Protein 1RZ1 (pdb70)

Solvent-accessible surface area: 53650 Å² total

Radius of gyration: 36.78 Å; Cα contacts (8 Å, |Δi|>4): 2986; chains: 8; bounding box: 74×84×84 Å

Secondary structure (DSSP, 8-state):
-HHHHHH---S-B--EEEEEEETTEEE--B-----BTTTTEEEEEEETT---HHHHHH-EEEEEEPBGGGTTT--TTS--SS-----EEEETTEEEETT-SEEEEEEEEEEEEETTEEEEEEEEEEEEE--PPBPEEETTEEE-B--/-HHHHHH---S-EE-EEEEEEETTEEE--B-----BTTTTEEEEEEETT---HHHHHH-EEEEEEPBTT-TTT--TTS--SS-----EEEETTEEEETT-SEEEEEEEEEEEEETTEEEEEEEEEEEEE--PPBPEEETTEEE-B--/-HHHHHH---S-EE-EEEEEEETTEEE--B-----BTTTTEEEEEEETT---HHHHHH-EEEEEEPBTT-TTT--TTS--SS-----EEEETTEEEETT-SEEEEEEEEEEEEETTEEEEEEEEEEEEE--PPBPEEETTEEE-B--/-HHHHHH---S-EE-EEEEEEETTEEE--B-----BTTTTEEEEEEETT---HHHHHH-EEEEEEPBTT-TTT--TTS--SS-----EEEETTEEEETT-SEEEEEEEEEEEEETTEEEEEEEEEEEEE--PPBPEEETTEEE-B--/-HHHHHH---S-EE-EEEEEEETTEEE--B-----BTTTTEEEEEEETT---HHHHHH-EEEEEEPBTT-TTT--TTS-BSS-----EEEETTEEEETT-SEEEEEEEEEEEEETTEEEEEEEEEEEEE--PPBPEEETTEEE-B--/-HHHHHH---S-B--EEEEEEETTEEE--B-----BTTTTEEEEEEETT---HHHHHH-EEEEEEPBTT-TTT--TTS--SS-----EEEETTEEEETT-SEEEEEEEEEEEEETTEEEEEEEEEEEEE--PPBPEEETTEEE-B--/-HHHHHH---S-EE-EEEEEEETTEEE--B-----BTTTTEEEEEEETT---HHHHHH-EEEEEEPBTT-TTT--TTS-BSS-----EEEETTEEEETT-SEEEEEEEEEEEEETTEEEEEEEEEEEEE--PPBPEEETTEEE-B--/-HHHHHH---S-EE-EEEEEEETTEEE--B-----BTTTTEEEEEEETT---HHHHHH-EEEEEEPBTT-TTT--TTS--SS-----EEEETTEEEETT-SEEEEEEEEEEEEETTEEEEEEEEEEEEE--PPBPEEETTEEE-B--

Nearest PDB structures (foldseek):
  1rz0-assembly1_B  TM=1.005E+00  e=6.543E-25  Parageobacillus thermoglucosidasius
  4f07-assembly1_A  TM=9.348E-01  e=8.925E-15  Pseudomonas sp. Y2
  4f07-assembly1_D  TM=9.271E-01  e=1.619E-14  Pseudomonas sp. Y2
  4f07-assembly4_G  TM=9.339E-01  e=5.329E-14  Pseudomonas sp. Y2
  4f07-assembly3_E  TM=9.146E-01  e=5.329E-14  Pseudomonas sp. Y2

Structure (mmCIF, N/CA/C/O backbone):
data_1RZ1
#
_entry.id   1RZ1
#
_cell.length_a   53.693
_cell.length_b   156.457
_cell.length_c   83.925
_cell.angle_alpha   90.00
_cell.angle_beta   91.11
_cell.angle_gamma   90.00
#
_symmetry.space_group_name_H-M   'P 1 21 1'
#
loop_
_entity.id
_entity.type
_entity.pdbx_description
1 polymer 'phenol 2-hydroxylase component B'
2 non-polymer 'FLAVIN-ADENINE DINUCLEOTIDE'
3 non-polymer NICOTINAMIDE-ADENINE-DINUCLEOTIDE
4 water water
#
loop_
_atom_site.group_PDB
_atom_site.id
_atom_site.type_symbol
_atom_site.label_atom_id
_atom_site.label_alt_id
_atom_site.label_comp_id
_atom_site.label_asym_id
_atom_site.label_entity_id
_atom_site.label_seq_id
_atom_site.pdbx_PDB_ins_code
_atom_site.Cartn_x
_atom_site.Cartn_y
_atom_site.Cartn_z
_atom_site.occupancy
_atom_site.B_iso_or_equiv
_atom_site.auth_seq_id
_atom_site.auth_comp_id
_atom_site.auth_asym_id
_atom_site.auth_atom_id
_atom_site.pdbx_PDB_model_num
ATOM 9 N N . ASP A 1 2 ? -14.570 21.690 82.150 1.00 71.20 2 ASP A N 1
ATOM 10 C CA . ASP A 1 2 ? -13.504 22.515 82.707 1.00 69.39 2 ASP A CA 1
ATOM 11 C C . ASP A 1 2 ? -12.148 22.118 82.105 1.00 67.88 2 ASP A C 1
ATOM 12 O O . ASP A 1 2 ? -12.041 21.149 81.343 1.00 67.69 2 ASP A O 1
ATOM 17 N N . ASP A 1 3 ? -11.123 22.888 82.452 1.00 65.89 3 ASP A N 1
ATOM 18 C CA . ASP A 1 3 ? -9.738 22.531 82.188 1.00 63.66 3 ASP A CA 1
ATOM 19 C C . ASP A 1 3 ? -9.320 21.319 83.020 1.00 61.78 3 ASP A C 1
ATOM 20 O O . ASP A 1 3 ? -8.505 20.508 82.579 1.00 61.30 3 ASP A O 1
ATOM 25 N N . ARG A 1 4 ? -9.874 21.217 84.227 1.00 59.35 4 ARG A N 1
ATOM 26 C CA . ARG A 1 4 ? -9.603 20.095 85.113 1.00 57.00 4 ARG A CA 1
ATOM 27 C C . ARG A 1 4 ? -10.213 18.806 84.567 1.00 54.37 4 ARG A C 1
ATOM 28 O O . ARG A 1 4 ? -9.576 17.768 84.639 1.00 54.22 4 ARG A O 1
ATOM 36 N N . LEU A 1 5 ? -11.431 18.881 84.025 1.00 51.18 5 LEU A N 1
ATOM 37 C CA . LEU A 1 5 ? -12.081 17.716 83.416 1.00 48.35 5 LEU A CA 1
ATOM 38 C C . LEU A 1 5 ? -11.275 17.180 82.236 1.00 45.86 5 LEU A C 1
ATOM 39 O O . LEU A 1 5 ? -11.089 15.971 82.105 1.00 45.24 5 LEU A O 1
ATOM 44 N N . PHE A 1 6 ? -10.797 18.090 81.393 1.00 42.99 6 PHE A N 1
ATOM 45 C CA . PHE A 1 6 ? -9.960 17.733 80.251 1.00 40.31 6 PHE A CA 1
ATOM 46 C C . PHE A 1 6 ? -8.632 17.107 80.701 1.00 39.28 6 PHE A C 1
ATOM 47 O O . PHE A 1 6 ? -8.250 16.038 80.201 1.00 38.50 6 PHE A O 1
ATOM 55 N N . ARG A 1 7 ? -7.951 17.739 81.658 1.00 37.75 7 ARG A N 1
ATOM 56 C CA . ARG A 1 7 ? -6.700 17.196 82.198 1.00 37.32 7 ARG A CA 1
ATOM 57 C C . ARG A 1 7 ? -6.898 15.816 82.858 1.00 35.68 7 ARG A C 1
ATOM 58 O O . ARG A 1 7 ? -6.085 14.901 82.677 1.00 34.72 7 ARG A O 1
ATOM 66 N N . ASN A 1 8 ? -7.999 15.666 83.592 1.00 34.16 8 ASN A N 1
ATOM 67 C CA . ASN A 1 8 ? -8.346 14.371 84.179 1.00 33.30 8 ASN A CA 1
ATOM 68 C C . ASN A 1 8 ? -8.525 13.303 83.120 1.00 31.62 8 ASN A C 1
ATOM 69 O O . ASN A 1 8 ? -8.053 12.189 83.270 1.00 31.53 8 ASN A O 1
ATOM 74 N N . ALA A 1 9 ? -9.218 13.652 82.048 1.00 30.22 9 ALA A N 1
ATOM 75 C CA . ALA A 1 9 ? -9.466 12.737 80.936 1.00 29.64 9 ALA A CA 1
ATOM 76 C C . ALA A 1 9 ? -8.174 12.318 80.262 1.00 28.34 9 ALA A C 1
ATOM 77 O O . ALA A 1 9 ? -7.933 11.125 80.067 1.00 27.94 9 ALA A O 1
ATOM 87 N N . GLY A 1 11 ? -5.247 12.448 81.464 1.00 25.27 11 GLY A N 1
ATOM 88 C CA . GLY A 1 11 ? -4.519 11.632 82.432 1.00 23.77 11 GLY A CA 1
ATOM 89 C C . GLY A 1 11 ? -4.956 10.173 82.481 1.00 22.86 11 GLY A C 1
ATOM 90 O O . GLY A 1 11 ? -4.236 9.326 83.044 1.00 21.93 11 GLY A O 1
ATOM 91 N N . LYS A 1 12 ? -6.107 9.871 81.863 1.00 21.47 12 LYS A N 1
ATOM 92 C CA . LYS A 1 12 ? -6.549 8.486 81.756 1.00 21.33 12 LYS A CA 1
ATOM 93 C C . LYS A 1 12 ? -5.798 7.704 80.681 1.00 20.32 12 LYS A C 1
ATOM 94 O O . LYS A 1 12 ? -5.887 6.476 80.608 1.00 20.19 12 LYS A O 1
ATOM 100 N N . PHE A 1 13 ? -5.071 8.408 79.827 1.00 19.04 13 PHE A N 1
ATOM 101 C CA . PHE A 1 13 ? -4.189 7.720 78.883 1.00 18.94 13 PHE A CA 1
ATOM 102 C C . PHE A 1 13 ? -2.795 7.548 79.496 1.00 18.32 13 PHE A C 1
ATOM 103 O O . PHE A 1 13 ? -2.027 8.495 79.572 1.00 18.08 13 PHE A O 1
ATOM 111 N N . ALA A 1 14 ? -2.484 6.326 79.907 1.00 17.90 14 ALA A N 1
ATOM 112 C CA . ALA A 1 14 ? -1.214 6.004 80.556 1.00 18.27 14 ALA A CA 1
ATOM 113 C C . ALA A 1 14 ? -0.094 6.146 79.563 1.00 18.41 14 ALA A C 1
ATOM 114 O O . ALA A 1 14 ? -0.300 5.878 78.360 1.00 18.16 14 ALA A O 1
ATOM 116 N N . THR A 1 15 ? 1.077 6.585 80.037 1.00 18.07 15 THR A N 1
ATOM 117 C CA . THR A 1 15 ? 2.253 6.689 79.185 1.00 18.26 15 THR A CA 1
ATOM 118 C C . THR A 1 15 ? 3.498 6.330 79.982 1.00 18.09 15 THR A C 1
ATOM 119 O O . THR A 1 15 ? 3.491 6.333 81.231 1.00 17.26 15 THR A O 1
ATOM 123 N N . GLY A 1 16 ? 4.587 6.075 79.253 1.00 17.96 16 GLY A N 1
ATOM 124 C CA . GLY A 1 16 ? 5.913 6.104 79.836 1.00 17.90 16 GLY A CA 1
ATOM 125 C C . GLY A 1 16 ? 6.228 7.587 80.131 1.00 18.77 16 GLY A C 1
ATOM 126 O O . GLY A 1 16 ? 5.348 8.471 80.008 1.00 18.79 16 GLY A O 1
ATOM 127 N N . VAL A 1 17 ? 7.460 7.843 80.544 1.00 18.67 17 VAL A N 1
ATOM 128 C CA . VAL A 1 17 ? 7.933 9.170 80.893 1.00 19.60 17 VAL A CA 1
ATOM 129 C C . VAL A 1 17 ? 9.300 9.289 80.237 1.00 20.44 17 VAL A C 1
ATOM 130 O O . VAL A 1 17 ? 10.135 8.369 80.333 1.00 20.29 17 VAL A O 1
ATOM 134 N N . THR A 1 18 ? 9.513 10.408 79.552 1.00 20.93 18 THR A N 1
ATOM 135 C CA . THR A 1 18 ? 10.790 10.691 78.920 1.00 21.51 18 THR A CA 1
ATOM 136 C C . THR A 1 18 ? 11.374 11.982 79.462 1.00 22.06 18 THR A C 1
ATOM 137 O O . THR A 1 18 ? 10.662 12.803 80.058 1.00 21.87 18 THR A O 1
ATOM 141 N N . VAL A 1 19 ? 12.673 12.158 79.229 1.00 21.70 19 VAL A N 1
ATOM 142 C CA . VAL A 1 19 ? 13.263 13.466 79.319 1.00 21.86 19 VAL A CA 1
ATOM 143 C C . VAL A 1 19 ? 13.741 13.831 77.898 1.00 22.46 19 VAL A C 1
ATOM 144 O O . VAL A 1 19 ? 14.380 13.017 77.226 1.00 21.99 19 VAL A O 1
ATOM 148 N N . ILE A 1 20 ? 13.364 15.012 77.429 1.00 23.27 20 ILE A N 1
ATOM 149 C CA . ILE A 1 20 ? 13.849 15.483 76.125 1.00 24.83 20 ILE A CA 1
ATOM 150 C C . ILE A 1 20 ? 15.142 16.244 76.392 1.00 25.13 20 ILE A C 1
ATOM 151 O O . ILE A 1 20 ? 15.171 17.139 77.231 1.00 25.48 20 ILE A O 1
ATOM 156 N N . THR A 1 21 ? 16.217 15.884 75.725 1.00 25.98 21 THR A N 1
ATOM 157 C CA . THR A 1 21 ? 17.442 16.656 75.884 1.00 27.67 21 THR A CA 1
ATOM 158 C C . THR A 1 21 ? 17.925 17.298 74.573 1.00 29.59 21 THR A C 1
ATOM 159 O O . THR A 1 21 ? 17.662 16.812 73.468 1.00 29.22 21 THR A O 1
ATOM 163 N N . THR A 1 22 ? 18.624 18.416 74.721 1.00 31.60 22 THR A N 1
ATOM 164 C CA . THR A 1 22 ? 19.350 18.993 73.617 1.00 33.56 22 THR A CA 1
ATOM 165 C C . THR A 1 22 ? 20.589 19.745 74.124 1.00 35.53 22 THR A C 1
ATOM 166 O O . THR A 1 22 ? 20.791 19.919 75.337 1.00 35.00 22 THR A O 1
ATOM 170 N N . GLU A 1 23 ? 21.427 20.149 73.179 1.00 37.98 23 GLU A N 1
ATOM 171 C CA . GLU A 1 23 ? 22.615 20.921 73.486 1.00 40.99 23 GLU A CA 1
ATO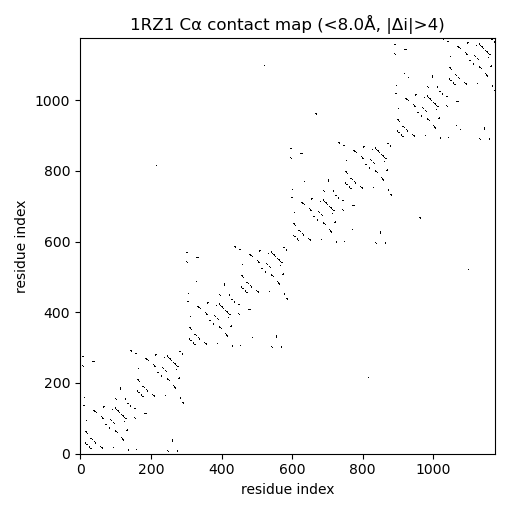M 172 C C . GLU A 1 23 ? 22.640 22.221 72.677 1.00 41.81 23 GLU A C 1
ATOM 173 O O . GLU A 1 23 ? 22.562 22.200 71.446 1.00 41.97 23 GLU A O 1
ATOM 179 N N . LEU A 1 24 ? 22.736 23.340 73.383 1.00 43.19 24 LEU A N 1
ATOM 180 C CA . LEU A 1 24 ? 22.914 24.634 72.741 1.00 44.62 24 LEU A CA 1
ATOM 181 C C . LEU A 1 24 ? 24.157 25.305 73.296 1.00 45.32 24 LEU A C 1
ATOM 182 O O . LEU A 1 24 ? 24.267 25.520 74.522 1.00 45.17 24 LEU A O 1
ATOM 187 N N . ASN A 1 25 ? 25.084 25.584 72.371 1.00 45.79 25 ASN A N 1
ATOM 188 C CA . ASN A 1 25 ? 26.382 26.221 72.656 1.00 46.94 25 ASN A CA 1
ATOM 189 C C . ASN A 1 25 ? 27.041 25.785 73.976 1.00 46.50 25 ASN A C 1
ATOM 190 O O . ASN A 1 25 ? 27.104 26.549 74.943 1.00 46.38 25 ASN A O 1
ATOM 195 N N . GLY A 1 26 ? 27.506 24.537 73.997 1.00 46.33 26 GLY A N 1
ATOM 196 C CA . GLY A 1 26 ? 28.067 23.940 75.196 1.00 45.95 26 GLY A CA 1
ATOM 197 C C . GLY A 1 26 ? 27.021 23.297 76.097 1.00 45.20 26 GLY A C 1
ATOM 198 O O . GLY A 1 26 ? 27.115 22.089 76.385 1.00 45.75 26 GLY A O 1
ATOM 199 N N . ALA A 1 27 ? 26.023 24.086 76.504 1.00 43.67 27 ALA A N 1
ATOM 200 C CA . ALA A 1 27 ? 25.096 23.727 77.599 1.00 42.45 27 ALA A CA 1
ATOM 201 C C . ALA A 1 27 ? 24.032 22.658 77.272 1.00 40.99 27 ALA A C 1
ATOM 202 O O . ALA A 1 27 ? 23.427 22.671 76.203 1.00 40.81 27 ALA A O 1
ATOM 204 N N . VAL A 1 28 ? 23.823 21.734 78.210 1.00 39.45 28 VAL A N 1
ATOM 205 C CA . VAL A 1 28 ? 22.819 20.675 78.076 1.00 37.35 28 VAL A CA 1
ATOM 206 C C . VAL A 1 28 ? 21.524 21.142 78.695 1.00 36.26 28 VAL A C 1
ATOM 207 O O . VAL A 1 28 ? 21.509 21.584 79.839 1.00 35.54 28 VAL A O 1
ATOM 211 N N . HIS A 1 29 ? 20.438 21.060 77.931 1.00 35.18 29 HIS A N 1
ATOM 212 C CA . HIS A 1 29 ? 19.105 21.339 78.481 1.00 34.50 29 HIS A CA 1
ATOM 213 C C . HIS A 1 29 ? 18.193 20.114 78.407 1.00 32.70 29 HIS A C 1
ATOM 214 O O . HIS A 1 29 ? 18.289 19.324 77.469 1.00 31.95 29 HIS A O 1
ATOM 221 N N . GLY A 1 30 ? 17.332 19.973 79.419 1.00 31.26 30 GLY A N 1
ATOM 222 C CA . GLY A 1 30 ? 16.442 18.838 79.537 1.00 29.36 30 GLY A CA 1
ATOM 223 C C . GLY A 1 30 ? 15.051 19.251 79.981 1.00 28.38 30 GLY A C 1
ATOM 224 O O . GLY A 1 30 ? 14.900 20.235 80.701 1.00 27.87 30 GLY A O 1
ATOM 233 N N . THR A 1 32 ? 11.174 17.165 81.155 1.00 22.41 32 THR A N 1
ATOM 234 C CA . THR A 1 32 ? 10.292 16.030 81.313 1.00 21.89 32 THR A CA 1
ATOM 235 C C . THR A 1 32 ? 9.095 16.158 80.343 1.00 21.94 32 THR A C 1
ATOM 236 O O . THR A 1 32 ? 8.388 17.171 80.333 1.00 21.68 32 THR A O 1
ATOM 240 N N . ALA A 1 33 ? 8.904 15.129 79.535 1.00 21.65 33 ALA A N 1
ATOM 241 C CA . ALA A 1 33 ? 7.803 15.082 78.593 1.00 22.34 33 ALA A CA 1
ATOM 242 C C . ALA A 1 33 ? 7.151 13.701 78.551 1.00 22.41 33 ALA A C 1
ATOM 243 O O . ALA A 1 33 ? 7.846 12.682 78.571 1.00 22.39 33 ALA A O 1
ATOM 245 N N . ASN A 1 34 ? 5.823 13.646 78.478 1.00 22.74 34 ASN A N 1
ATOM 246 C CA . ASN A 1 34 ? 5.174 12.378 78.140 1.00 23.53 34 ASN A CA 1
ATOM 247 C C . ASN A 1 34 ? 4.374 12.483 76.860 1.00 23.88 34 ASN A C 1
ATOM 248 O O . ASN A 1 34 ? 3.853 11.498 76.380 1.00 23.69 34 ASN A O 1
ATOM 253 N N . ALA A 1 35 ? 4.297 13.687 76.301 1.00 24.80 35 ALA A N 1
ATOM 254 C CA . ALA A 1 35 ? 3.662 13.880 75.001 1.00 25.47 35 ALA A CA 1
ATOM 255 C C . ALA A 1 35 ? 4.704 13.558 73.942 1.00 26.04 35 ALA A C 1
ATOM 256 O O . ALA A 1 35 ? 5.318 14.449 73.328 1.00 26.02 35 ALA A O 1
ATOM 258 N N . PHE A 1 36 ? 4.912 12.258 73.759 1.00 26.02 36 PHE A N 1
ATOM 259 C CA . PHE A 1 36 ? 5.870 11.738 72.792 1.00 25.80 36 PHE A CA 1
ATOM 260 C C . PHE A 1 36 ? 5.194 10.580 72.090 1.00 26.36 36 PHE A C 1
ATOM 261 O O . PHE A 1 36 ? 4.322 9.941 72.654 1.00 26.09 36 PHE A O 1
ATOM 277 N N . SER A 1 38 ? 5.830 7.512 68.585 1.00 29.08 38 SER A N 1
ATOM 278 C CA . SER A 1 38 ? 6.320 7.027 67.318 1.00 30.96 38 SER A CA 1
ATOM 279 C C . SER A 1 38 ? 5.365 7.456 66.203 1.00 31.44 38 SER A C 1
ATOM 280 O O . SER A 1 38 ? 4.129 7.290 66.313 1.00 31.50 38 SER A O 1
ATOM 283 N N . VAL A 1 39 ? 5.934 8.007 65.135 1.00 32.09 39 VAL A N 1
ATOM 284 C CA . VAL A 1 39 ? 5.140 8.569 64.059 1.00 32.27 39 VAL A CA 1
ATOM 285 C C . VAL A 1 39 ? 5.229 7.722 62.818 1.00 33.07 39 VAL A C 1
ATOM 286 O O . VAL A 1 39 ? 4.224 7.233 62.350 1.00 33.55 39 VAL A O 1
ATOM 290 N N . SER A 1 40 ? 6.437 7.557 62.290 1.00 33.84 40 SER A N 1
ATOM 291 C CA . SER A 1 40 ? 6.630 6.963 60.975 1.00 34.63 40 SER A CA 1
ATOM 292 C C . SER A 1 40 ? 7.730 5.909 60.946 1.00 35.36 40 SER A C 1
ATOM 293 O O . SER A 1 40 ? 8.743 6.026 61.645 1.00 34.91 40 SER A O 1
ATOM 296 N N . LEU A 1 41 ? 7.525 4.877 60.131 1.00 36.40 41 LEU A N 1
ATOM 297 C CA . LEU A 1 41 ? 8.508 3.800 60.002 1.00 38.11 41 LEU A CA 1
ATOM 298 C C . LEU A 1 41 ? 9.520 4.081 58.859 1.00 38.64 41 LEU A C 1
ATOM 299 O O . LEU A 1 41 ? 10.733 3.926 59.031 1.00 38.84 41 LEU A O 1
ATOM 304 N N . ASN A 1 42 ? 9.003 4.491 57.701 1.00 39.27 42 ASN A N 1
ATOM 305 C CA . ASN A 1 42 ? 9.820 4.927 56.548 1.00 39.43 42 ASN A CA 1
ATOM 306 C C . ASN A 1 42 ? 9.368 6.320 56.075 1.00 38.31 42 ASN A C 1
ATOM 307 O O . ASN A 1 42 ? 8.338 6.429 55.423 1.00 38.46 42 ASN A O 1
ATOM 312 N N . PRO A 1 43 ? 10.105 7.384 56.391 1.00 37.62 43 PRO A N 1
ATOM 313 C CA . PRO A 1 43 ? 11.365 7.332 57.160 1.00 37.05 43 PRO A CA 1
ATOM 314 C C . PRO A 1 43 ? 11.133 7.196 58.678 1.00 36.41 43 PRO A C 1
ATOM 315 O O . PRO A 1 43 ? 9.986 7.297 59.120 1.00 36.57 43 PRO A O 1
ATOM 319 N N . LYS A 1 44 ? 12.191 6.956 59.449 1.00 35.30 44 LYS A N 1
ATOM 320 C CA . LYS A 1 44 ? 12.054 6.752 60.893 1.00 34.15 44 LYS A CA 1
ATOM 321 C C . LYS A 1 44 ? 11.796 8.066 61.605 1.00 33.17 44 LYS A C 1
ATOM 322 O O . LYS A 1 44 ? 12.738 8.836 61.873 1.00 33.14 44 LYS A O 1
ATOM 328 N N . LEU A 1 45 ? 10.525 8.317 61.928 1.00 31.51 45 LEU A N 1
ATOM 329 C CA . LEU A 1 45 ? 10.144 9.581 62.556 1.00 30.15 45 LEU A CA 1
ATOM 330 C C . LEU A 1 45 ? 9.469 9.416 63.908 1.00 29.49 45 LEU A C 1
ATOM 331 O O . LEU A 1 45 ? 8.788 8.428 64.194 1.00 28.84 45 LEU A O 1
ATOM 336 N N . VAL A 1 46 ? 9.604 10.459 64.699 1.00 28.05 46 VAL A N 1
ATOM 337 C CA . VAL A 1 46 ? 9.183 10.451 66.056 1.00 27.31 46 VAL A CA 1
ATOM 338 C C . VAL A 1 46 ? 8.660 11.878 66.262 1.00 27.14 46 VAL A C 1
ATOM 339 O O . VAL A 1 46 ? 8.953 12.762 65.460 1.00 26.48 46 VAL A O 1
ATOM 343 N N . LEU A 1 47 ? 7.874 12.108 67.311 1.00 26.75 47 LEU A N 1
ATOM 344 C CA . LEU A 1 47 ? 7.306 13.433 67.515 1.00 27.10 47 LEU A CA 1
ATOM 345 C C . LEU A 1 47 ? 7.283 13.749 68.985 1.00 26.81 47 LEU A C 1
ATOM 346 O O . LEU A 1 47 ? 6.995 12.876 69.799 1.00 27.06 47 LEU A O 1
ATOM 351 N N . VAL A 1 48 ? 7.547 15.001 69.325 1.00 26.27 48 VAL A N 1
ATOM 352 C CA . VAL A 1 48 ? 7.402 15.450 70.710 1.00 27.24 48 VAL A CA 1
ATOM 353 C C . VAL A 1 48 ? 6.638 16.769 70.746 1.00 27.16 48 VAL A C 1
ATOM 354 O O . VAL A 1 48 ? 6.683 17.509 69.796 1.00 27.40 48 VAL A O 1
ATOM 358 N N . SER A 1 49 ? 5.928 17.046 71.827 1.00 27.48 49 SER A N 1
ATOM 359 C CA . SER A 1 49 ? 5.038 18.196 71.882 1.00 28.34 49 SER A CA 1
ATOM 360 C C . SER A 1 49 ? 5.435 19.086 73.018 1.00 28.92 49 SER A C 1
ATOM 361 O O . SER A 1 49 ? 5.459 18.651 74.157 1.00 29.04 49 SER A O 1
ATOM 364 N N . ILE A 1 50 ? 5.760 20.341 72.703 1.00 29.58 50 ILE A N 1
ATOM 365 C CA . ILE A 1 50 ? 6.339 21.257 73.683 1.00 30.01 50 ILE A CA 1
ATOM 366 C C . ILE A 1 50 ? 5.471 22.487 73.852 1.00 29.97 50 ILE A C 1
ATOM 367 O O . ILE A 1 50 ? 5.052 23.054 72.890 1.00 29.67 50 ILE A O 1
ATOM 372 N N . GLY A 1 51 ? 5.189 22.869 75.086 1.00 30.72 51 GLY A N 1
ATOM 373 C CA . GLY A 1 51 ? 4.380 24.034 75.380 1.00 32.90 51 GLY A CA 1
ATOM 374 C C . GLY A 1 51 ? 5.047 25.344 74.959 1.00 34.40 51 GLY A C 1
ATOM 375 O O . GLY A 1 51 ? 6.280 25.468 74.991 1.00 34.14 51 GLY A O 1
ATOM 376 N N . GLU A 1 52 ? 4.215 26.308 74.565 1.00 35.45 52 GLU A N 1
ATOM 377 C CA . GLU A 1 52 ? 4.681 27.557 73.974 1.00 36.63 52 GLU A CA 1
ATOM 378 C C . GLU A 1 52 ? 5.553 28.337 74.943 1.00 37.18 52 GLU A C 1
ATOM 379 O O . GLU A 1 52 ? 6.458 29.022 74.511 1.00 37.55 52 GLU A O 1
ATOM 385 N N . LYS A 1 53 ? 5.267 28.225 76.242 1.00 38.03 53 LYS A N 1
ATOM 386 C CA . LYS A 1 53 ? 6.000 28.953 77.268 1.00 39.30 53 LYS A CA 1
ATOM 387 C C . LYS A 1 53 ? 7.266 28.226 77.770 1.00 39.31 53 LYS A C 1
ATOM 388 O O . LYS A 1 53 ? 7.966 28.743 78.666 1.00 39.57 53 LYS A O 1
ATOM 394 N N . ALA A 1 54 ? 7.552 27.046 77.221 1.00 38.66 54 ALA A N 1
ATOM 395 C CA . ALA A 1 54 ? 8.646 26.233 77.739 1.00 38.66 54 ALA A CA 1
ATOM 396 C C . ALA A 1 54 ? 9.988 26.677 77.166 1.00 38.45 54 ALA A C 1
ATOM 397 O O . ALA A 1 54 ? 10.153 26.775 75.952 1.00 37.88 54 ALA A O 1
ATOM 399 N N . LYS A 1 55 ? 10.953 26.899 78.057 1.00 38.56 55 LYS A N 1
ATOM 400 C CA . LYS A 1 55 ? 12.322 27.242 77.669 1.00 38.82 55 LYS A CA 1
ATOM 401 C C . LYS A 1 55 ? 12.887 26.308 76.611 1.00 38.43 55 LYS A C 1
ATOM 402 O O . LYS A 1 55 ? 13.637 26.743 75.750 1.00 38.23 55 LYS A O 1
ATOM 416 N N . LEU A 1 57 ? 11.427 25.067 74.117 1.00 36.74 57 LEU A N 1
ATOM 417 C CA . LEU A 1 57 ? 10.928 25.356 72.776 1.00 37.29 57 LEU A CA 1
ATOM 418 C C . LEU A 1 57 ? 11.974 26.086 71.933 1.00 37.74 57 LEU A C 1
ATOM 419 O O . LEU A 1 57 ? 12.365 25.598 70.875 1.00 37.71 57 LEU A O 1
ATOM 424 N N . GLU A 1 58 ? 12.434 27.249 72.407 1.00 38.66 58 GLU A N 1
ATOM 425 C CA . GLU A 1 58 ? 13.437 28.021 71.670 1.00 39.90 58 GLU A CA 1
ATOM 426 C C . GLU A 1 58 ? 14.762 27.254 71.516 1.00 39.55 58 GLU A C 1
ATOM 427 O O . GLU A 1 58 ? 15.390 27.290 70.448 1.00 39.77 58 GLU A O 1
ATOM 433 N N . LYS A 1 59 ? 15.148 26.512 72.552 1.00 39.31 59 LYS A N 1
ATOM 434 C CA . LYS A 1 59 ? 16.357 25.690 72.489 1.00 39.04 59 LYS A CA 1
ATOM 435 C C . LYS A 1 59 ? 16.341 24.688 71.352 1.00 38.55 59 LYS A C 1
ATOM 436 O O . LYS A 1 59 ? 17.356 24.505 70.676 1.00 38.85 59 LYS A O 1
ATOM 442 N N . ILE A 1 60 ? 15.205 24.026 71.138 1.00 37.84 60 ILE A N 1
ATOM 443 C CA . ILE A 1 60 ? 15.109 23.061 70.041 1.00 37.20 60 ILE A CA 1
ATOM 444 C C . ILE A 1 60 ? 15.026 23.774 68.696 1.00 37.33 60 ILE A C 1
ATOM 445 O O . ILE A 1 60 ? 15.618 23.309 67.711 1.00 36.81 60 ILE A O 1
ATOM 450 N N . GLN A 1 61 ? 14.290 24.886 68.663 1.00 37.71 61 GLN A N 1
ATOM 451 C CA . GLN A 1 61 ? 14.194 25.716 67.451 1.00 39.10 61 GLN A CA 1
ATOM 452 C C . GLN A 1 61 ? 15.566 26.121 66.920 1.00 39.06 61 GLN A C 1
ATOM 453 O O . GLN A 1 61 ? 15.774 26.115 65.730 1.00 39.39 61 GLN A O 1
ATOM 459 N N . GLN A 1 62 ? 16.508 26.418 67.821 1.00 39.51 62 GLN A N 1
ATOM 460 C CA . GLN A 1 62 ? 17.894 26.774 67.436 1.00 39.67 62 GLN A CA 1
ATOM 461 C C . GLN A 1 62 ? 18.793 25.589 67.138 1.00 39.13 62 GLN A C 1
ATOM 462 O O . GLN A 1 62 ? 19.452 25.554 66.097 1.00 39.20 62 GLN A O 1
ATOM 468 N N . SER A 1 63 ? 18.824 24.606 68.044 1.00 38.15 63 SER A N 1
ATOM 469 C CA . SER A 1 63 ? 19.720 23.460 67.875 1.00 36.76 63 SER A CA 1
ATOM 470 C C . SER A 1 63 ? 19.275 22.578 66.729 1.00 36.10 63 SER A C 1
ATOM 471 O O . SER A 1 63 ? 20.093 21.872 66.135 1.00 35.71 63 SER A O 1
ATOM 474 N N . LYS A 1 64 ? 17.964 22.611 66.446 1.00 35.80 64 LYS A N 1
ATOM 475 C CA . LYS A 1 64 ? 17.336 21.760 65.421 1.00 35.58 64 LYS A CA 1
ATOM 476 C C . LYS A 1 64 ? 17.523 20.258 65.672 1.00 34.17 64 LYS A C 1
ATOM 477 O O . LYS A 1 64 ? 17.468 19.463 64.748 1.00 34.15 64 LYS A O 1
ATOM 483 N N . LYS A 1 65 ? 17.756 19.883 66.924 1.00 32.63 65 LYS A N 1
ATOM 484 C CA . LYS A 1 65 ? 17.897 18.475 67.300 1.00 31.26 65 LYS A CA 1
ATOM 485 C C . LYS A 1 65 ? 17.403 18.254 68.715 1.00 29.36 65 LYS A C 1
ATOM 486 O O . LYS A 1 65 ? 17.201 19.211 69.467 1.00 28.20 65 LYS A O 1
ATOM 492 N N . TYR A 1 66 ? 17.158 16.991 69.044 1.00 27.35 66 TYR A N 1
ATOM 493 C CA . TYR A 1 66 ? 16.783 16.607 70.405 1.00 25.87 66 TYR A CA 1
ATOM 494 C C . TYR A 1 66 ? 16.931 15.104 70.574 1.00 25.16 66 TYR A C 1
ATOM 495 O O . TYR A 1 66 ? 16.950 14.354 69.609 1.00 24.83 66 TYR A O 1
ATOM 504 N N . ALA A 1 67 ? 17.075 14.670 71.816 1.00 24.10 67 ALA A N 1
ATOM 505 C CA . ALA A 1 67 ? 17.113 13.261 72.087 1.00 23.22 67 ALA A CA 1
ATOM 506 C C . ALA A 1 67 ? 15.951 13.021 73.018 1.00 22.54 67 ALA A C 1
ATOM 507 O O . ALA A 1 67 ? 15.545 13.918 73.755 1.00 22.15 67 ALA A O 1
ATOM 509 N N . VAL A 1 68 ? 15.462 11.794 73.005 1.00 21.59 68 VAL A N 1
ATOM 510 C CA . VAL A 1 68 ? 14.377 11.400 73.856 1.00 21.96 68 VAL A CA 1
ATOM 511 C C . VAL A 1 68 ? 14.920 10.322 74.753 1.00 21.10 68 VAL A C 1
ATOM 512 O O . VAL A 1 68 ? 15.383 9.316 74.263 1.00 21.26 68 VAL A O 1
ATOM 516 N N . ASN A 1 69 ? 14.841 10.535 76.058 1.00 20.48 69 ASN A N 1
ATOM 517 C CA . ASN A 1 69 ? 15.345 9.576 77.032 1.00 20.74 69 ASN A CA 1
ATOM 518 C C . ASN A 1 69 ? 14.163 8.953 77.764 1.00 20.26 69 ASN A C 1
ATOM 519 O O . ASN A 1 69 ? 13.495 9.617 78.573 1.00 19.26 69 ASN A O 1
ATOM 524 N N . ILE A 1 70 ? 13.904 7.686 77.472 1.00 20.03 70 ILE A N 1
ATOM 525 C CA . ILE A 1 70 ? 12.810 7.002 78.158 1.00 19.75 70 ILE A CA 1
ATOM 526 C C . ILE A 1 70 ? 13.300 6.548 79.497 1.00 19.85 70 ILE A C 1
ATOM 527 O O . ILE A 1 70 ? 14.312 5.836 79.597 1.00 19.82 70 ILE A O 1
ATOM 532 N N . LEU A 1 71 ? 12.584 6.969 80.525 1.00 19.44 71 LEU A N 1
ATOM 533 C CA . LEU A 1 71 ? 12.976 6.695 81.894 1.00 19.88 71 LEU A CA 1
ATOM 534 C C . LEU A 1 71 ? 12.533 5.329 82.448 1.00 20.78 71 LEU A C 1
ATOM 535 O O . LEU A 1 71 ? 11.416 4.838 82.219 1.00 19.80 71 LEU A O 1
ATOM 540 N N . SER A 1 72 ? 13.427 4.746 83.236 1.00 21.06 72 SER A N 1
ATOM 541 C CA . SER A 1 72 ? 13.172 3.497 83.897 1.00 21.44 72 SER A CA 1
ATOM 542 C C . SER A 1 72 ? 12.414 3.801 85.180 1.00 22.06 72 SER A C 1
ATOM 543 O O . SER A 1 72 ? 12.316 4.953 85.636 1.00 20.53 72 SER A O 1
ATOM 546 N N . GLN A 1 73 ? 11.845 2.740 85.725 1.00 22.23 73 GLN A N 1
ATOM 547 C CA . GLN A 1 73 ? 11.231 2.699 87.038 1.00 24.26 73 GLN A CA 1
ATOM 548 C C . GLN A 1 73 ? 12.100 3.320 88.144 1.00 24.03 73 GLN A C 1
ATOM 549 O O . GLN A 1 73 ? 11.566 3.820 89.133 1.00 24.10 73 GLN A O 1
ATOM 555 N N . ASP A 1 74 ? 13.416 3.184 88.017 1.00 24.05 74 ASP A N 1
ATOM 556 C CA . ASP A 1 74 ? 14.348 3.713 89.020 1.00 25.53 74 ASP A CA 1
ATOM 557 C C . ASP A 1 74 ? 14.643 5.222 88.871 1.00 25.24 74 ASP A C 1
ATOM 558 O O . ASP A 1 74 ? 15.454 5.755 89.634 1.00 25.09 74 ASP A O 1
ATOM 563 N N . GLN A 1 75 ? 13.972 5.901 87.931 1.00 24.22 75 GLN A N 1
ATOM 564 C CA . GLN A 1 75 ? 14.363 7.275 87.567 1.00 23.64 75 GLN A CA 1
ATOM 565 C C . GLN A 1 75 ? 13.296 8.331 87.839 1.00 23.78 75 GLN A C 1
ATOM 566 O O . GLN A 1 75 ? 13.256 9.387 87.218 1.00 23.34 75 GLN A O 1
ATOM 572 N N . LYS A 1 76 ? 12.421 8.028 88.788 1.00 23.98 76 LYS A N 1
ATOM 573 C CA . LYS A 1 76 ? 11.417 8.969 89.228 1.00 24.94 76 LYS A CA 1
ATOM 574 C C . LYS A 1 76 ? 11.983 10.354 89.617 1.00 24.64 76 LYS A C 1
ATOM 575 O O . LYS A 1 76 ? 11.383 11.374 89.274 1.00 23.84 76 LYS A O 1
ATOM 581 N N . VAL A 1 77 ? 13.127 10.376 90.310 1.00 24.34 77 VAL A N 1
ATOM 582 C CA . VAL A 1 77 ? 13.725 11.642 90.742 1.00 24.74 77 VAL A CA 1
ATOM 583 C C . VAL A 1 77 ? 14.157 12.511 89.530 1.00 24.03 77 VAL A C 1
ATOM 584 O O . VAL A 1 77 ? 14.011 13.729 89.572 1.00 23.53 77 VAL A O 1
ATOM 588 N N . LEU A 1 78 ? 14.641 11.875 88.468 1.00 23.72 78 LEU A N 1
ATOM 589 C CA . LEU A 1 78 ? 14.967 12.558 87.224 1.00 24.34 78 LEU A CA 1
ATOM 590 C C . LEU A 1 78 ? 13.735 13.157 86.533 1.00 24.78 78 LEU A C 1
ATOM 591 O O . LEU A 1 78 ? 13.775 14.295 86.053 1.00 24.50 78 LEU A O 1
ATOM 596 N N . SER A 1 79 ? 12.655 12.385 86.462 1.00 24.24 79 SER A N 1
ATOM 597 C CA . SER A 1 79 ? 11.391 12.935 86.002 1.00 24.84 79 SER A CA 1
ATOM 598 C C . SER A 1 79 ? 10.996 14.240 86.747 1.00 24.93 79 SER A C 1
ATOM 599 O O . SER A 1 79 ? 10.654 15.241 86.115 1.00 24.43 79 SER A O 1
ATOM 610 N N . ASN A 1 81 ? 12.961 16.239 88.646 1.00 25.83 81 ASN A N 1
ATOM 611 C CA . ASN A 1 81 ? 14.015 17.201 88.322 1.00 26.17 81 ASN A CA 1
ATOM 612 C C . ASN A 1 81 ? 13.759 17.935 87.017 1.00 25.98 81 ASN A C 1
ATOM 613 O O . ASN A 1 81 ? 13.697 19.165 86.985 1.00 25.55 81 ASN A O 1
ATOM 618 N N . PHE A 1 82 ? 13.594 17.183 85.939 1.00 25.31 82 PHE A N 1
ATOM 619 C CA . PHE A 1 82 ? 13.423 17.832 84.648 1.00 25.79 82 PHE A CA 1
ATOM 620 C C . PHE A 1 82 ? 12.017 18.413 84.411 1.00 26.23 82 PHE A C 1
ATOM 621 O O . PHE A 1 82 ? 11.751 18.951 83.341 1.00 26.21 82 PHE A O 1
ATOM 629 N N . ALA A 1 83 ? 11.130 18.266 85.398 1.00 27.22 83 ALA A N 1
ATOM 630 C CA . ALA A 1 83 ? 9.800 18.860 85.366 1.00 28.62 83 ALA A CA 1
ATOM 631 C C . ALA A 1 83 ? 9.751 20.134 86.213 1.00 29.88 83 ALA A C 1
ATOM 632 O O . ALA A 1 83 ? 8.684 20.730 86.361 1.00 30.19 83 ALA A O 1
ATOM 634 N N . GLY A 1 84 ? 10.893 20.527 86.793 1.00 30.90 84 GLY A N 1
ATOM 635 C CA . GLY A 1 84 ? 10.989 21.728 87.612 1.00 32.53 84 GLY A CA 1
ATOM 636 C C . GLY A 1 84 ? 10.313 21.600 88.962 1.00 33.91 84 GLY A C 1
ATOM 637 O O . GLY A 1 84 ? 9.813 22.581 89.516 1.00 34.43 84 GLY A O 1
ATOM 638 N N . GLN A 1 85 ? 10.294 20.388 89.505 1.00 34.52 85 GLN A N 1
ATOM 639 C CA . GLN A 1 85 ? 9.555 20.121 90.733 1.00 35.32 85 GLN A CA 1
ATOM 640 C C . GLN A 1 85 ? 10.458 19.988 91.963 1.00 35.77 85 GLN A C 1
ATOM 641 O O . GLN A 1 85 ? 9.974 19.799 93.081 1.00 35.31 85 GLN A O 1
ATOM 647 N N . LEU A 1 86 ? 11.766 20.074 91.757 1.00 36.63 86 LEU A N 1
ATOM 648 C CA . LEU A 1 86 ? 12.696 20.040 92.872 1.00 38.39 86 LEU A CA 1
ATOM 649 C C . LEU A 1 86 ? 13.239 21.459 93.115 1.00 40.36 86 LEU A C 1
ATOM 650 O O . LEU A 1 86 ? 13.503 22.206 92.163 1.00 40.37 86 LEU A O 1
ATOM 655 N N . GLU A 1 87 ? 13.406 21.815 94.383 1.00 42.47 87 GLU A N 1
ATOM 656 C CA . GLU A 1 87 ? 14.002 23.106 94.749 1.00 45.03 87 GLU A CA 1
ATOM 657 C C . GLU A 1 87 ? 15.440 23.221 94.284 1.00 45.61 87 GLU A C 1
ATOM 658 O O . GLU A 1 87 ? 15.837 24.248 93.769 1.00 46.16 87 GLU A O 1
ATOM 664 N N . LYS A 1 88 ? 16.206 22.157 94.454 1.00 46.89 88 LYS A N 1
ATOM 665 C CA . LYS A 1 88 ? 17.591 22.110 94.012 1.00 48.13 88 LYS A CA 1
ATOM 666 C C . LYS A 1 88 ? 17.753 21.068 92.885 1.00 48.04 88 LYS A C 1
ATOM 667 O O . LYS A 1 88 ? 17.357 19.914 93.042 1.00 47.86 88 LYS A O 1
ATOM 673 N N . PRO A 1 89 ? 18.337 21.471 91.758 1.00 48.16 89 PRO A N 1
ATOM 674 C CA . PRO A 1 89 ? 18.582 20.540 90.651 1.00 48.10 89 PRO A CA 1
ATOM 675 C C . PRO A 1 89 ? 19.543 19.435 91.038 1.00 47.64 89 PRO A C 1
ATOM 676 O O . PRO A 1 89 ? 20.461 19.671 91.808 1.00 47.73 89 PRO A O 1
ATOM 680 N N . VAL A 1 90 ? 19.331 18.238 90.508 1.00 47.21 90 VAL A N 1
ATOM 681 C CA . VAL A 1 90 ? 20.255 17.150 90.779 1.00 46.86 90 VAL A CA 1
ATOM 682 C C . VAL A 1 90 ? 21.376 17.168 89.753 1.00 46.37 90 VAL A C 1
ATOM 683 O O . VAL A 1 90 ? 21.242 17.749 88.685 1.00 45.87 90 VAL A O 1
ATOM 687 N N . ASP A 1 91 ? 22.494 16.564 90.118 1.00 46.30 91 ASP A N 1
ATOM 688 C CA . ASP A 1 91 ? 23.653 16.475 89.250 1.00 46.13 91 ASP A CA 1
ATOM 689 C C . ASP A 1 91 ? 23.457 15.251 88.361 1.00 45.11 91 ASP A C 1
ATOM 690 O O . ASP A 1 91 ? 23.608 14.110 88.794 1.00 44.89 91 ASP A O 1
ATOM 695 N N . VAL A 1 92 ? 23.077 15.502 87.111 1.00 43.90 92 VAL A N 1
ATOM 696 C CA . VAL A 1 92 ? 22.661 14.431 86.221 1.00 42.32 92 VAL A CA 1
ATOM 697 C C . VAL A 1 92 ? 23.859 13.959 85.435 1.00 42.11 92 VAL A C 1
ATOM 698 O O . VAL A 1 92 ? 24.654 14.763 84.951 1.00 41.82 92 VAL A O 1
ATOM 702 N N . GLN A 1 93 ? 23.978 12.645 85.329 1.00 41.65 93 GLN A N 1
ATOM 703 C CA . GLN A 1 93 ? 25.025 11.991 84.553 1.00 41.85 93 GLN A CA 1
ATOM 704 C C . GLN A 1 93 ? 24.628 11.835 83.084 1.00 40.70 93 G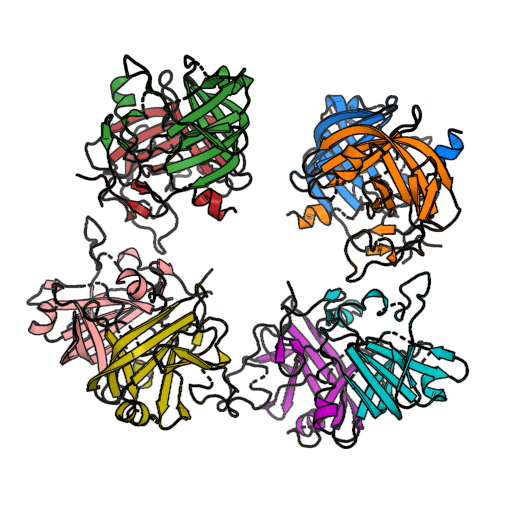LN A C 1
ATOM 705 O O . GLN A 1 93 ? 23.738 11.032 82.741 1.00 40.70 93 GLN A O 1
ATOM 711 N N . PHE A 1 94 ? 25.270 12.626 82.230 1.00 39.60 94 PHE A N 1
ATOM 712 C CA . PHE A 1 94 ? 25.033 12.592 80.786 1.00 38.87 94 PHE A CA 1
ATOM 713 C C . PHE A 1 94 ? 26.088 11.765 80.058 1.00 38.63 94 PHE A C 1
ATOM 714 O O . PHE A 1 94 ? 27.205 11.604 80.545 1.00 38.65 94 PHE A O 1
ATOM 722 N N . GLU A 1 95 ? 25.691 11.197 78.924 1.00 37.79 95 GLU A N 1
ATOM 723 C CA . GLU A 1 95 ? 26.606 10.576 77.971 1.00 37.11 95 GLU A CA 1
ATOM 724 C C . GLU A 1 95 ? 26.183 11.093 76.592 1.00 36.02 95 GLU A C 1
ATOM 725 O O . GLU A 1 95 ? 25.453 12.065 76.502 1.00 35.76 95 GLU A O 1
ATOM 731 N N . GLU A 1 96 ? 26.628 10.453 75.529 1.00 35.49 96 GLU A N 1
ATOM 732 C CA . GLU A 1 96 ? 26.447 11.002 74.197 1.00 35.72 96 GLU A CA 1
ATOM 733 C C . GLU A 1 96 ? 25.903 9.984 73.231 1.00 35.01 96 GLU A C 1
ATOM 734 O O . GLU A 1 96 ? 26.307 8.825 73.276 1.00 34.83 96 GLU A O 1
ATOM 740 N N . LEU A 1 97 ? 24.999 10.419 72.345 1.00 34.52 97 LEU A N 1
ATOM 741 C CA . LEU A 1 97 ? 24.484 9.541 71.297 1.00 34.43 97 LEU A CA 1
ATOM 742 C C . LEU A 1 97 ? 24.047 10.367 70.090 1.00 34.55 97 LEU A C 1
ATOM 743 O O . LEU A 1 97 ? 23.253 11.319 70.220 1.00 34.73 97 LEU A O 1
ATOM 748 N N . GLY A 1 98 ? 24.592 10.023 68.923 1.00 34.46 98 GLY A N 1
ATOM 749 C CA . GLY A 1 98 ? 24.377 10.792 67.705 1.00 34.52 98 GLY A CA 1
ATOM 750 C C . GLY A 1 98 ? 24.606 12.291 67.862 1.00 35.02 98 GLY A C 1
ATOM 751 O O . GLY A 1 98 ? 23.877 13.117 67.275 1.00 35.04 98 GLY A O 1
ATOM 752 N N . GLY A 1 99 ? 25.595 12.649 68.674 1.00 34.59 99 GLY A N 1
ATOM 753 C CA . GLY A 1 99 ? 25.905 14.049 68.902 1.00 34.86 99 GLY A CA 1
ATOM 754 C C . GLY A 1 99 ? 25.012 14.760 69.897 1.00 35.14 99 GLY A C 1
ATOM 755 O O . GLY A 1 99 ? 25.113 15.982 70.054 1.00 35.75 99 GLY A O 1
ATOM 756 N N . LEU A 1 100 ? 24.137 14.005 70.579 1.00 34.63 100 LEU A N 1
ATOM 757 C CA . LEU A 1 100 ? 23.250 14.586 71.596 1.00 33.20 100 LEU A CA 1
ATOM 758 C C . LEU A 1 100 ? 23.605 14.133 73.009 1.00 32.09 100 LEU A C 1
ATOM 759 O O . LEU A 1 100 ? 24.052 13.014 73.222 1.00 31.90 100 LEU A O 1
ATOM 764 N N . PRO A 1 101 ? 23.394 14.997 73.988 1.00 31.48 101 PRO A N 1
ATOM 765 C CA . PRO A 1 101 ? 23.499 14.562 75.384 1.00 31.33 101 PRO A CA 1
ATOM 766 C C . PRO A 1 101 ? 22.341 13.627 75.742 1.00 30.93 101 PRO A C 1
ATOM 767 O O . PRO A 1 101 ? 21.174 13.962 75.489 1.00 31.62 101 PRO A O 1
ATOM 771 N N . VAL A 1 102 ? 22.659 12.445 76.258 1.00 30.29 102 VAL A N 1
ATOM 772 C CA . VAL A 1 102 ? 21.619 11.504 76.667 1.00 29.66 102 VAL A CA 1
ATOM 773 C C . VAL A 1 102 ? 21.810 11.117 78.127 1.00 29.57 102 VAL A C 1
ATOM 774 O O . VAL A 1 102 ? 22.899 11.270 78.657 1.00 29.45 102 VAL A O 1
ATOM 778 N N . ILE A 1 103 ? 20.749 10.642 78.775 1.00 28.83 103 ILE A N 1
ATOM 779 C CA . ILE A 1 103 ? 20.813 10.311 80.197 1.00 28.24 103 ILE A CA 1
ATOM 780 C C . ILE A 1 103 ? 21.245 8.874 80.402 1.00 28.63 103 ILE A C 1
ATOM 781 O O . ILE A 1 103 ? 20.659 7.949 79.840 1.00 28.09 103 ILE A O 1
ATOM 786 N N . LYS A 1 104 ? 22.298 8.717 81.198 1.00 29.12 104 LYS A N 1
ATOM 787 C CA . LYS A 1 104 ? 22.903 7.436 81.527 1.00 29.91 104 LYS A CA 1
ATOM 788 C C . LYS A 1 104 ? 21.917 6.538 82.265 1.00 29.22 104 LYS A C 1
ATOM 789 O O . LYS A 1 104 ? 21.204 6.995 83.166 1.00 29.00 104 LYS A O 1
ATOM 795 N N . ASP A 1 105 ? 21.888 5.264 81.885 1.00 28.78 105 ASP A N 1
ATOM 796 C CA . ASP A 1 105 ? 20.985 4.286 82.495 1.00 28.93 105 ASP A CA 1
ATOM 797 C C . ASP A 1 105 ? 19.472 4.485 82.177 1.00 27.92 105 ASP A C 1
ATOM 798 O O . ASP A 1 105 ? 18.622 3.832 82.797 1.00 27.63 105 ASP A O 1
ATOM 803 N N . ALA A 1 106 ? 19.142 5.369 81.232 1.00 26.78 106 ALA A N 1
ATOM 804 C CA . ALA A 1 106 ? 17.748 5.480 80.730 1.00 26.05 106 ALA A CA 1
ATOM 805 C C . ALA A 1 106 ? 17.331 4.128 80.201 1.00 25.14 106 ALA A C 1
ATOM 806 O O . ALA A 1 106 ? 18.151 3.372 79.705 1.00 25.08 106 ALA A O 1
ATOM 808 N N . LEU A 1 107 ? 16.045 3.826 80.288 1.00 24.86 107 LEU A N 1
ATOM 809 C CA . LEU A 1 107 ? 15.492 2.647 79.633 1.00 24.27 107 LEU A CA 1
ATOM 810 C C . LEU A 1 107 ? 15.881 2.592 78.154 1.00 23.70 107 LEU A C 1
ATOM 811 O O . LEU A 1 107 ? 16.292 1.535 77.653 1.00 24.15 107 LEU A O 1
ATOM 816 N N . ALA A 1 108 ? 15.786 3.724 77.475 1.00 22.43 108 ALA A N 1
ATOM 817 C CA . ALA A 1 108 ? 16.089 3.798 76.044 1.00 22.68 108 ALA A CA 1
ATOM 818 C C . ALA A 1 108 ? 16.512 5.209 75.691 1.00 22.64 108 ALA A C 1
ATOM 819 O O . ALA A 1 108 ? 16.144 6.160 76.371 1.00 22.65 108 ALA A O 1
ATOM 821 N N . GLN A 1 109 ? 17.306 5.325 74.635 1.00 23.37 109 GLN A N 1
ATOM 822 C CA . GLN A 1 109 ? 17.821 6.614 74.187 1.00 24.43 109 GLN A CA 1
ATOM 823 C C . GLN A 1 109 ? 17.628 6.694 72.680 1.00 24.91 109 GLN A C 1
ATOM 824 O O . GLN A 1 109 ? 17.961 5.766 71.972 1.00 24.76 109 GLN A O 1
ATOM 830 N N . ILE A 1 110 ? 17.087 7.819 72.209 1.00 25.86 110 ILE A N 1
ATOM 831 C CA . ILE A 1 110 ? 16.739 7.983 70.815 1.00 26.95 110 ILE A CA 1
ATOM 832 C C . ILE A 1 110 ? 17.153 9.403 70.425 1.00 27.46 110 ILE A C 1
ATOM 833 O O . ILE A 1 110 ? 16.628 10.366 70.977 1.00 27.74 110 ILE A O 1
ATOM 838 N N . SER A 1 111 ? 18.081 9.525 69.486 1.00 28.18 111 SER A N 1
ATOM 839 C CA . SER A 1 111 ? 18.567 10.833 69.032 1.00 29.56 111 SER A CA 1
ATOM 840 C C . SER A 1 111 ? 17.928 11.221 67.727 1.00 29.90 111 SER A C 1
ATOM 841 O O . SER A 1 111 ? 17.793 10.385 66.837 1.00 30.09 111 SER A O 1
ATOM 844 N N . CYS A 1 112 ? 17.540 12.488 67.610 1.00 30.52 112 CYS A N 1
ATOM 845 C CA . CYS A 1 112 ? 16.785 12.947 66.441 1.00 32.12 112 CYS A CA 1
ATOM 846 C C . CYS A 1 112 ? 17.285 14.273 65.865 1.00 32.66 112 CYS A C 1
ATOM 847 O O . CYS A 1 112 ? 17.834 15.104 66.587 1.00 32.48 112 CYS A O 1
ATOM 850 N N . GLN A 1 113 ? 17.083 14.448 64.557 1.00 33.63 113 GLN A N 1
ATOM 851 C CA . GLN A 1 113 ? 17.233 15.752 63.885 1.00 34.25 113 GLN A CA 1
ATOM 852 C C . GLN A 1 113 ? 15.844 16.240 63.501 1.00 34.44 113 GLN A C 1
ATOM 853 O O . GLN A 1 113 ? 15.071 15.489 62.894 1.00 34.16 113 GLN A O 1
ATOM 859 N N . VAL A 1 114 ? 15.526 17.482 63.864 1.00 34.77 114 VAL A N 1
ATOM 860 C CA . VAL A 1 114 ? 14.207 18.050 63.603 1.00 35.50 114 VAL A CA 1
ATOM 861 C C . VAL A 1 114 ? 14.005 18.198 62.107 1.00 36.51 114 VAL A C 1
ATOM 862 O O . VAL A 1 114 ? 14.841 18.818 61.434 1.00 37.15 114 VAL A O 1
ATOM 866 N N . VAL A 1 115 ? 12.923 17.618 61.575 1.00 37.13 115 VAL A N 1
ATOM 867 C CA . VAL A 1 115 ? 12.613 17.759 60.133 1.00 37.74 115 VAL A CA 1
ATOM 868 C C . VAL A 1 115 ? 11.365 18.598 59.819 1.00 38.17 115 VAL A C 1
ATOM 869 O O . VAL A 1 115 ? 11.165 18.984 58.664 1.00 38.66 115 VAL A O 1
ATOM 873 N N . ASN A 1 116 ? 10.528 18.850 60.833 1.00 38.45 116 ASN A N 1
ATOM 874 C CA . ASN A 1 116 ? 9.306 19.650 60.693 1.00 38.47 116 ASN A CA 1
ATOM 875 C C . ASN A 1 116 ? 8.929 20.217 62.031 1.00 38.83 116 ASN A C 1
ATOM 876 O O . ASN A 1 116 ? 9.246 19.631 63.052 1.00 39.09 116 ASN A O 1
ATOM 881 N N . GLU A 1 117 ? 8.241 21.348 62.024 1.00 38.84 117 GLU A N 1
ATOM 882 C CA . GLU A 1 117 ? 7.798 21.992 63.238 1.00 39.47 117 GLU A CA 1
ATOM 883 C C . GLU A 1 117 ? 6.382 22.541 62.972 1.00 39.45 117 GLU A C 1
ATOM 884 O O . GLU A 1 117 ? 6.191 23.375 62.072 1.00 39.60 117 GLU A O 1
ATOM 890 N N . VAL A 1 118 ? 5.394 22.048 63.725 1.00 38.83 118 VAL A N 1
ATOM 891 C CA . VAL A 1 118 ? 3.992 22.380 63.479 1.00 38.35 118 VAL A CA 1
ATOM 892 C C . VAL A 1 118 ? 3.358 22.945 64.731 1.00 38.16 118 VAL A C 1
ATOM 893 O O . VAL A 1 118 ? 3.322 22.272 65.760 1.00 38.36 118 VAL A O 1
ATOM 897 N N . GLN A 1 119 ? 2.851 24.171 64.670 1.00 37.75 119 GLN A N 1
ATOM 898 C CA . GLN A 1 119 ? 2.157 24.740 65.822 1.00 37.66 119 GLN A CA 1
ATOM 899 C C . GLN A 1 119 ? 0.754 24.131 65.927 1.00 37.13 119 GLN A C 1
ATOM 900 O O . GLN A 1 119 ? 0.074 23.931 64.916 1.00 36.85 119 GLN A O 1
ATOM 906 N N . ALA A 1 120 ? 0.340 23.823 67.153 1.00 36.39 120 ALA A N 1
ATOM 907 C CA . ALA A 1 120 ? -0.942 23.202 67.417 1.00 35.78 120 ALA A CA 1
ATOM 908 C C . ALA A 1 120 ? -1.419 23.737 68.742 1.00 35.80 120 ALA A C 1
ATOM 909 O O . ALA A 1 120 ? -0.987 23.260 69.800 1.00 36.07 120 ALA A O 1
ATOM 911 N N . GLY A 1 121 ? -2.285 24.744 68.677 1.00 35.19 121 GLY A N 1
ATOM 912 C CA . GLY A 1 121 ? -2.786 25.437 69.841 1.00 34.74 121 GLY A CA 1
ATOM 913 C C . GLY A 1 121 ? -1.674 25.935 70.731 1.00 34.94 121 GLY A C 1
ATOM 914 O O . GLY A 1 121 ? -0.764 26.638 70.275 1.00 35.11 121 GLY A O 1
ATOM 915 N N . ASP A 1 122 ? -1.781 25.554 72.006 1.00 34.88 122 ASP A N 1
ATOM 916 C CA . ASP A 1 122 ? -0.857 25.837 73.106 1.00 34.53 122 ASP A CA 1
ATOM 917 C C . ASP A 1 122 ? 0.587 25.373 72.926 1.00 33.49 122 ASP A C 1
ATOM 918 O O . ASP A 1 122 ? 1.450 25.687 73.770 1.00 32.90 122 ASP A O 1
ATOM 923 N N . HIS A 1 123 ? 0.834 24.551 71.909 1.00 31.64 123 HIS A N 1
ATOM 924 C CA . HIS A 1 123 ? 2.052 23.735 71.865 1.00 30.67 123 HIS A CA 1
ATOM 925 C C . HIS A 1 123 ? 2.627 23.748 70.479 1.00 30.26 123 HIS A C 1
ATOM 926 O O . HIS A 1 123 ? 1.937 24.140 69.543 1.00 30.16 123 HIS A O 1
ATOM 933 N N . THR A 1 124 ? 3.864 23.269 70.361 1.00 30.06 124 THR A N 1
ATOM 934 C CA . THR A 1 124 ? 4.519 23.014 69.087 1.00 30.23 124 THR A CA 1
ATOM 935 C C . THR A 1 124 ? 4.974 21.552 69.019 1.00 30.24 124 THR A C 1
ATOM 936 O O . THR A 1 124 ? 5.594 21.025 69.958 1.00 30.02 124 THR A O 1
ATOM 940 N N . LEU A 1 125 ? 4.691 20.925 67.886 1.00 29.96 125 LEU A N 1
ATOM 941 C CA . LEU A 1 125 ? 5.109 19.587 67.601 1.00 30.19 125 LEU A CA 1
ATOM 942 C C . LEU A 1 125 ? 6.405 19.606 66.846 1.00 30.66 125 LEU A C 1
ATOM 943 O O . LEU A 1 125 ? 6.468 20.165 65.759 1.00 31.12 125 LEU A O 1
ATOM 948 N N . PHE A 1 126 ? 7.442 19.001 67.415 1.00 30.49 126 PHE A N 1
ATOM 949 C CA . PHE A 1 126 ? 8.694 18.826 66.706 1.00 30.73 126 PHE A CA 1
ATOM 950 C C . PHE A 1 126 ? 8.793 17.405 66.189 1.00 31.27 126 PHE A C 1
ATOM 951 O O . PHE A 1 126 ? 8.932 16.457 66.933 1.00 31.13 126 PHE A O 1
ATOM 959 N N . ILE A 1 127 ? 8.714 17.268 64.885 1.00 31.83 127 ILE A N 1
ATOM 960 C CA . ILE A 1 127 ? 8.869 15.989 64.252 1.00 32.35 127 ILE A CA 1
ATOM 961 C C . ILE A 1 127 ? 10.341 15.784 63.991 1.00 32.79 127 ILE A C 1
ATOM 962 O O . ILE A 1 127 ? 11.008 16.642 63.391 1.00 32.57 127 ILE A O 1
ATOM 967 N N . GLY A 1 128 ? 10.853 14.648 64.458 1.00 33.07 128 GLY A N 1
ATOM 968 C CA . GLY A 1 128 ? 12.269 14.353 64.369 1.00 33.22 128 GLY A CA 1
ATOM 969 C C . GLY A 1 128 ? 12.547 13.054 63.655 1.00 33.35 128 GLY A C 1
ATOM 970 O O . GLY A 1 128 ? 11.826 12.077 63.855 1.00 33.27 128 GLY A O 1
ATOM 971 N N . GLU A 1 129 ? 13.586 13.053 62.833 1.00 33.70 129 GLU A N 1
ATOM 972 C CA . GLU A 1 129 ? 14.104 11.838 62.218 1.00 34.72 129 GLU A CA 1
ATOM 973 C C . GLU A 1 129 ? 15.168 11.220 63.108 1.00 34.79 129 GLU A C 1
ATOM 974 O O . GLU A 1 129 ? 16.141 11.887 63.495 1.00 35.12 129 GLU A O 1
ATOM 980 N N . VAL A 1 130 ? 14.976 9.940 63.420 1.00 34.99 130 VAL A N 1
ATOM 981 C CA . VAL A 1 130 ? 15.846 9.202 64.313 1.00 35.27 130 VAL A CA 1
ATOM 982 C C . VAL A 1 130 ? 17.166 8.851 63.633 1.00 35.94 130 VAL A C 1
ATOM 983 O O . VAL A 1 130 ? 17.161 8.241 62.572 1.00 36.06 130 VAL A O 1
ATOM 987 N N . THR A 1 131 ? 18.290 9.233 64.255 1.00 36.34 131 THR A N 1
ATOM 988 C CA . THR A 1 131 ? 19.644 8.880 63.752 1.00 36.47 131 THR A CA 1
ATOM 989 C C . THR A 1 131 ? 20.302 7.738 64.529 1.00 36.79 131 THR A C 1
ATOM 990 O O . THR A 1 131 ? 21.032 6.935 63.957 1.00 37.27 131 THR A O 1
ATOM 994 N N . ASP A 1 132 ? 20.039 7.669 65.836 1.00 36.57 132 ASP A N 1
ATOM 995 C CA . ASP A 1 132 ? 20.656 6.661 66.706 1.00 36.34 132 ASP A CA 1
ATOM 996 C C . ASP A 1 132 ? 19.735 6.181 67.816 1.00 35.43 132 ASP A C 1
ATOM 997 O O . ASP A 1 132 ? 18.930 6.940 68.339 1.00 34.83 132 ASP A O 1
ATOM 1002 N N . ILE A 1 133 ? 19.897 4.916 68.182 1.00 34.92 133 ILE A N 1
ATOM 1003 C CA . ILE A 1 133 ? 19.060 4.269 69.172 1.00 35.07 133 ILE A CA 1
ATOM 1004 C C . ILE A 1 133 ? 19.904 3.446 70.125 1.00 34.93 133 ILE A C 1
ATOM 1005 O O . ILE A 1 133 ? 20.828 2.776 69.691 1.00 34.58 133 ILE A O 1
ATOM 1010 N N . LYS A 1 134 ? 19.584 3.505 71.417 1.00 34.54 134 LYS A N 1
ATOM 1011 C CA . LYS A 1 134 ? 20.127 2.564 72.400 1.00 35.25 134 LYS A CA 1
ATOM 1012 C C . LYS A 1 134 ? 19.014 2.092 73.336 1.00 34.48 134 LYS A C 1
ATOM 1013 O O . LYS A 1 134 ? 18.264 2.908 73.881 1.00 34.14 134 LYS A O 1
ATOM 1019 N N . ILE A 1 135 ? 18.918 0.782 73.515 1.00 34.08 135 ILE A N 1
ATOM 1020 C CA . ILE A 1 135 ? 17.864 0.154 74.306 1.00 34.83 135 ILE A CA 1
ATOM 1021 C C . ILE A 1 135 ? 18.449 -0.686 75.451 1.00 34.49 135 ILE A C 1
ATOM 1022 O O . ILE A 1 135 ? 19.553 -1.195 75.331 1.00 34.46 135 ILE A O 1
ATOM 1027 N N . THR A 1 136 ? 17.707 -0.795 76.561 1.00 33.97 136 THR A N 1
ATOM 1028 C CA . THR A 1 136 ? 17.971 -1.755 77.637 1.00 33.03 136 THR A CA 1
ATOM 1029 C C . THR A 1 136 ? 16.689 -2.505 77.928 1.00 33.21 136 THR A C 1
ATOM 1030 O O . THR A 1 136 ? 15.631 -2.168 77.395 1.00 33.42 136 THR A O 1
ATOM 1034 N N . GLU A 1 137 ? 16.777 -3.506 78.785 1.00 32.56 137 GLU A N 1
ATOM 1035 C CA . GLU A 1 137 ? 15.619 -4.298 79.169 1.00 32.64 137 GLU A CA 1
ATOM 1036 C C . GLU A 1 137 ? 15.060 -3.932 80.564 1.00 31.39 137 GLU A C 1
ATOM 1037 O O . GLU A 1 137 ? 14.401 -4.741 81.223 1.00 31.89 137 GLU A O 1
ATOM 1043 N N . GLN A 1 138 ? 15.257 -2.694 80.980 1.00 29.45 138 GLN A N 1
ATOM 1044 C CA . GLN A 1 138 ? 14.669 -2.227 82.226 1.00 28.09 138 GLN A CA 1
ATOM 1045 C C . GLN A 1 138 ? 13.134 -2.084 82.199 1.00 27.43 138 GLN A C 1
ATOM 1046 O O . GLN A 1 138 ? 12.517 -2.040 81.146 1.00 26.44 138 GLN A O 1
ATOM 1052 N N . ASP A 1 139 ? 12.535 -2.041 83.382 1.00 26.62 139 ASP A N 1
ATOM 1053 C CA . ASP A 1 139 ? 11.129 -1.775 83.517 1.00 26.69 139 ASP A CA 1
ATOM 1054 C C . ASP A 1 139 ? 10.891 -0.243 83.477 1.00 25.12 139 ASP A C 1
ATOM 1055 O O . ASP A 1 139 ? 11.728 0.528 83.972 1.00 25.07 139 ASP A O 1
ATOM 1060 N N . PRO A 1 140 ? 9.766 0.178 82.902 1.00 23.33 140 PRO A N 1
ATOM 1061 C CA . PRO A 1 140 ? 9.472 1.605 82.700 1.00 22.22 140 PRO A CA 1
ATOM 1062 C C . PRO A 1 140 ? 8.888 2.357 83.876 1.00 21.30 140 PRO A C 1
ATOM 1063 O O . PRO A 1 140 ? 8.069 1.824 84.623 1.00 21.48 140 PRO A O 1
ATOM 1067 N N . LEU A 1 141 ? 9.250 3.626 83.986 1.00 20.95 141 LEU A N 1
ATOM 1068 C CA . LEU A 1 141 ? 8.459 4.559 84.776 1.00 20.54 141 LEU A CA 1
ATOM 1069 C C . LEU A 1 141 ? 7.139 4.818 84.036 1.00 20.09 141 LEU A C 1
ATOM 1070 O O . LEU A 1 141 ? 7.158 5.058 82.829 1.00 19.82 141 LEU A O 1
ATOM 1075 N N . LEU A 1 142 ? 6.003 4.763 84.750 1.00 19.80 142 LEU A N 1
ATOM 1076 C CA . LEU A 1 142 ? 4.705 5.042 84.142 1.00 19.86 142 LEU A CA 1
ATOM 1077 C C . LEU A 1 142 ? 4.055 6.239 84.791 1.00 20.26 142 LEU A C 1
ATOM 1078 O O . LEU A 1 142 ? 4.341 6.582 85.964 1.00 19.73 142 LEU A O 1
ATOM 1083 N N . PHE A 1 143 ? 3.189 6.890 84.023 1.00 19.82 143 PHE A N 1
ATOM 1084 C CA . PHE A 1 143 ? 2.424 8.034 84.504 1.00 20.02 143 PHE A CA 1
ATOM 1085 C C . PHE A 1 143 ? 0.989 7.821 84.094 1.00 20.05 143 PHE A C 1
ATOM 1086 O O . PHE A 1 143 ? 0.717 7.588 82.920 1.00 18.76 143 PHE A O 1
ATOM 1094 N N . PHE A 1 144 ? 0.080 7.882 85.079 1.00 19.93 144 PHE A N 1
ATOM 1095 C CA . PHE A 1 144 ? -1.322 7.593 84.862 1.00 20.93 144 PHE A CA 1
ATOM 1096 C C . PHE A 1 144 ? -2.128 8.282 85.937 1.00 21.97 144 PHE A C 1
ATOM 1097 O O . PHE A 1 144 ? -1.761 8.240 87.114 1.00 22.06 144 PHE A O 1
ATOM 1105 N N . SER A 1 145 ? -3.221 8.910 85.542 1.00 23.69 145 SER A N 1
ATOM 1106 C CA . SER A 1 145 ? -4.100 9.639 86.490 1.00 26.40 145 SER A CA 1
ATOM 1107 C C . SER A 1 145 ? -3.340 10.562 87.441 1.00 26.47 145 SER A C 1
ATOM 1108 O O . SER A 1 145 ? -3.677 10.636 88.640 1.00 26.37 145 SER A O 1
ATOM 1111 N N . GLY A 1 146 ? -2.329 11.252 86.918 1.00 26.93 146 GLY A N 1
ATOM 1112 C CA . GLY A 1 146 ? -1.575 12.219 87.703 1.00 27.19 146 GLY A CA 1
ATOM 1113 C C . GLY A 1 146 ? -0.553 11.635 88.683 1.00 27.84 146 GLY A C 1
ATOM 1114 O O . GLY A 1 146 ? 0.021 12.376 89.483 1.00 27.74 146 GLY A O 1
ATOM 1115 N N . LYS A 1 147 ? -0.328 10.323 88.621 1.00 27.52 147 LYS A N 1
ATOM 1116 C CA . LYS A 1 147 ? 0.576 9.656 89.538 1.00 27.76 147 LYS A CA 1
ATOM 1117 C C . LYS A 1 147 ? 1.593 8.789 88.814 1.00 26.29 147 LYS A C 1
ATOM 1118 O O . LYS A 1 147 ? 1.330 8.356 87.702 1.00 25.24 147 LYS A O 1
ATOM 1124 N N . TYR A 1 148 ? 2.731 8.544 89.475 1.00 24.84 148 TYR A N 1
ATOM 1125 C CA . TYR A 1 148 ? 3.743 7.591 88.996 1.00 25.33 148 TYR A CA 1
ATOM 1126 C C . TYR A 1 148 ? 3.324 6.169 89.341 1.00 24.77 148 TYR A C 1
ATOM 1127 O O . TYR A 1 148 ? 2.763 5.939 90.410 1.00 23.50 148 TYR A O 1
ATOM 1136 N N . HIS A 1 149 ? 3.555 5.251 88.406 1.00 24.93 149 HIS A N 1
ATOM 1137 C CA . HIS A 1 149 ? 3.137 3.851 88.527 1.00 25.29 149 HIS A CA 1
ATOM 1138 C C . HIS A 1 149 ? 4.182 2.935 87.937 1.00 25.50 149 HIS A C 1
ATOM 1139 O O . HIS A 1 149 ? 5.123 3.403 87.318 1.00 25.77 149 HIS A O 1
ATOM 1146 N N . GLN A 1 150 ? 3.987 1.638 88.122 1.00 26.94 150 GLN A N 1
ATOM 1147 C CA . GLN A 1 150 ? 4.880 0.585 87.638 1.00 28.61 150 GLN A CA 1
ATOM 1148 C C . GLN A 1 150 ? 4.036 -0.462 86.960 1.00 28.69 150 GLN A C 1
ATOM 1149 O O . GLN A 1 150 ? 2.844 -0.539 87.236 1.00 28.53 150 GLN A O 1
ATOM 1155 N N . LEU A 1 151 ? 4.645 -1.237 86.056 1.00 29.40 151 LEU A N 1
ATOM 1156 C CA . LEU A 1 151 ? 4.004 -2.411 85.456 1.00 30.65 151 LEU A CA 1
ATOM 1157 C C . LEU A 1 151 ? 3.789 -3.520 86.490 1.00 31.26 151 LEU A C 1
ATOM 1158 O O . LEU A 1 151 ? 4.674 -3.800 87.284 1.00 30.90 151 LEU A O 1
ATOM 1163 N N . ALA A 1 152 ? 2.634 -4.168 86.459 1.00 33.14 152 ALA A N 1
ATOM 1164 C CA . ALA A 1 152 ? 2.419 -5.395 87.250 1.00 35.02 152 ALA A CA 1
ATOM 1165 C C . ALA A 1 152 ? 3.417 -6.461 86.801 1.00 36.58 152 ALA A C 1
ATOM 1166 O O . ALA A 1 152 ? 3.605 -6.681 85.601 1.00 36.81 152 ALA A O 1
ATOM 1168 N N . GLN A 1 153 ? 4.100 -7.082 87.756 1.00 38.87 153 GLN A N 1
ATOM 1169 C CA . GLN A 1 153 ? 5.160 -8.047 87.427 1.00 41.20 153 GLN A CA 1
ATOM 1170 C C . GLN A 1 153 ? 4.701 -9.500 87.571 1.00 41.56 153 GLN A C 1
ATOM 1171 O O . GLN A 1 153 ? 3.630 -9.770 88.130 1.00 42.66 153 GLN A O 1
ATOM 1185 N N . ASP B 1 2 ? 18.192 -1.564 61.681 1.00 72.28 2 ASP B N 1
ATOM 1186 C CA . ASP B 1 2 ? 16.994 -2.221 61.153 1.00 70.27 2 ASP B CA 1
ATOM 1187 C C . ASP B 1 2 ? 15.667 -1.623 61.659 1.00 68.56 2 ASP B C 1
ATOM 1188 O O . ASP B 1 2 ? 15.608 -0.919 62.680 1.00 67.94 2 ASP B O 1
ATOM 1193 N N . ASP B 1 3 ? 14.613 -1.933 60.910 1.00 66.09 3 ASP B N 1
ATOM 1194 C CA . ASP B 1 3 ? 13.234 -1.611 61.244 1.00 63.75 3 ASP B CA 1
ATOM 1195 C C . ASP B 1 3 ? 12.786 -2.275 62.545 1.00 61.81 3 ASP B C 1
ATOM 1196 O O . ASP B 1 3 ? 11.931 -1.737 63.259 1.00 61.32 3 ASP B O 1
ATOM 1201 N N . ARG B 1 4 ? 13.344 -3.455 62.824 1.00 59.36 4 ARG B N 1
ATOM 1202 C CA . ARG B 1 4 ? 13.080 -4.174 64.062 1.00 57.02 4 ARG B CA 1
ATOM 1203 C C . ARG B 1 4 ? 13.700 -3.455 65.259 1.00 54.44 4 ARG B C 1
ATOM 1204 O O . ARG B 1 4 ? 13.055 -3.347 66.292 1.00 54.37 4 ARG B O 1
ATOM 1212 N N . LEU B 1 5 ? 14.932 -2.960 65.117 1.00 51.28 5 LEU B N 1
ATOM 1213 C CA . LEU B 1 5 ? 15.569 -2.194 66.190 1.00 48.43 5 LEU B CA 1
ATOM 1214 C C . LEU B 1 5 ? 14.735 -0.962 66.535 1.00 46.01 5 LEU B C 1
ATOM 1215 O O . LEU B 1 5 ? 14.517 -0.672 67.716 1.00 45.23 5 LEU B O 1
ATOM 1220 N N . PHE B 1 6 ? 14.254 -0.267 65.502 1.00 42.97 6 PHE B N 1
ATOM 1221 C CA . PHE B 1 6 ? 13.453 0.945 65.684 1.00 40.47 6 PHE B CA 1
ATOM 1222 C C . PHE B 1 6 ? 12.124 0.633 66.378 1.00 39.31 6 PHE B C 1
ATOM 1223 O O . PHE B 1 6 ? 11.744 1.327 67.303 1.00 38.74 6 PHE B O 1
ATOM 1231 N N . ARG B 1 7 ? 11.457 -0.439 65.947 1.00 38.05 7 ARG B N 1
ATOM 1232 C CA . ARG B 1 7 ? 10.195 -0.893 66.529 1.00 37.32 7 ARG B CA 1
ATOM 1233 C C . ARG B 1 7 ? 10.362 -1.372 67.958 1.00 35.77 7 ARG B C 1
ATOM 1234 O O . ARG B 1 7 ? 9.508 -1.098 68.800 1.00 35.20 7 ARG B O 1
ATOM 1242 N N . ASN B 1 8 ? 11.436 -2.117 68.219 1.00 34.31 8 ASN B N 1
ATOM 1243 C CA . ASN B 1 8 ? 11.807 -2.484 69.586 1.00 33.40 8 ASN B CA 1
ATOM 1244 C C . ASN B 1 8 ? 12.003 -1.283 70.488 1.00 31.93 8 ASN B C 1
ATOM 1245 O O . ASN B 1 8 ? 11.493 -1.276 71.606 1.00 31.86 8 ASN B O 1
ATOM 1250 N N . ALA B 1 9 ? 12.740 -0.284 69.997 1.00 30.10 9 ALA B N 1
ATOM 1251 C CA . ALA B 1 9 ? 12.966 0.956 70.724 1.00 29.54 9 ALA B CA 1
ATOM 1252 C C . ALA B 1 9 ? 11.654 1.645 71.048 1.00 28.46 9 ALA B C 1
ATOM 1253 O O . ALA B 1 9 ? 11.390 1.964 72.188 1.00 28.33 9 ALA B O 1
ATOM 1263 N N . GLY B 1 11 ? 8.708 0.492 71.113 1.00 25.13 11 GLY B N 1
ATOM 1264 C CA . GLY B 1 11 ? 7.980 -0.292 72.091 1.00 23.65 11 GLY B CA 1
ATOM 1265 C C . GLY B 1 11 ? 8.428 -0.073 73.538 1.00 22.82 11 GLY B C 1
ATOM 1266 O O . GLY B 1 11 ? 7.738 -0.498 74.488 1.00 22.31 11 GLY B O 1
ATOM 1267 N N . LYS B 1 12 ? 9.591 0.563 73.729 1.00 21.59 12 LYS B N 1
ATOM 1268 C CA . LYS B 1 12 ? 10.037 0.815 75.086 1.00 21.54 12 LYS B CA 1
ATOM 1269 C C . LYS B 1 12 ? 9.299 1.988 75.711 1.00 20.53 12 LYS B C 1
ATOM 1270 O O . LYS B 1 12 ? 9.473 2.291 76.883 1.00 20.65 12 LYS B O 1
ATOM 1276 N N . PHE B 1 13 ? 8.477 2.658 74.920 1.00 19.43 13 PHE B N 1
ATOM 1277 C CA . PHE B 1 13 ? 7.640 3.719 75.470 1.00 19.33 13 PHE B CA 1
ATOM 1278 C C . PHE B 1 13 ? 6.258 3.136 75.697 1.00 18.57 13 PHE B C 1
ATOM 1279 O O . PHE B 1 13 ? 5.504 2.852 74.753 1.00 18.22 13 PHE B O 1
ATOM 1287 N N . ALA B 1 14 ? 5.944 2.954 76.971 1.00 18.29 14 ALA B N 1
ATOM 1288 C CA . ALA B 1 14 ? 4.695 2.333 77.375 1.00 18.32 14 ALA B CA 1
ATOM 1289 C C . ALA B 1 14 ? 3.545 3.257 77.050 1.00 18.40 14 ALA B C 1
ATOM 1290 O O . ALA B 1 14 ? 3.717 4.472 77.061 1.00 18.13 14 ALA B O 1
ATOM 1292 N N . THR B 1 15 ? 2.379 2.696 76.720 1.00 17.98 15 THR B N 1
ATOM 1293 C CA . THR B 1 15 ? 1.188 3.520 76.478 1.00 18.49 15 THR B CA 1
ATOM 1294 C C . THR B 1 15 ? -0.063 2.795 76.967 1.00 18.08 15 THR B C 1
ATOM 1295 O O . THR B 1 15 ? -0.062 1.583 77.175 1.00 16.97 15 THR B O 1
ATOM 1299 N N . GLY B 1 16 ? -1.139 3.548 77.100 1.00 17.61 16 GLY B N 1
ATOM 1300 C CA . GLY B 1 16 ? -2.446 2.955 77.132 1.00 17.68 16 GLY B CA 1
ATOM 1301 C C . GLY B 1 16 ? -2.795 2.521 75.712 1.00 19.10 16 GLY B C 1
ATOM 1302 O O . GLY B 1 16 ? -1.982 2.609 74.755 1.00 18.63 16 GLY B O 1
ATOM 1303 N N . VAL B 1 17 ? -4.036 2.074 75.549 1.00 18.97 17 VAL B N 1
ATOM 1304 C CA . VAL B 1 17 ? -4.483 1.546 74.262 1.00 19.63 17 VAL B CA 1
ATOM 1305 C C . VAL B 1 17 ? -5.830 2.194 74.013 1.00 20.42 17 VAL B C 1
ATOM 1306 O O . VAL B 1 17 ? -6.682 2.258 74.920 1.00 20.05 17 VAL B O 1
ATOM 1310 N N . THR B 1 18 ? -5.997 2.749 72.817 1.00 20.75 18 THR B N 1
ATOM 1311 C CA . THR B 1 18 ? -7.289 3.326 72.441 1.00 21.57 18 THR B CA 1
ATOM 1312 C C . THR B 1 18 ? -7.868 2.631 71.225 1.00 21.85 18 THR B C 1
ATOM 1313 O O . THR B 1 18 ? -7.150 1.922 70.504 1.00 21.69 18 THR B O 1
ATOM 1317 N N . VAL B 1 19 ? -9.166 2.830 71.018 1.00 21.78 19 VAL B N 1
ATOM 1318 C CA . VAL B 1 19 ? -9.793 2.562 69.728 1.00 21.65 19 VAL B CA 1
ATOM 1319 C C . VAL B 1 19 ? -10.291 3.898 69.210 1.00 22.41 19 VAL B C 1
ATOM 1320 O O . VAL B 1 19 ? -10.996 4.629 69.918 1.00 22.37 19 VAL B O 1
ATOM 1324 N N . ILE B 1 20 ? -9.841 4.268 68.016 1.00 23.26 20 ILE B N 1
ATOM 1325 C CA . ILE B 1 20 ? -10.331 5.457 67.333 1.00 24.70 20 ILE B CA 1
ATOM 1326 C C . ILE B 1 20 ? -11.605 5.026 66.604 1.00 24.98 20 ILE B C 1
ATOM 1327 O O . ILE B 1 20 ? -11.602 4.016 65.903 1.00 24.42 20 ILE B O 1
ATOM 1332 N N . THR B 1 21 ? -12.688 5.762 66.797 1.00 26.06 21 THR B N 1
ATOM 1333 C CA . THR B 1 21 ? -13.929 5.478 66.081 1.00 27.66 21 THR B CA 1
ATOM 1334 C C . THR B 1 21 ? -14.419 6.681 65.311 1.00 29.27 21 THR B C 1
ATOM 1335 O O . THR B 1 21 ? -14.087 7.820 65.618 1.00 28.95 21 THR B O 1
ATOM 1339 N N . THR B 1 22 ? -15.213 6.402 64.289 1.00 31.29 22 THR B N 1
ATOM 1340 C CA . THR B 1 22 ? -15.880 7.441 63.539 1.00 33.36 22 THR B CA 1
ATOM 1341 C C . THR B 1 22 ? -17.084 6.840 62.825 1.00 35.37 22 THR B C 1
ATOM 1342 O O . THR B 1 22 ? -17.280 5.613 62.821 1.00 35.00 22 THR B O 1
ATOM 1346 N N . GLU B 1 23 ? -17.881 7.718 62.227 1.00 37.89 23 GLU B N 1
ATOM 1347 C CA . GLU B 1 23 ? -19.080 7.310 61.522 1.00 40.82 23 GLU B CA 1
ATOM 1348 C C . GLU B 1 23 ? -19.099 7.896 60.120 1.00 41.54 23 GLU B C 1
ATOM 1349 O O . GLU B 1 23 ? -18.933 9.099 59.932 1.00 41.89 23 GLU B O 1
ATOM 1355 N N . LEU B 1 24 ? -19.306 7.028 59.141 1.00 42.89 24 LEU B N 1
ATOM 1356 C CA . LEU B 1 24 ? -19.528 7.446 57.756 1.00 44.52 24 LEU B CA 1
ATOM 1357 C C . LEU B 1 24 ? -20.833 6.757 57.243 1.00 44.91 24 LEU B C 1
ATOM 1358 O O . LEU B 1 24 ? -20.937 5.539 57.287 1.00 44.81 24 LEU B O 1
ATOM 1363 N N . ASN B 1 25 ? -21.835 7.539 56.803 1.00 43.77 25 ASN B N 1
ATOM 1364 C CA . ASN B 1 25 ? -23.222 7.068 56.521 1.00 43.36 25 ASN B CA 1
ATOM 1365 C C . ASN B 1 25 ? -23.894 6.175 57.576 1.00 43.73 25 ASN B C 1
ATOM 1366 O O . ASN B 1 25 ? -24.594 5.213 57.225 1.00 43.20 25 ASN B O 1
ATOM 1371 N N . GLY B 1 26 ? -23.693 6.454 58.859 1.00 43.52 26 GLY B N 1
ATOM 1372 C CA . GLY B 1 26 ? -24.257 5.564 59.851 1.00 43.48 26 GLY B CA 1
ATOM 1373 C C . GLY B 1 26 ? -23.438 4.303 60.068 1.00 43.18 26 GLY B C 1
ATOM 1374 O O . GLY B 1 26 ? -23.640 3.659 61.091 1.00 43.18 26 GLY B O 1
ATOM 1375 N N . ALA B 1 27 ? -22.549 3.930 59.134 1.00 43.23 27 ALA B N 1
ATOM 1376 C CA . ALA B 1 27 ? -21.616 2.853 59.449 1.00 42.28 27 ALA B CA 1
ATOM 1377 C C . ALA B 1 27 ? -20.535 3.341 60.448 1.00 41.04 27 ALA B C 1
ATOM 1378 O O . ALA B 1 27 ? -19.943 4.422 60.316 1.00 40.83 27 ALA B O 1
ATOM 1380 N N . VAL B 1 28 ? -20.299 2.516 61.448 1.00 39.36 28 VAL B N 1
ATOM 1381 C CA . VAL B 1 28 ? -19.307 2.781 62.477 1.00 37.51 28 VAL B CA 1
ATOM 1382 C C . VAL B 1 28 ? -17.998 2.085 62.124 1.00 36.35 28 VAL B C 1
ATOM 1383 O O . VAL B 1 28 ? -17.956 0.874 61.906 1.00 35.46 28 VAL B O 1
ATOM 1387 N N . HIS B 1 29 ? -16.919 2.852 62.085 1.00 35.06 29 HIS B N 1
ATOM 1388 C CA . HIS B 1 29 ? -15.611 2.242 61.876 1.00 34.21 29 HIS B CA 1
ATOM 1389 C C . HIS B 1 29 ? -14.693 2.496 63.058 1.00 32.46 29 HIS B C 1
ATOM 1390 O O . HIS B 1 29 ? -14.707 3.591 63.651 1.00 32.24 29 HIS B O 1
ATOM 1397 N N . GLY B 1 30 ? -13.885 1.495 63.369 1.00 30.91 30 GLY B N 1
ATOM 1398 C CA . GLY B 1 30 ? -12.965 1.571 64.486 1.00 29.27 30 GLY B CA 1
ATOM 1399 C C . GLY B 1 30 ? -11.585 1.069 64.145 1.00 28.07 30 GLY B C 1
ATOM 1400 O O . GLY B 1 30 ? -11.424 0.215 63.278 1.00 27.69 30 GLY B O 1
ATOM 1409 N N . THR B 1 32 ? -7.716 0.255 66.355 1.00 22.44 32 THR B N 1
ATOM 1410 C CA . THR B 1 32 ? -6.806 0.257 67.500 1.00 21.62 32 THR B CA 1
ATOM 1411 C C . THR B 1 32 ? -5.622 1.173 67.249 1.00 21.91 32 THR B C 1
ATOM 1412 O O . THR B 1 32 ? -4.932 1.101 66.204 1.00 21.66 32 THR B O 1
ATOM 1416 N N . ALA B 1 33 ? -5.384 2.053 68.209 1.00 22.00 33 ALA B N 1
ATOM 1417 C CA . ALA B 1 33 ? -4.270 2.993 68.097 1.00 22.30 33 ALA B CA 1
ATOM 1418 C C . ALA B 1 33 ? -3.638 3.214 69.461 1.00 22.36 33 ALA B C 1
ATOM 1419 O O . ALA B 1 33 ? -4.322 3.326 70.471 1.00 22.69 33 ALA B O 1
ATOM 1421 N N . ASN B 1 34 ? -2.328 3.259 69.510 1.00 22.90 34 ASN B N 1
ATOM 1422 C CA . ASN B 1 34 ? -1.684 3.814 70.720 1.00 23.58 34 ASN B CA 1
ATOM 1423 C C . ASN B 1 34 ? -0.894 5.084 70.451 1.00 23.65 34 ASN B C 1
ATOM 1424 O O . ASN B 1 34 ? -0.425 5.697 71.379 1.00 23.72 34 ASN B O 1
ATOM 1429 N N . ALA B 1 35 ? -0.763 5.476 69.176 1.00 24.79 35 ALA B N 1
ATOM 1430 C CA . ALA B 1 35 ? -0.135 6.747 68.797 1.00 25.40 35 ALA B CA 1
ATOM 1431 C C . ALA B 1 35 ? -1.164 7.861 68.973 1.00 25.91 35 ALA B C 1
ATOM 1432 O O . ALA B 1 35 ? -1.738 8.378 68.001 1.00 25.80 35 ALA B O 1
ATOM 1434 N N . PHE B 1 36 ? -1.371 8.220 70.236 1.00 25.74 36 PHE B N 1
ATOM 1435 C CA . PHE B 1 36 ? -2.346 9.216 70.623 1.00 25.81 36 PHE B CA 1
ATOM 1436 C C . PHE B 1 36 ? -1.648 10.089 71.674 1.00 26.36 36 PHE B C 1
ATOM 1437 O O . PHE B 1 36 ? -0.761 9.612 72.387 1.00 26.07 36 PHE B O 1
ATOM 1453 N N . SER B 1 38 ? -2.333 13.984 74.218 1.00 29.05 38 SER B N 1
ATOM 1454 C CA . SER B 1 38 ? -2.846 15.321 74.495 1.00 30.92 38 SER B CA 1
ATOM 1455 C C . SER B 1 38 ? -1.863 16.334 73.888 1.00 31.34 38 SER B C 1
ATOM 1456 O O . SER B 1 38 ? -0.618 16.157 73.985 1.00 31.29 38 SER B O 1
ATOM 1459 N N . VAL B 1 39 ? -2.414 17.373 73.259 1.00 32.06 39 VAL B N 1
ATOM 1460 C CA . VAL B 1 39 ? -1.612 18.347 72.537 1.00 32.13 39 VAL B CA 1
ATOM 1461 C C . VAL B 1 39 ? -1.679 19.707 73.194 1.00 33.26 39 VAL B C 1
ATOM 1462 O O . VAL B 1 39 ? -0.650 20.247 73.639 1.00 33.68 39 VAL B O 1
ATOM 1466 N N . SER B 1 40 ? -2.884 20.259 73.269 1.00 33.81 40 SER B N 1
ATOM 1467 C CA . SER B 1 40 ? -3.066 21.627 73.704 1.00 34.64 40 SER B CA 1
ATOM 1468 C C . SER B 1 40 ? -4.189 21.768 74.747 1.00 35.51 40 SER B C 1
ATOM 1469 O O . SER B 1 40 ? -5.204 21.038 74.723 1.00 34.69 40 SER B O 1
ATOM 1472 N N . LEU B 1 41 ? -3.991 22.711 75.662 1.00 36.34 41 LEU B N 1
ATOM 1473 C CA . LEU B 1 41 ? -4.974 23.022 76.682 1.00 37.93 41 LEU B CA 1
ATOM 1474 C C . LEU B 1 41 ? -5.974 24.094 76.233 1.00 38.56 41 LEU B C 1
ATOM 1475 O O . LEU B 1 41 ? -7.182 23.903 76.362 1.00 38.79 41 LEU B O 1
ATOM 1480 N N . ASN B 1 42 ? -5.465 25.215 75.716 1.00 39.21 42 ASN B N 1
ATOM 1481 C CA . ASN B 1 42 ? -6.284 26.267 75.106 1.00 39.34 42 ASN B CA 1
ATOM 1482 C C . ASN B 1 42 ? -5.808 26.512 73.678 1.00 38.34 42 ASN B C 1
ATOM 1483 O O . ASN B 1 42 ? -4.721 27.067 73.498 1.00 38.66 42 ASN B O 1
ATOM 1488 N N . PRO B 1 43 ? -6.569 26.092 72.663 1.00 37.46 43 PRO B N 1
ATOM 1489 C CA . PRO B 1 43 ? -7.840 25.377 72.819 1.00 36.83 43 PRO B CA 1
ATOM 1490 C C . PRO B 1 43 ? -7.612 23.896 73.171 1.00 36.21 43 PRO B C 1
ATOM 1491 O O . PRO B 1 43 ? -6.454 23.447 73.185 1.00 36.39 43 PRO B O 1
ATOM 1495 N N . LYS B 1 44 ? -8.680 23.159 73.456 1.00 35.06 44 LYS B N 1
ATOM 1496 C CA . LYS B 1 44 ? -8.548 21.752 73.862 1.00 34.20 44 LYS B CA 1
ATOM 1497 C C . LYS B 1 44 ? -8.281 20.846 72.658 1.00 33.14 44 LYS B C 1
ATOM 1498 O O . LYS B 1 44 ? -9.197 20.508 71.901 1.00 33.15 44 LYS B O 1
ATOM 1504 N N . LEU B 1 45 ? -7.015 20.473 72.476 1.00 31.59 45 LEU B N 1
ATOM 1505 C CA . LEU B 1 45 ? -6.598 19.710 71.307 1.00 30.04 45 LEU B CA 1
ATOM 1506 C C . LEU B 1 45 ? -5.949 18.401 71.654 1.00 29.21 45 LEU B C 1
ATOM 1507 O O . LEU B 1 45 ? -5.231 18.263 72.653 1.00 28.75 45 LEU B O 1
ATOM 1512 N N . VAL B 1 46 ? -6.185 17.455 70.774 1.00 27.68 46 VAL B N 1
ATOM 1513 C CA . VAL B 1 46 ? -5.717 16.110 70.910 1.00 27.29 46 VAL B CA 1
ATOM 1514 C C . VAL B 1 46 ? -5.184 15.713 69.533 1.00 26.83 46 VAL B C 1
ATOM 1515 O O . VAL B 1 46 ? -5.497 16.363 68.558 1.00 26.66 46 VAL B O 1
ATOM 1519 N N . LEU B 1 47 ? -4.367 14.674 69.454 1.00 26.77 47 LEU B N 1
ATOM 1520 C CA . LEU B 1 47 ? -3.792 14.248 68.188 1.00 26.92 47 LEU B CA 1
ATOM 1521 C C . LEU B 1 47 ? -3.789 12.726 68.107 1.00 26.74 47 LEU B C 1
ATOM 1522 O O . LEU B 1 47 ? -3.491 12.045 69.082 1.00 26.77 47 LEU B O 1
ATOM 1527 N N . VAL B 1 48 ? -4.099 12.199 66.934 1.00 26.36 48 VAL B N 1
ATOM 1528 C CA . VAL B 1 48 ? -3.914 10.795 66.649 1.00 26.93 48 VAL B CA 1
ATOM 1529 C C . VAL B 1 48 ? -3.130 10.603 65.343 1.00 27.22 48 VAL B C 1
ATOM 1530 O O . VAL B 1 48 ? -3.173 11.448 64.457 1.00 27.17 48 VAL B O 1
ATOM 1534 N N . SER B 1 49 ? -2.424 9.491 65.220 1.00 27.57 49 SER B N 1
ATOM 1535 C CA . SER B 1 49 ? -1.532 9.275 64.080 1.00 28.35 49 SER B CA 1
ATOM 1536 C C . SER B 1 49 ? -1.912 8.000 63.372 1.00 28.75 49 SER B C 1
ATOM 1537 O O . SER B 1 49 ? -1.930 6.946 63.988 1.00 28.76 49 SER B O 1
ATOM 1540 N N . ILE B 1 50 ? -2.228 8.116 62.081 1.00 29.32 50 ILE B N 1
ATOM 1541 C CA . ILE B 1 50 ? -2.817 7.017 61.306 1.00 29.88 50 ILE B CA 1
ATOM 1542 C C . ILE B 1 50 ? -1.952 6.669 60.084 1.00 29.91 50 ILE B C 1
ATOM 1543 O O . ILE B 1 50 ? -1.502 7.538 59.377 1.00 29.10 50 ILE B O 1
ATOM 1548 N N . GLY B 1 51 ? -1.724 5.383 59.871 1.00 30.62 51 GLY B N 1
ATOM 1549 C CA . GLY B 1 51 ? -0.889 4.907 58.786 1.00 32.69 51 GLY B CA 1
ATOM 1550 C C . GLY B 1 51 ? -1.517 5.230 57.442 1.00 34.25 51 GLY B C 1
ATOM 1551 O O . GLY B 1 51 ? -2.749 5.222 57.318 1.00 33.91 51 GLY B O 1
ATOM 1552 N N . GLU B 1 52 ? -0.671 5.531 56.454 1.00 35.20 52 GLU B N 1
ATOM 1553 C CA . GLU B 1 52 ? -1.122 5.890 55.099 1.00 36.62 52 GLU B CA 1
ATOM 1554 C C . GLU B 1 52 ? -1.981 4.815 54.410 1.00 37.17 52 GLU B C 1
ATOM 1555 O O . GLU B 1 52 ? -2.818 5.162 53.570 1.00 37.37 52 GLU B O 1
ATOM 1561 N N . LYS B 1 53 ? -1.766 3.536 54.764 1.00 37.86 53 LYS B N 1
ATOM 1562 C CA . LYS B 1 53 ? -2.498 2.404 54.175 1.00 39.07 53 LYS B CA 1
ATOM 1563 C C . LYS B 1 53 ? -3.732 1.993 54.992 1.00 39.10 53 LYS B C 1
ATOM 1564 O O . LYS B 1 53 ? -4.424 1.021 54.651 1.00 39.29 53 LYS B O 1
ATOM 1570 N N . ALA B 1 54 ? -3.994 2.701 56.091 1.00 38.67 54 ALA B N 1
ATOM 1571 C CA . ALA B 1 54 ? -5.121 2.330 56.953 1.00 38.71 54 ALA B CA 1
ATOM 1572 C C . ALA B 1 54 ? -6.434 2.854 56.378 1.00 38.15 54 ALA B C 1
ATOM 1573 O O . ALA B 1 54 ? -6.525 4.017 56.008 1.00 37.49 54 ALA B O 1
ATOM 1575 N N . LYS B 1 55 ? -7.419 1.970 56.311 1.00 38.32 55 LYS B N 1
ATOM 1576 C CA . LYS B 1 55 ? -8.768 2.299 55.857 1.00 38.69 55 LYS B CA 1
ATOM 1577 C C . LYS B 1 55 ? -9.326 3.478 56.643 1.00 38.26 55 LYS B C 1
ATOM 1578 O O . LYS B 1 55 ? -10.054 4.267 56.081 1.00 38.35 55 LYS B O 1
ATOM 1592 N N . LEU B 1 57 ? -7.911 6.153 57.594 1.00 36.52 57 LEU B N 1
ATOM 1593 C CA . LEU B 1 57 ? -7.410 7.423 57.107 1.00 37.13 57 LEU B CA 1
ATOM 1594 C C . LEU B 1 57 ? -8.430 8.158 56.238 1.00 37.51 57 LEU B C 1
ATOM 1595 O O . LEU B 1 57 ? -8.798 9.301 56.535 1.00 37.01 57 LEU B O 1
ATOM 1600 N N . GLU B 1 58 ? -8.882 7.500 55.176 1.00 38.22 58 GLU B N 1
ATOM 1601 C CA . GLU B 1 58 ? -9.880 8.094 54.290 1.00 39.73 58 GLU B CA 1
ATOM 1602 C C . GLU B 1 58 ? -11.213 8.368 55.011 1.00 39.45 58 GLU B C 1
ATOM 1603 O O . GLU B 1 58 ? -11.823 9.420 54.779 1.00 39.33 58 GLU B O 1
ATOM 1609 N N . LYS B 1 59 ? -11.622 7.449 55.899 1.00 39.09 59 LYS B N 1
ATOM 1610 C CA . LYS B 1 59 ? -12.841 7.620 56.692 1.00 38.94 59 LYS B CA 1
ATOM 1611 C C . LYS B 1 59 ? -12.822 8.917 57.495 1.00 38.51 59 LYS B C 1
ATOM 1612 O O . LYS B 1 59 ? -13.821 9.643 57.501 1.00 38.46 59 LYS B O 1
ATOM 1618 N N . ILE B 1 60 ? -11.690 9.218 58.146 1.00 37.62 60 ILE B N 1
ATOM 1619 C CA . ILE B 1 60 ? -11.583 10.426 58.964 1.00 37.06 60 ILE B CA 1
ATOM 1620 C C . ILE B 1 60 ? -11.512 11.659 58.074 1.00 37.26 60 ILE B C 1
ATOM 1621 O O . ILE B 1 60 ? -12.133 12.677 58.381 1.00 36.40 60 ILE B O 1
ATOM 1626 N N . GLN B 1 61 ? -10.788 11.542 56.954 1.00 37.72 61 GLN B N 1
ATOM 1627 C CA . GLN B 1 61 ? -10.680 12.630 55.990 1.00 38.92 61 GLN B CA 1
ATOM 1628 C C . GLN B 1 61 ? -12.045 13.081 55.472 1.00 39.10 61 GLN B C 1
ATOM 1629 O O . GLN B 1 61 ? -12.254 14.267 55.226 1.00 39.36 61 GLN B O 1
ATOM 1635 N N . GLN B 1 62 ? -12.960 12.139 55.309 1.00 39.05 62 GLN B N 1
ATOM 1636 C CA . GLN B 1 62 ? -14.332 12.469 54.925 1.00 39.69 62 GLN B CA 1
ATOM 1637 C C . GLN B 1 62 ? -15.219 12.954 56.050 1.00 38.91 62 GLN B C 1
ATOM 1638 O O . GLN B 1 62 ? -15.875 13.977 55.890 1.00 38.90 62 GLN B O 1
ATOM 1644 N N . SER B 1 63 ? -15.268 12.198 57.157 1.00 37.82 63 SER B N 1
ATOM 1645 C CA . SER B 1 63 ? -16.158 12.533 58.263 1.00 36.57 63 SER B CA 1
ATOM 1646 C C . SER B 1 63 ? -15.722 13.808 58.957 1.00 36.00 63 SER B C 1
ATOM 1647 O O . SER B 1 63 ? -16.543 14.522 59.513 1.00 35.71 63 SER B O 1
ATOM 1650 N N . LYS B 1 64 ? -14.414 14.072 58.932 1.00 35.53 64 LYS B N 1
ATOM 1651 C CA . LYS B 1 64 ? -13.789 15.194 59.645 1.00 35.50 64 LYS B CA 1
ATOM 1652 C C . LYS B 1 64 ? -13.988 15.150 61.170 1.00 34.02 64 LYS B C 1
ATOM 1653 O O . LYS B 1 64 ? -13.899 16.172 61.838 1.00 33.65 64 LYS B O 1
ATOM 1659 N N . LYS B 1 65 ? -14.272 13.967 61.689 1.00 32.17 65 LYS B N 1
ATOM 1660 C CA . LYS B 1 65 ? -14.407 13.750 63.117 1.00 31.43 65 LYS B CA 1
ATOM 1661 C C . LYS B 1 65 ? -13.930 12.350 63.561 1.00 29.38 65 LYS B C 1
ATOM 1662 O O . LYS B 1 65 ? -13.770 11.447 62.755 1.00 28.38 65 LYS B O 1
ATOM 1668 N N . TYR B 1 66 ? -13.685 12.210 64.854 1.00 27.31 66 TYR B N 1
ATOM 1669 C CA . TYR B 1 66 ? -13.276 10.949 65.446 1.00 25.88 66 TYR B CA 1
ATOM 1670 C C . TYR B 1 66 ? -13.446 11.017 66.969 1.00 25.21 66 TYR B C 1
ATOM 1671 O O . TYR B 1 66 ? -13.450 12.108 67.577 1.00 24.29 66 TYR B O 1
ATOM 1680 N N . ALA B 1 67 ? -13.675 9.855 67.553 1.00 23.75 67 ALA B N 1
ATOM 1681 C CA . ALA B 1 67 ? -13.653 9.715 68.997 1.00 22.92 67 ALA B CA 1
ATOM 1682 C C . ALA B 1 67 ? -12.493 8.792 69.372 1.00 22.39 67 ALA B C 1
ATOM 1683 O O . ALA B 1 67 ? -12.133 7.861 68.620 1.00 21.64 67 ALA B O 1
ATOM 1685 N N . VAL B 1 68 ? -11.914 9.065 70.526 1.00 21.52 68 VAL B N 1
ATOM 1686 C CA . VAL B 1 68 ? -10.833 8.264 71.070 1.00 21.56 68 VAL B CA 1
ATOM 1687 C C . VAL B 1 68 ? -11.453 7.499 72.259 1.00 20.90 68 VAL B C 1
ATOM 1688 O O . VAL B 1 68 ? -11.995 8.101 73.164 1.00 20.94 68 VAL B O 1
ATOM 1692 N N . ASN B 1 69 ? -11.398 6.183 72.229 1.00 20.36 69 ASN B N 1
ATOM 1693 C CA . ASN B 1 69 ? -11.906 5.376 73.324 1.00 20.47 69 ASN B CA 1
ATOM 1694 C C . ASN B 1 69 ? -10.742 4.711 74.050 1.00 20.23 69 ASN B C 1
ATOM 1695 O O . ASN B 1 69 ? -10.145 3.780 73.535 1.00 19.63 69 ASN B O 1
ATOM 1700 N N . ILE B 1 70 ? -10.418 5.195 75.245 1.00 20.25 70 ILE B N 1
ATOM 1701 C CA . ILE B 1 70 ? -9.303 4.623 75.994 1.00 19.61 70 ILE B CA 1
ATOM 1702 C C . ILE B 1 70 ? -9.802 3.366 76.648 1.00 19.90 70 ILE B C 1
ATOM 1703 O O . ILE B 1 70 ? -10.820 3.390 77.323 1.00 19.80 70 ILE B O 1
ATOM 1708 N N . LEU B 1 71 ? -9.077 2.275 76.434 1.00 19.74 71 LEU B N 1
ATOM 1709 C CA . LEU B 1 71 ? -9.511 0.965 76.839 1.00 19.76 71 LEU B CA 1
ATOM 1710 C C . LEU B 1 71 ? -9.100 0.643 78.266 1.00 20.79 71 LEU B C 1
ATOM 1711 O O . LEU B 1 71 ? -7.994 0.983 78.712 1.00 19.49 71 LEU B O 1
ATOM 1716 N N . SER B 1 72 ? -10.019 -0.017 78.965 1.00 20.79 72 SER B N 1
ATOM 1717 C CA . SER B 1 72 ? -9.755 -0.561 80.264 1.00 21.30 72 SER B CA 1
ATOM 1718 C C . SER B 1 72 ? -9.030 -1.905 80.167 1.00 22.02 72 SER B C 1
ATOM 1719 O O . SER B 1 72 ? -8.927 -2.507 79.087 1.00 21.01 72 SER B O 1
ATOM 1722 N N . GLN B 1 73 ? -8.488 -2.331 81.307 1.00 22.32 73 GLN B N 1
ATOM 1723 C CA . GLN B 1 73 ? -7.863 -3.609 81.528 1.00 24.00 73 GLN B CA 1
ATOM 1724 C C . GLN B 1 73 ? -8.732 -4.763 81.037 1.00 23.98 73 GLN B C 1
ATOM 1725 O O . GLN B 1 73 ? -8.228 -5.846 80.697 1.00 24.03 73 GLN B O 1
ATOM 1731 N N . ASP B 1 74 ? -10.040 -4.561 81.081 1.00 24.06 74 ASP B N 1
ATOM 1732 C CA . ASP B 1 74 ? -10.985 -5.619 80.717 1.00 25.62 74 ASP B CA 1
ATOM 1733 C C . ASP B 1 74 ? -11.306 -5.685 79.230 1.00 25.12 74 ASP B C 1
ATOM 1734 O O . ASP B 1 74 ? -12.204 -6.416 78.836 1.00 24.90 74 ASP B O 1
ATOM 1739 N N . GLN B 1 75 ? -10.558 -4.938 78.414 1.00 24.44 75 GLN B N 1
ATOM 1740 C CA . GLN B 1 75 ? -10.927 -4.719 77.014 1.00 23.66 75 GLN B CA 1
ATOM 1741 C C . GLN B 1 75 ? -9.861 -5.132 76.025 1.00 23.83 75 GLN B C 1
ATOM 1742 O O . GLN B 1 75 ? -9.778 -4.602 74.920 1.00 23.76 75 GLN B O 1
ATOM 1748 N N . LYS B 1 76 ? -9.036 -6.083 76.431 1.00 24.27 76 LYS B N 1
ATOM 1749 C CA . LYS B 1 76 ? -7.984 -6.618 75.612 1.00 24.71 76 LYS B CA 1
ATOM 1750 C C . LYS B 1 76 ? -8.540 -7.193 74.318 1.00 24.84 76 LYS B C 1
ATOM 1751 O O . LYS B 1 76 ? -7.905 -7.068 73.257 1.00 24.38 76 LYS B O 1
ATOM 1757 N N . VAL B 1 77 ? -9.706 -7.845 74.401 1.00 24.97 77 VAL B N 1
ATOM 1758 C CA . VAL B 1 77 ? -10.314 -8.460 73.216 1.00 24.96 77 VAL B CA 1
ATOM 1759 C C . VAL B 1 77 ? -10.694 -7.400 72.202 1.00 24.48 77 VAL B C 1
ATOM 1760 O O . VAL B 1 77 ? -10.499 -7.595 70.995 1.00 23.98 77 VAL B O 1
ATOM 1764 N N . LEU B 1 78 ? -11.188 -6.254 72.697 1.00 24.40 78 LEU B N 1
ATOM 1765 C CA . LEU B 1 78 ? -11.531 -5.155 71.811 1.00 24.50 78 LEU B CA 1
ATOM 1766 C C . LEU B 1 78 ? -10.310 -4.602 71.079 1.00 24.68 78 LEU B C 1
ATOM 1767 O O . LEU B 1 78 ? -10.395 -4.314 69.888 1.00 24.61 78 LEU B O 1
ATOM 1772 N N . SER B 1 79 ? -9.182 -4.486 71.787 1.00 24.18 79 SER B N 1
ATOM 1773 C CA . SER B 1 79 ? -7.947 -4.015 71.197 1.00 24.82 79 SER B CA 1
ATOM 1774 C C . SER B 1 79 ? -7.502 -4.937 70.032 1.00 25.30 79 SER B C 1
ATOM 1775 O O . SER B 1 79 ? -7.176 -4.486 68.926 1.00 24.83 79 SER B O 1
ATOM 1786 N N . ASN B 1 81 ? -9.477 -7.058 68.372 1.00 25.84 81 ASN B N 1
ATOM 1787 C CA . ASN B 1 81 ? -10.503 -6.862 67.337 1.00 26.23 81 ASN B CA 1
ATOM 1788 C C . ASN B 1 81 ? -10.200 -5.691 66.396 1.00 26.11 81 ASN B C 1
ATOM 1789 O O . ASN B 1 81 ? -10.101 -5.865 65.161 1.00 25.93 81 ASN B O 1
ATOM 1794 N N . PHE B 1 82 ? -10.062 -4.504 66.971 1.00 25.34 82 PHE B N 1
ATOM 1795 C CA . PHE B 1 82 ? -9.932 -3.316 66.147 1.00 25.72 82 PHE B CA 1
ATOM 1796 C C . PHE B 1 82 ? -8.531 -3.197 65.586 1.00 26.22 82 PHE B C 1
ATOM 1797 O O . PHE B 1 82 ? -8.220 -2.235 64.914 1.00 26.33 82 PHE B O 1
ATOM 1805 N N . ALA B 1 83 ? -7.691 -4.189 65.868 1.00 27.45 83 ALA B N 1
ATOM 1806 C CA . ALA B 1 83 ? -6.346 -4.239 65.296 1.00 28.98 83 ALA B CA 1
ATOM 1807 C C . ALA B 1 83 ? -6.249 -5.231 64.148 1.00 30.11 83 ALA B C 1
ATOM 1808 O O . ALA B 1 83 ? -5.152 -5.461 63.604 1.00 30.62 83 ALA B O 1
ATOM 1810 N N . GLY B 1 84 ? -7.387 -5.828 63.786 1.00 31.15 84 GLY B N 1
ATOM 1811 C CA . GLY B 1 84 ? -7.441 -6.801 62.711 1.00 32.76 84 GLY B CA 1
ATOM 1812 C C . GLY B 1 84 ? -6.775 -8.112 63.068 1.00 34.11 84 GLY B C 1
ATOM 1813 O O . GLY B 1 84 ? -6.280 -8.810 62.183 1.00 34.82 84 GLY B O 1
ATOM 1814 N N . GLN B 1 85 ? -6.758 -8.459 64.352 1.00 34.73 85 GLN B N 1
ATOM 1815 C CA . GLN B 1 85 ? -6.059 -9.669 64.797 1.00 35.65 85 GLN B CA 1
ATOM 1816 C C . GLN B 1 85 ? -6.972 -10.879 65.104 1.00 36.06 85 GLN B C 1
ATOM 1817 O O . GLN B 1 85 ? -6.476 -11.953 65.428 1.00 35.86 85 GLN B O 1
ATOM 1823 N N . LEU B 1 86 ? -8.285 -10.698 65.015 1.00 36.92 86 LEU B N 1
ATOM 1824 C CA . LEU B 1 86 ? -9.219 -11.811 65.181 1.00 38.58 86 LEU B CA 1
ATOM 1825 C C . LEU B 1 86 ? -9.808 -12.223 63.832 1.00 40.43 86 LEU B C 1
ATOM 1826 O O . LEU B 1 86 ? -10.150 -11.368 63.000 1.00 40.64 86 LEU B O 1
ATOM 1831 N N . GLU B 1 87 ? -9.926 -13.537 63.627 1.00 42.66 87 GLU B N 1
ATOM 1832 C CA . GLU B 1 87 ? -10.518 -14.094 62.418 1.00 44.97 87 GLU B CA 1
ATOM 1833 C C . GLU B 1 87 ? -11.970 -13.682 62.248 1.00 45.73 87 GLU B C 1
ATOM 1834 O O . GLU B 1 87 ? -12.398 -13.370 61.140 1.00 46.47 87 GLU B O 1
ATOM 1840 N N . LYS B 1 88 ? -12.723 -13.668 63.344 1.00 47.07 88 LYS B N 1
ATOM 1841 C CA . LYS B 1 88 ? -14.121 -13.231 63.305 1.00 48.27 88 LYS B CA 1
ATOM 1842 C C . LYS B 1 88 ? -14.296 -11.991 64.161 1.00 48.15 88 LYS B C 1
ATOM 1843 O O . LYS B 1 88 ? -13.892 -12.008 65.318 1.00 48.17 88 LYS B O 1
ATOM 1849 N N . PRO B 1 89 ? -14.883 -10.925 63.609 1.00 48.32 89 PRO B N 1
ATOM 1850 C CA . PRO B 1 89 ? -15.088 -9.690 64.377 1.00 48.21 89 PRO B CA 1
ATOM 1851 C C . PRO B 1 89 ? -16.023 -9.957 65.534 1.00 47.82 89 PRO B C 1
ATOM 1852 O O . PRO B 1 89 ? -16.890 -10.821 65.415 1.00 48.20 89 PRO B O 1
ATOM 1856 N N . VAL B 1 90 ? -15.846 -9.241 66.635 1.00 47.35 90 VAL B N 1
ATOM 1857 C CA . VAL B 1 90 ? -16.778 -9.343 67.745 1.00 46.78 90 VAL B CA 1
ATOM 1858 C C . VAL B 1 90 ? -17.893 -8.315 67.581 1.00 46.51 90 VAL B C 1
ATOM 1859 O O . VAL B 1 90 ? -17.735 -7.318 66.869 1.00 46.10 90 VAL B O 1
ATOM 1863 N N . ASP B 1 91 ? -19.026 -8.587 68.227 1.00 46.37 91 ASP B N 1
ATOM 1864 C CA . ASP B 1 91 ? -20.177 -7.691 68.205 1.00 46.28 91 ASP B CA 1
ATOM 1865 C C . ASP B 1 91 ? -19.951 -6.643 69.296 1.00 45.24 91 ASP B C 1
ATOM 1866 O O . ASP B 1 91 ? -20.134 -6.903 70.491 1.00 45.25 91 ASP B O 1
ATOM 1871 N N . VAL B 1 92 ? -19.529 -5.460 68.874 1.00 43.95 92 VAL B N 1
ATOM 1872 C CA . VAL B 1 92 ? -19.137 -4.413 69.807 1.00 42.41 92 VAL B CA 1
ATOM 1873 C C . VAL B 1 92 ? -20.336 -3.544 70.163 1.00 42.20 92 VAL B C 1
ATOM 1874 O O . VAL B 1 92 ? -21.127 -3.153 69.292 1.00 41.84 92 VAL B O 1
ATOM 1878 N N . GLN B 1 93 ? -20.460 -3.254 71.459 1.00 41.72 93 GLN B N 1
ATOM 1879 C CA . GLN B 1 93 ? -21.524 -2.399 71.967 1.00 41.76 93 GLN B CA 1
ATOM 1880 C C . GLN B 1 93 ? -21.129 -0.924 71.910 1.00 40.66 93 GLN B C 1
ATOM 1881 O O . GLN B 1 93 ? -20.229 -0.478 72.639 1.00 40.56 93 GLN B O 1
ATOM 1887 N N . PHE B 1 94 ? -21.799 -0.183 71.037 1.00 39.43 94 PHE B N 1
ATOM 1888 C CA . PHE B 1 94 ? -21.552 1.243 70.868 1.00 38.85 94 PHE B CA 1
ATOM 1889 C C . PHE B 1 94 ? -22.593 2.106 71.581 1.00 38.61 94 PHE B C 1
ATOM 1890 O O . PHE B 1 94 ? -23.735 1.692 71.781 1.00 38.97 94 PHE B O 1
ATOM 1898 N N . GLU B 1 95 ? -22.185 3.303 71.979 1.00 37.73 95 GLU B N 1
ATOM 1899 C CA . GLU B 1 95 ? -23.105 4.323 72.436 1.00 36.83 95 GLU B CA 1
ATOM 1900 C C . GLU B 1 95 ? -22.639 5.604 71.755 1.00 35.82 95 GLU B C 1
ATOM 1901 O O . GLU B 1 95 ? -21.859 5.549 70.817 1.00 35.56 95 GLU B O 1
ATOM 1907 N N . GLU B 1 96 ? -23.111 6.748 72.214 1.00 35.30 96 GLU B N 1
ATOM 1908 C CA . GLU B 1 96 ? -22.942 7.987 71.483 1.00 35.69 96 GLU B CA 1
ATOM 1909 C C . GLU B 1 96 ? -22.389 9.057 72.376 1.00 34.93 96 GLU B C 1
ATOM 1910 O O . GLU B 1 96 ? -22.799 9.147 73.516 1.00 34.87 96 GLU B O 1
ATOM 1916 N N . LEU B 1 97 ? -21.479 9.876 71.855 1.00 34.60 97 LEU B N 1
ATOM 1917 C CA . LEU B 1 97 ? -21.006 11.056 72.574 1.00 34.36 97 LEU B CA 1
ATOM 1918 C C . LEU B 1 97 ? -20.557 12.129 71.595 1.00 34.39 97 LEU B C 1
ATOM 1919 O O . LEU B 1 97 ? -19.736 11.859 70.720 1.00 34.67 97 LEU B O 1
ATOM 1924 N N . GLY B 1 98 ? -21.111 13.337 71.732 1.00 34.36 98 GLY B N 1
ATOM 1925 C CA . GLY B 1 98 ? -20.863 14.425 70.795 1.00 34.66 98 GLY B CA 1
ATOM 1926 C C . GLY B 1 98 ? -21.137 14.102 69.314 1.00 35.00 98 GLY B C 1
ATOM 1927 O O . GLY B 1 98 ? -20.456 14.612 68.412 1.00 35.01 98 GLY B O 1
ATOM 1928 N N . GLY B 1 99 ? -22.127 13.238 69.076 1.00 34.82 99 GLY B N 1
ATOM 1929 C CA . GLY B 1 99 ? -22.475 12.770 67.743 1.00 34.82 99 GLY B CA 1
ATOM 1930 C C . GLY B 1 99 ? -21.544 11.711 67.167 1.00 35.08 99 GLY B C 1
ATOM 1931 O O . GLY B 1 99 ? -21.639 11.440 65.971 1.00 35.96 99 GLY B O 1
ATOM 1932 N N . LEU B 1 100 ? -20.644 11.140 67.984 1.00 34.20 100 LEU B N 1
ATOM 1933 C CA . LEU B 1 100 ? -19.736 10.086 67.538 1.00 33.06 100 LEU B CA 1
ATOM 1934 C C . LEU B 1 100 ? -20.110 8.770 68.194 1.00 32.08 100 LEU B C 1
ATOM 1935 O O . LEU B 1 100 ? -20.584 8.762 69.328 1.00 32.26 100 LEU B O 1
ATOM 1940 N N . PRO B 1 101 ? -19.892 7.662 67.508 1.00 31.21 101 PRO B N 1
ATOM 1941 C CA . PRO B 1 101 ? -20.022 6.342 68.140 1.00 31.21 101 PRO B CA 1
ATOM 1942 C C . PRO B 1 101 ? -18.837 6.108 69.112 1.00 30.76 101 PRO B C 1
ATOM 1943 O O . PRO B 1 101 ? -17.693 6.364 68.774 1.00 31.17 101 PRO B O 1
ATOM 1947 N N . VAL B 1 102 ? -19.129 5.697 70.334 1.00 30.19 102 VAL B N 1
ATOM 1948 C CA . VAL B 1 102 ? -18.080 5.456 71.320 1.00 29.60 102 VAL B CA 1
ATOM 1949 C C . VAL B 1 102 ? -18.305 4.076 71.878 1.00 29.47 102 VAL B C 1
ATOM 1950 O O . VAL B 1 102 ? -19.398 3.532 71.715 1.00 29.56 102 VAL B O 1
ATOM 1954 N N . ILE B 1 103 ? -17.281 3.507 72.499 1.00 28.73 103 ILE B N 1
ATOM 1955 C CA . ILE B 1 103 ? -17.364 2.163 73.034 1.00 28.39 103 ILE B CA 1
ATOM 1956 C C . ILE B 1 103 ? -17.829 2.160 74.500 1.00 28.81 103 ILE B C 1
ATOM 1957 O O . ILE B 1 103 ? -17.230 2.794 75.375 1.00 28.16 103 ILE B O 1
ATOM 1962 N N . LYS B 1 104 ? -18.904 1.425 74.737 1.00 29.25 104 LYS B N 1
ATOM 1963 C CA . LYS B 1 104 ? -19.471 1.226 76.057 1.00 29.93 104 LYS B CA 1
ATOM 1964 C C . LYS B 1 104 ? -18.470 0.630 77.024 1.00 29.17 104 LYS B C 1
ATOM 1965 O O . LYS B 1 104 ? -17.776 -0.342 76.694 1.00 29.34 104 LYS B O 1
ATOM 1971 N N . ASP B 1 105 ? -18.403 1.210 78.224 1.00 28.91 105 ASP B N 1
ATOM 1972 C CA . ASP B 1 105 ? -17.505 0.712 79.297 1.00 28.81 105 ASP B CA 1
ATOM 1973 C C . ASP B 1 105 ? -16.006 0.966 79.071 1.00 27.92 105 ASP B C 1
ATOM 1974 O O . ASP B 1 105 ? -15.157 0.403 79.790 1.00 27.46 105 ASP B O 1
ATOM 1979 N N . ALA B 1 106 ? -15.680 1.819 78.090 1.00 26.93 106 ALA B N 1
ATOM 1980 C CA . ALA B 1 106 ? -14.312 2.293 77.890 1.00 26.31 106 ALA B CA 1
ATOM 1981 C C . ALA B 1 106 ? -13.889 2.966 79.157 1.00 25.35 106 ALA B C 1
ATOM 1982 O O . ALA B 1 106 ? -14.747 3.444 79.910 1.00 25.83 106 ALA B O 1
ATOM 1984 N N . LEU B 1 107 ? -12.592 3.009 79.412 1.00 24.57 107 LEU B N 1
ATOM 1985 C CA . LEU B 1 107 ? -12.058 3.783 80.530 1.00 24.14 107 LEU B CA 1
ATOM 1986 C C . LEU B 1 107 ? -12.410 5.270 80.387 1.00 23.71 107 LEU B C 1
ATOM 1987 O O . LEU B 1 107 ? -12.823 5.937 81.347 1.00 24.04 107 LEU B O 1
ATOM 1992 N N . ALA B 1 108 ? -12.247 5.791 79.177 1.00 22.48 108 ALA B N 1
ATOM 1993 C CA . ALA B 1 108 ? -12.586 7.169 78.875 1.00 22.63 108 ALA B CA 1
ATOM 1994 C C . ALA B 1 108 ? -13.013 7.321 77.413 1.00 22.58 108 ALA B C 1
ATOM 1995 O O . ALA B 1 108 ? -12.579 6.572 76.541 1.00 22.50 108 ALA B O 1
ATOM 1997 N N . GLN B 1 109 ? -13.871 8.293 77.158 1.00 23.17 109 GLN B N 1
ATOM 1998 C CA . GLN B 1 109 ? -14.356 8.566 75.813 1.00 24.21 109 GLN B CA 1
ATOM 1999 C C . GLN B 1 109 ? -14.157 10.060 75.502 1.00 24.60 109 GLN B C 1
ATOM 2000 O O . GLN B 1 109 ? -14.547 10.916 76.280 1.00 24.52 109 GLN B O 1
ATOM 2006 N N . ILE B 1 110 ? -13.535 10.364 74.376 1.00 25.47 110 ILE B N 1
ATOM 2007 C CA . ILE B 1 110 ? -13.229 11.743 74.011 1.00 26.67 110 ILE B CA 1
ATOM 2008 C C . ILE B 1 110 ? -13.642 11.950 72.554 1.00 27.39 110 ILE B C 1
ATOM 2009 O O . ILE B 1 110 ? -13.060 11.345 71.646 1.00 27.48 110 ILE B O 1
ATOM 2014 N N . SER B 1 111 ? -14.616 12.816 72.324 1.00 28.20 111 SER B N 1
ATOM 2015 C CA . SER B 1 111 ? -15.089 13.105 70.976 1.00 29.70 111 SER B CA 1
ATOM 2016 C C . SER B 1 111 ? -14.449 14.372 70.417 1.00 29.93 111 SER B C 1
ATOM 2017 O O . SER B 1 111 ? -14.401 15.387 71.102 1.00 29.48 111 SER B O 1
ATOM 2020 N N . CYS B 1 112 ? -14.037 14.304 69.155 1.00 30.48 112 CYS B N 1
ATOM 2021 C CA . CYS B 1 112 ? -13.275 15.369 68.511 1.00 32.12 112 CYS B CA 1
ATOM 2022 C C . CYS B 1 112 ? -13.754 15.764 67.117 1.00 32.66 112 CYS B C 1
ATOM 2023 O O . CYS B 1 112 ? -14.252 14.935 66.380 1.00 32.72 112 CYS B O 1
ATOM 2026 N N . GLN B 1 113 ? -13.576 17.041 66.770 1.00 33.47 113 GLN B N 1
ATOM 2027 C CA . GLN B 1 113 ? -13.682 17.519 65.386 1.00 34.26 113 GLN B CA 1
ATOM 2028 C C . GLN B 1 113 ? -12.273 17.790 64.852 1.00 34.11 113 GLN B C 1
ATOM 2029 O O . GLN B 1 113 ? -11.472 18.436 65.512 1.00 33.84 113 GLN B O 1
ATOM 2035 N N . VAL B 1 114 ? -11.972 17.272 63.670 1.00 34.52 114 VAL B N 1
ATOM 2036 C CA . VAL B 1 114 ? -10.657 17.467 63.057 1.00 35.55 114 VAL B CA 1
ATOM 2037 C C . VAL B 1 114 ? -10.469 18.935 62.709 1.00 36.56 114 VAL B C 1
ATOM 2038 O O . VAL B 1 114 ? -11.327 19.502 62.027 1.00 37.22 114 VAL B O 1
ATOM 2042 N N . VAL B 1 115 ? -9.382 19.541 63.198 1.00 36.94 115 VAL B N 1
ATOM 2043 C CA . VAL B 1 115 ? -9.053 20.948 62.877 1.00 37.68 115 VAL B CA 1
ATOM 2044 C C . VAL B 1 115 ? -7.778 21.133 62.039 1.00 38.08 115 VAL B C 1
ATOM 2045 O O . VAL B 1 115 ? -7.516 22.230 61.553 1.00 38.82 115 VAL B O 1
ATOM 2049 N N . ASN B 1 116 ? -7.001 20.069 61.867 1.00 38.28 116 ASN B N 1
ATOM 2050 C CA . ASN B 1 116 ? -5.760 20.102 61.090 1.00 38.55 116 ASN B CA 1
ATOM 2051 C C . ASN B 1 116 ? -5.344 18.687 60.703 1.00 38.84 116 ASN B C 1
ATOM 2052 O O . ASN B 1 116 ? -5.668 17.719 61.395 1.00 38.91 116 ASN B O 1
ATOM 2057 N N . GLU B 1 117 ? -4.635 18.576 59.588 1.00 38.87 117 GLU B N 1
ATOM 2058 C CA . GLU B 1 117 ? -4.212 17.289 59.074 1.00 39.48 117 GLU B CA 1
ATOM 2059 C C . GLU B 1 117 ? -2.802 17.428 58.503 1.00 39.39 117 GLU B C 1
ATOM 2060 O O . GLU B 1 117 ? -2.599 18.092 57.494 1.00 39.67 117 GLU B O 1
ATOM 2066 N N . VAL B 1 118 ? -1.825 16.814 59.160 1.00 38.87 118 VAL B N 1
ATOM 2067 C CA . VAL B 1 118 ? -0.420 16.977 58.796 1.00 38.32 118 VAL B CA 1
ATOM 2068 C C . VAL B 1 118 ? 0.214 15.645 58.445 1.00 38.12 118 VAL B C 1
ATOM 2069 O O . VAL B 1 118 ? 0.219 14.739 59.268 1.00 37.87 118 VAL B O 1
ATOM 2073 N N . GLN B 1 119 ? 0.741 15.525 57.226 1.00 37.69 119 GLN B N 1
ATOM 2074 C CA . GLN B 1 119 ? 1.403 14.292 56.784 1.00 37.77 119 GLN B CA 1
ATOM 2075 C C . GLN B 1 119 ? 2.789 14.274 57.435 1.00 37.10 119 GLN B C 1
ATOM 2076 O O . GLN B 1 119 ? 3.439 15.307 57.573 1.00 36.84 119 GLN B O 1
ATOM 2082 N N . ALA B 1 120 ? 3.214 13.102 57.867 1.00 36.39 120 ALA B N 1
ATOM 2083 C CA . ALA B 1 120 ? 4.505 12.940 58.536 1.00 35.85 120 ALA B CA 1
ATOM 2084 C C . ALA B 1 120 ? 5.031 11.558 58.198 1.00 35.89 120 ALA B C 1
ATOM 2085 O O . ALA B 1 120 ? 4.638 10.544 58.833 1.00 35.70 120 ALA B O 1
ATOM 2087 N N . GLY B 1 121 ? 5.892 11.512 57.176 1.00 35.30 121 GLY B N 1
ATOM 2088 C CA . GLY B 1 121 ? 6.357 10.248 56.625 1.00 34.87 121 GLY B CA 1
ATOM 2089 C C . GLY B 1 121 ? 5.238 9.283 56.267 1.00 34.65 121 GLY B C 1
ATOM 2090 O O . GLY B 1 121 ? 4.342 9.613 55.513 1.00 35.04 121 GLY B O 1
ATOM 2091 N N . ASP B 1 122 ? 5.337 8.078 56.803 1.00 34.71 122 ASP B N 1
ATOM 2092 C CA . ASP B 1 122 ? 4.377 6.957 56.677 1.00 34.60 122 ASP B CA 1
ATOM 2093 C C . ASP B 1 122 ? 2.918 7.197 57.103 1.00 33.22 122 ASP B C 1
ATOM 2094 O O . ASP B 1 122 ? 2.081 6.297 56.939 1.00 32.59 122 ASP B O 1
ATOM 2099 N N . HIS B 1 123 ? 2.644 8.341 57.722 1.00 31.23 123 HIS B N 1
ATOM 2100 C CA . HIS B 1 123 ? 1.473 8.497 58.580 1.00 30.64 123 HIS B CA 1
ATOM 2101 C C . HIS B 1 123 ? 0.928 9.876 58.401 1.00 30.38 123 HIS B C 1
ATOM 2102 O O . HIS B 1 123 ? 1.655 10.773 57.959 1.00 30.22 123 HIS B O 1
ATOM 2109 N N . THR B 1 124 ? -0.339 10.043 58.775 1.00 30.18 124 THR B N 1
ATOM 2110 C CA . THR B 1 124 ? -0.981 11.354 58.884 1.00 30.37 124 THR B CA 1
ATOM 2111 C C . THR B 1 124 ? -1.439 11.635 60.327 1.00 30.15 124 THR B C 1
ATOM 2112 O O . THR B 1 124 ? -2.046 10.792 60.988 1.00 29.76 124 THR B O 1
ATOM 2116 N N . LEU B 1 125 ? -1.141 12.842 60.792 1.00 30.32 125 LEU B N 1
ATOM 2117 C CA . LEU B 1 125 ? -1.560 13.318 62.104 1.00 30.36 125 LEU B CA 1
ATOM 2118 C C . LEU B 1 125 ? -2.856 14.078 61.980 1.00 30.58 125 LEU B C 1
ATOM 2119 O O . LEU B 1 125 ? -2.921 15.057 61.253 1.00 30.74 125 LEU B O 1
ATOM 2124 N N . PHE B 1 126 ? -3.883 13.624 62.691 1.00 30.48 126 PHE B N 1
ATOM 2125 C CA . PHE B 1 126 ? -5.150 14.308 62.710 1.00 30.72 126 PHE B CA 1
ATOM 2126 C C . PHE B 1 126 ? -5.267 14.975 64.053 1.00 31.15 126 PHE B C 1
ATOM 2127 O O . PHE B 1 126 ? -5.421 14.320 65.073 1.00 30.80 126 PHE B O 1
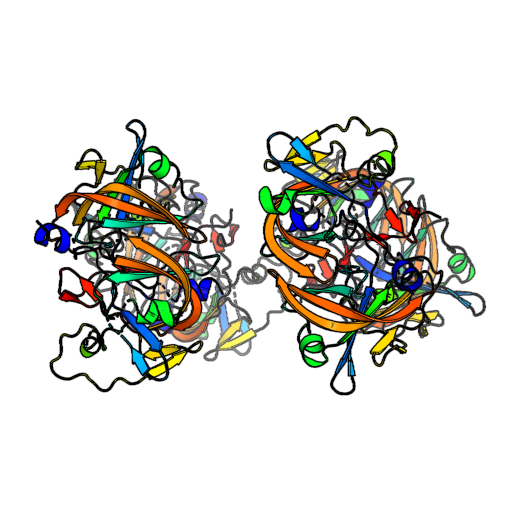ATOM 2135 N N . ILE B 1 127 ? -5.205 16.290 64.028 1.00 31.69 127 ILE B N 1
ATOM 2136 C CA . ILE B 1 127 ? -5.324 17.107 65.222 1.00 32.37 127 ILE B CA 1
ATOM 2137 C C . ILE B 1 127 ? -6.804 17.422 65.426 1.00 32.65 127 ILE B C 1
ATOM 2138 O O . ILE B 1 127 ? -7.482 17.878 64.508 1.00 32.53 127 ILE B O 1
ATOM 2143 N N . GLY B 1 128 ? -7.295 17.155 66.632 1.00 32.75 128 GLY B N 1
ATOM 2144 C CA . GLY B 1 128 ? -8.711 17.195 66.903 1.00 32.90 128 GLY B CA 1
ATOM 2145 C C . GLY B 1 128 ? -9.052 18.093 68.073 1.00 33.33 128 GLY B C 1
ATOM 2146 O O . GLY B 1 128 ? -8.349 18.072 69.085 1.00 32.87 128 GLY B O 1
ATOM 2147 N N . GLU B 1 129 ? -10.122 18.873 67.921 1.00 33.39 129 GLU B N 1
ATOM 2148 C CA . GLU B 1 129 ? -10.629 19.688 68.999 1.00 34.62 129 GLU B CA 1
ATOM 2149 C C . GLU B 1 129 ? -11.688 18.903 69.757 1.00 34.70 129 GLU B C 1
ATOM 2150 O O . GLU B 1 129 ? -12.651 18.415 69.175 1.00 34.74 129 GLU B O 1
ATOM 2156 N N . VAL B 1 130 ? -11.493 18.799 71.064 1.00 34.75 130 VAL B N 1
ATOM 2157 C CA . VAL B 1 130 ? -12.358 18.016 71.928 1.00 35.33 130 VAL B CA 1
ATOM 2158 C C . VAL B 1 130 ? -13.677 18.736 72.200 1.00 35.75 130 VAL B C 1
ATOM 2159 O O . VAL B 1 130 ? -13.687 19.887 72.631 1.00 35.93 130 VAL B O 1
ATOM 2163 N N . THR B 1 131 ? -14.787 18.056 71.933 1.00 35.93 131 THR B N 1
ATOM 2164 C CA . THR B 1 131 ? -16.107 18.630 72.181 1.00 36.31 131 THR B CA 1
ATOM 2165 C C . THR B 1 131 ? -16.790 18.017 73.393 1.00 36.64 131 THR B C 1
ATOM 2166 O O . THR B 1 131 ? -17.569 18.690 74.064 1.00 37.21 131 THR B O 1
ATOM 2170 N N . ASP B 1 132 ? -16.527 16.739 73.652 1.00 36.41 132 ASP B N 1
ATOM 2171 C CA . ASP B 1 132 ? -17.177 16.011 74.749 1.00 36.39 132 ASP B CA 1
ATOM 2172 C C . ASP B 1 132 ? -16.262 14.962 75.381 1.00 35.61 132 ASP B C 1
ATOM 2173 O O . ASP B 1 132 ? -15.464 14.315 74.678 1.00 34.88 132 ASP B O 1
ATOM 2178 N N . ILE B 1 133 ? -16.432 14.770 76.690 1.00 34.80 133 ILE B N 1
ATOM 2179 C CA . ILE B 1 133 ? -15.593 13.878 77.483 1.00 34.91 133 ILE B CA 1
ATOM 2180 C C . ILE B 1 133 ? -16.427 13.030 78.456 1.00 34.85 133 ILE B C 1
ATOM 2181 O O . ILE B 1 133 ? -17.346 13.521 79.099 1.00 34.55 133 ILE B O 1
ATOM 2186 N N . LYS B 1 134 ? -16.106 11.755 78.561 1.00 34.67 134 LYS B N 1
ATOM 2187 C CA . LYS B 1 134 ? -16.651 10.912 79.617 1.00 35.25 134 LYS B CA 1
ATOM 2188 C C . LYS B 1 134 ? -15.530 10.094 80.201 1.00 34.40 134 LYS B C 1
ATOM 2189 O O . LYS B 1 134 ? -14.735 9.538 79.457 1.00 33.98 134 LYS B O 1
ATOM 2195 N N . ILE B 1 135 ? -15.469 10.038 81.530 1.00 33.99 135 ILE B N 1
ATOM 2196 C CA . ILE B 1 135 ? -14.397 9.371 82.261 1.00 34.71 135 ILE B CA 1
ATOM 2197 C C . ILE B 1 135 ? -14.948 8.389 83.294 1.00 34.39 135 ILE B C 1
ATOM 2198 O O . ILE B 1 135 ? -16.027 8.602 83.846 1.00 34.54 135 ILE B O 1
ATOM 2203 N N . THR B 1 136 ? -14.203 7.313 83.544 1.00 33.97 136 THR B N 1
ATOM 2204 C CA . THR B 1 136 ? -14.484 6.378 84.621 1.00 32.97 136 THR B CA 1
ATOM 2205 C C . THR B 1 136 ? -13.203 6.191 85.415 1.00 33.25 136 THR B C 1
ATOM 2206 O O . THR B 1 136 ? -12.142 6.736 85.043 1.00 33.08 136 THR B O 1
ATOM 2210 N N . GLU B 1 137 ? -13.292 5.440 86.510 1.00 32.34 137 GLU B N 1
ATOM 2211 C CA . GLU B 1 137 ? -12.127 5.186 87.340 1.00 32.44 137 GLU B CA 1
ATOM 2212 C C . GLU B 1 137 ? -11.569 3.771 87.173 1.00 31.32 137 GLU B C 1
ATOM 2213 O O . GLU B 1 137 ? -10.916 3.245 88.071 1.00 31.85 137 GLU B O 1
ATOM 2219 N N . GLN B 1 138 ? -11.775 3.166 86.006 1.00 29.75 138 GLN B N 1
ATOM 2220 C CA . GLN B 1 138 ? -11.231 1.833 85.741 1.00 27.93 138 GLN B CA 1
ATOM 2221 C C . GLN B 1 138 ? -9.700 1.834 85.605 1.00 27.25 138 GLN B C 1
ATOM 2222 O O . GLN B 1 138 ? -9.066 2.877 85.412 1.00 26.39 138 GLN B O 1
ATOM 2228 N N . ASP B 1 139 ? -9.113 0.660 85.718 1.00 26.54 139 ASP B N 1
ATOM 2229 C CA . ASP B 1 139 ? -7.691 0.484 85.459 1.00 26.76 139 ASP B CA 1
ATOM 2230 C C . ASP B 1 139 ? -7.429 0.287 83.963 1.00 24.96 139 ASP B C 1
ATOM 2231 O O . ASP B 1 139 ? -8.270 -0.254 83.263 1.00 25.21 139 ASP B O 1
ATOM 2236 N N . PRO B 1 140 ? -6.307 0.798 83.462 1.00 23.74 140 PRO B N 1
ATOM 2237 C CA . PRO B 1 140 ? -6.050 0.839 82.005 1.00 22.10 140 PRO B CA 1
ATOM 2238 C C . PRO B 1 140 ? -5.417 -0.417 81.431 1.00 21.36 140 PRO B C 1
ATOM 2239 O O . PRO B 1 140 ? -4.580 -1.022 82.077 1.00 21.42 140 PRO B O 1
ATOM 2243 N N . LEU B 1 141 ? -5.805 -0.784 80.212 1.00 20.92 141 LEU B N 1
ATOM 2244 C CA . LEU B 1 141 ? -4.995 -1.672 79.382 1.00 20.58 141 LEU B CA 1
ATOM 2245 C C . LEU B 1 141 ? -3.684 -0.957 79.001 1.00 20.14 141 LEU B C 1
ATOM 2246 O O . LEU B 1 141 ? -3.700 0.195 78.618 1.00 20.34 141 LEU B O 1
ATOM 2251 N N . LEU B 1 142 ? -2.562 -1.650 79.108 1.00 20.07 142 LEU B N 1
ATOM 2252 C CA . LEU B 1 142 ? -1.283 -1.062 78.813 1.00 19.95 142 LEU B CA 1
ATOM 2253 C C . LEU B 1 142 ? -0.629 -1.851 77.719 1.00 20.01 142 LEU B C 1
ATOM 2254 O O . LEU B 1 142 ? -0.872 -3.052 77.591 1.00 19.57 142 LEU B O 1
ATOM 2259 N N . PHE B 1 143 ? 0.224 -1.186 76.952 1.00 19.48 143 PHE B N 1
ATOM 2260 C CA . PHE B 1 143 ? 0.994 -1.830 75.916 1.00 20.05 143 PHE B CA 1
ATOM 2261 C C . PHE B 1 143 ? 2.459 -1.432 76.050 1.00 20.22 143 PHE B C 1
ATOM 2262 O O . PHE B 1 143 ? 2.775 -0.236 76.110 1.00 19.44 143 PHE B O 1
ATOM 2270 N N . PHE B 1 144 ? 3.354 -2.420 76.108 1.00 19.97 144 PHE B N 1
ATOM 2271 C CA . PHE B 1 144 ? 4.777 -2.135 76.385 1.00 20.79 144 PHE B CA 1
ATOM 2272 C C . PHE B 1 144 ? 5.565 -3.310 75.919 1.00 21.67 144 PHE B C 1
ATOM 2273 O O . PHE B 1 144 ? 5.176 -4.426 76.194 1.00 22.04 144 PHE B O 1
ATOM 2281 N N . SER B 1 145 ? 6.661 -3.057 75.211 1.00 23.91 145 SER B N 1
ATOM 2282 C CA . SER B 1 145 ? 7.529 -4.087 74.608 1.00 26.18 145 SER B CA 1
ATOM 2283 C C . SER B 1 145 ? 6.760 -5.123 73.833 1.00 26.36 145 SER B C 1
ATOM 2284 O O . SER B 1 145 ? 7.052 -6.314 73.930 1.00 26.78 145 SER B O 1
ATOM 2287 N N . GLY B 1 146 ? 5.760 -4.679 73.073 1.00 27.04 146 GLY B N 1
ATOM 2288 C CA . GLY B 1 146 ? 5.022 -5.574 72.224 1.00 27.16 146 GLY B CA 1
ATOM 2289 C C . GLY B 1 146 ? 4.014 -6.458 72.931 1.00 28.10 146 GLY B C 1
ATOM 2290 O O . GLY B 1 146 ? 3.449 -7.337 72.264 1.00 28.14 146 GLY B O 1
ATOM 2291 N N . LYS B 1 147 ? 3.764 -6.224 74.234 1.00 27.70 147 LYS B N 1
ATOM 2292 C CA . LYS B 1 147 ? 2.844 -7.051 75.022 1.00 27.67 147 LYS B CA 1
ATOM 2293 C C . LYS B 1 147 ? 1.829 -6.199 75.777 1.00 26.64 147 LYS B C 1
ATOM 2294 O O . LYS B 1 147 ? 2.091 -5.033 76.059 1.00 26.15 147 LYS B O 1
ATOM 2300 N N . TYR B 1 148 ? 0.683 -6.795 76.101 1.00 25.30 148 TYR B N 1
ATOM 2301 C CA . TYR B 1 148 ? -0.310 -6.201 76.990 1.00 25.55 148 TYR B CA 1
ATOM 2302 C C . TYR B 1 148 ? 0.112 -6.320 78.461 1.00 24.91 148 TYR B C 1
ATOM 2303 O O . TYR B 1 148 ? 0.688 -7.296 78.862 1.00 23.85 148 TYR B O 1
ATOM 2312 N N . HIS B 1 149 ? -0.158 -5.280 79.240 1.00 24.99 149 HIS B N 1
ATOM 2313 C CA . HIS B 1 149 ? 0.276 -5.223 80.618 1.00 25.20 149 HIS B CA 1
ATOM 2314 C C . HIS B 1 149 ? -0.796 -4.557 81.449 1.00 25.43 149 HIS B C 1
ATOM 2315 O O . HIS B 1 149 ? -1.750 -4.017 80.916 1.00 25.33 149 HIS B O 1
ATOM 2322 N N . GLN B 1 150 ? -0.613 -4.607 82.758 1.00 26.91 150 GLN B N 1
ATOM 2323 C CA . GLN B 1 150 ? -1.465 -3.919 83.735 1.00 28.72 150 GLN B CA 1
ATOM 2324 C C . GLN B 1 150 ? -0.621 -3.056 84.677 1.00 28.63 150 GLN B C 1
ATOM 2325 O O . GLN B 1 150 ? 0.555 -3.305 84.837 1.00 28.46 150 GLN B O 1
ATOM 2331 N N . LEU B 1 151 ? -1.237 -2.061 85.312 1.00 29.44 151 LEU B N 1
ATOM 2332 C CA . LEU B 1 151 ? -0.567 -1.324 86.402 1.00 30.67 151 LEU B CA 1
ATOM 2333 C C . LEU B 1 151 ? -0.389 -2.214 87.618 1.00 31.26 151 LEU B C 1
ATOM 2334 O O . LEU B 1 151 ? -1.327 -2.924 87.992 1.00 30.38 151 LEU B O 1
ATOM 2339 N N . ALA B 1 152 ? 0.789 -2.129 88.251 1.00 32.95 152 ALA B N 1
ATOM 2340 C CA . ALA B 1 152 ? 1.001 -2.686 89.604 1.00 34.85 152 ALA B CA 1
ATOM 2341 C C . ALA B 1 152 ? -0.031 -2.103 90.566 1.00 36.57 152 ALA B C 1
ATOM 2342 O O . ALA B 1 152 ? -0.255 -0.891 90.588 1.00 36.65 152 ALA B O 1
ATOM 2344 N N . GLN B 1 153 ? -0.681 -2.967 91.339 1.00 38.87 153 GLN B N 1
ATOM 2345 C CA . GLN B 1 153 ? -1.737 -2.522 92.257 1.00 41.26 153 GLN B CA 1
ATOM 2346 C C . GLN B 1 153 ? -1.268 -2.443 93.715 1.00 41.48 153 GLN B C 1
ATOM 2347 O O . GLN B 1 153 ? -0.225 -2.992 94.075 1.00 42.36 153 GLN B O 1
ATOM 2361 N N . ASP C 1 2 ? 39.361 21.128 23.846 1.00 71.53 2 ASP C N 1
ATOM 2362 C CA . ASP C 1 2 ? 38.296 21.489 22.913 1.00 69.76 2 ASP C CA 1
ATOM 2363 C C . ASP C 1 2 ? 36.909 21.001 23.357 1.00 68.10 2 ASP C C 1
ATOM 2364 O O . ASP C 1 2 ? 36.772 19.883 23.859 1.00 68.01 2 ASP C O 1
ATOM 2369 N N . ASP C 1 3 ? 35.895 21.848 23.169 1.00 65.94 3 ASP C N 1
ATOM 2370 C CA . ASP C 1 3 ? 34.491 21.489 23.401 1.00 63.67 3 ASP C CA 1
ATOM 2371 C C . ASP C 1 3 ? 34.032 20.355 22.478 1.00 61.75 3 ASP C C 1
ATOM 2372 O O . ASP C 1 3 ? 33.166 19.551 22.834 1.00 61.27 3 ASP C O 1
ATOM 2377 N N . ARG C 1 4 ? 34.603 20.321 21.280 1.00 59.27 4 ARG C N 1
ATOM 2378 C CA . ARG C 1 4 ? 34.343 19.259 20.321 1.00 56.96 4 ARG C CA 1
ATOM 2379 C C . ARG C 1 4 ? 34.962 17.931 20.758 1.00 54.42 4 ARG C C 1
ATOM 2380 O O . ARG C 1 4 ? 34.308 16.909 20.638 1.00 54.24 4 ARG C O 1
ATOM 2388 N N . LEU C 1 5 ? 36.203 17.954 21.256 1.00 51.17 5 LEU C N 1
ATOM 2389 C CA . LEU C 1 5 ? 36.842 16.755 21.810 1.00 48.38 5 LEU C CA 1
ATOM 2390 C C . LEU C 1 5 ? 36.031 16.152 22.962 1.00 45.92 5 LEU C C 1
ATOM 2391 O O . LEU C 1 5 ? 35.881 14.941 23.021 1.00 45.19 5 LEU C O 1
ATOM 2396 N N . PHE C 1 6 ? 35.531 17.005 23.860 1.00 42.97 6 PHE C N 1
ATOM 2397 C CA . PHE C 1 6 ? 34.719 16.567 24.988 1.00 40.43 6 PHE C CA 1
ATOM 2398 C C . PHE C 1 6 ? 33.388 15.969 24.488 1.00 39.31 6 PHE C C 1
ATOM 2399 O O . PHE C 1 6 ? 32.977 14.896 24.935 1.00 38.60 6 PHE C O 1
ATOM 2407 N N . ARG C 1 7 ? 32.734 16.649 23.551 1.00 37.75 7 ARG C N 1
ATOM 2408 C CA . ARG C 1 7 ? 31.463 16.165 23.009 1.00 37.28 7 ARG C CA 1
ATOM 2409 C C . ARG C 1 7 ? 31.638 14.842 22.251 1.00 35.66 7 ARG C C 1
ATOM 2410 O O . ARG C 1 7 ? 30.813 13.945 22.346 1.00 34.95 7 ARG C O 1
ATOM 2418 N N . ASN C 1 8 ? 32.735 14.732 21.514 1.00 34.14 8 ASN C N 1
ATOM 2419 C CA . ASN C 1 8 ? 33.089 13.500 20.844 1.00 33.30 8 ASN C CA 1
ATOM 2420 C C . ASN C 1 8 ? 33.286 12.361 21.828 1.00 31.70 8 ASN C C 1
ATOM 2421 O O . ASN C 1 8 ? 32.785 11.280 21.616 1.00 31.21 8 ASN C O 1
ATOM 2426 N N . ALA C 1 9 ? 34.008 12.634 22.909 1.00 30.04 9 ALA C N 1
ATOM 2427 C CA . ALA C 1 9 ? 34.248 11.656 23.947 1.00 29.33 9 ALA C CA 1
ATOM 2428 C C . ALA C 1 9 ? 32.939 11.212 24.600 1.00 28.37 9 ALA C C 1
ATOM 2429 O O . ALA C 1 9 ? 32.694 10.011 24.750 1.00 27.98 9 ALA C O 1
ATOM 2439 N N . GLY C 1 11 ? 30.004 11.360 23.429 1.00 24.88 11 GLY C N 1
ATOM 2440 C CA . GLY C 1 11 ? 29.250 10.600 22.445 1.00 23.74 11 GLY C CA 1
ATOM 2441 C C . GLY C 1 11 ? 29.686 9.135 22.314 1.00 22.57 11 GLY C C 1
ATOM 2442 O O . GLY C 1 11 ? 28.976 8.332 21.722 1.00 21.60 11 GLY C O 1
ATOM 2443 N N . LYS C 1 12 ? 30.846 8.794 22.882 1.00 21.57 12 LYS C N 1
ATOM 2444 C CA . LYS C 1 12 ? 31.301 7.403 22.892 1.00 21.31 12 LYS C CA 1
ATOM 2445 C C . LYS C 1 12 ? 30.569 6.558 23.923 1.00 20.64 12 LYS C C 1
ATOM 2446 O O . LYS C 1 12 ? 30.671 5.310 23.918 1.00 20.06 12 LYS C O 1
ATOM 2452 N N . PHE C 1 13 ? 29.860 7.218 24.829 1.00 18.80 13 PHE C N 1
ATOM 2453 C CA . PHE C 1 13 ? 28.989 6.476 25.722 1.00 19.03 13 PHE C CA 1
ATOM 2454 C C . PHE C 1 13 ? 27.601 6.333 25.052 1.00 18.25 13 PHE C C 1
ATOM 2455 O O . PHE C 1 13 ? 26.861 7.309 24.960 1.00 18.04 13 PHE C O 1
ATOM 2463 N N . ALA C 1 14 ? 27.272 5.121 24.580 1.00 17.88 14 ALA C N 1
ATOM 2464 C CA . ALA C 1 14 ? 25.977 4.861 23.936 1.00 17.87 14 ALA C CA 1
ATOM 2465 C C . ALA C 1 14 ? 24.853 4.946 24.956 1.00 18.05 14 ALA C C 1
ATOM 2466 O O . ALA C 1 14 ? 25.058 4.574 26.108 1.00 17.44 14 ALA C O 1
ATOM 2468 N N . THR C 1 15 ? 23.683 5.445 24.518 1.00 18.13 15 THR C N 1
ATOM 2469 C CA . THR C 1 15 ? 22.490 5.507 25.340 1.00 18.37 15 THR C CA 1
ATOM 2470 C C . THR C 1 15 ? 21.233 5.200 24.512 1.00 18.17 15 THR C C 1
ATOM 2471 O O . THR C 1 15 ? 21.211 5.354 23.287 1.00 17.62 15 THR C O 1
ATOM 2475 N N . GLY C 1 16 ? 20.152 4.879 25.205 1.00 17.76 16 GLY C N 1
ATOM 2476 C CA . GLY C 1 16 ? 18.854 5.000 24.616 1.00 17.92 16 GLY C CA 1
ATOM 2477 C C . GLY C 1 16 ? 18.513 6.495 24.470 1.00 19.03 16 GLY C C 1
ATOM 2478 O O . GLY C 1 16 ? 19.338 7.383 24.742 1.00 18.97 16 GLY C O 1
ATOM 2479 N N . VAL C 1 17 ? 17.283 6.770 24.043 1.00 19.10 17 VAL C N 1
ATOM 2480 C CA . VAL C 1 17 ? 16.809 8.129 23.806 1.00 19.64 17 VAL C CA 1
ATOM 2481 C C . VAL C 1 17 ? 15.445 8.158 24.485 1.00 20.72 17 VAL C C 1
ATOM 2482 O O . VAL C 1 17 ? 14.638 7.197 24.364 1.00 20.38 17 VAL C O 1
ATOM 2486 N N . THR C 1 18 ? 15.222 9.209 25.266 1.00 20.98 18 THR C N 1
ATOM 2487 C CA . THR C 1 18 ? 13.944 9.425 25.912 1.00 21.44 18 THR C CA 1
ATOM 2488 C C . THR C 1 18 ? 13.397 10.762 25.504 1.00 21.85 18 THR C C 1
ATOM 2489 O O . THR C 1 18 ? 14.129 11.648 25.021 1.00 22.02 18 THR C O 1
ATOM 2493 N N . VAL C 1 19 ? 12.098 10.923 25.726 1.00 22.15 19 VAL C N 1
ATOM 2494 C CA . VAL C 1 19 ? 11.501 12.245 25.736 1.00 21.74 19 VAL C CA 1
ATOM 2495 C C . VAL C 1 19 ? 11.016 12.461 27.163 1.00 22.53 19 VAL C C 1
ATOM 2496 O O . VAL C 1 19 ? 10.380 11.582 27.760 1.00 21.94 19 VAL C O 1
ATOM 2500 N N . ILE C 1 20 ? 11.395 13.598 27.734 1.00 23.70 20 ILE C N 1
ATOM 2501 C CA . ILE C 1 20 ? 10.909 13.996 29.054 1.00 24.76 20 ILE C CA 1
ATOM 2502 C C . ILE C 1 20 ? 9.631 14.787 28.827 1.00 24.95 20 ILE C C 1
ATOM 2503 O O . ILE C 1 20 ? 9.616 15.731 28.053 1.00 24.71 20 ILE C O 1
ATOM 2508 N N . THR C 1 21 ? 8.566 14.416 29.509 1.00 26.31 21 THR C N 1
ATOM 2509 C CA . THR C 1 21 ? 7.317 15.187 29.391 1.00 27.95 21 THR C CA 1
ATOM 2510 C C . THR C 1 21 ? 6.825 15.714 30.728 1.00 29.35 21 THR C C 1
ATOM 2511 O O . THR C 1 21 ? 7.118 15.171 31.790 1.00 29.48 21 THR C O 1
ATOM 2515 N N . THR C 1 22 ? 6.083 16.798 30.662 1.00 31.62 22 THR C N 1
ATOM 2516 C CA . THR C 1 22 ? 5.386 17.316 31.832 1.00 33.59 22 THR C CA 1
ATOM 2517 C C . THR C 1 22 ? 4.145 18.078 31.386 1.00 35.49 22 THR C C 1
ATOM 2518 O O . THR C 1 22 ? 3.913 18.285 30.189 1.00 35.12 22 THR C O 1
ATOM 2522 N N . GLU C 1 23 ? 3.343 18.472 32.362 1.00 38.05 23 GLU C N 1
ATOM 2523 C CA . GLU C 1 23 ? 2.153 19.262 32.103 1.00 40.95 23 GLU C CA 1
ATOM 2524 C C . GLU C 1 23 ? 2.133 20.517 32.980 1.00 41.69 23 GLU C C 1
ATOM 2525 O O . GLU C 1 23 ? 2.258 20.433 34.191 1.00 41.83 23 GLU C O 1
ATOM 2531 N N . LEU C 1 24 ? 1.994 21.672 32.341 1.00 43.16 24 LEU C N 1
ATOM 2532 C CA . LEU C 1 24 ? 1.842 22.945 33.046 1.00 44.64 24 LEU C CA 1
ATOM 2533 C C . LEU C 1 24 ? 0.681 23.731 32.484 1.00 45.24 24 LEU C C 1
ATOM 2534 O O . LEU C 1 24 ? 0.546 23.858 31.269 1.00 45.16 24 LEU C O 1
ATOM 2539 N N . ASN C 1 25 ? -0.140 24.296 33.363 1.00 46.00 25 ASN C N 1
ATOM 2540 C CA . ASN C 1 25 ? -1.145 25.270 32.932 1.00 46.30 25 ASN C CA 1
ATOM 2541 C C . ASN C 1 25 ? -1.971 24.816 31.721 1.00 45.79 25 ASN C C 1
ATOM 2542 O O . ASN C 1 25 ? -2.122 25.575 30.752 1.00 45.66 25 ASN C O 1
ATOM 2547 N N . GLY C 1 26 ? -2.491 23.582 31.778 1.00 45.46 26 GLY C N 1
ATOM 2548 C CA . GLY C 1 26 ? -3.203 22.963 30.651 1.00 44.96 26 GLY C CA 1
ATOM 2549 C C . GLY C 1 26 ? -2.373 22.232 29.568 1.00 44.29 26 GLY C C 1
ATOM 2550 O O . GLY C 1 26 ? -2.815 21.239 28.973 1.00 43.96 26 GLY C O 1
ATOM 2551 N N . ALA C 1 27 ? -1.151 22.703 29.352 1.00 43.54 27 ALA C N 1
ATOM 2552 C CA . ALA C 1 27 ? -0.325 22.352 28.195 1.00 42.41 27 ALA C CA 1
ATOM 2553 C C . ALA C 1 27 ? 0.730 21.244 28.457 1.00 41.05 27 ALA C C 1
ATOM 2554 O O . ALA C 1 27 ? 1.274 21.117 29.564 1.00 40.88 27 ALA C O 1
ATOM 2556 N N . VAL C 1 28 ? 0.998 20.452 27.424 1.00 39.41 28 VAL C N 1
ATOM 2557 C CA . VAL C 1 28 ? 1.964 19.360 27.473 1.00 37.38 28 VAL C CA 1
ATOM 2558 C C . VAL C 1 28 ? 3.263 19.846 26.862 1.00 36.39 28 VAL C C 1
ATOM 2559 O O . VAL C 1 28 ? 3.286 20.366 25.735 1.00 35.41 28 VAL C O 1
ATOM 2563 N N . HIS C 1 29 ? 4.350 19.677 27.612 1.00 35.12 29 HIS C N 1
ATOM 2564 C CA . HIS C 1 29 ? 5.668 20.031 27.105 1.00 34.35 29 HIS C CA 1
ATOM 2565 C C . HIS C 1 29 ? 6.580 18.811 27.088 1.00 32.65 29 HIS C C 1
ATOM 2566 O O . HIS C 1 29 ? 6.520 17.970 27.982 1.00 32.07 29 HIS C O 1
ATOM 2573 N N . GLY C 1 30 ? 7.392 18.718 26.038 1.00 31.19 30 GLY C N 1
ATOM 2574 C CA . GLY C 1 30 ? 8.299 17.603 25.860 1.00 29.36 30 GLY C CA 1
ATOM 2575 C C . GLY C 1 30 ? 9.699 18.034 25.446 1.00 28.23 30 GLY C C 1
ATOM 2576 O O . GLY C 1 30 ? 9.865 19.057 24.807 1.00 27.86 30 GLY C O 1
ATOM 2585 N N . THR C 1 32 ? 13.600 16.053 24.168 1.00 22.68 32 THR C N 1
ATOM 2586 C CA . THR C 1 32 ? 14.483 14.924 23.921 1.00 21.83 32 THR C CA 1
ATOM 2587 C C . THR C 1 32 ? 15.678 14.976 24.872 1.00 21.68 32 THR C C 1
ATOM 2588 O O . THR C 1 32 ? 16.399 15.955 24.917 1.00 21.60 32 THR C O 1
ATOM 2592 N N . ALA C 1 33 ? 15.860 13.908 25.635 1.00 21.78 33 ALA C N 1
ATOM 2593 C CA . ALA C 1 33 ? 16.988 13.792 26.564 1.00 22.36 33 ALA C CA 1
ATOM 2594 C C . ALA C 1 33 ? 17.618 12.417 26.496 1.00 22.38 33 ALA C C 1
ATOM 2595 O O . ALA C 1 33 ? 16.914 11.418 26.357 1.00 22.47 33 ALA C O 1
ATOM 2597 N N . ASN C 1 34 ? 18.945 12.357 26.599 1.00 22.65 34 ASN C N 1
ATOM 2598 C CA . ASN C 1 34 ? 19.597 11.066 26.814 1.00 23.64 34 ASN C CA 1
ATOM 2599 C C . ASN C 1 34 ? 20.396 11.065 28.094 1.00 24.12 34 ASN C C 1
ATOM 2600 O O . ASN C 1 34 ? 20.930 10.019 28.496 1.00 23.97 34 ASN C O 1
ATOM 2605 N N . ALA C 1 35 ? 20.476 12.237 28.734 1.00 24.88 35 ALA C N 1
ATOM 2606 C CA . ALA C 1 35 ? 21.138 12.359 30.024 1.00 25.51 35 ALA C CA 1
ATOM 2607 C C . ALA C 1 35 ? 20.088 11.991 31.077 1.00 26.19 35 ALA C C 1
ATOM 2608 O O . ALA C 1 35 ? 19.460 12.868 31.711 1.00 26.00 35 ALA C O 1
ATOM 2610 N N . PHE C 1 36 ? 19.851 10.681 31.184 1.00 26.25 36 PHE C N 1
ATOM 2611 C CA . PHE C 1 36 ? 18.893 10.111 32.122 1.00 25.92 36 PHE C CA 1
ATOM 2612 C C . PHE C 1 36 ? 19.634 8.946 32.732 1.00 26.34 36 PHE C C 1
ATOM 2613 O O . PHE C 1 36 ? 20.551 8.446 32.124 1.00 26.26 36 PHE C O 1
ATOM 2629 N N . SER C 1 38 ? 18.988 5.559 36.005 1.00 29.23 38 SER C N 1
ATOM 2630 C CA . SER C 1 38 ? 18.464 5.002 37.239 1.00 30.87 38 SER C CA 1
ATOM 2631 C C . SER C 1 38 ? 19.414 5.376 38.372 1.00 31.60 38 SER C C 1
ATOM 2632 O O . SER C 1 38 ? 20.652 5.301 38.223 1.00 31.78 38 SER C O 1
ATOM 2635 N N . VAL C 1 39 ? 18.853 5.771 39.512 1.00 32.23 39 VAL C N 1
ATOM 2636 C CA . VAL C 1 39 ? 19.657 6.292 40.603 1.00 32.32 39 VAL C CA 1
ATOM 2637 C C . VAL C 1 39 ? 19.600 5.354 41.777 1.00 33.47 39 VAL C C 1
ATOM 2638 O O . VAL C 1 39 ? 20.633 4.788 42.191 1.00 33.76 39 VAL C O 1
ATOM 2642 N N . SER C 1 40 ? 18.392 5.187 42.316 1.00 34.00 40 SER C N 1
ATOM 2643 C CA . SER C 1 40 ? 18.213 4.491 43.575 1.00 34.75 40 SER C CA 1
ATOM 2644 C C . SER C 1 40 ? 17.108 3.440 43.517 1.00 35.52 40 SER C C 1
ATOM 2645 O O . SER C 1 40 ? 16.100 3.599 42.810 1.00 35.21 40 SER C O 1
ATOM 2648 N N . LEU C 1 41 ? 17.300 2.370 44.274 1.00 36.49 41 LEU C N 1
ATOM 2649 C CA . LEU C 1 41 ? 16.336 1.280 44.320 1.00 38.25 41 LEU C CA 1
ATOM 2650 C C . LEU C 1 41 ? 15.323 1.458 45.461 1.00 38.57 41 LEU C C 1
ATOM 2651 O O . LEU C 1 41 ? 14.118 1.289 45.248 1.00 39.11 41 LEU C O 1
ATOM 2656 N N . ASN C 1 42 ? 15.821 1.810 46.651 1.00 39.41 42 ASN C N 1
ATOM 2657 C CA . ASN C 1 42 ? 14.997 2.135 47.841 1.00 39.38 42 ASN C CA 1
ATOM 2658 C C . ASN C 1 42 ? 15.439 3.491 48.429 1.00 38.52 42 ASN C C 1
ATOM 2659 O O . ASN C 1 42 ? 16.468 3.559 49.099 1.00 38.82 42 ASN C O 1
ATOM 2664 N N . PRO C 1 43 ? 14.706 4.571 48.177 1.00 37.61 43 PRO C N 1
ATOM 2665 C CA . PRO C 1 43 ? 13.451 4.559 47.411 1.00 37.06 43 PRO C CA 1
ATOM 2666 C C . PRO C 1 43 ? 13.700 4.471 45.895 1.00 36.59 43 PRO C C 1
ATOM 2667 O O . PRO C 1 43 ? 14.886 4.460 45.472 1.00 36.62 43 PRO C O 1
ATOM 2671 N N . LYS C 1 44 ? 12.624 4.389 45.103 1.00 35.47 44 LYS C N 1
ATOM 2672 C CA . LYS C 1 44 ? 12.755 4.268 43.650 1.00 34.15 44 LYS C CA 1
ATOM 2673 C C . LYS C 1 44 ? 13.021 5.639 43.055 1.00 33.39 44 LYS C C 1
ATOM 2674 O O . LYS C 1 44 ? 12.091 6.456 42.917 1.00 33.31 44 LYS C O 1
ATOM 2680 N N . LEU C 1 45 ? 14.295 5.903 42.715 1.00 31.85 45 LEU C N 1
ATOM 2681 C CA . LEU C 1 45 ? 14.676 7.205 42.180 1.00 30.04 45 LEU C CA 1
ATOM 2682 C C . LEU C 1 45 ? 15.359 7.142 40.845 1.00 29.49 45 LEU C C 1
ATOM 2683 O O . LEU C 1 45 ? 16.107 6.208 40.520 1.00 28.87 45 LEU C O 1
ATOM 2688 N N . VAL C 1 46 ? 15.140 8.213 40.108 1.00 28.09 46 VAL C N 1
ATOM 2689 C CA . VAL C 1 46 ? 15.570 8.329 38.749 1.00 27.64 46 VAL C CA 1
ATOM 2690 C C . VAL C 1 46 ? 16.062 9.762 38.650 1.00 27.13 46 VAL C C 1
ATOM 2691 O O . VAL C 1 46 ? 15.747 10.569 39.503 1.00 26.80 46 VAL C O 1
ATOM 2695 N N . LEU C 1 47 ? 16.859 10.078 37.640 1.00 27.02 47 LEU C N 1
ATOM 2696 C CA . LEU C 1 47 ? 17.430 11.401 37.539 1.00 27.10 47 LEU C CA 1
ATOM 2697 C C . LEU C 1 47 ? 17.456 11.784 36.082 1.00 26.84 47 LEU C C 1
ATOM 2698 O O . LEU C 1 47 ? 17.701 10.930 35.225 1.00 26.96 47 LEU C O 1
ATOM 2703 N N . VAL C 1 48 ? 17.239 13.064 35.804 1.00 26.37 48 VAL C N 1
ATOM 2704 C CA . VAL C 1 48 ? 17.398 13.598 34.460 1.00 27.14 48 VAL C CA 1
ATOM 2705 C C . VAL C 1 48 ? 18.148 14.925 34.509 1.00 27.08 48 VAL C C 1
ATOM 2706 O O . VAL C 1 48 ? 18.072 15.606 35.479 1.00 27.46 48 VAL C O 1
ATOM 2710 N N . SER C 1 49 ? 18.852 15.288 33.454 1.00 27.48 49 SER C N 1
ATOM 2711 C CA . SER C 1 49 ? 19.727 16.448 33.465 1.00 28.39 49 SER C CA 1
ATOM 2712 C C . SER C 1 49 ? 19.328 17.388 32.360 1.00 29.01 49 SER C C 1
ATOM 2713 O O . SER C 1 49 ? 19.311 16.999 31.192 1.00 29.18 49 SER C O 1
ATOM 2716 N N . ILE C 1 50 ? 19.010 18.622 32.738 1.00 29.55 50 ILE C N 1
ATOM 2717 C CA . ILE C 1 50 ? 18.423 19.612 31.833 1.00 30.04 50 ILE C CA 1
ATOM 2718 C C . ILE C 1 50 ? 19.295 20.863 31.775 1.00 30.21 50 ILE C C 1
ATOM 2719 O O . ILE C 1 50 ? 19.715 21.370 32.815 1.00 29.72 50 ILE C O 1
ATOM 2724 N N . GLY C 1 51 ? 19.596 21.312 30.558 1.00 30.69 51 GLY C N 1
ATOM 2725 C CA . GLY C 1 51 ? 20.400 22.499 30.340 1.00 32.95 51 GLY C CA 1
ATOM 2726 C C . GLY C 1 51 ? 19.742 23.770 30.882 1.00 34.48 51 GLY C C 1
ATOM 2727 O O . GLY C 1 51 ? 18.499 23.920 30.833 1.00 34.29 51 GLY C O 1
ATOM 2728 N N . GLU C 1 52 ? 20.575 24.679 31.391 1.00 35.44 52 GLU C N 1
ATOM 2729 C CA . GLU C 1 52 ? 20.105 25.921 32.023 1.00 36.72 52 GLU C CA 1
ATOM 2730 C C . GLU C 1 52 ? 19.217 26.775 31.111 1.00 37.13 52 GLU C C 1
ATOM 2731 O O . GLU C 1 52 ? 18.315 27.433 31.599 1.00 37.47 52 GLU C O 1
ATOM 2737 N N . LYS C 1 53 ? 19.475 26.732 29.799 1.00 38.10 53 LYS C N 1
ATOM 2738 C CA . LYS C 1 53 ? 18.759 27.533 28.806 1.00 39.12 53 LYS C CA 1
ATOM 2739 C C . LYS C 1 53 ? 17.522 26.829 28.239 1.00 39.19 53 LYS C C 1
ATOM 2740 O O . LYS C 1 53 ? 16.843 27.360 27.355 1.00 39.52 53 LYS C O 1
ATOM 2746 N N . ALA C 1 54 ? 17.210 25.645 28.751 1.00 38.73 54 ALA C N 1
ATOM 2747 C CA . ALA C 1 54 ? 16.108 24.873 28.189 1.00 38.78 54 ALA C CA 1
ATOM 2748 C C . ALA C 1 54 ? 14.775 25.287 28.800 1.00 38.43 54 ALA C C 1
ATOM 2749 O O . ALA C 1 54 ? 14.646 25.337 30.026 1.00 37.72 54 ALA C O 1
ATOM 2751 N N . LYS C 1 55 ? 13.789 25.525 27.929 1.00 38.38 55 LYS C N 1
ATOM 2752 C CA . LYS C 1 55 ? 12.418 25.846 28.329 1.00 38.72 55 LYS C CA 1
ATOM 2753 C C . LYS C 1 55 ? 11.868 24.846 29.331 1.00 38.30 55 LYS C C 1
ATOM 2754 O O . LYS C 1 55 ? 11.154 25.222 30.262 1.00 38.45 55 LYS C O 1
ATOM 2768 N N . LEU C 1 57 ? 13.338 23.386 31.723 1.00 36.55 57 LEU C N 1
ATOM 2769 C CA . LEU C 1 57 ? 13.832 23.620 33.086 1.00 37.34 57 LEU C CA 1
ATOM 2770 C C . LEU C 1 57 ? 12.792 24.297 33.983 1.00 37.49 57 LEU C C 1
ATOM 2771 O O . LEU C 1 57 ? 12.343 23.710 34.954 1.00 37.57 57 LEU C O 1
ATOM 2776 N N . GLU C 1 58 ? 12.380 25.507 33.624 1.00 38.54 58 GLU C N 1
ATOM 2777 C CA . GLU C 1 58 ? 11.340 26.216 34.378 1.00 39.90 58 GLU C CA 1
ATOM 2778 C C . GLU C 1 58 ? 10.023 25.416 34.470 1.00 39.60 58 GLU C C 1
ATOM 2779 O O . GLU C 1 58 ? 9.433 25.323 35.549 1.00 39.90 58 GLU C O 1
ATOM 2785 N N . LYS C 1 59 ? 9.618 24.767 33.378 1.00 39.24 59 LYS C N 1
ATOM 2786 C CA . LYS C 1 59 ? 8.407 23.953 33.376 1.00 39.02 59 LYS C CA 1
ATOM 2787 C C . LYS C 1 59 ? 8.406 22.865 34.445 1.00 38.67 59 LYS C C 1
ATOM 2788 O O . LYS C 1 59 ? 7.375 22.631 35.096 1.00 38.92 59 LYS C O 1
ATOM 2794 N N . ILE C 1 60 ? 9.541 22.198 34.633 1.00 37.75 60 ILE C N 1
ATOM 2795 C CA . ILE C 1 60 ? 9.626 21.158 35.666 1.00 37.11 60 ILE C CA 1
ATOM 2796 C C . ILE C 1 60 ? 9.724 21.788 37.062 1.00 37.36 60 ILE C C 1
ATOM 2797 O O . ILE C 1 60 ? 9.129 21.274 38.017 1.00 36.68 60 ILE C O 1
ATOM 2802 N N . GLN C 1 61 ? 10.471 22.895 37.176 1.00 37.89 61 GLN C N 1
ATOM 2803 C CA . GLN C 1 61 ? 10.569 23.627 38.451 1.00 39.03 61 GLN C CA 1
ATOM 2804 C C . GLN C 1 61 ? 9.189 23.999 38.997 1.00 39.13 61 GLN C C 1
ATOM 2805 O O . GLN C 1 61 ? 8.967 23.928 40.202 1.00 39.52 61 GLN C O 1
ATOM 2811 N N . GLN C 1 62 ? 8.259 24.338 38.105 1.00 39.39 62 GLN C N 1
ATOM 2812 C CA . GLN C 1 62 ? 6.887 24.695 38.493 1.00 39.67 62 GLN C CA 1
ATOM 2813 C C . GLN C 1 62 ? 5.979 23.503 38.730 1.00 39.20 62 GLN C C 1
ATOM 2814 O O . GLN C 1 62 ? 5.317 23.429 39.769 1.00 39.37 62 GLN C O 1
ATOM 2820 N N . SER C 1 63 ? 5.935 22.576 37.772 1.00 38.05 63 SER C N 1
ATOM 2821 C CA . SER C 1 63 ? 5.065 21.410 37.876 1.00 36.66 63 SER C CA 1
ATOM 2822 C C . SER C 1 63 ? 5.514 20.438 38.942 1.00 36.19 63 SER C C 1
ATOM 2823 O O . SER C 1 63 ? 4.692 19.666 39.450 1.00 36.02 63 SER C O 1
ATOM 2826 N N . LYS C 1 64 ? 6.820 20.451 39.250 1.00 35.86 64 LYS C N 1
ATOM 2827 C CA . LYS C 1 64 ? 7.457 19.515 40.201 1.00 35.50 64 LYS C CA 1
ATOM 2828 C C . LYS C 1 64 ? 7.282 18.045 39.825 1.00 34.33 64 LYS C C 1
ATOM 2829 O O . LYS C 1 64 ? 7.404 17.150 40.673 1.00 34.01 64 LYS C O 1
ATOM 2835 N N . LYS C 1 65 ? 6.989 17.796 38.547 1.00 32.81 65 LYS C N 1
ATOM 2836 C CA . LYS C 1 65 ? 6.868 16.446 38.051 1.00 31.36 65 LYS C CA 1
ATOM 2837 C C . LYS C 1 65 ? 7.380 16.301 36.626 1.00 29.56 65 LYS C C 1
ATOM 2838 O O . LYS C 1 65 ? 7.595 17.306 35.905 1.00 28.52 65 LYS C O 1
ATOM 2844 N N . TYR C 1 66 ? 7.589 15.043 36.237 1.00 27.48 66 TYR C N 1
ATOM 2845 C CA . TYR C 1 66 ? 7.957 14.703 34.864 1.00 25.86 66 TYR C CA 1
ATOM 2846 C C . TYR C 1 66 ? 7.772 13.207 34.599 1.00 25.31 66 TYR C C 1
ATOM 2847 O O . TYR C 1 66 ? 7.775 12.385 35.518 1.00 24.73 66 TYR C O 1
ATOM 2856 N N . ALA C 1 67 ? 7.588 12.869 33.328 1.00 23.88 67 ALA C N 1
ATOM 2857 C CA . ALA C 1 67 ? 7.626 11.491 32.918 1.00 23.08 67 ALA C CA 1
ATOM 2858 C C . ALA C 1 67 ? 8.806 11.340 31.962 1.00 22.54 67 ALA C C 1
ATOM 2859 O O . ALA C 1 67 ? 9.191 12.290 31.268 1.00 21.86 67 ALA C O 1
ATOM 2861 N N . VAL C 1 68 ? 9.363 10.138 31.953 1.00 21.94 68 VAL C N 1
ATOM 2862 C CA . VAL C 1 68 ? 10.442 9.789 31.053 1.00 21.84 68 VAL C CA 1
ATOM 2863 C C . VAL C 1 68 ? 9.835 8.786 30.066 1.00 21.23 68 VAL C C 1
ATOM 2864 O O . VAL C 1 68 ? 9.280 7.777 30.480 1.00 21.45 68 VAL C O 1
ATOM 2868 N N . ASN C 1 69 ? 9.936 9.079 28.777 1.00 20.61 69 ASN C N 1
ATOM 2869 C CA . ASN C 1 69 ? 9.419 8.192 27.740 1.00 20.74 69 ASN C CA 1
ATOM 2870 C C . ASN C 1 69 ? 10.588 7.622 26.955 1.00 20.24 69 ASN C C 1
ATOM 2871 O O . ASN C 1 69 ? 11.214 8.328 26.179 1.00 19.41 69 ASN C O 1
ATOM 2876 N N . ILE C 1 70 ? 10.885 6.344 27.183 1.00 19.92 70 ILE C N 1
ATOM 2877 C CA . ILE C 1 70 ? 11.952 5.707 26.443 1.00 19.54 70 ILE C CA 1
ATOM 2878 C C . ILE C 1 70 ? 11.444 5.376 25.058 1.00 19.86 70 ILE C C 1
ATOM 2879 O O . ILE C 1 70 ? 10.401 4.742 24.921 1.00 19.74 70 ILE C O 1
ATOM 2884 N N . LEU C 1 71 ? 12.164 5.860 24.045 1.00 19.47 71 LEU C N 1
ATOM 2885 C CA . LEU C 1 71 ? 11.781 5.694 22.663 1.00 19.83 71 LEU C CA 1
ATOM 2886 C C . LEU C 1 71 ? 12.232 4.378 22.015 1.00 20.98 71 LEU C C 1
ATOM 2887 O O . LEU C 1 71 ? 13.343 3.881 22.238 1.00 19.83 71 LEU C O 1
ATOM 2892 N N . SER C 1 72 ? 11.338 3.847 21.175 1.00 21.16 72 SER C N 1
ATOM 2893 C CA . SER C 1 72 ? 11.570 2.639 20.459 1.00 21.18 72 SER C CA 1
ATOM 2894 C C . SER C 1 72 ? 12.317 3.014 19.199 1.00 22.00 72 SER C C 1
ATOM 2895 O O . SER C 1 72 ? 12.436 4.199 18.826 1.00 20.56 72 SER C O 1
ATOM 2898 N N . GLN C 1 73 ? 12.853 1.981 18.567 1.00 22.16 73 GLN C N 1
ATOM 2899 C CA . GLN C 1 73 ? 13.480 2.050 17.266 1.00 23.98 73 GLN C CA 1
ATOM 2900 C C . GLN C 1 73 ? 12.648 2.736 16.202 1.00 24.07 73 GLN C C 1
ATOM 2901 O O . GLN C 1 73 ? 13.209 3.260 15.231 1.00 23.67 73 GLN C O 1
ATOM 2907 N N . ASP C 1 74 ? 11.320 2.662 16.343 1.00 24.07 74 ASP C N 1
ATOM 2908 C CA . ASP C 1 74 ? 10.391 3.204 15.347 1.00 25.33 74 ASP C CA 1
ATOM 2909 C C . ASP C 1 74 ? 10.097 4.702 15.574 1.00 25.10 74 ASP C C 1
ATOM 2910 O O . ASP C 1 74 ? 9.300 5.274 14.852 1.00 24.56 74 ASP C O 1
ATOM 2915 N N . GLN C 1 75 ? 10.744 5.306 16.584 1.00 24.26 75 GLN C N 1
ATOM 2916 C CA . GLN C 1 75 ? 10.391 6.635 17.060 1.00 23.54 75 GLN C CA 1
ATOM 2917 C C . GLN C 1 75 ? 11.482 7.713 16.877 1.00 23.75 75 GLN C C 1
ATOM 2918 O O . GLN C 1 75 ? 11.565 8.712 17.609 1.00 23.48 75 GLN C O 1
ATOM 2924 N N . LYS C 1 76 ? 12.302 7.514 15.870 1.00 23.77 76 LYS C N 1
ATOM 2925 C CA . LYS C 1 76 ? 13.317 8.461 15.499 1.00 24.89 76 LYS C CA 1
ATOM 2926 C C . LYS C 1 76 ? 12.780 9.874 15.185 1.00 24.77 76 LYS C C 1
ATOM 2927 O O . LYS C 1 76 ? 13.389 10.859 15.564 1.00 24.21 76 LYS C O 1
ATOM 2933 N N . VAL C 1 77 ? 11.644 9.955 14.498 1.00 24.59 77 VAL C N 1
ATOM 2934 C CA . VAL C 1 77 ? 11.020 11.224 14.205 1.00 24.81 77 VAL C CA 1
ATOM 2935 C C . VAL C 1 77 ? 10.558 11.974 15.467 1.00 24.03 77 VAL C C 1
ATOM 2936 O O . VAL C 1 77 ? 10.665 13.183 15.516 1.00 24.05 77 VAL C O 1
ATOM 2940 N N . LEU C 1 78 ? 10.075 11.269 16.474 1.00 23.84 78 LEU C N 1
ATOM 2941 C CA . LEU C 1 78 ? 9.764 11.899 17.760 1.00 24.30 78 LEU C CA 1
ATOM 2942 C C . LEU C 1 78 ? 10.994 12.461 18.472 1.00 24.66 78 LEU C C 1
ATOM 2943 O O . LEU C 1 78 ? 10.942 13.561 19.065 1.00 24.62 78 LEU C O 1
ATOM 2948 N N . SER C 1 79 ? 12.097 11.726 18.406 1.00 24.15 79 SER C N 1
ATOM 2949 C CA . SER C 1 79 ? 13.333 12.186 19.001 1.00 24.86 79 SER C CA 1
ATOM 2950 C C . SER C 1 79 ? 13.740 13.538 18.402 1.00 24.99 79 SER C C 1
ATOM 2951 O O . SER C 1 79 ? 14.066 14.462 19.148 1.00 24.44 79 SER C O 1
ATOM 2962 N N . ASN C 1 81 ? 11.769 15.641 16.642 1.00 25.98 81 ASN C N 1
ATOM 2963 C CA . ASN C 1 81 ? 10.715 16.590 17.023 1.00 26.04 81 ASN C CA 1
ATOM 2964 C C . ASN C 1 81 ? 10.965 17.245 18.358 1.00 26.04 81 ASN C C 1
ATOM 2965 O O . ASN C 1 81 ? 11.006 18.484 18.451 1.00 25.82 81 ASN C O 1
ATOM 2970 N N . PHE C 1 82 ? 11.140 16.425 19.393 1.00 25.23 82 PHE C N 1
ATOM 2971 C CA . PHE C 1 82 ? 11.308 16.989 20.722 1.00 25.68 82 PHE C CA 1
ATOM 2972 C C . PHE C 1 82 ? 12.722 17.536 20.993 1.00 26.03 82 PHE C C 1
ATOM 2973 O O . PHE C 1 82 ? 13.008 17.983 22.093 1.00 25.84 82 PHE C O 1
ATOM 2981 N N . ALA C 1 83 ? 13.600 17.464 19.995 1.00 27.12 83 ALA C N 1
ATOM 2982 C CA . ALA C 1 83 ? 14.931 18.056 20.091 1.00 28.73 83 ALA C CA 1
ATOM 2983 C C . ALA C 1 83 ? 14.989 19.368 19.299 1.00 29.75 83 ALA C C 1
ATOM 2984 O O . ALA C 1 83 ? 16.056 19.939 19.145 1.00 30.01 83 ALA C O 1
ATOM 2986 N N . GLY C 1 84 ? 13.843 19.824 18.781 1.00 30.75 84 GLY C N 1
ATOM 2987 C CA . GLY C 1 84 ? 13.758 21.063 18.027 1.00 32.45 84 GLY C CA 1
ATOM 2988 C C . GLY C 1 84 ? 14.403 21.012 16.657 1.00 33.82 84 GLY C C 1
ATOM 2989 O O . GLY C 1 84 ? 14.871 22.030 16.136 1.00 34.47 84 GLY C O 1
ATOM 2990 N N . GLN C 1 85 ? 14.445 19.829 16.058 1.00 34.46 85 GLN C N 1
ATOM 2991 C CA . GLN C 1 85 ? 15.160 19.666 14.799 1.00 35.43 85 GLN C CA 1
ATOM 2992 C C . GLN C 1 85 ? 14.254 19.682 13.565 1.00 35.64 85 GLN C C 1
ATOM 2993 O O . GLN C 1 85 ? 14.728 19.649 12.445 1.00 35.42 85 GLN C O 1
ATOM 2999 N N . LEU C 1 86 ? 12.953 19.767 13.779 1.00 36.66 86 LEU C N 1
ATOM 3000 C CA . LEU C 1 86 ? 12.012 19.788 12.667 1.00 38.49 86 LEU C CA 1
ATOM 3001 C C . LEU C 1 86 ? 11.426 21.181 12.507 1.00 40.30 86 LEU C C 1
ATOM 3002 O O . LEU C 1 86 ? 11.046 21.816 13.494 1.00 40.43 86 LEU C O 1
ATOM 3007 N N . GLU C 1 87 ? 11.357 21.654 11.269 1.00 42.36 87 GLU C N 1
ATOM 3008 C CA . GLU C 1 87 ? 10.715 22.932 10.975 1.00 44.97 87 GLU C CA 1
ATOM 3009 C C . GLU C 1 87 ? 9.260 22.988 11.457 1.00 45.73 87 GLU C C 1
ATOM 3010 O O . GLU C 1 87 ? 8.830 23.975 12.048 1.00 46.15 87 GLU C O 1
ATOM 3016 N N . LYS C 1 88 ? 8.512 21.917 11.228 1.00 46.98 88 LYS C N 1
ATOM 3017 C CA . LYS C 1 88 ? 7.122 21.857 11.663 1.00 48.19 88 LYS C CA 1
ATOM 3018 C C . LYS C 1 88 ? 6.941 20.751 12.705 1.00 48.05 88 LYS C C 1
ATOM 3019 O O . LYS C 1 88 ? 7.304 19.612 12.456 1.00 48.01 88 LYS C O 1
ATOM 3025 N N . PRO C 1 89 ? 6.369 21.077 13.862 1.00 48.26 89 PRO C N 1
ATOM 3026 C CA . PRO C 1 89 ? 6.150 20.075 14.913 1.00 48.08 89 PRO C CA 1
ATOM 3027 C C . PRO C 1 89 ? 5.182 19.001 14.451 1.00 47.68 89 PRO C C 1
ATOM 3028 O O . PRO C 1 89 ? 4.272 19.285 13.675 1.00 47.84 89 PRO C O 1
ATOM 3032 N N . VAL C 1 90 ? 5.387 17.777 14.911 1.00 47.17 90 VAL C N 1
ATOM 3033 C CA . VAL C 1 90 ? 4.478 16.707 14.560 1.00 46.80 90 VAL C CA 1
ATOM 3034 C C . VAL C 1 90 ? 3.352 16.640 15.594 1.00 46.48 90 VAL C C 1
ATOM 3035 O O . VAL C 1 90 ? 3.486 17.115 16.734 1.00 45.89 90 VAL C O 1
ATOM 3039 N N . ASP C 1 91 ? 2.231 16.076 15.171 1.00 46.33 91 ASP C N 1
ATOM 3040 C CA . ASP C 1 91 ? 1.077 15.902 16.036 1.00 46.15 91 ASP C CA 1
ATOM 3041 C C . ASP C 1 91 ? 1.294 14.630 16.867 1.00 45.17 91 ASP C C 1
ATOM 3042 O O . ASP C 1 91 ? 1.113 13.497 16.384 1.00 45.11 91 ASP C O 1
ATOM 3047 N N . VAL C 1 92 ? 1.711 14.820 18.112 1.00 43.55 92 VAL C N 1
ATOM 3048 C CA . VAL C 1 92 ? 2.117 13.697 18.927 1.00 42.36 92 VAL C CA 1
ATOM 3049 C C . VAL C 1 92 ? 0.916 13.134 19.684 1.00 42.09 92 VAL C C 1
ATOM 3050 O O . VAL C 1 92 ? 0.092 13.893 20.222 1.00 41.88 92 VAL C O 1
ATOM 3054 N N . GLN C 1 93 ? 0.820 11.811 19.700 1.00 41.44 93 GLN C N 1
ATOM 3055 C CA . GLN C 1 93 ? -0.245 11.115 20.411 1.00 41.83 93 GLN C CA 1
ATOM 3056 C C . GLN C 1 93 ? 0.140 10.858 21.873 1.00 40.65 93 GLN C C 1
ATOM 3057 O O . GLN C 1 93 ? 1.009 10.021 22.149 1.00 40.34 93 GLN C O 1
ATOM 3063 N N . PHE C 1 94 ? -0.506 11.590 22.785 1.00 39.38 94 PHE C N 1
ATOM 3064 C CA . PHE C 1 94 ? -0.277 11.452 24.220 1.00 38.74 94 PHE C CA 1
ATOM 3065 C C . PHE C 1 94 ? -1.328 10.572 24.900 1.00 38.54 94 PHE C C 1
ATOM 3066 O O . PHE C 1 94 ? -2.463 10.459 24.430 1.00 38.63 94 PHE C O 1
ATOM 3074 N N . GLU C 1 95 ? -0.919 9.922 25.981 1.00 37.63 95 GLU C N 1
ATOM 3075 C CA . GLU C 1 95 ? -1.824 9.253 26.898 1.00 36.91 95 GLU C CA 1
ATOM 3076 C C . GLU C 1 95 ? -1.382 9.667 28.289 1.00 35.85 95 GLU C C 1
ATOM 3077 O O . GLU C 1 95 ? -0.646 10.631 28.422 1.00 35.59 95 GLU C O 1
ATOM 3083 N N . GLU C 1 96 ? -1.833 8.964 29.318 1.00 35.37 96 GLU C N 1
ATOM 3084 C CA . GLU C 1 96 ? -1.656 9.413 30.694 1.00 35.71 96 GLU C CA 1
ATOM 3085 C C . GLU C 1 96 ? -1.110 8.326 31.567 1.00 34.96 96 GLU C C 1
ATOM 3086 O O . GLU C 1 96 ? -1.467 7.162 31.409 1.00 34.68 96 GLU C O 1
ATOM 3092 N N . LEU C 1 97 ? -0.249 8.716 32.501 1.00 34.63 97 LEU C N 1
ATOM 3093 C CA . LEU C 1 97 ? 0.281 7.779 33.477 1.00 34.53 97 LEU C CA 1
ATOM 3094 C C . LEU C 1 97 ? 0.740 8.522 34.722 1.00 34.46 97 LEU C C 1
ATOM 3095 O O . LEU C 1 97 ? 1.561 9.443 34.654 1.00 34.45 97 LEU C O 1
ATOM 3100 N N . GLY C 1 98 ? 0.192 8.114 35.865 1.00 34.66 98 GLY C N 1
ATOM 3101 C CA . GLY C 1 98 ? 0.453 8.772 37.136 1.00 34.51 98 GLY C CA 1
ATOM 3102 C C . GLY C 1 98 ? 0.221 10.269 37.096 1.00 34.99 98 GLY C C 1
ATOM 3103 O O . GLY C 1 98 ? 0.960 11.034 37.739 1.00 35.19 98 GLY C O 1
ATOM 3104 N N . GLY C 1 99 ? -0.781 10.696 36.329 1.00 34.55 99 GLY C N 1
ATOM 3105 C CA . GLY C 1 99 ? -1.089 12.108 36.210 1.00 34.94 99 GLY C CA 1
ATOM 3106 C C . GLY C 1 99 ? -0.211 12.888 35.247 1.00 35.16 99 GLY C C 1
ATOM 3107 O O . GLY C 1 99 ? -0.335 14.114 35.146 1.00 35.85 99 GLY C O 1
ATOM 3108 N N . LEU C 1 100 ? 0.657 12.186 34.521 1.00 34.38 100 LEU C N 1
ATOM 3109 C CA . LEU C 1 100 ? 1.529 12.824 33.538 1.00 33.17 100 LEU C CA 1
ATOM 3110 C C . LEU C 1 100 ? 1.150 12.452 32.100 1.00 32.17 100 LEU C C 1
ATOM 3111 O O . LEU C 1 100 ? 0.661 11.346 31.838 1.00 32.02 100 LEU C O 1
ATOM 3116 N N . PRO C 1 101 ? 1.351 13.366 31.162 1.00 31.44 101 PRO C N 1
ATOM 3117 C CA . PRO C 1 101 ? 1.248 13.015 29.744 1.00 31.15 101 PRO C CA 1
ATOM 3118 C C . PRO C 1 101 ? 2.424 12.115 29.344 1.00 30.88 101 PRO C C 1
ATOM 3119 O O . PRO C 1 101 ? 3.583 12.401 29.684 1.00 31.70 101 PRO C O 1
ATOM 3123 N N . VAL C 1 102 ? 2.127 11.007 28.686 1.00 30.21 102 VAL C N 1
ATOM 3124 C CA . VAL C 1 102 ? 3.170 10.096 28.244 1.00 29.57 102 VAL C CA 1
ATOM 3125 C C . VAL C 1 102 ? 2.979 9.797 26.764 1.00 29.51 102 VAL C C 1
ATOM 3126 O O . VAL C 1 102 ? 1.888 10.010 26.225 1.00 29.21 102 VAL C O 1
ATOM 3130 N N . ILE C 1 103 ? 4.040 9.328 26.108 1.00 28.73 103 ILE C N 1
ATOM 3131 C CA . ILE C 1 103 ? 3.980 9.117 24.659 1.00 28.39 103 ILE C CA 1
ATOM 3132 C C . ILE C 1 103 ? 3.529 7.708 24.330 1.00 28.92 103 ILE C C 1
ATOM 3133 O O . ILE C 1 103 ? 4.123 6.724 24.804 1.00 28.46 103 ILE C O 1
ATOM 3138 N N . LYS C 1 104 ? 2.442 7.631 23.570 1.00 29.14 104 LYS C N 1
ATOM 3139 C CA . LYS C 1 104 ? 1.846 6.385 23.126 1.00 29.98 104 LYS C CA 1
ATOM 3140 C C . LYS C 1 104 ? 2.837 5.577 22.315 1.00 29.21 104 LYS C C 1
ATOM 3141 O O . LYS C 1 104 ? 3.513 6.127 21.435 1.00 29.23 104 LYS C O 1
ATOM 3147 N N . ASP C 1 105 ? 2.903 4.287 22.613 1.00 28.88 105 ASP C N 1
ATOM 3148 C CA . ASP C 1 105 ? 3.775 3.332 21.917 1.00 29.08 105 ASP C CA 1
ATOM 3149 C C . ASP C 1 105 ? 5.281 3.494 22.245 1.00 28.16 105 ASP C C 1
ATOM 3150 O O . ASP C 1 105 ? 6.134 2.878 21.579 1.00 27.84 105 ASP C O 1
ATOM 3155 N N . ALA C 1 106 ? 5.604 4.308 23.251 1.00 26.86 106 ALA C N 1
ATOM 3156 C CA . ALA C 1 106 ? 6.994 4.376 23.763 1.00 26.34 106 ALA C CA 1
ATOM 3157 C C . ALA C 1 106 ? 7.428 2.995 24.196 1.00 25.36 106 ALA C C 1
ATOM 3158 O O . ALA C 1 106 ? 6.619 2.161 24.555 1.00 25.53 106 ALA C O 1
ATOM 3160 N N . LEU C 1 107 ? 8.718 2.736 24.145 1.00 25.07 107 LEU C N 1
ATOM 3161 C CA . LEU C 1 107 ? 9.256 1.484 24.685 1.00 24.40 107 LEU C CA 1
ATOM 3162 C C . LEU C 1 107 ? 8.896 1.304 26.176 1.00 23.76 107 LEU C C 1
ATOM 3163 O O . LEU C 1 107 ? 8.547 0.191 26.630 1.00 23.82 107 LEU C O 1
ATOM 3168 N N . ALA C 1 108 ? 8.971 2.396 26.921 1.00 22.32 108 ALA C N 1
ATOM 3169 C CA . ALA C 1 108 ? 8.671 2.392 28.344 1.00 22.53 108 ALA C CA 1
ATOM 3170 C C . ALA C 1 108 ? 8.260 3.795 28.783 1.00 22.51 108 ALA C C 1
ATOM 3171 O O . ALA C 1 108 ? 8.649 4.797 28.189 1.00 22.19 108 ALA C O 1
ATOM 3173 N N . GLN C 1 109 ? 7.453 3.841 29.831 1.00 23.35 109 GLN C N 1
ATOM 3174 C CA . GLN C 1 109 ? 6.927 5.085 30.382 1.00 24.44 109 GLN C CA 1
ATOM 3175 C C . GLN C 1 109 ? 7.101 5.076 31.899 1.00 24.91 109 GLN C C 1
ATOM 3176 O O . GLN C 1 109 ? 6.710 4.131 32.575 1.00 24.69 109 GLN C O 1
ATOM 3182 N N . ILE C 1 110 ? 7.685 6.142 32.426 1.00 25.67 110 ILE C N 1
ATOM 3183 C CA . ILE C 1 110 ? 8.021 6.183 33.841 1.00 26.93 110 ILE C CA 1
ATOM 3184 C C . ILE C 1 110 ? 7.576 7.565 34.333 1.00 27.54 110 ILE C C 1
ATOM 3185 O O . ILE C 1 110 ? 8.099 8.583 33.881 1.00 27.95 110 ILE C O 1
ATOM 3190 N N . SER C 1 111 ? 6.614 7.605 35.248 1.00 28.27 111 SER C N 1
ATOM 3191 C CA . SER C 1 111 ? 6.163 8.872 35.808 1.00 29.59 111 SER C CA 1
ATOM 3192 C C . SER C 1 111 ? 6.809 9.176 37.156 1.00 29.97 111 SER C C 1
ATOM 3193 O O . SER C 1 111 ? 6.880 8.301 38.006 1.00 30.10 111 SER C O 1
ATOM 3196 N N . CYS C 1 112 ? 7.237 10.422 37.347 1.00 30.58 112 CYS C N 1
ATOM 3197 C CA . CYS C 1 112 ? 7.999 10.798 38.533 1.00 32.21 112 CYS C CA 1
ATOM 3198 C C . CYS C 1 112 ? 7.502 12.086 39.182 1.00 32.76 112 CYS C C 1
ATOM 3199 O O . CYS C 1 112 ? 6.990 12.964 38.490 1.00 32.89 112 CYS C O 1
ATOM 3202 N N . GLN C 1 113 ? 7.682 12.189 40.508 1.00 33.69 113 GLN C N 1
ATOM 3203 C CA . GLN C 1 113 ? 7.544 13.445 41.263 1.00 34.35 113 GLN C CA 1
ATOM 3204 C C . GLN C 1 113 ? 8.948 13.885 41.673 1.00 34.39 113 GLN C C 1
ATOM 3205 O O . GLN C 1 113 ? 9.705 13.080 42.201 1.00 34.33 113 GLN C O 1
ATOM 3211 N N . VAL C 1 114 ? 9.296 15.137 41.400 1.00 34.91 114 VAL C N 1
ATOM 3212 C CA . VAL C 1 114 ? 10.607 15.701 41.733 1.00 35.60 114 VAL C CA 1
ATOM 3213 C C . VAL C 1 114 ? 10.782 15.762 43.244 1.00 36.69 114 VAL C C 1
ATOM 3214 O O . VAL C 1 114 ? 9.904 16.300 43.938 1.00 37.44 114 VAL C O 1
ATOM 3218 N N . VAL C 1 115 ? 11.888 15.201 43.752 1.00 37.29 115 VAL C N 1
ATOM 3219 C CA . VAL C 1 115 ? 12.193 15.218 45.191 1.00 37.68 115 VAL C CA 1
ATOM 3220 C C . VAL C 1 115 ? 13.458 15.990 45.535 1.00 38.12 115 VAL C C 1
ATOM 3221 O O . VAL C 1 115 ? 13.701 16.307 46.704 1.00 38.57 115 VAL C O 1
ATOM 3225 N N . ASN C 1 116 ? 14.260 16.314 44.520 1.00 38.63 116 ASN C N 1
ATOM 3226 C CA . ASN C 1 116 ? 15.494 17.090 44.715 1.00 38.60 116 ASN C CA 1
ATOM 3227 C C . ASN C 1 116 ? 15.875 17.756 43.414 1.00 38.87 116 ASN C C 1
ATOM 3228 O O . ASN C 1 116 ? 15.541 17.253 42.342 1.00 39.24 116 ASN C O 1
ATOM 3233 N N . GLU C 1 117 ? 16.575 18.878 43.512 1.00 38.90 117 GLU C N 1
ATOM 3234 C CA . GLU C 1 117 ? 17.006 19.635 42.361 1.00 39.51 117 GLU C CA 1
ATOM 3235 C C . GLU C 1 117 ? 18.420 20.171 42.646 1.00 39.48 117 GLU C C 1
ATOM 3236 O O . GLU C 1 117 ? 18.605 20.983 43.555 1.00 39.84 117 GLU C O 1
ATOM 3242 N N . VAL C 1 118 ? 19.408 19.704 41.878 1.00 39.05 118 VAL C N 1
ATOM 3243 C CA . VAL C 1 118 ? 20.815 20.011 42.139 1.00 38.45 118 VAL C CA 1
ATOM 3244 C C . VAL C 1 118 ? 21.450 20.644 40.922 1.00 38.21 118 VAL C C 1
ATOM 3245 O O . VAL C 1 118 ? 21.522 20.006 39.879 1.00 38.17 118 VAL C O 1
ATOM 3249 N N . GLN C 1 119 ? 21.909 21.889 41.045 1.00 37.72 119 GLN C N 1
ATOM 3250 C CA . GLN C 1 119 ? 22.620 22.533 39.942 1.00 37.66 119 GLN C CA 1
ATOM 3251 C C . GLN C 1 119 ? 24.013 21.908 39.794 1.00 37.12 119 GLN C C 1
ATOM 3252 O O . GLN C 1 119 ? 24.694 21.622 40.783 1.00 36.69 119 GLN C O 1
ATOM 3258 N N . ALA C 1 120 ? 24.420 21.694 38.545 1.00 36.45 120 ALA C N 1
ATOM 3259 C CA . ALA C 1 120 ? 25.720 21.122 38.239 1.00 35.82 120 ALA C CA 1
ATOM 3260 C C . ALA C 1 120 ? 26.229 21.760 36.946 1.00 35.87 120 ALA C C 1
ATOM 3261 O O . ALA C 1 120 ? 25.804 21.396 35.847 1.00 35.98 120 ALA C O 1
ATOM 3263 N N . GLY C 1 121 ? 27.131 22.730 37.091 1.00 35.44 121 GLY C N 1
ATOM 3264 C CA . GLY C 1 121 ? 27.584 23.547 35.983 1.00 34.86 121 GLY C CA 1
ATOM 3265 C C . GLY C 1 121 ? 26.430 24.054 35.121 1.00 35.00 121 GLY C C 1
ATOM 3266 O O . GLY C 1 121 ? 25.486 24.681 35.605 1.00 34.90 121 GLY C O 1
ATOM 3267 N N . ASP C 1 122 ? 26.545 23.758 33.830 1.00 34.79 122 ASP C N 1
ATOM 3268 C CA . ASP C 1 122 ? 25.614 24.107 32.755 1.00 34.66 122 ASP C CA 1
ATOM 3269 C C . ASP C 1 122 ? 24.169 23.635 32.915 1.00 33.28 122 ASP C C 1
ATOM 3270 O O . ASP C 1 122 ? 23.306 24.015 32.113 1.00 32.61 122 ASP C O 1
ATOM 3275 N N . HIS C 1 123 ? 23.925 22.766 33.898 1.00 31.44 123 HIS C N 1
ATOM 3276 C CA . HIS C 1 123 ? 22.744 21.927 33.889 1.00 30.59 123 HIS C CA 1
ATOM 3277 C C . HIS C 1 123 ? 22.141 21.803 35.263 1.00 30.50 123 HIS C C 1
ATOM 3278 O O . HIS C 1 123 ? 22.808 22.083 36.267 1.00 30.61 123 HIS C O 1
ATOM 3285 N N . THR C 1 124 ? 20.879 21.373 35.312 1.00 29.90 124 THR C N 1
ATOM 3286 C CA . THR C 1 124 ? 20.230 21.063 36.575 1.00 30.38 124 THR C CA 1
ATOM 3287 C C . THR C 1 124 ? 19.769 19.606 36.596 1.00 30.11 124 THR C C 1
ATOM 3288 O O . THR C 1 124 ? 19.125 19.132 35.669 1.00 30.02 124 THR C O 1
ATOM 3292 N N . LEU C 1 125 ? 20.067 18.918 37.685 1.00 30.13 125 LEU C N 1
ATOM 3293 C CA . LEU C 1 125 ? 19.684 17.530 37.850 1.00 30.13 125 LEU C CA 1
ATOM 3294 C C . LEU C 1 125 ? 18.377 17.475 38.597 1.00 30.78 125 LEU C C 1
ATOM 3295 O O . LEU C 1 125 ? 18.306 17.932 39.727 1.00 31.47 125 LEU C O 1
ATOM 3300 N N . PHE C 1 126 ? 17.331 16.949 37.972 1.00 30.58 126 PHE C N 1
ATOM 3301 C CA . PHE C 1 126 ? 16.088 16.753 38.675 1.00 30.79 126 PHE C CA 1
ATOM 3302 C C . PHE C 1 126 ? 15.969 15.293 39.070 1.00 31.46 126 PHE C C 1
ATOM 3303 O O . PHE C 1 126 ? 15.803 14.424 38.221 1.00 31.30 126 PHE C O 1
ATOM 3311 N N . ILE C 1 127 ? 16.061 15.039 40.369 1.00 31.93 127 ILE C N 1
ATOM 3312 C CA . ILE C 1 127 ? 15.948 13.702 40.910 1.00 32.48 127 ILE C CA 1
ATOM 3313 C C . ILE C 1 127 ? 14.475 13.455 41.173 1.00 32.89 127 ILE C C 1
ATOM 3314 O O . ILE C 1 127 ? 13.807 14.292 41.798 1.00 32.92 127 ILE C O 1
ATOM 3319 N N . GLY C 1 128 ? 13.971 12.321 40.674 1.00 32.99 128 GLY C N 1
ATOM 3320 C CA . GLY C 1 128 ? 12.554 12.029 40.709 1.00 33.04 128 GLY C CA 1
ATOM 3321 C C . GLY C 1 128 ? 12.224 10.693 41.338 1.00 33.54 128 GLY C C 1
ATOM 3322 O O . GLY C 1 128 ? 12.910 9.684 41.128 1.00 33.29 128 GLY C O 1
ATOM 3323 N N . GLU C 1 129 ? 11.174 10.686 42.143 1.00 33.87 129 GLU C N 1
ATOM 3324 C CA . GLU C 1 129 ? 10.671 9.443 42.689 1.00 34.88 129 GLU C CA 1
ATOM 3325 C C . GLU C 1 129 ? 9.611 8.876 41.754 1.00 34.84 129 GLU C C 1
ATOM 3326 O O . GLU C 1 129 ? 8.655 9.564 41.397 1.00 35.25 129 GLU C O 1
ATOM 3332 N N . VAL C 1 130 ? 9.782 7.614 41.385 1.00 35.01 130 VAL C N 1
ATOM 3333 C CA . VAL C 1 130 ? 8.934 6.961 40.399 1.00 35.46 130 VAL C CA 1
ATOM 3334 C C . VAL C 1 130 ? 7.607 6.538 41.038 1.00 36.06 130 VAL C C 1
ATOM 3335 O O . VAL C 1 130 ? 7.608 5.845 42.073 1.00 36.16 130 VAL C O 1
ATOM 3339 N N . THR C 1 131 ? 6.485 6.951 40.430 1.00 36.22 131 THR C N 1
ATOM 3340 C CA . THR C 1 131 ? 5.156 6.566 40.943 1.00 36.33 131 THR C CA 1
ATOM 3341 C C . THR C 1 131 ? 4.479 5.489 40.108 1.00 36.78 131 THR C C 1
ATOM 3342 O O . THR C 1 131 ? 3.727 4.665 40.640 1.00 37.28 131 THR C O 1
ATOM 3346 N N . ASP C 1 132 ? 4.750 5.485 38.802 1.00 36.59 132 ASP C N 1
ATOM 3347 C CA . ASP C 1 132 ? 4.102 4.562 37.878 1.00 36.42 132 ASP C CA 1
ATOM 3348 C C . ASP C 1 132 ? 5.016 4.183 36.714 1.00 35.65 132 ASP C C 1
ATOM 3349 O O . ASP C 1 132 ? 5.826 5.005 36.239 1.00 34.88 132 ASP C O 1
ATOM 3354 N N . ILE C 1 133 ? 4.842 2.951 36.245 1.00 35.09 133 ILE C N 1
ATOM 3355 C CA . ILE C 1 133 ? 5.693 2.388 35.208 1.00 35.25 133 ILE C CA 1
ATOM 3356 C C . ILE C 1 133 ? 4.858 1.617 34.202 1.00 35.04 133 ILE C C 1
ATOM 3357 O O . ILE C 1 133 ? 3.892 0.957 34.571 1.00 34.97 133 ILE C O 1
ATOM 3362 N N . LYS C 1 134 ? 5.239 1.695 32.935 1.00 34.75 134 LYS C N 1
ATOM 3363 C CA . LYS C 1 134 ? 4.643 0.876 31.890 1.00 35.36 134 LYS C CA 1
ATOM 3364 C C . LYS C 1 134 ? 5.746 0.482 30.915 1.00 34.54 134 LYS C C 1
ATOM 3365 O O . LYS C 1 134 ? 6.508 1.332 30.467 1.00 34.05 134 LYS C O 1
ATOM 3371 N N . ILE C 1 135 ? 5.832 -0.807 30.621 1.00 34.00 135 ILE C N 1
ATOM 3372 C CA . ILE C 1 135 ? 6.899 -1.357 29.800 1.00 34.90 135 ILE C CA 1
ATOM 3373 C C . ILE C 1 135 ? 6.329 -2.134 28.611 1.00 34.43 135 ILE C C 1
ATOM 3374 O O . ILE C 1 135 ? 5.260 -2.728 28.726 1.00 34.52 135 ILE C O 1
ATOM 3379 N N . THR C 1 136 ? 7.056 -2.133 27.491 1.00 33.72 136 THR C N 1
ATOM 3380 C CA . THR C 1 136 ? 6.804 -3.037 26.363 1.00 33.02 136 THR C CA 1
ATOM 3381 C C . THR C 1 136 ? 8.095 -3.763 26.005 1.00 33.07 136 THR C C 1
ATOM 3382 O O . THR C 1 136 ? 9.143 -3.488 26.586 1.00 33.09 136 THR C O 1
ATOM 3386 N N . GLU C 1 137 ? 8.014 -4.675 25.040 1.00 32.47 137 GLU C N 1
ATOM 3387 C CA . GLU C 1 137 ? 9.159 -5.472 24.641 1.00 32.53 137 GLU C CA 1
ATOM 3388 C C . GLU C 1 137 ? 9.724 -5.027 23.287 1.00 31.28 137 GLU C C 1
ATOM 3389 O O . GLU C 1 137 ? 10.365 -5.802 22.583 1.00 31.63 137 GLU C O 1
ATOM 3395 N N . GLN C 1 138 ? 9.514 -3.768 22.940 1.00 29.47 138 GLN C N 1
ATOM 3396 C CA . GLN C 1 138 ? 10.062 -3.221 21.691 1.00 28.02 138 GLN C CA 1
ATOM 3397 C C . GLN C 1 138 ? 11.583 -3.080 21.731 1.00 27.31 138 GLN C C 1
ATOM 3398 O O . GLN C 1 138 ? 12.195 -3.125 22.795 1.00 26.38 138 GLN C O 1
ATOM 3404 N N . ASP C 1 139 ? 12.185 -2.926 20.559 1.00 26.59 139 ASP C N 1
ATOM 3405 C CA . ASP C 1 139 ? 13.608 -2.660 20.467 1.00 26.70 139 ASP C CA 1
ATOM 3406 C C . ASP C 1 139 ? 13.869 -1.159 20.597 1.00 25.06 139 ASP C C 1
ATOM 3407 O O . ASP C 1 139 ? 13.039 -0.337 20.191 1.00 25.27 139 ASP C O 1
ATOM 3412 N N . PRO C 1 140 ? 15.006 -0.788 21.181 1.00 23.72 140 PRO C N 1
ATOM 3413 C CA . PRO C 1 140 ? 15.270 0.621 21.498 1.00 22.08 140 PRO C CA 1
ATOM 3414 C C . PRO C 1 140 ? 15.894 1.457 20.387 1.00 21.47 140 PRO C C 1
ATOM 3415 O O . PRO C 1 140 ? 16.724 0.970 19.630 1.00 21.33 140 PRO C O 1
ATOM 3419 N N . LEU C 1 141 ? 15.530 2.736 20.339 1.00 20.69 141 LEU C N 1
ATOM 3420 C CA . LEU C 1 141 ? 16.328 3.733 19.635 1.00 20.53 141 LEU C CA 1
ATOM 3421 C C . LEU C 1 141 ? 17.627 3.972 20.412 1.00 20.19 141 LEU C C 1
ATOM 3422 O O . LEU C 1 141 ? 17.605 4.168 21.650 1.00 19.76 141 LEU C O 1
ATOM 3427 N N . LEU C 1 142 ? 18.760 3.918 19.701 1.00 19.94 142 LEU C N 1
ATOM 3428 C CA . LEU C 1 142 ? 20.048 4.136 20.335 1.00 20.03 142 LEU C CA 1
ATOM 3429 C C . LEU C 1 142 ? 20.698 5.382 19.766 1.00 19.99 142 LEU C C 1
ATOM 3430 O O . LEU C 1 142 ? 20.423 5.765 18.659 1.00 19.11 142 LEU C O 1
ATOM 3435 N N . PHE C 1 143 ? 21.572 5.991 20.546 1.00 19.81 143 PHE C N 1
ATOM 3436 C CA . PHE C 1 143 ? 22.331 7.151 20.110 1.00 19.68 143 PHE C CA 1
ATOM 3437 C C . PHE C 1 143 ? 23.776 6.947 20.497 1.00 19.86 143 PHE C C 1
ATOM 3438 O O . PHE C 1 143 ? 24.078 6.739 21.663 1.00 19.06 143 PHE C O 1
ATOM 3446 N N . PHE C 1 144 ? 24.667 7.022 19.506 1.00 19.74 144 PHE C N 1
ATOM 3447 C CA . PHE C 1 144 ? 26.078 6.724 19.714 1.00 20.82 144 PHE C CA 1
ATOM 3448 C C . PHE C 1 144 ? 26.906 7.459 18.683 1.00 21.62 144 PHE C C 1
ATOM 3449 O O . PHE C 1 144 ? 26.571 7.452 17.513 1.00 21.66 144 PHE C O 1
ATOM 3457 N N . SER C 1 145 ? 27.973 8.109 19.124 1.00 23.47 145 SER C N 1
ATOM 3458 C CA . SER C 1 145 ? 28.830 8.895 18.216 1.00 26.42 145 SER C CA 1
ATOM 3459 C C . SER C 1 145 ? 28.043 9.886 17.350 1.00 26.60 145 SER C C 1
ATOM 3460 O O . SER C 1 145 ? 28.342 10.061 16.151 1.00 26.37 145 SER C O 1
ATOM 3463 N N . GLY C 1 146 ? 27.021 10.500 17.934 1.00 26.73 146 GLY C N 1
ATOM 3464 C CA . GLY C 1 146 ? 26.288 11.522 17.214 1.00 27.20 146 GLY C CA 1
ATOM 3465 C C . GLY C 1 146 ? 25.288 11.014 16.195 1.00 27.73 146 GLY C C 1
ATOM 3466 O O . GLY C 1 146 ? 24.743 11.797 15.425 1.00 27.79 146 GLY C O 1
ATOM 3467 N N . LYS C 1 147 ? 25.040 9.707 16.184 1.00 27.66 147 LYS C N 1
ATOM 3468 C CA . LYS C 1 147 ? 24.127 9.103 15.219 1.00 27.66 147 LYS C CA 1
ATOM 3469 C C . LYS C 1 147 ? 23.113 8.204 15.892 1.00 26.48 147 LYS C C 1
ATOM 3470 O O . LYS C 1 147 ? 23.363 7.694 16.995 1.00 25.66 147 LYS C O 1
ATOM 3476 N N . TYR C 1 148 ? 21.979 8.011 15.217 1.00 24.86 148 TYR C N 1
ATOM 3477 C CA . TYR C 1 148 ? 20.992 7.035 15.639 1.00 25.26 148 TYR C CA 1
ATOM 3478 C C . TYR C 1 148 ? 21.434 5.611 15.203 1.00 24.95 148 TYR C C 1
ATOM 3479 O O . TYR C 1 148 ? 22.018 5.431 14.125 1.00 23.57 148 TYR C O 1
ATOM 3488 N N . HIS C 1 149 ? 21.186 4.638 16.077 1.00 24.74 149 HIS C N 1
ATOM 3489 C CA . HIS C 1 149 ? 21.601 3.253 15.871 1.00 25.25 149 HIS C CA 1
ATOM 3490 C C . HIS C 1 149 ? 20.573 2.291 16.394 1.00 25.55 149 HIS C C 1
ATOM 3491 O O . HIS C 1 149 ? 19.611 2.680 17.041 1.00 25.29 149 HIS C O 1
ATOM 3498 N N . GLN C 1 150 ? 20.806 1.017 16.104 1.00 26.97 150 GLN C N 1
ATOM 3499 C CA . GLN C 1 150 ? 19.910 -0.053 16.514 1.00 28.61 150 GLN C CA 1
ATOM 3500 C C . GLN C 1 150 ? 20.734 -1.151 17.156 1.00 28.55 150 GLN C C 1
ATOM 3501 O O . GLN C 1 150 ? 21.923 -1.271 16.879 1.00 28.67 150 GLN C O 1
ATOM 3507 N N . LEU C 1 151 ? 20.115 -1.961 18.010 1.00 29.41 151 LEU C N 1
ATOM 3508 C CA . LEU C 1 151 ? 20.770 -3.193 18.495 1.00 30.54 151 LEU C CA 1
ATOM 3509 C C . LEU C 1 151 ? 20.967 -4.222 17.378 1.00 31.14 151 LEU C C 1
ATOM 3510 O O . LEU C 1 151 ? 20.071 -4.435 16.565 1.00 30.70 151 LEU C O 1
ATOM 3515 N N . ALA C 1 152 ? 22.130 -4.868 17.350 1.00 32.82 152 ALA C N 1
ATOM 3516 C CA . ALA C 1 152 ? 22.341 -6.035 16.485 1.00 34.97 152 ALA C CA 1
ATOM 3517 C C . ALA C 1 152 ? 21.330 -7.127 16.878 1.00 36.60 152 ALA C C 1
ATOM 3518 O O . ALA C 1 152 ? 21.157 -7.425 18.072 1.00 36.57 152 ALA C O 1
ATOM 3520 N N . GLN C 1 153 ? 20.629 -7.667 15.882 1.00 38.86 153 GLN C N 1
ATOM 3521 C CA . GLN C 1 153 ? 19.579 -8.665 16.122 1.00 41.21 153 GLN C CA 1
ATOM 3522 C C . GLN C 1 153 ? 20.059 -10.086 15.860 1.00 41.58 153 GLN C C 1
ATOM 3523 O O . GLN C 1 153 ? 21.107 -10.289 15.242 1.00 42.59 153 GLN C O 1
ATOM 3537 N N . ASP D 1 2 ? 6.509 -3.505 41.917 1.00 73.01 2 ASP D N 1
ATOM 3538 C CA . ASP D 1 2 ? 7.654 -4.260 42.459 1.00 70.97 2 ASP D CA 1
ATOM 3539 C C . ASP D 1 2 ? 9.045 -3.634 42.218 1.00 69.03 2 ASP D C 1
ATOM 3540 O O . ASP D 1 2 ? 9.218 -2.781 41.340 1.00 68.72 2 ASP D O 1
ATOM 3545 N N . ASP D 1 3 ? 10.023 -4.060 43.023 1.00 66.25 3 ASP D N 1
ATOM 3546 C CA . ASP D 1 3 ? 11.431 -3.754 42.776 1.00 63.75 3 ASP D CA 1
ATOM 3547 C C . ASP D 1 3 ? 11.867 -4.343 41.441 1.00 61.78 3 ASP D C 1
ATOM 3548 O O . ASP D 1 3 ? 12.718 -3.770 40.762 1.00 61.33 3 ASP D O 1
ATOM 3553 N N . ARG D 1 4 ? 11.281 -5.491 41.085 1.00 59.37 4 ARG D N 1
ATOM 3554 C CA . ARG D 1 4 ? 11.537 -6.149 39.803 1.00 56.99 4 ARG D CA 1
ATOM 3555 C C . ARG D 1 4 ? 10.927 -5.363 38.647 1.00 54.48 4 ARG D C 1
ATOM 3556 O O . ARG D 1 4 ? 11.580 -5.186 37.630 1.00 54.35 4 ARG D O 1
ATOM 3564 N N . LEU D 1 5 ? 9.684 -4.898 38.803 1.00 51.40 5 LEU D N 1
ATOM 3565 C CA . LEU D 1 5 ? 9.064 -4.027 37.796 1.00 48.46 5 LEU D CA 1
ATOM 3566 C C . LEU D 1 5 ? 9.919 -2.780 37.528 1.00 46.01 5 LEU D C 1
ATOM 3567 O O . LEU D 1 5 ? 10.163 -2.432 36.364 1.00 45.36 5 LEU D O 1
ATOM 3572 N N . PHE D 1 6 ? 10.383 -2.139 38.601 1.00 42.95 6 PHE D N 1
ATOM 3573 C CA . PHE D 1 6 ? 11.234 -0.959 38.487 1.00 40.52 6 PHE D CA 1
ATOM 3574 C C . PHE D 1 6 ? 12.555 -1.279 37.775 1.00 39.42 6 PHE D C 1
ATOM 3575 O O . PHE D 1 6 ? 12.959 -0.552 36.882 1.00 38.85 6 PHE D O 1
ATOM 3583 N N . ARG D 1 7 ? 13.195 -2.386 38.147 1.00 37.95 7 ARG D N 1
ATOM 3584 C CA . ARG D 1 7 ? 14.471 -2.763 37.544 1.00 37.42 7 ARG D CA 1
ATOM 3585 C C . ARG D 1 7 ? 14.294 -3.139 36.081 1.00 35.80 7 ARG D C 1
ATOM 3586 O O . ARG D 1 7 ? 15.110 -2.775 35.250 1.00 35.07 7 ARG D O 1
ATOM 3594 N N . ASN D 1 8 ? 13.220 -3.866 35.780 1.00 34.30 8 ASN D N 1
ATOM 3595 C CA . ASN D 1 8 ? 12.849 -4.160 34.401 1.00 33.45 8 ASN D CA 1
ATOM 3596 C C . ASN D 1 8 ? 12.655 -2.898 33.575 1.00 31.81 8 ASN D C 1
ATOM 3597 O O . ASN D 1 8 ? 13.170 -2.804 32.478 1.00 31.70 8 ASN D O 1
ATOM 3602 N N . ALA D 1 9 ? 11.902 -1.950 34.118 1.00 30.25 9 ALA D N 1
ATOM 3603 C CA . ALA D 1 9 ? 11.701 -0.643 33.495 1.00 29.48 9 ALA D CA 1
ATOM 3604 C C . ALA D 1 9 ? 13.028 0.051 33.222 1.00 28.35 9 ALA D C 1
ATOM 3605 O O . ALA D 1 9 ? 13.303 0.418 32.100 1.00 28.48 9 ALA D O 1
ATOM 3615 N N . GLY D 1 11 ? 16.000 -1.143 33.061 1.00 25.24 11 GLY D N 1
ATOM 3616 C CA . GLY D 1 11 ? 16.699 -1.893 32.045 1.00 23.66 11 GLY D CA 1
ATOM 3617 C C . GLY D 1 11 ? 16.255 -1.627 30.624 1.00 22.77 11 GLY D C 1
ATOM 3618 O O . GLY D 1 11 ? 16.955 -2.021 29.680 1.00 22.63 11 GLY D O 1
ATOM 3619 N N . LYS D 1 12 ? 15.095 -0.991 30.450 1.00 21.94 12 LYS D N 1
ATOM 3620 C CA . LYS D 1 12 ? 14.664 -0.595 29.113 1.00 21.48 12 LYS D CA 1
ATOM 3621 C C . LYS D 1 12 ? 15.400 0.630 28.574 1.00 20.63 12 LYS D C 1
ATOM 3622 O O . LYS D 1 12 ? 15.237 0.990 27.415 1.00 20.71 12 LYS D O 1
ATOM 3628 N N . PHE D 1 13 ? 16.240 1.243 29.396 1.00 19.59 13 PHE D N 1
ATOM 3629 C CA . PHE D 1 13 ? 17.085 2.347 28.913 1.00 19.23 13 PHE D CA 1
ATOM 3630 C C . PHE D 1 13 ? 18.451 1.785 28.620 1.00 18.64 13 PHE D C 1
ATOM 3631 O O . PHE D 1 13 ? 19.219 1.451 29.535 1.00 18.59 13 PHE D O 1
ATOM 3639 N N . ALA D 1 14 ? 18.753 1.660 27.335 1.00 18.17 14 ALA D N 1
ATOM 3640 C CA . ALA D 1 14 ? 20.001 1.035 26.918 1.00 18.45 14 ALA D CA 1
ATOM 3641 C C . ALA D 1 14 ? 21.147 1.963 27.260 1.00 18.63 14 ALA D C 1
ATOM 3642 O O . ALA D 1 14 ? 20.950 3.193 27.275 1.00 18.21 14 ALA D O 1
ATOM 3644 N N . THR D 1 15 ? 22.333 1.398 27.539 1.00 18.36 15 THR D N 1
ATOM 3645 C CA . THR D 1 15 ? 23.525 2.201 27.843 1.00 18.49 15 THR D CA 1
ATOM 3646 C C . THR D 1 15 ? 24.765 1.493 27.321 1.00 18.30 15 THR D C 1
ATOM 3647 O O . THR D 1 15 ? 24.748 0.263 27.112 1.00 17.72 15 THR D O 1
ATOM 3651 N N . GLY D 1 16 ? 25.852 2.241 27.167 1.00 17.77 16 GLY D N 1
ATOM 3652 C CA . GLY D 1 16 ? 27.173 1.639 27.136 1.00 17.86 16 GLY D CA 1
ATOM 3653 C C . GLY D 1 16 ? 27.506 1.074 28.531 1.00 18.67 16 GLY D C 1
ATOM 3654 O O . GLY D 1 16 ? 26.689 1.062 29.436 1.00 18.60 16 GLY D O 1
ATOM 3655 N N . VAL D 1 17 ? 28.720 0.610 28.696 1.00 18.63 17 VAL D N 1
ATOM 3656 C CA . VAL D 1 17 ? 29.138 0.040 29.961 1.00 19.79 17 VAL D CA 1
ATOM 3657 C C . VAL D 1 17 ? 30.469 0.674 30.238 1.00 20.38 17 VAL D C 1
ATOM 3658 O O . VAL D 1 17 ? 31.282 0.790 29.333 1.00 20.45 17 VAL D O 1
ATOM 3662 N N . THR D 1 18 ? 30.673 1.115 31.467 1.00 20.61 18 THR D N 1
ATOM 3663 C CA . THR D 1 18 ? 31.978 1.607 31.856 1.00 21.74 18 THR D CA 1
ATOM 3664 C C . THR D 1 18 ? 32.555 0.816 33.006 1.00 22.05 18 THR D C 1
ATOM 3665 O O . THR D 1 18 ? 31.848 0.050 33.671 1.00 21.97 18 THR D O 1
ATOM 3669 N N . VAL D 1 19 ? 33.843 1.036 33.262 1.00 22.43 19 VAL D N 1
ATOM 3670 C CA . VAL D 1 19 ? 34.460 0.657 34.550 1.00 21.84 19 VAL D CA 1
ATOM 3671 C C . VAL D 1 19 ? 34.945 1.975 35.137 1.00 22.41 19 VAL D C 1
ATOM 3672 O O . VAL D 1 19 ? 35.589 2.775 34.438 1.00 21.97 19 VAL D O 1
ATOM 3676 N N . ILE D 1 20 ? 34.549 2.246 36.382 1.00 23.33 20 ILE D N 1
ATOM 3677 C CA . ILE D 1 20 ? 35.050 3.404 37.091 1.00 24.72 20 ILE D CA 1
ATOM 3678 C C . ILE D 1 20 ? 36.325 2.947 37.792 1.00 25.10 20 ILE D C 1
ATOM 3679 O O . ILE D 1 20 ? 36.311 1.930 38.488 1.00 24.99 20 ILE D O 1
ATOM 3684 N N . THR D 1 21 ? 37.424 3.656 37.590 1.00 25.94 21 THR D N 1
ATOM 3685 C CA . THR D 1 21 ? 38.644 3.310 38.327 1.00 27.57 21 THR D CA 1
ATOM 3686 C C . THR D 1 21 ? 39.139 4.451 39.179 1.00 29.26 21 THR D C 1
ATOM 3687 O O . THR D 1 21 ? 38.821 5.618 38.921 1.00 29.14 21 THR D O 1
ATOM 3691 N N . THR D 1 22 ? 39.932 4.108 40.194 1.00 31.37 22 THR D N 1
ATOM 3692 C CA . THR D 1 22 ? 40.639 5.099 40.988 1.00 33.29 22 THR D CA 1
ATOM 3693 C C . THR D 1 22 ? 41.844 4.438 41.644 1.00 35.43 22 THR D C 1
ATOM 3694 O O . THR D 1 22 ? 42.037 3.209 41.540 1.00 34.97 22 THR D O 1
ATOM 3698 N N . GLU D 1 23 ? 42.655 5.258 42.302 1.00 38.01 23 GLU D N 1
ATOM 3699 C CA . GLU D 1 23 ? 43.838 4.780 43.003 1.00 40.88 23 GLU D CA 1
ATOM 3700 C C . GLU D 1 23 ? 43.874 5.306 44.446 1.00 41.59 23 GLU D C 1
ATOM 3701 O O . GLU D 1 23 ? 43.789 6.524 44.686 1.00 41.80 23 GLU D O 1
ATOM 3707 N N . LEU D 1 24 ? 44.001 4.383 45.392 1.00 42.82 24 LEU D N 1
ATOM 3708 C CA . LEU D 1 24 ? 44.224 4.714 46.804 1.00 44.64 24 LEU D CA 1
ATOM 3709 C C . LEU D 1 24 ? 45.309 3.789 47.412 1.00 45.19 24 LEU D C 1
ATOM 3710 O O . LEU D 1 24 ? 45.427 2.661 46.976 1.00 45.08 24 LEU D O 1
ATOM 3715 N N . ASN D 1 25 ? 46.031 4.156 48.474 1.00 45.39 25 ASN D N 1
ATOM 3716 C CA . ASN D 1 25 ? 46.818 3.113 49.198 1.00 45.98 25 ASN D CA 1
ATOM 3717 C C . ASN D 1 25 ? 47.851 2.317 48.358 1.00 45.50 25 ASN D C 1
ATOM 3718 O O . ASN D 1 25 ? 48.092 1.150 48.661 1.00 45.70 25 ASN D O 1
ATOM 3723 N N . GLY D 1 26 ? 48.403 2.880 47.284 1.00 45.27 26 GLY D N 1
ATOM 3724 C CA . GLY D 1 26 ? 49.224 2.087 46.367 1.00 44.78 26 GLY D CA 1
ATOM 3725 C C . GLY D 1 26 ? 48.459 0.990 45.619 1.00 44.57 26 GLY D C 1
ATOM 3726 O O . GLY D 1 26 ? 49.045 -0.010 45.163 1.00 44.77 26 GLY D O 1
ATOM 3727 N N . ALA D 1 27 ? 47.147 1.183 45.469 1.00 43.53 27 ALA D N 1
ATOM 3728 C CA . ALA D 1 27 ? 46.291 0.163 44.880 1.00 42.31 27 ALA D CA 1
ATOM 3729 C C . ALA D 1 27 ? 45.252 0.715 43.889 1.00 40.85 27 ALA D C 1
ATOM 3730 O O . ALA D 1 27 ? 44.691 1.783 44.084 1.00 40.75 27 ALA D O 1
ATOM 3732 N N . VAL D 1 28 ? 45.009 -0.042 42.825 1.00 39.30 28 VAL D N 1
ATOM 3733 C CA . VAL D 1 28 ? 44.025 0.320 41.799 1.00 37.40 28 VAL D CA 1
ATOM 3734 C C . VAL D 1 28 ? 42.713 -0.384 42.099 1.00 36.31 28 VAL D C 1
ATOM 3735 O O . VAL D 1 28 ? 42.682 -1.595 42.268 1.00 35.45 28 VAL D O 1
ATOM 3739 N N . HIS D 1 29 ? 41.633 0.379 42.163 1.00 35.08 29 HIS D N 1
ATOM 3740 C CA . HIS D 1 29 ? 40.302 -0.207 42.367 1.00 34.33 29 HIS D CA 1
ATOM 3741 C C . HIS D 1 29 ? 39.379 0.113 41.208 1.00 32.48 29 HIS D C 1
ATOM 3742 O O . HIS D 1 29 ? 39.409 1.209 40.674 1.00 31.94 29 HIS D O 1
ATOM 3749 N N . GLY D 1 30 ? 38.553 -0.857 40.843 1.00 31.11 30 GLY D N 1
ATOM 3750 C CA . GLY D 1 30 ? 37.633 -0.716 39.725 1.00 29.22 30 GLY D CA 1
ATOM 3751 C C . GLY D 1 30 ? 36.241 -1.213 40.033 1.00 28.18 30 GLY D C 1
ATOM 3752 O O . GLY D 1 30 ? 36.059 -2.040 40.910 1.00 27.54 30 GLY D O 1
ATOM 3761 N N . THR D 1 32 ? 32.322 -1.847 37.785 1.00 22.97 32 THR D N 1
ATOM 3762 C CA . THR D 1 32 ? 31.446 -1.760 36.634 1.00 21.88 32 THR D CA 1
ATOM 3763 C C . THR D 1 32 ? 30.276 -0.830 36.957 1.00 22.09 32 THR D C 1
ATOM 3764 O O . THR D 1 32 ? 29.546 -1.006 37.955 1.00 21.93 32 THR D O 1
ATOM 3768 N N . ALA D 1 33 ? 30.096 0.156 36.095 1.00 21.91 33 ALA D N 1
ATOM 3769 C CA . ALA D 1 33 ? 28.982 1.070 36.214 1.00 22.55 33 ALA D CA 1
ATOM 3770 C C . ALA D 1 33 ? 28.332 1.374 34.860 1.00 22.52 33 ALA D C 1
ATOM 3771 O O . ALA D 1 33 ? 29.013 1.573 33.848 1.00 22.87 33 ALA D O 1
ATOM 3773 N N . ASN D 1 34 ? 27.022 1.471 34.828 1.00 22.90 34 ASN D N 1
ATOM 3774 C CA . ASN D 1 34 ? 26.402 2.086 33.643 1.00 23.58 34 ASN D CA 1
ATOM 3775 C C . ASN D 1 34 ? 25.637 3.334 33.981 1.00 23.63 34 ASN D C 1
ATOM 3776 O O . ASN D 1 34 ? 25.123 3.984 33.113 1.00 23.27 34 ASN D O 1
ATOM 3781 N N . ALA D 1 35 ? 25.567 3.661 35.277 1.00 25.01 35 ALA D N 1
ATOM 3782 C CA . ALA D 1 35 ? 24.906 4.880 35.743 1.00 25.53 35 ALA D CA 1
ATOM 3783 C C . ALA D 1 35 ? 25.949 5.988 35.673 1.00 26.24 35 ALA D C 1
ATOM 3784 O O . ALA D 1 35 ? 26.533 6.402 36.711 1.00 26.38 35 ALA D O 1
ATOM 3786 N N . PHE D 1 36 ? 26.188 6.428 34.435 1.00 26.06 36 PHE D N 1
ATOM 3787 C CA . PHE D 1 36 ? 27.147 7.457 34.110 1.00 25.99 36 PHE D CA 1
ATOM 3788 C C . PHE D 1 36 ? 26.471 8.364 33.111 1.00 26.40 36 PHE D C 1
ATOM 3789 O O . PHE D 1 36 ? 25.603 7.903 32.351 1.00 26.30 36 PHE D O 1
ATOM 3805 N N . SER D 1 38 ? 27.133 12.425 30.777 1.00 28.90 38 SER D N 1
ATOM 3806 C CA . SER D 1 38 ? 27.701 13.753 30.620 1.00 30.90 38 SER D CA 1
ATOM 3807 C C . SER D 1 38 ? 26.742 14.758 31.239 1.00 31.44 38 SER D C 1
ATOM 3808 O O . SER D 1 38 ? 25.522 14.651 31.061 1.00 31.63 38 SER D O 1
ATOM 3811 N N . VAL D 1 39 ? 27.292 15.746 31.943 1.00 32.27 39 VAL D N 1
ATOM 3812 C CA . VAL D 1 39 ? 26.485 16.682 32.714 1.00 32.18 39 VAL D CA 1
ATOM 3813 C C . VAL D 1 39 ? 26.552 18.063 32.128 1.00 33.11 39 VAL D C 1
ATOM 3814 O O . VAL D 1 39 ? 25.538 18.612 31.735 1.00 33.56 39 VAL D O 1
ATOM 3818 N N . SER D 1 40 ? 27.755 18.615 32.055 1.00 33.94 40 SER D N 1
ATOM 3819 C CA . SER D 1 40 ? 27.947 20.017 31.746 1.00 34.56 40 SER D CA 1
ATOM 3820 C C . SER D 1 40 ? 29.087 20.224 30.763 1.00 35.27 40 SER D C 1
ATOM 3821 O O . SER D 1 40 ? 30.067 19.479 30.769 1.00 34.87 40 SER D O 1
ATOM 3824 N N . LEU D 1 41 ? 28.935 21.237 29.913 1.00 36.41 41 LEU D N 1
ATOM 3825 C CA . LEU D 1 41 ? 29.912 21.579 28.892 1.00 38.00 41 LEU D CA 1
ATOM 3826 C C . LEU D 1 41 ? 30.922 22.607 29.395 1.00 38.62 41 LEU D C 1
ATOM 3827 O O . LEU D 1 41 ? 32.135 22.441 29.213 1.00 39.11 41 LEU D O 1
ATOM 3832 N N . ASN D 1 42 ? 30.424 23.676 30.019 1.00 39.50 42 ASN D N 1
ATOM 3833 C CA . ASN D 1 42 ? 31.275 24.710 30.652 1.00 39.54 42 ASN D CA 1
ATOM 3834 C C . ASN D 1 42 ? 30.800 24.879 32.096 1.00 38.42 42 ASN D C 1
ATOM 3835 O O . ASN D 1 42 ? 29.734 25.433 32.312 1.00 38.84 42 ASN D O 1
ATOM 3840 N N . PRO D 1 43 ? 31.541 24.376 33.081 1.00 37.68 43 PRO D N 1
ATOM 3841 C CA . PRO D 1 43 ? 32.801 23.641 32.874 1.00 37.04 43 PRO D CA 1
ATOM 3842 C C . PRO D 1 43 ? 32.543 22.181 32.421 1.00 36.22 43 PRO D C 1
ATOM 3843 O O . PRO D 1 43 ? 31.400 21.748 32.414 1.00 36.43 43 PRO D O 1
ATOM 3847 N N . LYS D 1 44 ? 33.585 21.452 32.048 1.00 35.36 44 LYS D N 1
ATOM 3848 C CA . LYS D 1 44 ? 33.444 20.074 31.571 1.00 34.13 44 LYS D CA 1
ATOM 3849 C C . LYS D 1 44 ? 33.177 19.115 32.732 1.00 33.12 44 LYS D C 1
ATOM 3850 O O . LYS D 1 44 ? 34.098 18.739 33.453 1.00 32.93 44 LYS D O 1
ATOM 3856 N N . LEU D 1 45 ? 31.909 18.722 32.900 1.00 31.59 45 LEU D N 1
ATOM 3857 C CA . LEU D 1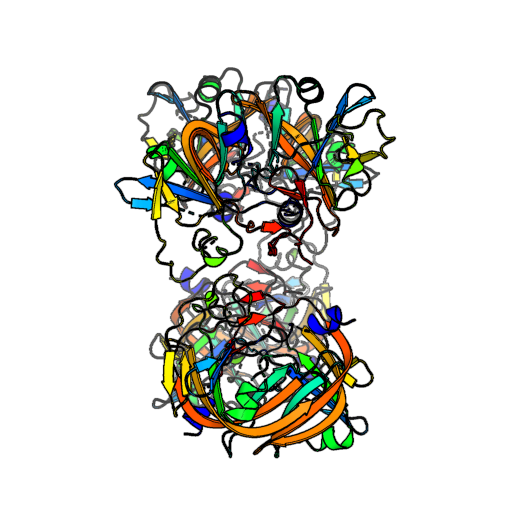 45 ? 31.521 17.884 34.020 1.00 30.07 45 LEU D CA 1
ATOM 3858 C C . LEU D 1 45 ? 30.807 16.631 33.615 1.00 29.28 45 LEU D C 1
ATOM 3859 O O . LEU D 1 45 ? 30.058 16.571 32.632 1.00 28.79 45 LEU D O 1
ATOM 3864 N N . VAL D 1 46 ? 30.998 15.646 34.457 1.00 27.90 46 VAL D N 1
ATOM 3865 C CA . VAL D 1 46 ? 30.559 14.306 34.207 1.00 27.47 46 VAL D CA 1
ATOM 3866 C C . VAL D 1 46 ? 30.029 13.833 35.559 1.00 27.05 46 VAL D C 1
ATOM 3867 O O . VAL D 1 46 ? 30.371 14.425 36.572 1.00 26.68 46 VAL D O 1
ATOM 3871 N N . LEU D 1 47 ? 29.193 12.799 35.579 1.00 26.77 47 LEU D N 1
ATOM 3872 C CA . LEU D 1 47 ? 28.603 12.317 36.807 1.00 26.89 47 LEU D CA 1
ATOM 3873 C C . LEU D 1 47 ? 28.596 10.804 36.827 1.00 26.69 47 LEU D C 1
ATOM 3874 O O . LEU D 1 47 ? 28.321 10.176 35.812 1.00 26.81 47 LEU D O 1
ATOM 3879 N N . VAL D 1 48 ? 28.878 10.218 37.986 1.00 26.40 48 VAL D N 1
ATOM 3880 C CA . VAL D 1 48 ? 28.718 8.786 38.159 1.00 27.06 48 VAL D CA 1
ATOM 3881 C C . VAL D 1 48 ? 27.914 8.497 39.426 1.00 27.43 48 VAL D C 1
ATOM 3882 O O . VAL D 1 48 ? 27.953 9.283 40.360 1.00 27.46 48 VAL D O 1
ATOM 3886 N N . SER D 1 49 ? 27.204 7.367 39.462 1.00 27.77 49 SER D N 1
ATOM 3887 C CA . SER D 1 49 ? 26.327 7.049 40.588 1.00 28.21 49 SER D CA 1
ATOM 3888 C C . SER D 1 49 ? 26.740 5.742 41.238 1.00 29.06 49 SER D C 1
ATOM 3889 O O . SER D 1 49 ? 26.793 4.696 40.579 1.00 29.08 49 SER D O 1
ATOM 3892 N N . ILE D 1 50 ? 27.037 5.800 42.543 1.00 29.54 50 ILE D N 1
ATOM 3893 C CA . ILE D 1 50 ? 27.605 4.658 43.267 1.00 29.85 50 ILE D CA 1
ATOM 3894 C C . ILE D 1 50 ? 26.738 4.262 44.455 1.00 30.04 50 ILE D C 1
ATOM 3895 O O . ILE D 1 50 ? 26.328 5.106 45.235 1.00 29.61 50 ILE D O 1
ATOM 3900 N N . GLY D 1 51 ? 26.462 2.976 44.573 1.00 30.58 51 GLY D N 1
ATOM 3901 C CA . GLY D 1 51 ? 25.630 2.451 45.637 1.00 32.97 51 GLY D CA 1
ATOM 3902 C C . GLY D 1 51 ? 26.284 2.601 47.001 1.00 34.43 51 GLY D C 1
ATOM 3903 O O . GLY D 1 51 ? 27.504 2.459 47.131 1.00 34.11 51 GLY D O 1
ATOM 3904 N N . GLU D 1 52 ? 25.459 2.891 48.012 1.00 35.60 52 GLU D N 1
ATOM 3905 C CA . GLU D 1 52 ? 25.916 3.168 49.388 1.00 36.62 52 GLU D CA 1
ATOM 3906 C C . GLU D 1 52 ? 26.765 2.039 49.980 1.00 37.13 52 GLU D C 1
ATOM 3907 O O . GLU D 1 52 ? 27.671 2.292 50.763 1.00 37.57 52 GLU D O 1
ATOM 3913 N N . LYS D 1 53 ? 26.470 0.801 49.598 1.00 37.99 53 LYS D N 1
ATOM 3914 C CA . LYS D 1 53 ? 27.195 -0.380 50.069 1.00 39.23 53 LYS D CA 1
ATOM 3915 C C . LYS D 1 53 ? 28.434 -0.756 49.223 1.00 39.26 53 LYS D C 1
ATOM 3916 O O . LYS D 1 53 ? 29.120 -1.756 49.516 1.00 39.58 53 LYS D O 1
ATOM 3922 N N . ALA D 1 54 ? 28.720 0.019 48.184 1.00 38.70 54 ALA D N 1
ATOM 3923 C CA . ALA D 1 54 ? 29.842 -0.310 47.309 1.00 38.66 54 ALA D CA 1
ATOM 3924 C C . ALA D 1 54 ? 31.168 0.156 47.900 1.00 38.36 54 ALA D C 1
ATOM 3925 O O . ALA D 1 54 ? 31.301 1.310 48.319 1.00 37.86 54 ALA D O 1
ATOM 3927 N N . LYS D 1 55 ? 32.142 -0.753 47.914 1.00 38.61 55 LYS D N 1
ATOM 3928 C CA . LYS D 1 55 ? 33.518 -0.450 48.339 1.00 38.79 55 LYS D CA 1
ATOM 3929 C C . LYS D 1 55 ? 34.073 0.787 47.623 1.00 38.39 55 LYS D C 1
ATOM 3930 O O . LYS D 1 55 ? 34.803 1.582 48.216 1.00 38.17 55 LYS D O 1
ATOM 3944 N N . LEU D 1 57 ? 32.660 3.482 46.890 1.00 36.70 57 LEU D N 1
ATOM 3945 C CA . LEU D 1 57 ? 32.184 4.742 47.456 1.00 37.31 57 LEU D CA 1
ATOM 3946 C C . LEU D 1 57 ? 33.232 5.422 48.349 1.00 37.52 57 LEU D C 1
ATOM 3947 O O . LEU D 1 57 ? 33.627 6.555 48.095 1.00 37.26 57 LEU D O 1
ATOM 3952 N N . GLU D 1 58 ? 33.668 4.726 49.396 1.00 38.50 58 GLU D N 1
ATOM 3953 C CA . GLU D 1 58 ? 34.704 5.259 50.301 1.00 39.83 58 GLU D CA 1
ATOM 3954 C C . GLU D 1 58 ? 36.022 5.550 49.563 1.00 39.51 58 GLU D C 1
ATOM 3955 O O . GLU D 1 58 ? 36.631 6.585 49.786 1.00 39.76 58 GLU D O 1
ATOM 3961 N N . LYS D 1 59 ? 36.413 4.671 48.638 1.00 39.36 59 LYS D N 1
ATOM 3962 C CA . LYS D 1 59 ? 37.631 4.857 47.839 1.00 39.24 59 LYS D CA 1
ATOM 3963 C C . LYS D 1 59 ? 37.645 6.169 47.066 1.00 38.68 59 LYS D C 1
ATOM 3964 O O . LYS D 1 59 ? 38.676 6.826 47.035 1.00 38.91 59 LYS D O 1
ATOM 3970 N N . ILE D 1 60 ? 36.520 6.532 46.437 1.00 37.71 60 ILE D N 1
ATOM 3971 C CA . ILE D 1 60 ? 36.413 7.814 45.741 1.00 37.14 60 ILE D CA 1
ATOM 3972 C C . ILE D 1 60 ? 36.342 8.997 46.719 1.00 37.29 60 ILE D C 1
ATOM 3973 O O . ILE D 1 60 ? 36.960 10.030 46.483 1.00 36.65 60 ILE D O 1
ATOM 3978 N N . GLN D 1 61 ? 35.586 8.846 47.805 1.00 37.75 61 GLN D N 1
ATOM 3979 C CA . GLN D 1 61 ? 35.509 9.881 48.837 1.00 38.97 61 GLN D CA 1
ATOM 3980 C C . GLN D 1 61 ? 36.916 10.277 49.310 1.00 39.27 61 GLN D C 1
ATOM 3981 O O . GLN D 1 61 ? 37.185 11.457 49.518 1.00 39.52 61 GLN D O 1
ATOM 3987 N N . GLN D 1 62 ? 37.804 9.286 49.447 1.00 39.29 62 GLN D N 1
ATOM 3988 C CA . GLN D 1 62 ? 39.197 9.524 49.855 1.00 39.75 62 GLN D CA 1
ATOM 3989 C C . GLN D 1 62 ? 40.098 10.078 48.785 1.00 39.01 62 GLN D C 1
ATOM 3990 O O . GLN D 1 62 ? 40.795 11.058 49.018 1.00 39.10 62 GLN D O 1
ATOM 3996 N N . SER D 1 63 ? 40.101 9.422 47.624 1.00 37.92 63 SER D N 1
ATOM 3997 C CA . SER D 1 63 ? 41.002 9.807 46.545 1.00 36.82 63 SER D CA 1
ATOM 3998 C C . SER D 1 63 ? 40.571 11.110 45.903 1.00 36.11 63 SER D C 1
ATOM 3999 O O . SER D 1 63 ? 41.396 11.813 45.353 1.00 35.84 63 SER D O 1
ATOM 4002 N N . LYS D 1 64 ? 39.268 11.398 45.970 1.00 35.67 64 LYS D N 1
ATOM 4003 C CA . LYS D 1 64 ? 38.648 12.599 45.360 1.00 35.57 64 LYS D CA 1
ATOM 4004 C C . LYS D 1 64 ? 38.864 12.639 43.842 1.00 34.29 64 LYS D C 1
ATOM 4005 O O . LYS D 1 64 ? 38.824 13.700 43.223 1.00 34.12 64 LYS D O 1
ATOM 4011 N N . LYS D 1 65 ? 39.129 11.475 43.250 1.00 32.55 65 LYS D N 1
ATOM 4012 C CA . LYS D 1 65 ? 39.231 11.368 41.803 1.00 31.29 65 LYS D CA 1
ATOM 4013 C C . LYS D 1 65 ? 38.717 10.022 41.272 1.00 29.62 65 LYS D C 1
ATOM 4014 O O . LYS D 1 65 ? 38.596 9.033 42.010 1.00 28.82 65 LYS D O 1
ATOM 4020 N N . TYR D 1 66 ? 38.418 9.990 39.979 1.00 27.56 66 TYR D N 1
ATOM 4021 C CA . TYR D 1 66 ? 38.061 8.747 39.330 1.00 25.76 66 TYR D CA 1
ATOM 4022 C C . TYR D 1 66 ? 38.235 8.879 37.828 1.00 25.08 66 TYR D C 1
ATOM 4023 O O . TYR D 1 66 ? 38.244 9.975 37.269 1.00 24.29 66 TYR D O 1
ATOM 4032 N N . ALA D 1 67 ? 38.458 7.754 37.180 1.00 23.78 67 ALA D N 1
ATOM 4033 C CA . ALA D 1 67 ? 38.419 7.743 35.712 1.00 23.18 67 ALA D CA 1
ATOM 4034 C C . ALA D 1 67 ? 37.232 6.887 35.276 1.00 22.20 67 ALA D C 1
ATOM 4035 O O . ALA D 1 67 ? 36.802 5.955 35.978 1.00 21.79 67 ALA D O 1
ATOM 4037 N N . VAL D 1 68 ? 36.697 7.228 34.129 1.00 21.65 68 VAL D N 1
ATOM 4038 C CA . VAL D 1 68 ? 35.628 6.470 33.515 1.00 21.64 68 VAL D CA 1
ATOM 4039 C C . VAL D 1 68 ? 36.226 5.753 32.310 1.00 20.88 68 VAL D C 1
ATOM 4040 O O . VAL D 1 68 ? 36.772 6.375 31.436 1.00 20.88 68 VAL D O 1
ATOM 4044 N N . ASN D 1 69 ? 36.107 4.434 32.269 1.00 20.78 69 ASN D N 1
ATOM 4045 C CA . ASN D 1 69 ? 36.604 3.647 31.121 1.00 20.37 69 ASN D CA 1
ATOM 4046 C C . ASN D 1 69 ? 35.424 3.056 30.376 1.00 20.00 69 ASN D C 1
ATOM 4047 O O . ASN D 1 69 ? 34.773 2.114 30.845 1.00 19.52 69 ASN D O 1
ATOM 4052 N N . ILE D 1 70 ? 35.124 3.623 29.215 1.00 20.11 70 ILE D N 1
ATOM 4053 C CA . ILE D 1 70 ? 34.037 3.117 28.387 1.00 19.53 70 ILE D CA 1
ATOM 4054 C C . ILE D 1 70 ? 34.537 1.890 27.638 1.00 19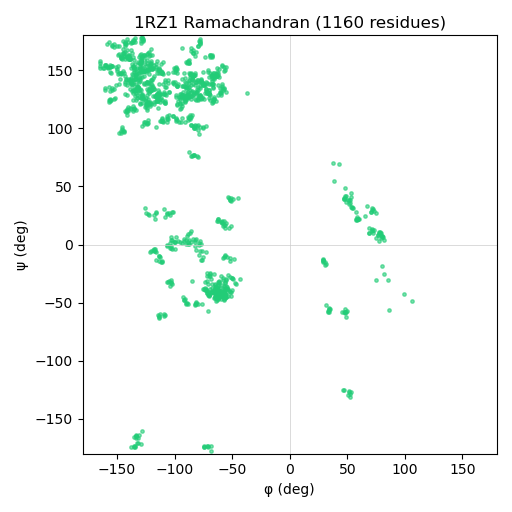.84 70 ILE D C 1
ATOM 4055 O O . ILE D 1 70 ? 35.574 1.932 26.941 1.00 18.93 70 ILE D O 1
ATOM 4060 N N . LEU D 1 71 ? 33.793 0.806 27.815 1.00 19.57 71 LEU D N 1
ATOM 4061 C CA . LEU D 1 71 ? 34.209 -0.510 27.366 1.00 20.08 71 LEU D CA 1
ATOM 4062 C C . LEU D 1 71 ? 33.796 -0.781 25.906 1.00 20.78 71 LEU D C 1
ATOM 4063 O O . LEU D 1 71 ? 32.678 -0.455 25.469 1.00 19.90 71 LEU D O 1
ATOM 4068 N N . SER D 1 72 ? 34.709 -1.405 25.178 1.00 21.02 72 SER D N 1
ATOM 4069 C CA . SER D 1 72 ? 34.448 -1.838 23.830 1.00 21.53 72 SER D CA 1
ATOM 4070 C C . SER D 1 72 ? 33.707 -3.180 23.851 1.00 22.20 72 SER D C 1
ATOM 4071 O O . SER D 1 72 ? 33.674 -3.857 24.890 1.00 21.15 72 SER D O 1
ATOM 4074 N N . GLN D 1 73 ? 33.089 -3.505 22.711 1.00 22.41 73 GLN D N 1
ATOM 4075 C CA . GLN D 1 73 ? 32.471 -4.790 22.394 1.00 24.08 73 GLN D CA 1
ATOM 4076 C C . GLN D 1 73 ? 33.313 -5.999 22.814 1.00 24.17 73 GLN D C 1
ATOM 4077 O O . GLN D 1 73 ? 32.780 -7.067 23.048 1.00 24.07 73 GLN D O 1
ATOM 4083 N N . ASP D 1 74 ? 34.628 -5.831 22.823 1.00 24.42 74 ASP D N 1
ATOM 4084 C CA . ASP D 1 74 ? 35.569 -6.915 23.094 1.00 25.50 74 ASP D CA 1
ATOM 4085 C C . ASP D 1 74 ? 35.892 -7.074 24.579 1.00 25.16 74 ASP D C 1
ATOM 4086 O O . ASP D 1 74 ? 36.781 -7.837 24.920 1.00 25.12 74 ASP D O 1
ATOM 4091 N N . GLN D 1 75 ? 35.200 -6.343 25.458 1.00 24.22 75 GLN D N 1
ATOM 4092 C CA . GLN D 1 75 ? 35.578 -6.267 26.874 1.00 23.64 75 GLN D CA 1
ATOM 4093 C C . GLN D 1 75 ? 34.481 -6.705 27.847 1.00 23.69 75 GLN D C 1
ATOM 4094 O O . GLN D 1 75 ? 34.429 -6.305 28.988 1.00 23.52 75 GLN D O 1
ATOM 4100 N N . LYS D 1 76 ? 33.598 -7.544 27.357 1.00 24.28 76 LYS D N 1
ATOM 4101 C CA . LYS D 1 76 ? 32.550 -8.162 28.140 1.00 25.04 76 LYS D CA 1
ATOM 4102 C C . LYS D 1 76 ? 33.108 -8.802 29.416 1.00 24.89 76 LYS D C 1
ATOM 4103 O O . LYS D 1 76 ? 32.513 -8.677 30.499 1.00 24.37 76 LYS D O 1
ATOM 4109 N N . VAL D 1 77 ? 34.274 -9.428 29.304 1.00 24.75 77 VAL D N 1
ATOM 4110 C CA . VAL D 1 77 ? 34.854 -10.131 30.436 1.00 24.92 77 VAL D CA 1
ATOM 4111 C C . VAL D 1 77 ? 35.263 -9.148 31.526 1.00 24.48 77 VAL D C 1
ATOM 4112 O O . VAL D 1 77 ? 35.075 -9.402 32.724 1.00 23.87 77 VAL D O 1
ATOM 4116 N N . LEU D 1 78 ? 35.766 -7.992 31.108 1.00 24.73 78 LEU D N 1
ATOM 4117 C CA . LEU D 1 78 ? 36.131 -6.946 32.049 1.00 24.51 78 LEU D CA 1
ATOM 4118 C C . LEU D 1 78 ? 34.902 -6.415 32.785 1.00 24.80 78 LEU D C 1
ATOM 4119 O O . LEU D 1 78 ? 34.957 -6.193 34.001 1.00 24.56 78 LEU D O 1
ATOM 4124 N N . SER D 1 79 ? 33.794 -6.233 32.056 1.00 24.17 79 SER D N 1
ATOM 4125 C CA . SER D 1 79 ? 32.571 -5.776 32.665 1.00 24.73 79 SER D CA 1
ATOM 4126 C C . SER D 1 79 ? 32.136 -6.724 33.795 1.00 25.14 79 SER D C 1
ATOM 4127 O O . SER D 1 79 ? 31.806 -6.277 34.901 1.00 24.80 79 SER D O 1
ATOM 4138 N N . ASN D 1 81 ? 34.071 -8.992 35.316 1.00 25.87 81 ASN D N 1
ATOM 4139 C CA . ASN D 1 81 ? 35.086 -8.892 36.367 1.00 26.23 81 ASN D CA 1
ATOM 4140 C C . ASN D 1 81 ? 34.773 -7.797 37.378 1.00 26.18 81 ASN D C 1
ATOM 4141 O O . ASN D 1 81 ? 34.666 -8.058 38.594 1.00 26.06 81 ASN D O 1
ATOM 4146 N N . PHE D 1 82 ? 34.618 -6.568 36.896 1.00 25.51 82 PHE D N 1
ATOM 4147 C CA . PHE D 1 82 ? 34.557 -5.435 37.803 1.00 25.63 82 PHE D CA 1
ATOM 4148 C C . PHE D 1 82 ? 33.131 -5.287 38.358 1.00 26.43 82 PHE D C 1
ATOM 4149 O O . PHE D 1 82 ? 32.809 -4.339 39.072 1.00 25.87 82 PHE D O 1
ATOM 4157 N N . ALA D 1 83 ? 32.269 -6.235 37.991 1.00 27.58 83 ALA D N 1
ATOM 4158 C CA . ALA D 1 83 ? 30.940 -6.313 38.560 1.00 29.06 83 ALA D CA 1
ATOM 4159 C C . ALA D 1 83 ? 30.844 -7.365 39.663 1.00 30.08 83 ALA D C 1
ATOM 4160 O O . ALA D 1 83 ? 29.760 -7.576 40.200 1.00 30.73 83 ALA D O 1
ATOM 4162 N N . GLY D 1 84 ? 31.953 -8.019 39.979 1.00 31.45 84 GLY D N 1
ATOM 4163 C CA . GLY D 1 84 ? 31.972 -9.063 40.989 1.00 32.99 84 GLY D CA 1
ATOM 4164 C C . GLY D 1 84 ? 31.288 -10.349 40.558 1.00 34.18 84 GLY D C 1
ATOM 4165 O O . GLY D 1 84 ? 30.760 -11.076 41.399 1.00 34.81 84 GLY D O 1
ATOM 4166 N N . GLN D 1 85 ? 31.330 -10.662 39.265 1.00 34.88 85 GLN D N 1
ATOM 4167 C CA . GLN D 1 85 ? 30.603 -11.812 38.753 1.00 35.51 85 GLN D CA 1
ATOM 4168 C C . GLN D 1 85 ? 31.496 -12.984 38.385 1.00 36.12 85 GLN D C 1
ATOM 4169 O O . GLN D 1 85 ? 30.993 -14.025 37.915 1.00 35.90 85 GLN D O 1
ATOM 4175 N N . LEU D 1 86 ? 32.803 -12.823 38.566 1.00 37.05 86 LEU D N 1
ATOM 4176 C CA . LEU D 1 86 ? 33.734 -13.908 38.277 1.00 38.59 86 LEU D CA 1
ATOM 4177 C C . LEU D 1 86 ? 34.297 -14.413 39.609 1.00 40.45 86 LEU D C 1
ATOM 4178 O O . LEU D 1 86 ? 34.632 -13.620 40.490 1.00 40.56 86 LEU D O 1
ATOM 4183 N N . GLU D 1 87 ? 34.405 -15.728 39.746 1.00 42.66 87 GLU D N 1
ATOM 4184 C CA . GLU D 1 87 ? 35.007 -16.324 40.930 1.00 45.02 87 GLU D CA 1
ATOM 4185 C C . GLU D 1 87 ? 36.472 -15.943 41.097 1.00 45.73 87 GLU D C 1
ATOM 4186 O O . GLU D 1 87 ? 36.893 -15.663 42.214 1.00 46.28 87 GLU D O 1
ATOM 4192 N N . LYS D 1 88 ? 37.235 -15.953 40.004 1.00 46.87 88 LYS D N 1
ATOM 4193 C CA . LYS D 1 88 ? 38.637 -15.534 40.026 1.00 48.24 88 LYS D CA 1
ATOM 4194 C C . LYS D 1 88 ? 38.813 -14.229 39.235 1.00 48.10 88 LYS D C 1
ATOM 4195 O O . LYS D 1 88 ? 38.411 -14.164 38.064 1.00 47.85 88 LYS D O 1
ATOM 4201 N N . PRO D 1 89 ? 39.408 -13.206 39.856 1.00 48.27 89 PRO D N 1
ATOM 4202 C CA . PRO D 1 89 ? 39.643 -11.929 39.169 1.00 48.11 89 PRO D CA 1
ATOM 4203 C C . PRO D 1 89 ? 40.594 -12.115 38.005 1.00 47.70 89 PRO D C 1
ATOM 4204 O O . PRO D 1 89 ? 41.467 -12.979 38.057 1.00 47.85 89 PRO D O 1
ATOM 4208 N N . VAL D 1 90 ? 40.403 -11.335 36.948 1.00 47.38 90 VAL D N 1
ATOM 4209 C CA . VAL D 1 90 ? 41.339 -11.381 35.829 1.00 46.87 90 VAL D CA 1
ATOM 4210 C C . VAL D 1 90 ? 42.480 -10.388 36.068 1.00 46.41 90 VAL D C 1
ATOM 4211 O O . VAL D 1 90 ? 42.348 -9.453 36.855 1.00 45.84 90 VAL D O 1
ATOM 4215 N N . ASP D 1 91 ? 43.603 -10.648 35.412 1.00 46.32 91 ASP D N 1
ATOM 4216 C CA . ASP D 1 91 ? 44.765 -9.788 35.465 1.00 46.26 91 ASP D CA 1
ATOM 4217 C C . ASP D 1 91 ? 44.548 -8.670 34.452 1.00 45.20 91 ASP D C 1
ATOM 4218 O O . ASP D 1 91 ? 44.721 -8.860 33.249 1.00 45.08 91 ASP D O 1
ATOM 4223 N N . VAL D 1 92 ? 44.141 -7.508 34.958 1.00 43.94 92 VAL D N 1
ATOM 4224 C CA . VAL D 1 92 ? 43.758 -6.391 34.098 1.00 42.45 92 VAL D CA 1
ATOM 4225 C C . VAL D 1 92 ? 44.967 -5.524 33.794 1.00 42.14 92 VAL D C 1
ATOM 4226 O O . VAL D 1 92 ? 45.754 -5.207 34.692 1.00 41.69 92 VAL D O 1
ATOM 4230 N N . GLN D 1 93 ? 45.114 -5.178 32.515 1.00 41.75 93 GLN D N 1
ATOM 4231 C CA . GLN D 1 93 ? 46.192 -4.301 32.059 1.00 41.79 93 GLN D CA 1
ATOM 4232 C C . GLN D 1 93 ? 45.791 -2.830 32.220 1.00 40.51 93 GLN D C 1
ATOM 4233 O O . GLN D 1 93 ? 44.895 -2.349 31.536 1.00 40.44 93 GLN D O 1
ATOM 4239 N N . PHE D 1 94 ? 46.450 -2.143 33.145 1.00 39.45 94 PHE D N 1
ATOM 4240 C CA . PHE D 1 94 ? 46.246 -0.715 33.365 1.00 38.80 94 PHE D CA 1
ATOM 4241 C C . PHE D 1 94 ? 47.300 0.178 32.707 1.00 38.52 94 PHE D C 1
ATOM 4242 O O . PHE D 1 94 ? 48.446 -0.205 32.537 1.00 38.67 94 PHE D O 1
ATOM 4250 N N . GLU D 1 95 ? 46.891 1.376 32.333 1.00 37.69 95 GLU D N 1
ATOM 4251 C CA . GLU D 1 95 ? 47.820 2.427 31.945 1.00 36.87 95 GLU D CA 1
ATOM 4252 C C . GLU D 1 95 ? 47.399 3.660 32.725 1.00 35.80 95 GLU D C 1
ATOM 4253 O O . GLU D 1 95 ? 46.630 3.542 33.680 1.00 35.24 95 GLU D O 1
ATOM 4259 N N . GLU D 1 96 ? 47.882 4.826 32.314 1.00 35.23 96 GLU D N 1
ATOM 4260 C CA . GLU D 1 96 ? 47.730 6.047 33.102 1.00 35.75 96 GLU D CA 1
ATOM 4261 C C . GLU D 1 96 ? 47.200 7.205 32.296 1.00 34.88 96 GLU D C 1
ATOM 4262 O O . GLU D 1 96 ? 47.574 7.383 31.151 1.00 34.89 96 GLU D O 1
ATOM 4268 N N . LEU D 1 97 ? 46.348 8.015 32.899 1.00 34.58 97 LEU D N 1
ATOM 4269 C CA . LEU D 1 97 ? 45.817 9.205 32.228 1.00 34.44 97 LEU D CA 1
ATOM 4270 C C . LEU D 1 97 ? 45.354 10.208 33.266 1.00 34.42 97 LEU D C 1
ATOM 4271 O O . LEU D 1 97 ? 44.550 9.874 34.134 1.00 34.56 97 LEU D O 1
ATOM 4276 N N . GLY D 1 98 ? 45.882 11.423 33.182 1.00 34.29 98 GLY D N 1
ATOM 4277 C CA . GLY D 1 98 ? 45.663 12.430 34.204 1.00 34.67 98 GLY D CA 1
ATOM 4278 C C . GLY D 1 98 ? 45.869 11.944 35.644 1.00 35.06 98 GLY D C 1
ATOM 4279 O O . GLY D 1 98 ? 45.083 12.289 36.543 1.00 35.23 98 GLY D O 1
ATOM 4280 N N . GLY D 1 99 ? 46.895 11.125 35.861 1.00 34.55 99 GLY D N 1
ATOM 4281 C CA . GLY D 1 99 ? 47.208 10.631 37.181 1.00 34.80 99 GLY D CA 1
ATOM 4282 C C . GLY D 1 99 ? 46.299 9.508 37.662 1.00 35.19 99 GLY D C 1
ATOM 4283 O O . GLY D 1 99 ? 46.442 9.060 38.806 1.00 35.90 99 GLY D O 1
ATOM 4284 N N . LEU D 1 100 ? 45.360 9.056 36.822 1.00 34.16 100 LEU D N 1
ATOM 4285 C CA . LEU D 1 100 ? 44.494 7.932 37.177 1.00 33.07 100 LEU D CA 1
ATOM 4286 C C . LEU D 1 100 ? 44.864 6.640 36.443 1.00 32.26 100 LEU D C 1
ATOM 4287 O O . LEU D 1 100 ? 45.299 6.673 35.287 1.00 31.92 100 LEU D O 1
ATOM 4292 N N . PRO D 1 101 ? 44.668 5.493 37.086 1.00 31.57 101 PRO D N 1
ATOM 4293 C CA . PRO D 1 101 ? 44.785 4.225 36.367 1.00 31.22 101 PRO D CA 1
ATOM 4294 C C . PRO D 1 101 ? 43.591 4.064 35.385 1.00 30.90 101 PRO D C 1
ATOM 4295 O O . PRO D 1 101 ? 42.451 4.282 35.787 1.00 31.43 101 PRO D O 1
ATOM 4299 N N . VAL D 1 102 ? 43.863 3.745 34.122 1.00 30.08 102 VAL D N 1
ATOM 4300 C CA . VAL D 1 102 ? 42.815 3.538 33.118 1.00 29.55 102 VAL D CA 1
ATOM 4301 C C . VAL D 1 102 ? 42.984 2.169 32.464 1.00 29.40 102 VAL D C 1
ATOM 4302 O O . VAL D 1 102 ? 44.053 1.566 32.552 1.00 29.61 102 VAL D O 1
ATOM 4306 N N . ILE D 1 103 ? 41.943 1.681 31.816 1.00 28.45 103 ILE D N 1
ATOM 4307 C CA . ILE D 1 103 ? 42.012 0.376 31.201 1.00 28.34 103 ILE D CA 1
ATOM 4308 C C . ILE D 1 103 ? 42.491 0.409 29.752 1.00 28.98 103 ILE D C 1
ATOM 4309 O O . ILE D 1 103 ? 41.894 1.051 28.895 1.00 28.34 103 ILE D O 1
ATOM 4314 N N . LYS D 1 104 ? 43.563 -0.331 29.488 1.00 29.43 104 LYS D N 1
ATOM 4315 C CA . LYS D 1 104 ? 44.153 -0.409 28.164 1.00 29.99 104 LYS D CA 1
ATOM 4316 C C . LYS D 1 104 ? 43.141 -0.921 27.173 1.00 29.28 104 LYS D C 1
ATOM 4317 O O . LYS D 1 104 ? 42.392 -1.833 27.484 1.00 29.38 104 LYS D O 1
ATOM 4323 N N . ASP D 1 105 ? 43.108 -0.308 25.983 1.00 29.19 105 ASP D N 1
ATOM 4324 C CA . ASP D 1 105 ? 42.186 -0.684 24.886 1.00 28.96 105 ASP D CA 1
ATOM 4325 C C . ASP D 1 105 ? 40.688 -0.387 25.126 1.00 27.83 105 ASP D C 1
ATOM 4326 O O . ASP D 1 105 ? 39.826 -0.816 24.343 1.00 27.14 105 ASP D O 1
ATOM 4331 N N . ALA D 1 106 ? 40.388 0.361 26.192 1.00 26.77 106 ALA D N 1
ATOM 4332 C CA . ALA D 1 106 ? 39.016 0.837 26.407 1.00 26.39 106 ALA D CA 1
ATOM 4333 C C . ALA D 1 106 ? 38.600 1.621 25.163 1.00 25.38 106 ALA D C 1
ATOM 4334 O O . ALA D 1 106 ? 39.448 2.186 24.457 1.00 25.20 106 ALA D O 1
ATOM 4336 N N . LEU D 1 107 ? 37.308 1.620 24.864 1.00 24.72 107 LEU D N 1
ATOM 4337 C CA . LEU D 1 107 ? 36.796 2.491 23.811 1.00 24.11 107 LEU D CA 1
ATOM 4338 C C . LEU D 1 107 ? 37.170 3.957 24.061 1.00 23.55 107 LEU D C 1
ATOM 4339 O O . LEU D 1 107 ? 37.608 4.653 23.144 1.00 23.71 107 LEU D O 1
ATOM 4344 N N . ALA D 1 108 ? 36.995 4.414 25.298 1.00 22.25 108 ALA D N 1
ATOM 4345 C CA . ALA D 1 108 ? 37.321 5.779 25.699 1.00 22.58 108 ALA D CA 1
ATOM 4346 C C . ALA D 1 108 ? 37.736 5.858 27.167 1.00 22.58 108 ALA D C 1
ATOM 4347 O O . ALA D 1 108 ? 37.289 5.062 27.992 1.00 22.99 108 ALA D O 1
ATOM 4349 N N . GLN D 1 109 ? 38.598 6.804 27.476 1.00 23.00 109 GLN D N 1
ATOM 4350 C CA . GLN D 1 109 ? 39.107 7.000 28.827 1.00 24.42 109 GLN D CA 1
ATOM 4351 C C . GLN D 1 109 ? 38.921 8.469 29.205 1.00 24.68 109 GLN D C 1
ATOM 4352 O O . GLN D 1 109 ? 39.282 9.350 28.448 1.00 24.53 109 GLN D O 1
ATOM 4358 N N . ILE D 1 110 ? 38.328 8.715 30.366 1.00 25.70 110 ILE D N 1
ATOM 4359 C CA . ILE D 1 110 ? 38.022 10.073 30.808 1.00 26.78 110 ILE D CA 1
ATOM 4360 C C . ILE D 1 110 ? 38.405 10.194 32.274 1.00 27.43 110 ILE D C 1
ATOM 4361 O O . ILE D 1 110 ? 37.779 9.539 33.119 1.00 27.57 110 ILE D O 1
ATOM 4366 N N . SER D 1 111 ? 39.398 11.035 32.570 1.00 28.20 111 SER D N 1
ATOM 4367 C CA . SER D 1 111 ? 39.903 11.228 33.939 1.00 29.60 111 SER D CA 1
ATOM 4368 C C . SER D 1 111 ? 39.290 12.448 34.573 1.00 29.96 111 SER D C 1
ATOM 4369 O O . SER D 1 111 ? 39.234 13.504 33.930 1.00 30.14 111 SER D O 1
ATOM 4372 N N . CYS D 1 112 ? 38.883 12.317 35.838 1.00 30.59 112 CYS D N 1
ATOM 4373 C CA . CYS D 1 112 ? 38.110 13.346 36.530 1.00 32.18 112 CYS D CA 1
ATOM 4374 C C . CYS D 1 112 ? 38.600 13.632 37.939 1.00 32.80 112 CYS D C 1
ATOM 4375 O O . CYS D 1 112 ? 39.095 12.728 38.613 1.00 32.80 112 CYS D O 1
ATOM 4378 N N . GLN D 1 113 ? 38.431 14.887 38.368 1.00 33.47 113 GLN D N 1
ATOM 4379 C CA . GLN D 1 113 ? 38.580 15.274 39.778 1.00 34.32 113 GLN D CA 1
ATOM 4380 C C . GLN D 1 113 ? 37.184 15.559 40.360 1.00 34.27 113 GLN D C 1
ATOM 4381 O O . GLN D 1 113 ? 36.422 16.303 39.767 1.00 33.87 113 GLN D O 1
ATOM 4387 N N . VAL D 1 114 ? 36.857 14.943 41.490 1.00 34.66 114 VAL D N 1
ATOM 4388 C CA . VAL D 1 114 ? 35.543 15.107 42.130 1.00 35.54 114 VAL D CA 1
ATOM 4389 C C . VAL D 1 114 ? 35.367 16.556 42.580 1.00 36.44 114 VAL D C 1
ATOM 4390 O O . VAL D 1 114 ? 36.217 17.049 43.301 1.00 37.01 114 VAL D O 1
ATOM 4394 N N . VAL D 1 115 ? 34.301 17.230 42.124 1.00 37.16 115 VAL D N 1
ATOM 4395 C CA . VAL D 1 115 ? 33.986 18.619 42.548 1.00 37.68 115 VAL D CA 1
ATOM 4396 C C . VAL D 1 115 ? 32.698 18.763 43.377 1.00 38.07 115 VAL D C 1
ATOM 4397 O O . VAL D 1 115 ? 32.430 19.839 43.937 1.00 38.64 115 VAL D O 1
ATOM 4401 N N . ASN D 1 116 ? 31.903 17.696 43.449 1.00 38.42 116 ASN D N 1
ATOM 4402 C CA . ASN D 1 116 ? 30.668 17.680 44.245 1.00 38.53 116 ASN D CA 1
ATOM 4403 C C . ASN D 1 116 ? 30.287 16.252 44.548 1.00 38.85 116 ASN D C 1
ATOM 4404 O O . ASN D 1 116 ? 30.627 15.343 43.792 1.00 38.75 116 ASN D O 1
ATOM 4409 N N . GLU D 1 117 ? 29.578 16.063 45.656 1.00 38.77 117 GLU D N 1
ATOM 4410 C CA . GLU D 1 117 ? 29.126 14.759 46.085 1.00 39.41 117 GLU D CA 1
ATOM 4411 C C . GLU D 1 117 ? 27.724 14.885 46.685 1.00 39.40 117 GLU D C 1
ATOM 4412 O O . GLU D 1 117 ? 27.549 15.528 47.723 1.00 39.45 117 GLU D O 1
ATOM 4418 N N . VAL D 1 118 ? 26.731 14.290 46.019 1.00 38.95 118 VAL D N 1
ATOM 4419 C CA . VAL D 1 118 ? 25.321 14.461 46.389 1.00 38.45 118 VAL D CA 1
ATOM 4420 C C . VAL D 1 118 ? 24.693 13.111 46.683 1.00 38.26 118 VAL D C 1
ATOM 4421 O O . VAL D 1 118 ? 24.676 12.229 45.817 1.00 38.20 118 VAL D O 1
ATOM 4425 N N . GLN D 1 119 ? 24.178 12.936 47.900 1.00 37.71 119 GLN D N 1
ATOM 4426 C CA . GLN D 1 119 ? 23.468 11.713 48.238 1.00 37.63 119 GLN D CA 1
ATOM 4427 C C . GLN D 1 119 ? 22.086 11.745 47.591 1.00 37.10 119 GLN D C 1
ATOM 4428 O O . GLN D 1 119 ? 21.433 12.786 47.552 1.00 37.04 119 GLN D O 1
ATOM 4434 N N . ALA D 1 120 ? 21.676 10.620 47.026 1.00 36.46 120 ALA D N 1
ATOM 4435 C CA . ALA D 1 120 ? 20.367 10.502 46.372 1.00 35.71 120 ALA D CA 1
ATOM 4436 C C . ALA D 1 120 ? 19.857 9.110 46.657 1.00 35.86 120 ALA D C 1
ATOM 4437 O O . ALA D 1 120 ? 20.271 8.143 46.001 1.00 35.99 120 ALA D O 1
ATOM 4439 N N . GLY D 1 121 ? 18.995 8.998 47.669 1.00 35.26 121 GLY D N 1
ATOM 4440 C CA . GLY D 1 121 ? 18.501 7.708 48.118 1.00 34.85 121 GLY D CA 1
ATOM 4441 C C . GLY D 1 121 ? 19.600 6.700 48.411 1.00 34.85 121 GLY D C 1
ATOM 4442 O O . GLY D 1 121 ? 20.543 6.979 49.132 1.00 35.24 121 GLY D O 1
ATOM 4443 N N . ASP D 1 122 ? 19.435 5.508 47.858 1.00 34.77 122 ASP D N 1
ATOM 4444 C CA . ASP D 1 122 ? 20.400 4.411 47.868 1.00 34.60 122 ASP D CA 1
ATOM 4445 C C . ASP D 1 122 ? 21.868 4.679 47.482 1.00 33.32 122 ASP D C 1
ATOM 4446 O O . ASP D 1 122 ? 22.706 3.782 47.650 1.00 32.65 122 ASP D O 1
ATOM 4451 N N . HIS D 1 123 ? 22.151 5.848 46.903 1.00 31.43 123 HIS D N 1
ATOM 4452 C CA . HIS D 1 123 ? 23.315 6.038 46.049 1.00 30.71 123 HIS D CA 1
ATOM 4453 C C . HIS D 1 123 ? 23.902 7.383 46.312 1.00 30.41 123 HIS D C 1
ATOM 4454 O O . HIS D 1 123 ? 23.208 8.261 46.817 1.00 30.48 123 HIS D O 1
ATOM 4461 N N . THR D 1 124 ? 25.165 7.552 45.917 1.00 30.26 124 THR D N 1
ATOM 4462 C CA . THR D 1 124 ? 25.822 8.864 45.910 1.00 30.43 124 THR D CA 1
ATOM 4463 C C . THR D 1 124 ? 26.274 9.229 44.494 1.00 30.39 124 THR D C 1
ATOM 4464 O O . THR D 1 124 ? 26.829 8.397 43.765 1.00 29.86 124 THR D O 1
ATOM 4468 N N . LEU D 1 125 ? 26.044 10.492 44.137 1.00 30.26 125 LEU D N 1
ATOM 4469 C CA . LEU D 1 125 ? 26.414 11.019 42.852 1.00 30.35 125 LEU D CA 1
ATOM 4470 C C . LEU D 1 125 ? 27.719 11.745 43.005 1.00 30.75 125 LEU D C 1
ATOM 4471 O O . LEU D 1 125 ? 27.816 12.696 43.761 1.00 31.07 125 LEU D O 1
ATOM 4476 N N . PHE D 1 126 ? 28.734 11.300 42.283 1.00 30.73 126 PHE D N 1
ATOM 4477 C CA . PHE D 1 126 ? 30.003 11.997 42.298 1.00 30.88 126 PHE D CA 1
ATOM 4478 C C . PHE D 1 126 ? 30.137 12.752 40.989 1.00 31.27 126 PHE D C 1
ATOM 4479 O O . PHE D 1 126 ? 30.302 12.134 39.907 1.00 30.97 126 PHE D O 1
ATOM 4487 N N . ILE D 1 127 ? 30.082 14.067 41.093 1.00 31.31 127 ILE D N 1
ATOM 4488 C CA . ILE D 1 127 ? 30.209 14.933 39.952 1.00 32.29 127 ILE D CA 1
ATOM 4489 C C . ILE D 1 127 ? 31.672 15.225 39.791 1.00 32.78 127 ILE D C 1
ATOM 4490 O O . ILE D 1 127 ? 32.337 15.623 40.759 1.00 32.98 127 ILE D O 1
ATOM 4495 N N . GLY D 1 128 ? 32.183 15.006 38.572 1.00 33.10 128 GLY D N 1
ATOM 4496 C CA . GLY D 1 128 ? 33.596 15.127 38.284 1.00 32.97 128 GLY D CA 1
ATOM 4497 C C . GLY D 1 128 ? 33.934 16.086 37.157 1.00 33.28 128 GLY D C 1
ATOM 4498 O O . GLY D 1 128 ? 33.243 16.144 36.142 1.00 32.97 128 GLY D O 1
ATOM 4499 N N . GLU D 1 129 ? 35.000 16.850 37.347 1.00 33.47 129 GLU D N 1
ATOM 4500 C CA . GLU D 1 129 ? 35.501 17.730 36.309 1.00 34.71 129 GLU D CA 1
ATOM 4501 C C . GLU D 1 129 ? 36.562 16.981 35.493 1.00 34.77 129 GLU D C 1
ATOM 4502 O O . GLU D 1 129 ? 37.527 16.438 36.036 1.00 35.00 129 GLU D O 1
ATOM 4508 N N . VAL D 1 130 ? 36.356 16.948 34.188 1.00 35.00 130 VAL D N 1
ATOM 4509 C CA . VAL D 1 130 ? 37.219 16.197 33.286 1.00 35.49 130 VAL D CA 1
ATOM 4510 C C . VAL D 1 130 ? 38.551 16.918 33.047 1.00 35.94 130 VAL D C 1
ATOM 4511 O O . VAL D 1 130 ? 38.568 18.101 32.676 1.00 35.92 130 VAL D O 1
ATOM 4515 N N . THR D 1 131 ? 39.654 16.200 33.269 1.00 36.19 131 THR D N 1
ATOM 4516 C CA . THR D 1 131 ? 40.993 16.767 33.061 1.00 36.38 131 THR D CA 1
ATOM 4517 C C . THR D 1 131 ? 41.662 16.230 31.807 1.00 36.73 131 THR D C 1
ATOM 4518 O O . THR D 1 131 ? 42.437 16.933 31.159 1.00 37.23 131 THR D O 1
ATOM 4522 N N . ASP D 1 132 ? 41.371 14.979 31.467 1.00 36.56 132 ASP D N 1
ATOM 4523 C CA . ASP D 1 132 ? 42.022 14.317 30.333 1.00 36.47 132 ASP D CA 1
ATOM 4524 C C . ASP D 1 132 ? 41.075 13.341 29.645 1.00 35.51 132 ASP D C 1
ATOM 4525 O O . ASP D 1 132 ? 40.241 12.704 30.290 1.00 34.67 132 ASP D O 1
ATOM 4530 N N . ILE D 1 133 ? 41.255 13.211 28.336 1.00 34.89 133 ILE D N 1
ATOM 4531 C CA . ILE D 1 133 ? 40.407 12.390 27.501 1.00 35.05 133 ILE D CA 1
ATOM 4532 C C . ILE D 1 133 ? 41.248 11.606 26.493 1.00 34.95 133 ILE D C 1
ATOM 4533 O O . ILE D 1 133 ? 42.182 12.154 25.908 1.00 34.36 133 ILE D O 1
ATOM 4538 N N . LYS D 1 134 ? 40.901 10.330 26.293 1.00 34.62 134 LYS D N 1
ATOM 4539 C CA . LYS D 1 134 ? 41.447 9.558 25.171 1.00 35.30 134 LYS D CA 1
ATOM 4540 C C . LYS D 1 134 ? 40.332 8.768 24.522 1.00 34.48 134 LYS D C 1
ATOM 4541 O O . LYS D 1 134 ? 39.533 8.116 25.211 1.00 33.95 134 LYS D O 1
ATOM 4547 N N . ILE D 1 135 ? 40.268 8.829 23.203 1.00 33.92 135 ILE D N 1
ATOM 4548 C CA . ILE D 1 135 ? 39.185 8.191 22.452 1.00 34.75 135 ILE D CA 1
ATOM 4549 C C . ILE D 1 135 ? 39.726 7.222 21.395 1.00 34.46 135 ILE D C 1
ATOM 4550 O O . ILE D 1 135 ? 40.825 7.431 20.872 1.00 34.27 135 ILE D O 1
ATOM 4555 N N . THR D 1 136 ? 38.957 6.165 21.092 1.00 33.76 136 THR D N 1
ATOM 4556 C CA . THR D 1 136 ? 39.220 5.317 19.919 1.00 32.98 136 THR D CA 1
ATOM 4557 C C . THR D 1 136 ? 37.957 5.195 19.097 1.00 33.19 136 THR D C 1
ATOM 4558 O O . THR D 1 136 ? 36.885 5.694 19.503 1.00 33.06 136 THR D O 1
ATOM 4562 N N . GLU D 1 137 ? 38.061 4.517 17.958 1.00 32.45 137 GLU D N 1
ATOM 4563 C CA . GLU D 1 137 ? 36.905 4.303 17.105 1.00 32.53 137 GLU D CA 1
ATOM 4564 C C . GLU D 1 137 ? 36.327 2.883 17.183 1.00 31.33 137 GLU D C 1
ATOM 4565 O O . GLU D 1 137 ? 35.657 2.433 16.252 1.00 31.78 137 GLU D O 1
ATOM 4571 N N . GLN D 1 138 ? 36.534 2.196 18.301 1.00 29.54 138 GLN D N 1
ATOM 4572 C CA . GLN D 1 138 ? 35.938 0.871 18.505 1.00 27.82 138 GLN D CA 1
ATOM 4573 C C . GLN D 1 138 ? 34.411 0.909 18.641 1.00 27.27 138 GLN D C 1
ATOM 4574 O O . GLN D 1 138 ? 33.796 1.980 18.877 1.00 25.66 138 GLN D O 1
ATOM 4580 N N . ASP D 1 139 ? 33.809 -0.267 18.477 1.00 26.38 139 ASP D N 1
ATOM 4581 C CA . ASP D 1 139 ? 32.392 -0.436 18.722 1.00 26.58 139 ASP D CA 1
ATOM 4582 C C . ASP D 1 139 ? 32.149 -0.650 20.208 1.00 24.87 139 ASP D C 1
ATOM 4583 O O . ASP D 1 139 ? 33.004 -1.193 20.886 1.00 25.19 139 ASP D O 1
ATOM 4588 N N . PRO D 1 140 ? 31.015 -0.179 20.725 1.00 23.54 140 PRO D N 1
ATOM 4589 C CA . PRO D 1 140 ? 30.729 -0.246 22.170 1.00 21.99 140 PRO D CA 1
ATOM 4590 C C . PRO D 1 140 ? 30.102 -1.544 22.693 1.00 21.31 140 PRO D C 1
ATOM 4591 O O . PRO D 1 140 ? 29.278 -2.165 22.024 1.00 21.75 140 PRO D O 1
ATOM 4595 N N . LEU D 1 141 ? 30.463 -1.931 23.908 1.00 20.96 141 LEU D N 1
ATOM 4596 C CA . LEU D 1 141 ? 29.645 -2.868 24.669 1.00 20.60 141 LEU D CA 1
ATOM 4597 C C . LEU D 1 141 ? 28.356 -2.178 25.087 1.00 20.25 141 LEU D C 1
ATOM 4598 O O . LEU D 1 141 ? 28.401 -1.086 25.612 1.00 20.10 141 LEU D O 1
ATOM 4603 N N . LEU D 1 142 ? 27.217 -2.805 24.826 1.00 20.01 142 LEU D N 1
ATOM 4604 C CA . LEU D 1 142 ? 25.924 -2.303 25.243 1.00 19.93 142 LEU D CA 1
ATOM 4605 C C . LEU D 1 142 ? 25.263 -3.185 26.312 1.00 20.02 142 LEU D C 1
ATOM 4606 O O . LEU D 1 142 ? 25.494 -4.390 26.385 1.00 19.64 142 LEU D O 1
ATOM 4611 N N . PHE D 1 143 ? 24.476 -2.563 27.163 1.00 19.52 143 PHE D N 1
ATOM 4612 C CA . PHE D 1 143 ? 23.678 -3.256 28.147 1.00 20.06 143 PHE D CA 1
ATOM 4613 C C . PHE D 1 143 ? 22.220 -2.809 27.990 1.00 20.31 143 PHE D C 1
ATOM 4614 O O . PHE D 1 143 ? 21.932 -1.605 28.039 1.00 19.68 143 PHE D O 1
ATOM 4622 N N . PHE D 1 144 ? 21.312 -3.766 27.795 1.00 20.14 144 PHE D N 1
ATOM 4623 C CA . PHE D 1 144 ? 19.900 -3.472 27.565 1.00 20.69 144 PHE D CA 1
ATOM 4624 C C . PHE D 1 144 ? 19.089 -4.663 28.041 1.00 22.09 144 PHE D C 1
ATOM 4625 O O . PHE D 1 144 ? 19.450 -5.802 27.721 1.00 21.98 144 PHE D O 1
ATOM 4633 N N . SER D 1 145 ? 18.010 -4.408 28.788 1.00 23.90 145 SER D N 1
ATOM 4634 C CA . SER D 1 145 ? 17.110 -5.467 29.292 1.00 26.33 145 SER D CA 1
ATOM 4635 C C . SER D 1 145 ? 17.850 -6.577 30.023 1.00 26.60 145 SER D C 1
ATOM 4636 O O . SER D 1 145 ? 17.489 -7.755 29.894 1.00 26.94 145 SER D O 1
ATOM 4639 N N . GLY D 1 146 ? 18.877 -6.218 30.786 1.00 27.14 146 GLY D N 1
ATOM 4640 C CA . GLY D 1 146 ? 19.580 -7.201 31.579 1.00 27.31 146 GLY D CA 1
ATOM 4641 C C . GLY D 1 146 ? 20.622 -8.014 30.822 1.00 27.95 146 GLY D C 1
ATOM 4642 O O . GLY D 1 146 ? 21.217 -8.909 31.407 1.00 28.24 146 GLY D O 1
ATOM 4643 N N . LYS D 1 147 ? 20.855 -7.706 29.546 1.00 27.87 147 LYS D N 1
ATOM 4644 C CA . LYS D 1 147 ? 21.767 -8.493 28.701 1.00 27.77 147 LYS D CA 1
ATOM 4645 C C . LYS D 1 147 ? 22.779 -7.605 27.995 1.00 26.56 147 LYS D C 1
ATOM 4646 O O . LYS D 1 147 ? 22.548 -6.408 27.811 1.00 26.15 147 LYS D O 1
ATOM 4652 N N . TYR D 1 148 ? 23.895 -8.207 27.594 1.00 25.46 148 TYR D N 1
ATOM 4653 C CA . TYR D 1 148 ? 24.913 -7.537 26.792 1.00 25.51 148 TYR D CA 1
ATOM 4654 C C . TYR D 1 148 ? 24.514 -7.566 25.330 1.00 25.00 148 TYR D C 1
ATOM 4655 O O . TYR D 1 148 ? 24.035 -8.576 24.827 1.00 23.87 148 TYR D O 1
ATOM 4664 N N . HIS D 1 149 ? 24.700 -6.432 24.660 1.00 25.02 149 HIS D N 1
ATOM 4665 C CA . HIS D 1 149 ? 24.337 -6.316 23.247 1.00 25.33 149 HIS D CA 1
ATOM 4666 C C . HIS D 1 149 ? 25.435 -5.627 22.421 1.00 25.70 149 HIS D C 1
ATOM 4667 O O . HIS D 1 149 ? 26.434 -5.148 22.956 1.00 25.64 149 HIS D O 1
ATOM 4674 N N . GLN D 1 150 ? 25.230 -5.584 21.113 1.00 27.19 150 GLN D N 1
ATOM 4675 C CA . GLN D 1 150 ? 26.095 -4.877 20.187 1.00 28.66 150 GLN D CA 1
ATOM 4676 C C . GLN D 1 150 ? 25.279 -3.957 19.285 1.00 28.69 150 GLN D C 1
ATOM 4677 O O . GLN D 1 150 ? 24.075 -4.157 19.110 1.00 28.64 150 GLN D O 1
ATOM 4683 N N . LEU D 1 151 ? 25.930 -2.951 18.698 1.00 29.51 151 LEU D N 1
ATOM 4684 C CA . LEU D 1 151 ? 25.274 -2.112 17.670 1.00 30.61 151 LEU D CA 1
ATOM 4685 C C . LEU D 1 151 ? 25.071 -2.907 16.392 1.00 31.18 151 LEU D C 1
ATOM 4686 O O . LEU D 1 151 ? 25.982 -3.628 15.989 1.00 30.55 151 LEU D O 1
ATOM 4691 N N . ALA D 1 152 ? 23.907 -2.754 15.756 1.00 32.89 152 ALA D N 1
ATOM 4692 C CA . ALA D 1 152 ? 23.687 -3.280 14.414 1.00 34.86 152 ALA D CA 1
ATOM 4693 C C . ALA D 1 152 ? 24.692 -2.624 13.472 1.00 36.43 152 ALA D C 1
ATOM 4694 O O . ALA D 1 152 ? 24.876 -1.415 13.483 1.00 36.68 152 ALA D O 1
ATOM 4696 N N . GLN D 1 153 ? 25.379 -3.436 12.690 1.00 38.79 153 GLN D N 1
ATOM 4697 C CA . GLN D 1 153 ? 26.409 -2.935 11.793 1.00 41.19 153 GLN D CA 1
ATOM 4698 C C . GLN D 1 153 ? 25.897 -2.774 10.363 1.00 41.55 153 GLN D C 1
ATOM 4699 O O . GLN D 1 153 ? 24.832 -3.302 10.021 1.00 42.45 153 GLN D O 1
ATOM 4713 N N . ASP E 1 2 ? -13.778 -46.255 65.894 1.00 71.92 2 ASP E N 1
ATOM 4714 C CA . ASP E 1 2 ? -12.862 -47.098 65.144 1.00 70.11 2 ASP E CA 1
ATOM 4715 C C . ASP E 1 2 ? -11.407 -46.788 65.478 1.00 68.50 2 ASP E C 1
ATOM 4716 O O . ASP E 1 2 ? -11.113 -45.757 66.100 1.00 68.08 2 ASP E O 1
ATOM 4721 N N . ASP E 1 3 ? -10.497 -47.670 65.062 1.00 66.00 3 ASP E N 1
ATOM 4722 C CA . ASP E 1 3 ? -9.079 -47.388 65.243 1.00 63.72 3 ASP E CA 1
ATOM 4723 C C . ASP E 1 3 ? -8.628 -46.272 64.302 1.00 61.80 3 ASP E C 1
ATOM 4724 O O . ASP E 1 3 ? -7.756 -45.466 64.643 1.00 61.33 3 ASP E O 1
ATOM 4729 N N . ARG E 1 4 ? -9.225 -46.235 63.116 1.00 59.28 4 ARG E N 1
ATOM 4730 C CA . ARG E 1 4 ? -8.952 -45.177 62.160 1.00 57.00 4 ARG E CA 1
ATOM 4731 C C . ARG E 1 4 ? -9.562 -43.855 62.625 1.00 54.46 4 ARG E C 1
ATOM 4732 O O . ARG E 1 4 ? -8.909 -42.828 62.537 1.00 54.33 4 ARG E O 1
ATOM 4740 N N . LEU E 1 5 ? -10.796 -43.887 63.124 1.00 51.28 5 LEU E N 1
ATOM 4741 C CA . LEU E 1 5 ? -11.448 -42.679 63.640 1.00 48.46 5 LEU E CA 1
ATOM 4742 C C . LEU E 1 5 ? -10.639 -42.075 64.784 1.00 46.08 5 LEU E C 1
ATOM 4743 O O . LEU E 1 5 ? -10.439 -40.864 64.817 1.00 45.59 5 LEU E O 1
ATOM 4748 N N . PHE E 1 6 ? -10.173 -42.925 65.698 1.00 43.05 6 PHE E N 1
ATOM 4749 C CA . PHE E 1 6 ? -9.331 -42.495 66.814 1.00 40.58 6 PHE E CA 1
ATOM 4750 C C . PHE E 1 6 ? -7.990 -41.891 66.332 1.00 39.32 6 PHE E C 1
ATOM 4751 O O . PHE E 1 6 ? -7.593 -40.829 66.796 1.00 38.47 6 PHE E O 1
ATOM 4759 N N . ARG E 1 7 ? -7.336 -42.554 65.387 1.00 37.74 7 ARG E N 1
ATOM 4760 C CA . ARG E 1 7 ? -6.072 -42.076 64.837 1.00 37.29 7 ARG E CA 1
ATOM 4761 C C . ARG E 1 7 ? -6.233 -40.758 64.046 1.00 35.83 7 ARG E C 1
ATOM 4762 O O . ARG E 1 7 ? -5.377 -39.874 64.112 1.00 35.16 7 ARG E O 1
ATOM 4770 N N . ASN E 1 8 ? -7.322 -40.647 63.295 1.00 34.32 8 ASN E N 1
ATOM 4771 C CA . ASN E 1 8 ? -7.676 -39.411 62.642 1.00 33.39 8 ASN E CA 1
ATOM 4772 C C . ASN E 1 8 ? -7.901 -38.271 63.643 1.00 32.03 8 ASN E C 1
ATOM 4773 O O . ASN E 1 8 ? -7.436 -37.137 63.421 1.00 31.91 8 ASN E O 1
ATOM 4778 N N . ALA E 1 9 ? -8.601 -38.569 64.729 1.00 30.01 9 ALA E N 1
ATOM 4779 C CA . ALA E 1 9 ? -8.835 -37.593 65.763 1.00 29.60 9 ALA E CA 1
ATOM 4780 C C . ALA E 1 9 ? -7.528 -37.126 66.395 1.00 28.70 9 ALA E C 1
ATOM 4781 O O . ALA E 1 9 ? -7.305 -35.923 66.572 1.00 28.48 9 ALA E O 1
ATOM 4791 N N . GLY E 1 11 ? -4.597 -37.287 65.261 1.00 25.38 11 GLY E N 1
ATOM 4792 C CA . GLY E 1 11 ? -3.847 -36.555 64.264 1.00 23.91 11 GLY E CA 1
ATOM 4793 C C . GLY E 1 11 ? -4.276 -35.098 64.155 1.00 22.82 11 GLY E C 1
ATOM 4794 O O . GLY E 1 11 ? -3.553 -34.303 63.592 1.00 22.57 11 GLY E O 1
ATOM 4795 N N . LYS E 1 12 ? -5.446 -34.759 64.688 1.00 22.00 12 LYS E N 1
ATOM 4796 C CA . LYS E 1 12 ? -5.914 -33.372 64.702 1.00 21.51 12 LYS E CA 1
ATOM 4797 C C . LYS E 1 12 ? -5.197 -32.517 65.747 1.00 20.75 12 LYS E C 1
ATOM 4798 O O . LYS E 1 12 ? -5.353 -31.285 65.748 1.00 20.80 12 LYS E O 1
ATOM 4804 N N . PHE E 1 13 ? -4.430 -33.143 66.639 1.00 19.01 13 PHE E N 1
ATOM 4805 C CA . PHE E 1 13 ? -3.560 -32.375 67.533 1.00 19.11 13 PHE E CA 1
ATOM 4806 C C . PHE E 1 13 ? -2.147 -32.244 66.913 1.00 18.51 13 PHE E C 1
ATOM 4807 O O . PHE E 1 13 ? -1.429 -33.231 66.788 1.00 17.78 13 PHE E O 1
ATOM 4815 N N . ALA E 1 14 ? -1.793 -31.028 66.468 1.00 18.10 14 ALA E N 1
ATOM 4816 C CA . ALA E 1 14 ? -0.548 -30.835 65.724 1.00 18.05 14 ALA E CA 1
ATOM 4817 C C . ALA E 1 14 ? 0.600 -30.900 66.721 1.00 18.22 14 ALA E C 1
ATOM 4818 O O . ALA E 1 14 ? 0.410 -30.585 67.897 1.00 18.29 14 ALA E O 1
ATOM 4820 N N . THR E 1 15 ? 1.761 -31.383 66.282 1.00 18.12 15 THR E N 1
ATOM 4821 C CA . THR E 1 15 ? 2.911 -31.435 67.152 1.00 18.50 15 THR E CA 1
ATOM 4822 C C . THR E 1 15 ? 4.150 -31.118 66.358 1.00 18.28 15 THR E C 1
ATOM 4823 O O . THR E 1 15 ? 4.128 -31.173 65.168 1.00 18.00 15 THR E O 1
ATOM 4827 N N . GLY E 1 16 ? 5.249 -30.831 67.052 1.00 18.21 16 GLY E N 1
ATOM 4828 C CA . GLY E 1 16 ? 6.552 -30.941 66.446 1.00 18.15 16 GLY E CA 1
ATOM 4829 C C . GLY E 1 16 ? 6.874 -32.415 66.282 1.00 19.02 16 GLY E C 1
ATOM 4830 O O . GLY E 1 16 ? 6.029 -33.280 66.540 1.00 19.36 16 GLY E O 1
ATOM 4831 N N . VAL E 1 17 ? 8.094 -32.704 65.871 1.00 18.78 17 VAL E N 1
ATOM 4832 C CA . VAL E 1 17 ? 8.555 -34.044 65.656 1.00 19.52 17 VAL E CA 1
ATOM 4833 C C . VAL E 1 17 ? 9.892 -34.114 66.358 1.00 20.91 17 VAL E C 1
ATOM 4834 O O . VAL E 1 17 ? 10.696 -33.161 66.280 1.00 20.98 17 VAL E O 1
ATOM 4838 N N . THR E 1 18 ? 10.114 -35.196 67.105 1.00 21.06 18 THR E N 1
ATOM 4839 C CA . THR E 1 18 ? 11.400 -35.409 67.741 1.00 21.69 18 THR E CA 1
ATOM 4840 C C . THR E 1 18 ? 11.971 -36.730 67.336 1.00 22.12 18 THR E C 1
ATOM 4841 O O . THR E 1 18 ? 11.247 -37.590 66.796 1.00 22.16 18 THR E O 1
ATOM 4845 N N . VAL E 1 19 ? 13.276 -36.894 67.587 1.00 22.30 19 VAL E N 1
ATOM 4846 C CA . VAL E 1 19 ? 13.886 -38.205 67.590 1.00 21.79 19 VAL E CA 1
ATOM 4847 C C . VAL E 1 19 ? 14.343 -38.421 69.021 1.00 22.67 19 VAL E C 1
ATOM 4848 O O . VAL E 1 19 ? 14.975 -37.538 69.593 1.00 22.16 19 VAL E O 1
ATOM 4852 N N . ILE E 1 20 ? 13.952 -39.557 69.619 1.00 23.57 20 ILE E N 1
ATOM 4853 C CA . ILE E 1 20 ? 14.431 -39.947 70.934 1.00 24.77 20 ILE E CA 1
ATOM 4854 C C . ILE E 1 20 ? 15.715 -40.743 70.709 1.00 25.17 20 ILE E C 1
ATOM 4855 O O . ILE E 1 20 ? 15.749 -41.647 69.876 1.00 25.06 20 ILE E O 1
ATOM 4860 N N . THR E 1 21 ? 16.774 -40.410 71.440 1.00 26.13 21 THR E N 1
ATOM 4861 C CA . THR E 1 21 ? 18.025 -41.155 71.290 1.00 27.82 21 THR E CA 1
ATOM 4862 C C . THR E 1 21 ? 18.535 -41.655 72.621 1.00 29.16 21 THR E C 1
ATOM 4863 O O . THR E 1 21 ? 18.319 -41.051 73.651 1.00 29.48 21 THR E O 1
ATOM 4867 N N . THR E 1 22 ? 19.223 -42.779 72.578 1.00 31.42 22 THR E N 1
ATOM 4868 C CA . THR E 1 22 ? 19.937 -43.277 73.734 1.00 33.49 22 THR E CA 1
ATOM 4869 C C . THR E 1 22 ? 21.182 -44.046 73.288 1.00 35.44 22 THR E C 1
ATOM 4870 O O . THR E 1 22 ? 21.393 -44.295 72.087 1.00 34.99 22 THR E O 1
ATOM 4874 N N . GLU E 1 23 ? 22.009 -44.390 74.261 1.00 37.94 23 GLU E N 1
ATOM 4875 C CA . GLU E 1 23 ? 23.189 -45.189 74.001 1.00 40.95 23 GLU E CA 1
ATOM 4876 C C . GLU E 1 23 ? 23.185 -46.440 74.875 1.00 41.59 23 GLU E C 1
ATOM 4877 O O . GLU E 1 23 ? 23.002 -46.357 76.070 1.00 41.91 23 GLU E O 1
ATOM 4883 N N . LEU E 1 24 ? 23.364 -47.595 74.253 1.00 43.02 24 LEU E N 1
ATOM 4884 C CA . LEU E 1 24 ? 23.523 -48.851 74.985 1.00 44.60 24 LEU E CA 1
ATOM 4885 C C . LEU E 1 24 ? 24.737 -49.592 74.467 1.00 45.42 24 LEU E C 1
ATOM 4886 O O . LEU E 1 24 ? 24.820 -49.883 73.277 1.00 45.31 24 LEU E O 1
ATOM 4891 N N . ASN E 1 25 ? 25.680 -49.864 75.372 1.00 46.74 25 ASN E N 1
ATOM 4892 C CA . ASN E 1 25 ? 26.894 -50.646 75.082 1.00 47.63 25 ASN E CA 1
ATOM 4893 C C . ASN E 1 25 ? 27.543 -50.276 73.750 1.00 47.15 25 ASN E C 1
ATOM 4894 O O . ASN E 1 25 ? 27.504 -51.056 72.792 1.00 47.04 25 ASN E O 1
ATOM 4899 N N . GLY E 1 26 ? 28.111 -49.065 73.712 1.00 47.26 26 GLY E N 1
ATOM 4900 C CA . GLY E 1 26 ? 28.708 -48.473 72.517 1.00 46.07 26 GLY E CA 1
ATOM 4901 C C . GLY E 1 26 ? 27.760 -47.945 71.434 1.00 45.46 26 GLY E C 1
ATOM 4902 O O . GLY E 1 26 ? 28.108 -46.992 70.727 1.00 45.86 26 GLY E O 1
ATOM 4903 N N . ALA E 1 27 ? 26.576 -48.552 71.295 1.00 43.85 27 ALA E N 1
ATOM 4904 C CA . ALA E 1 27 ? 25.694 -48.305 70.146 1.00 42.46 27 ALA E CA 1
ATOM 4905 C C . ALA E 1 27 ? 24.652 -47.211 70.384 1.00 41.03 27 ALA E C 1
ATOM 4906 O O . ALA E 1 27 ? 24.101 -47.073 71.497 1.00 40.85 27 ALA E O 1
ATOM 4908 N N . VAL E 1 28 ? 24.395 -46.438 69.332 1.00 39.41 28 VAL E N 1
ATOM 4909 C CA . VAL E 1 28 ? 23.426 -45.341 69.374 1.00 37.55 28 VAL E CA 1
ATOM 4910 C C . VAL E 1 28 ? 22.111 -45.808 68.778 1.00 36.38 28 VAL E C 1
ATOM 4911 O O . VAL E 1 28 ? 22.071 -46.330 67.663 1.00 35.57 28 VAL E O 1
ATOM 4915 N N . HIS E 1 29 ? 21.029 -45.597 69.509 1.00 35.20 29 HIS E N 1
ATOM 4916 C CA . HIS E 1 29 ? 19.710 -45.958 68.980 1.00 34.28 29 HIS E CA 1
ATOM 4917 C C . HIS E 1 29 ? 18.793 -44.741 68.972 1.00 32.56 29 HIS E C 1
ATOM 4918 O O . HIS E 1 29 ? 18.792 -43.959 69.919 1.00 32.05 29 HIS E O 1
ATOM 4925 N N . GLY E 1 30 ? 18.024 -44.593 67.900 1.00 31.02 30 GLY E N 1
ATOM 4926 C CA . GLY E 1 30 ? 17.051 -43.524 67.811 1.00 29.28 30 GLY E CA 1
ATOM 4927 C C . GLY E 1 30 ? 15.666 -43.955 67.338 1.00 28.26 30 GLY E C 1
ATOM 4928 O O . GLY E 1 30 ? 15.512 -44.961 66.669 1.00 27.77 30 GLY E O 1
ATOM 4937 N N . THR E 1 32 ? 11.785 -42.002 66.044 1.00 23.07 32 THR E N 1
ATOM 4938 C CA . THR E 1 32 ? 10.904 -40.863 65.814 1.00 21.63 32 THR E CA 1
ATOM 4939 C C . THR E 1 32 ? 9.720 -40.937 66.752 1.00 21.87 32 THR E C 1
ATOM 4940 O O . THR E 1 32 ? 9.043 -41.978 66.837 1.00 21.96 32 THR E O 1
ATOM 4944 N N . ALA E 1 33 ? 9.457 -39.835 67.437 1.00 21.59 33 ALA E N 1
ATOM 4945 C CA . ALA E 1 33 ? 8.368 -39.742 68.383 1.00 22.19 33 ALA E CA 1
ATOM 4946 C C . ALA E 1 33 ? 7.734 -38.366 68.326 1.00 22.60 33 ALA E C 1
ATOM 4947 O O . ALA E 1 33 ? 8.449 -37.345 68.210 1.00 22.78 33 ALA E O 1
ATOM 4949 N N . ASN E 1 34 ? 6.410 -38.309 68.409 1.00 22.63 34 ASN E N 1
ATOM 4950 C CA . ASN E 1 34 ? 5.770 -37.036 68.674 1.00 23.53 34 ASN E CA 1
ATOM 4951 C C . ASN E 1 34 ? 5.015 -37.016 69.990 1.00 23.90 34 ASN E C 1
ATOM 4952 O O . ASN E 1 34 ? 4.500 -35.985 70.409 1.00 23.28 34 ASN E O 1
ATOM 4957 N N . ALA E 1 35 ? 4.978 -38.171 70.657 1.00 24.90 35 ALA E N 1
ATOM 4958 C CA . ALA E 1 35 ? 4.286 -38.276 71.942 1.00 25.42 35 ALA E CA 1
ATOM 4959 C C . ALA E 1 35 ? 5.293 -37.879 73.005 1.00 26.24 35 ALA E C 1
ATOM 4960 O O . ALA E 1 35 ? 5.960 -38.736 73.631 1.00 26.20 35 ALA E O 1
ATOM 4962 N N . PHE E 1 36 ? 5.462 -36.562 73.135 1.00 25.92 36 PHE E N 1
ATOM 4963 C CA . PHE E 1 36 ? 6.440 -35.981 73.998 1.00 25.83 36 PHE E CA 1
ATOM 4964 C C . PHE E 1 36 ? 5.740 -34.800 74.587 1.00 26.37 36 PHE E C 1
ATOM 4965 O O . PHE E 1 36 ? 4.847 -34.238 73.956 1.00 26.27 36 PHE E O 1
ATOM 4981 N N . SER E 1 38 ? 6.407 -31.430 77.797 1.00 29.31 38 SER E N 1
ATOM 4982 C CA . SER E 1 38 ? 6.871 -30.870 79.052 1.00 30.99 38 SER E CA 1
ATOM 4983 C C . SER E 1 38 ? 5.926 -31.269 80.193 1.00 31.46 38 SER E C 1
ATOM 4984 O O . SER E 1 38 ? 4.698 -31.176 80.062 1.00 31.53 38 SER E O 1
ATOM 4987 N N . VAL E 1 39 ? 6.489 -31.664 81.331 1.00 32.25 39 VAL E N 1
ATOM 4988 C CA . VAL E 1 39 ? 5.689 -32.178 82.447 1.00 32.23 39 VAL E CA 1
ATOM 4989 C C . VAL E 1 39 ? 5.760 -31.253 83.627 1.00 33.16 39 VAL E C 1
ATOM 4990 O O . VAL E 1 39 ? 4.747 -30.670 84.033 1.00 33.99 39 VAL E O 1
ATOM 4994 N N . SER E 1 40 ? 6.961 -31.096 84.171 1.00 33.93 40 SER E N 1
ATOM 4995 C CA . SER E 1 40 ? 7.138 -30.358 85.411 1.00 34.83 40 SER E CA 1
ATOM 4996 C C . SER E 1 40 ? 8.253 -29.301 85.353 1.00 35.55 40 SER E C 1
ATOM 4997 O O . SER E 1 40 ? 9.266 -29.482 84.671 1.00 35.07 40 SER E O 1
ATOM 5000 N N . LEU E 1 41 ? 8.055 -28.212 86.092 1.00 36.37 41 LEU E N 1
ATOM 5001 C CA . LEU E 1 41 ? 9.021 -27.134 86.159 1.00 38.04 41 LEU E CA 1
ATOM 5002 C C . LEU E 1 41 ? 10.036 -27.353 87.301 1.00 38.64 41 LEU E C 1
ATOM 5003 O O . LEU E 1 41 ? 11.243 -27.272 87.075 1.00 38.77 41 LEU E O 1
ATOM 5008 N N . ASN E 1 42 ? 9.531 -27.621 88.515 1.00 39.34 42 ASN E N 1
ATOM 5009 C CA . ASN E 1 42 ? 10.352 -27.984 89.681 1.00 39.40 42 ASN E CA 1
ATOM 5010 C C . ASN E 1 42 ? 9.877 -29.333 90.256 1.00 38.58 42 ASN E C 1
ATOM 5011 O O . ASN E 1 42 ? 8.834 -29.380 90.925 1.00 38.87 42 ASN E O 1
ATOM 5016 N N . PRO E 1 43 ? 10.609 -30.422 90.014 1.00 37.69 43 PRO E N 1
ATOM 5017 C CA . PRO E 1 43 ? 11.869 -30.413 89.253 1.00 37.11 43 PRO E CA 1
ATOM 5018 C C . PRO E 1 43 ? 11.631 -30.359 87.738 1.00 36.44 43 PRO E C 1
ATOM 5019 O O . PRO E 1 43 ? 10.481 -30.416 87.285 1.00 36.39 43 PRO E O 1
ATOM 5023 N N . LYS E 1 44 ? 12.706 -30.241 86.966 1.00 35.38 44 LYS E N 1
ATOM 5024 C CA . LYS E 1 44 ? 12.589 -30.119 85.521 1.00 34.22 44 LYS E CA 1
ATOM 5025 C C . LYS E 1 44 ? 12.354 -31.490 84.912 1.00 33.24 44 LYS E C 1
ATOM 5026 O O . LYS E 1 44 ? 13.304 -32.264 84.773 1.00 33.07 44 LYS E O 1
ATOM 5032 N N . LEU E 1 45 ? 11.090 -31.772 84.542 1.00 31.96 45 LEU E N 1
ATOM 5033 C CA . LEU E 1 45 ? 10.685 -33.086 84.034 1.00 29.97 45 LEU E CA 1
ATOM 5034 C C . LEU E 1 45 ? 10.001 -33.026 82.694 1.00 29.51 45 LEU E C 1
ATOM 5035 O O . LEU E 1 45 ? 9.283 -32.062 82.357 1.00 29.02 45 LEU E O 1
ATOM 5040 N N . VAL E 1 46 ? 10.201 -34.104 81.958 1.00 27.82 46 VAL E N 1
ATOM 5041 C CA . VAL E 1 46 ? 9.774 -34.215 80.602 1.00 27.59 46 VAL E CA 1
ATOM 5042 C C . VAL E 1 46 ? 9.235 -35.633 80.486 1.00 26.99 46 VAL E C 1
ATOM 5043 O O . VAL E 1 46 ? 9.549 -36.444 81.308 1.00 26.95 46 VAL E O 1
ATOM 5047 N N . LEU E 1 47 ? 8.404 -35.927 79.498 1.00 27.12 47 LEU E N 1
ATOM 5048 C CA . LEU E 1 47 ? 7.857 -37.272 79.366 1.00 27.12 47 LEU E CA 1
ATOM 5049 C C . LEU E 1 47 ? 7.864 -37.663 77.931 1.00 26.92 47 LEU E C 1
ATOM 5050 O O . LEU E 1 47 ? 7.554 -36.831 77.082 1.00 27.62 47 LEU E O 1
ATOM 5055 N N . VAL E 1 48 ? 8.169 -38.922 77.650 1.00 26.52 48 VAL E N 1
ATOM 5056 C CA . VAL E 1 48 ? 7.994 -39.491 76.318 1.00 27.15 48 VAL E CA 1
ATOM 5057 C C . VAL E 1 48 ? 7.196 -40.823 76.409 1.00 27.42 48 VAL E C 1
ATOM 5058 O O . VAL E 1 48 ? 7.301 -41.542 77.396 1.00 27.54 48 VAL E O 1
ATOM 5062 N N . SER E 1 49 ? 6.425 -41.134 75.384 1.00 27.57 49 SER E N 1
ATOM 5063 C CA . SER E 1 49 ? 5.604 -42.325 75.349 1.00 28.32 49 SER E CA 1
ATOM 5064 C C . SER E 1 49 ? 6.069 -43.282 74.275 1.00 28.93 49 SER E C 1
ATOM 5065 O O . SER E 1 49 ? 6.144 -42.900 73.114 1.00 29.29 49 SER E O 1
ATOM 5068 N N . ILE E 1 50 ? 6.386 -44.523 74.665 1.00 29.35 50 ILE E N 1
ATOM 5069 C CA . ILE E 1 50 ? 6.939 -45.519 73.748 1.00 29.85 50 ILE E CA 1
ATOM 5070 C C . ILE E 1 50 ? 6.065 -46.788 73.676 1.00 30.34 50 ILE E C 1
ATOM 5071 O O . ILE E 1 50 ? 5.638 -47.308 74.716 1.00 29.56 50 ILE E O 1
ATOM 5076 N N . GLY E 1 51 ? 5.796 -47.248 72.455 1.00 30.75 51 GLY E N 1
ATOM 5077 C CA . GLY E 1 51 ? 4.970 -48.419 72.222 1.00 33.17 51 GLY E CA 1
ATOM 5078 C C . GLY E 1 51 ? 5.616 -49.697 72.753 1.00 34.42 51 GLY E C 1
ATOM 5079 O O . GLY E 1 51 ? 6.834 -49.857 72.662 1.00 34.24 51 GLY E O 1
ATOM 5080 N N . GLU E 1 52 ? 4.790 -50.588 73.307 1.00 35.43 52 GLU E N 1
ATOM 5081 C CA . GLU E 1 52 ? 5.248 -51.846 73.922 1.00 36.66 52 GLU E CA 1
ATOM 5082 C C . GLU E 1 52 ? 6.095 -52.721 73.000 1.00 37.11 52 GLU E C 1
ATOM 5083 O O . GLU E 1 52 ? 6.961 -53.451 73.471 1.00 37.59 52 GLU E O 1
ATOM 5089 N N . LYS E 1 53 ? 5.855 -52.638 71.696 1.00 37.95 53 LYS E N 1
ATOM 5090 C C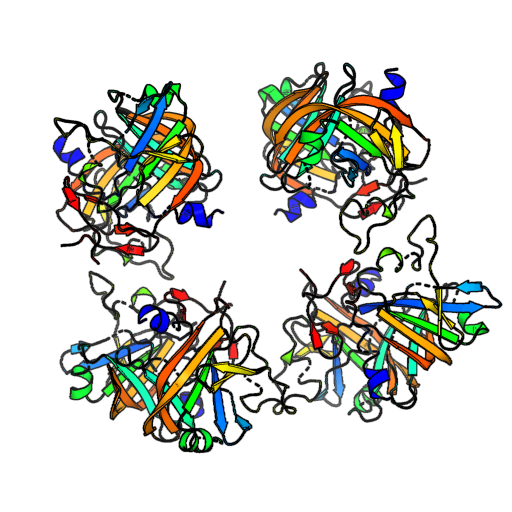A . LYS E 1 53 ? 6.586 -53.444 70.718 1.00 39.18 53 LYS E CA 1
ATOM 5091 C C . LYS E 1 53 ? 7.835 -52.742 70.154 1.00 39.23 53 LYS E C 1
ATOM 5092 O O . LYS E 1 53 ? 8.523 -53.287 69.275 1.00 39.68 53 LYS E O 1
ATOM 5098 N N . ALA E 1 54 ? 8.133 -51.541 70.644 1.00 38.65 54 ALA E N 1
ATOM 5099 C CA . ALA E 1 54 ? 9.255 -50.785 70.095 1.00 38.77 54 ALA E CA 1
ATOM 5100 C C . ALA E 1 54 ? 10.583 -51.212 70.707 1.00 38.46 54 ALA E C 1
ATOM 5101 O O . ALA E 1 54 ? 10.711 -51.285 71.930 1.00 37.72 54 ALA E O 1
ATOM 5103 N N . LYS E 1 55 ? 11.563 -51.464 69.838 1.00 38.50 55 LYS E N 1
ATOM 5104 C CA . LYS E 1 55 ? 12.923 -51.807 70.251 1.00 38.85 55 LYS E CA 1
ATOM 5105 C C . LYS E 1 55 ? 13.481 -50.796 71.250 1.00 38.47 55 LYS E C 1
ATOM 5106 O O . LYS E 1 55 ? 14.203 -51.169 72.181 1.00 38.25 55 LYS E O 1
ATOM 5120 N N . LEU E 1 57 ? 12.016 -49.306 73.637 1.00 36.68 57 LEU E N 1
ATOM 5121 C CA . LEU E 1 57 ? 11.522 -49.513 75.001 1.00 37.28 57 LEU E CA 1
ATOM 5122 C C . LEU E 1 57 ? 12.557 -50.206 75.889 1.00 37.52 57 LEU E C 1
ATOM 5123 O O . LEU E 1 57 ? 12.965 -49.648 76.902 1.00 37.49 57 LEU E O 1
ATOM 5128 N N . GLU E 1 58 ? 12.996 -51.399 75.495 1.00 38.48 58 GLU E N 1
ATOM 5129 C CA . GLU E 1 58 ? 13.991 -52.129 76.280 1.00 39.92 58 GLU E CA 1
ATOM 5130 C C . GLU E 1 58 ? 15.301 -51.332 76.416 1.00 39.58 58 GLU E C 1
ATOM 5131 O O . GLU E 1 58 ? 15.841 -51.225 77.521 1.00 39.82 58 GLU E O 1
ATOM 5137 N N . LYS E 1 59 ? 15.748 -50.707 75.319 1.00 39.44 59 LYS E N 1
ATOM 5138 C CA . LYS E 1 59 ? 16.959 -49.870 75.314 1.00 39.05 59 LYS E CA 1
ATOM 5139 C C . LYS E 1 59 ? 16.938 -48.793 76.384 1.00 38.59 59 LYS E C 1
ATOM 5140 O O . LYS E 1 59 ? 17.944 -48.598 77.078 1.00 38.92 59 LYS E O 1
ATOM 5146 N N . ILE E 1 60 ? 15.807 -48.106 76.540 1.00 37.79 60 ILE E N 1
ATOM 5147 C CA . ILE E 1 60 ? 15.692 -47.070 77.572 1.00 37.10 60 ILE E CA 1
ATOM 5148 C C . ILE E 1 60 ? 15.584 -47.681 78.964 1.00 37.48 60 ILE E C 1
ATOM 5149 O O . ILE E 1 60 ? 16.125 -47.134 79.930 1.00 36.95 60 ILE E O 1
ATOM 5154 N N . GLN E 1 61 ? 14.879 -48.810 79.074 1.00 38.04 61 GLN E N 1
ATOM 5155 C CA . GLN E 1 61 ? 14.744 -49.506 80.361 1.00 38.98 61 GLN E CA 1
ATOM 5156 C C . GLN E 1 61 ? 16.111 -49.895 80.914 1.00 39.27 61 GLN E C 1
ATOM 5157 O O . GLN E 1 61 ? 16.310 -49.863 82.134 1.00 39.70 61 GLN E O 1
ATOM 5163 N N . GLN E 1 62 ? 17.044 -50.251 80.026 1.00 39.42 62 GLN E N 1
ATOM 5164 C CA . GLN E 1 62 ? 18.412 -50.596 80.433 1.00 39.74 62 GLN E CA 1
ATOM 5165 C C . GLN E 1 62 ? 19.315 -49.382 80.672 1.00 39.30 62 GLN E C 1
ATOM 5166 O O . GLN E 1 62 ? 19.950 -49.278 81.729 1.00 39.43 62 GLN E O 1
ATOM 5172 N N . SER E 1 63 ? 19.370 -48.468 79.696 1.00 38.13 63 SER E N 1
ATOM 5173 C CA . SER E 1 63 ? 20.263 -47.305 79.780 1.00 36.91 63 SER E CA 1
ATOM 5174 C C . SER E 1 63 ? 19.818 -46.338 80.838 1.00 36.27 63 SER E C 1
ATOM 5175 O O . SER E 1 63 ? 20.646 -45.632 81.399 1.00 36.06 63 SER E O 1
ATOM 5178 N N . LYS E 1 64 ? 18.511 -46.339 81.124 1.00 35.90 64 LYS E N 1
ATOM 5179 C CA . LYS E 1 64 ? 17.869 -45.428 82.091 1.00 35.57 64 LYS E CA 1
ATOM 5180 C C . LYS E 1 64 ? 18.056 -43.953 81.715 1.00 34.39 64 LYS E C 1
ATOM 5181 O O . LYS E 1 64 ? 17.918 -43.046 82.555 1.00 33.97 64 LYS E O 1
ATOM 5187 N N . LYS E 1 65 ? 18.333 -43.706 80.433 1.00 32.98 65 LYS E N 1
ATOM 5188 C CA . LYS E 1 65 ? 18.446 -42.331 79.960 1.00 31.46 65 LYS E CA 1
ATOM 5189 C C . LYS E 1 65 ? 17.953 -42.176 78.520 1.00 29.59 65 LYS E C 1
ATOM 5190 O O . LYS E 1 65 ? 17.846 -43.157 77.782 1.00 28.82 65 LYS E O 1
ATOM 5196 N N . TYR E 1 66 ? 17.645 -40.942 78.132 1.00 27.38 66 TYR E N 1
ATOM 5197 C CA . TYR E 1 66 ? 17.332 -40.650 76.739 1.00 25.96 66 TYR E CA 1
ATOM 5198 C C . TYR E 1 66 ? 17.508 -39.161 76.471 1.00 25.32 66 TYR E C 1
ATOM 5199 O O . TYR E 1 66 ? 17.424 -38.339 77.393 1.00 25.12 66 TYR E O 1
ATOM 5208 N N . ALA E 1 67 ? 17.774 -38.824 75.217 1.00 24.03 67 ALA E N 1
ATOM 5209 C CA . ALA E 1 67 ? 17.720 -37.433 74.808 1.00 23.19 67 ALA E CA 1
ATOM 5210 C C . ALA E 1 67 ? 16.560 -37.271 73.832 1.00 22.19 67 ALA E C 1
ATOM 5211 O O . ALA E 1 67 ? 16.234 -38.187 73.082 1.00 21.50 67 ALA E O 1
ATOM 5213 N N . VAL E 1 68 ? 15.983 -36.083 73.844 1.00 21.47 68 VAL E N 1
ATOM 5214 C CA . VAL E 1 68 ? 14.936 -35.712 72.919 1.00 21.77 68 VAL E CA 1
ATOM 5215 C C . VAL E 1 68 ? 15.529 -34.708 71.918 1.00 21.31 68 VAL E C 1
ATOM 5216 O O . VAL E 1 68 ? 16.016 -33.634 72.323 1.00 21.53 68 VAL E O 1
ATOM 5220 N N . ASN E 1 69 ? 15.471 -35.042 70.632 1.00 20.51 69 ASN E N 1
ATOM 5221 C CA . ASN E 1 69 ? 15.968 -34.147 69.575 1.00 20.87 69 ASN E CA 1
ATOM 5222 C C . ASN E 1 69 ? 14.798 -33.595 68.785 1.00 20.23 69 ASN E C 1
ATOM 5223 O O . ASN E 1 69 ? 14.179 -34.324 68.021 1.00 19.16 69 ASN E O 1
ATOM 5228 N N . ILE E 1 70 ? 14.471 -32.318 69.012 1.00 20.12 70 ILE E N 1
ATOM 5229 C CA . ILE E 1 70 ? 13.402 -31.672 68.289 1.00 19.44 70 ILE E CA 1
ATOM 5230 C C . ILE E 1 70 ? 13.921 -31.316 66.925 1.00 20.12 70 ILE E C 1
ATOM 5231 O O . ILE E 1 70 ? 15.011 -30.714 66.803 1.00 19.98 70 ILE E O 1
ATOM 5236 N N . LEU E 1 71 ? 13.167 -31.720 65.895 1.00 19.59 71 LEU E N 1
ATOM 5237 C CA . LEU E 1 71 ? 13.605 -31.613 64.525 1.00 19.87 71 LEU E CA 1
ATOM 5238 C C . LEU E 1 71 ? 13.195 -30.296 63.888 1.00 20.97 71 LEU E C 1
ATOM 5239 O O . LEU E 1 71 ? 12.098 -29.756 64.145 1.00 20.08 71 LEU E O 1
ATOM 5244 N N . SER E 1 72 ? 14.095 -29.793 63.046 1.00 20.81 72 SER E N 1
ATOM 5245 C CA . SER E 1 72 ? 13.826 -28.599 62.291 1.00 21.76 72 SER E CA 1
ATOM 5246 C C . SER E 1 72 ? 13.099 -28.970 61.015 1.00 22.05 72 SER E C 1
ATOM 5247 O O . SER E 1 72 ? 13.002 -30.147 60.636 1.00 21.26 72 SER E O 1
ATOM 5250 N N . GLN E 1 73 ? 12.606 -27.937 60.360 1.00 22.63 73 GLN E N 1
ATOM 5251 C CA . GLN E 1 73 ? 11.975 -27.986 59.052 1.00 24.22 73 GLN E CA 1
ATOM 5252 C C . GLN E 1 73 ? 12.838 -28.653 58.024 1.00 23.80 73 GLN E C 1
ATOM 5253 O O . GLN E 1 73 ? 12.341 -29.145 57.033 1.00 24.11 73 GLN E O 1
ATOM 5259 N N . ASP E 1 74 ? 14.142 -28.618 58.232 1.00 24.13 74 ASP E N 1
ATOM 5260 C CA . ASP E 1 74 ? 15.075 -29.189 57.256 1.00 25.36 74 ASP E CA 1
ATOM 5261 C C . ASP E 1 74 ? 15.372 -30.673 57.473 1.00 25.24 74 ASP E C 1
ATOM 5262 O O . ASP E 1 74 ? 16.168 -31.254 56.731 1.00 24.86 74 ASP E O 1
ATOM 5267 N N . GLN E 1 75 ? 14.717 -31.283 58.478 1.00 24.42 75 GLN E N 1
ATOM 5268 C CA . GLN E 1 75 ? 15.084 -32.614 58.910 1.00 23.64 75 GLN E CA 1
ATOM 5269 C C . GLN E 1 75 ? 14.007 -33.699 58.709 1.00 24.05 75 GLN E C 1
ATOM 5270 O O . GLN E 1 75 ? 13.998 -34.719 59.416 1.00 23.37 75 GLN E O 1
ATOM 5276 N N . LYS E 1 76 ? 13.135 -33.486 57.718 1.00 24.17 76 LYS E N 1
ATOM 5277 C CA . LYS E 1 76 ? 12.079 -34.434 57.379 1.00 24.89 76 LYS E CA 1
ATOM 5278 C C . LYS E 1 76 ? 12.607 -35.840 57.060 1.00 24.96 76 LYS E C 1
ATOM 5279 O O . LYS E 1 76 ? 11.948 -36.842 57.410 1.00 24.52 76 LYS E O 1
ATOM 5285 N N . VAL E 1 77 ? 13.768 -35.915 56.388 1.00 24.77 77 VAL E N 1
ATOM 5286 C CA . VAL E 1 77 ? 14.384 -37.187 56.061 1.00 24.93 77 VAL E CA 1
ATOM 5287 C C . VAL E 1 77 ? 14.809 -37.920 57.320 1.00 24.56 77 VAL E C 1
ATOM 5288 O O . VAL E 1 77 ? 14.738 -39.160 57.345 1.00 24.42 77 VAL E O 1
ATOM 5292 N N . LEU E 1 78 ? 15.240 -37.187 58.351 1.00 24.18 78 LEU E N 1
ATOM 5293 C CA . LEU E 1 78 ? 15.603 -37.823 59.614 1.00 24.49 78 LEU E CA 1
ATOM 5294 C C . LEU E 1 78 ? 14.376 -38.391 60.330 1.00 24.67 78 LEU E C 1
ATOM 5295 O O . LEU E 1 78 ? 14.417 -39.462 60.938 1.00 24.60 78 LEU E O 1
ATOM 5300 N N . SER E 1 79 ? 13.279 -37.664 60.257 1.00 24.39 79 SER E N 1
ATOM 5301 C CA . SER E 1 79 ? 12.035 -38.121 60.838 1.00 25.02 79 SER E CA 1
ATOM 5302 C C . SER E 1 79 ? 11.648 -39.491 60.262 1.00 25.28 79 SER E C 1
ATOM 5303 O O . SER E 1 79 ? 11.326 -40.419 61.019 1.00 24.65 79 SER E O 1
ATOM 5314 N N . ASN E 1 81 ? 13.679 -41.598 58.472 1.00 26.14 81 ASN E N 1
ATOM 5315 C CA . ASN E 1 81 ? 14.718 -42.531 58.881 1.00 26.02 81 ASN E CA 1
ATOM 5316 C C . ASN E 1 81 ? 14.432 -43.192 60.206 1.00 25.98 81 ASN E C 1
ATOM 5317 O O . ASN E 1 81 ? 14.383 -44.411 60.277 1.00 26.05 81 ASN E O 1
ATOM 5322 N N . PHE E 1 82 ? 14.256 -42.401 61.249 1.00 25.26 82 PHE E N 1
ATOM 5323 C CA . PHE E 1 82 ? 14.084 -42.974 62.571 1.00 25.87 82 PHE E CA 1
ATOM 5324 C C . PHE E 1 82 ? 12.676 -43.519 62.859 1.00 26.50 82 PHE E C 1
ATOM 5325 O O . PHE E 1 82 ? 12.424 -43.984 63.982 1.00 26.21 82 PHE E O 1
ATOM 5333 N N . ALA E 1 83 ? 11.774 -43.396 61.872 1.00 27.28 83 ALA E N 1
ATOM 5334 C CA . ALA E 1 83 ? 10.445 -43.992 61.919 1.00 28.95 83 ALA E CA 1
ATOM 5335 C C . ALA E 1 83 ? 10.383 -45.333 61.170 1.00 29.93 83 ALA E C 1
ATOM 5336 O O . ALA E 1 83 ? 9.319 -45.927 61.060 1.00 30.23 83 ALA E O 1
ATOM 5338 N N . GLY E 1 84 ? 11.523 -45.782 60.647 1.00 30.87 84 GLY E N 1
ATOM 5339 C CA . GLY E 1 84 ? 11.611 -47.023 59.911 1.00 32.67 84 GLY E CA 1
ATOM 5340 C C . GLY E 1 84 ? 10.992 -46.976 58.536 1.00 34.09 84 GLY E C 1
ATOM 5341 O O . GLY E 1 84 ? 10.532 -48.006 58.025 1.00 34.69 84 GLY E O 1
ATOM 5342 N N . GLN E 1 85 ? 10.988 -45.798 57.917 1.00 34.48 85 GLN E N 1
ATOM 5343 C CA . GLN E 1 85 ? 10.251 -45.617 56.667 1.00 35.47 85 GLN E CA 1
ATOM 5344 C C . GLN E 1 85 ? 11.144 -45.603 55.444 1.00 35.71 85 GLN E C 1
ATOM 5345 O O . GLN E 1 85 ? 10.662 -45.533 54.338 1.00 35.57 85 GLN E O 1
ATOM 5351 N N . LEU E 1 86 ? 12.447 -45.697 55.649 1.00 36.70 86 LEU E N 1
ATOM 5352 C CA . LEU E 1 86 ? 13.390 -45.745 54.539 1.00 38.46 86 LEU E CA 1
ATOM 5353 C C . LEU E 1 86 ? 13.991 -47.133 54.405 1.00 40.30 86 LEU E C 1
ATOM 5354 O O . LEU E 1 86 ? 14.320 -47.770 55.410 1.00 40.59 86 LEU E O 1
ATOM 5359 N N . GLU E 1 87 ? 14.145 -47.589 53.170 1.00 42.41 87 GLU E N 1
ATOM 5360 C CA . GLU E 1 87 ? 14.706 -48.901 52.898 1.00 44.99 87 GLU E CA 1
ATOM 5361 C C . GLU E 1 87 ? 16.149 -48.973 53.370 1.00 45.80 87 GLU E C 1
ATOM 5362 O O . GLU E 1 87 ? 16.569 -49.975 53.949 1.00 46.31 87 GLU E O 1
ATOM 5368 N N . LYS E 1 88 ? 16.906 -47.906 53.133 1.00 46.96 88 LYS E N 1
ATOM 5369 C CA . LYS E 1 88 ? 18.295 -47.846 53.585 1.00 48.21 88 LYS E CA 1
ATOM 5370 C C . LYS E 1 88 ? 18.475 -46.740 54.638 1.00 48.01 88 LYS E C 1
ATOM 5371 O O . LYS E 1 88 ? 18.091 -45.608 54.407 1.00 47.96 88 LYS E O 1
ATOM 5377 N N . PRO E 1 89 ? 19.052 -47.064 55.790 1.00 48.16 89 PRO E N 1
ATOM 5378 C CA . PRO E 1 89 ? 19.264 -46.061 56.839 1.00 48.10 89 PRO E CA 1
ATOM 5379 C C . PRO E 1 89 ? 20.225 -44.988 56.370 1.00 47.79 89 PRO E C 1
ATOM 5380 O O . PRO E 1 89 ? 21.150 -45.281 55.607 1.00 47.93 89 PRO E O 1
ATOM 5384 N N . VAL E 1 90 ? 19.998 -43.752 56.791 1.00 47.21 90 VAL E N 1
ATOM 5385 C CA . VAL E 1 90 ? 20.937 -42.694 56.451 1.00 46.86 90 VAL E CA 1
ATOM 5386 C C . VAL E 1 90 ? 22.061 -42.632 57.496 1.00 46.48 90 VAL E C 1
ATOM 5387 O O . VAL E 1 90 ? 21.910 -43.089 58.643 1.00 45.88 90 VAL E O 1
ATOM 5391 N N . ASP E 1 91 ? 23.195 -42.090 57.075 1.00 46.22 91 ASP E N 1
ATOM 5392 C CA . ASP E 1 91 ? 24.351 -41.927 57.947 1.00 46.19 91 ASP E CA 1
ATOM 5393 C C . ASP E 1 91 ? 24.162 -40.651 58.775 1.00 45.25 91 ASP E C 1
ATOM 5394 O O . ASP E 1 91 ? 24.346 -39.540 58.272 1.00 45.14 91 ASP E O 1
ATOM 5399 N N . VAL E 1 92 ? 23.759 -40.821 60.037 1.00 43.75 92 VAL E N 1
ATOM 5400 C CA . VAL E 1 92 ? 23.326 -39.693 60.841 1.00 42.41 92 VAL E CA 1
ATOM 5401 C C . VAL E 1 92 ? 24.506 -39.127 61.612 1.00 42.21 92 VAL E C 1
ATOM 5402 O O . VAL E 1 92 ? 25.323 -39.874 62.165 1.00 41.99 92 VAL E O 1
ATOM 5406 N N . GLN E 1 93 ? 24.590 -37.802 61.628 1.00 41.70 93 GLN E N 1
ATOM 5407 C CA . GLN E 1 93 ? 25.650 -37.093 62.331 1.00 42.00 93 GLN E CA 1
ATOM 5408 C C . GLN E 1 93 ? 25.266 -36.818 63.782 1.00 40.73 93 GLN E C 1
ATOM 5409 O O . GLN E 1 93 ? 24.386 -35.985 64.053 1.00 40.46 93 GLN E O 1
ATOM 5415 N N . PHE E 1 94 ? 25.934 -37.522 64.696 1.00 39.57 94 PHE E N 1
ATOM 5416 C CA . PHE E 1 94 ? 25.680 -37.413 66.133 1.00 38.84 94 PHE E CA 1
ATOM 5417 C C . PHE E 1 94 ? 26.723 -36.556 66.823 1.00 38.50 94 PHE E C 1
ATOM 5418 O O . PHE E 1 94 ? 27.866 -36.492 66.389 1.00 38.72 94 PHE E O 1
ATOM 5426 N N . GLU E 1 95 ? 26.305 -35.873 67.878 1.00 37.69 95 GLU E N 1
ATOM 5427 C CA . GLU E 1 95 ? 27.212 -35.211 68.794 1.00 36.97 95 GLU E CA 1
ATOM 5428 C C . GLU E 1 95 ? 26.758 -35.630 70.183 1.00 35.94 95 GLU E C 1
ATOM 5429 O O . GLU E 1 95 ? 25.969 -36.574 70.303 1.00 35.67 95 GLU E O 1
ATOM 5435 N N . GLU E 1 96 ? 27.247 -34.956 71.222 1.00 35.37 96 GLU E N 1
ATOM 5436 C CA . GLU E 1 96 ? 27.040 -35.388 72.592 1.00 35.65 96 GLU E CA 1
ATOM 5437 C C . GLU E 1 96 ? 26.458 -34.284 73.447 1.00 35.01 96 GLU E C 1
ATOM 5438 O O . GLU E 1 96 ? 26.807 -33.123 73.268 1.00 34.90 96 GLU E O 1
ATOM 5444 N N . LEU E 1 97 ? 25.590 -34.654 74.391 1.00 34.39 97 LEU E N 1
ATOM 5445 C CA . LEU E 1 97 ? 25.062 -33.698 75.354 1.00 34.47 97 LEU E CA 1
ATOM 5446 C C . LEU E 1 97 ? 24.618 -34.443 76.606 1.00 34.62 97 LEU E C 1
ATOM 5447 O O . LEU E 1 97 ? 23.825 -35.401 76.531 1.00 35.01 97 LEU E O 1
ATOM 5452 N N . GLY E 1 98 ? 25.152 -34.022 77.748 1.00 34.60 98 GLY E N 1
ATOM 5453 C CA . GLY E 1 98 ? 24.910 -34.685 79.014 1.00 34.59 98 GLY E CA 1
ATOM 5454 C C . GLY E 1 98 ? 25.164 -36.181 78.985 1.00 35.02 98 GLY E C 1
ATOM 5455 O O . GLY E 1 98 ? 24.455 -36.944 79.651 1.00 35.38 98 GLY E O 1
ATOM 5456 N N . GLY E 1 99 ? 26.159 -36.613 78.213 1.00 34.60 99 GLY E N 1
ATOM 5457 C CA . GLY E 1 99 ? 26.462 -38.030 78.111 1.00 34.86 99 GLY E CA 1
ATOM 5458 C C . GLY E 1 99 ? 25.568 -38.830 77.172 1.00 35.09 99 GLY E C 1
ATOM 5459 O O . GLY E 1 99 ? 25.683 -40.056 77.108 1.00 35.81 99 GLY E O 1
ATOM 5460 N N . LEU E 1 100 ? 24.701 -38.151 76.414 1.00 34.51 100 LEU E N 1
ATOM 5461 C CA . LEU E 1 100 ? 23.838 -38.830 75.450 1.00 33.20 100 LEU E CA 1
ATOM 5462 C C . LEU E 1 100 ? 24.180 -38.433 74.022 1.00 32.41 100 LEU E C 1
ATOM 5463 O O . LEU E 1 100 ? 24.620 -37.309 73.759 1.00 32.42 100 LEU E O 1
ATOM 5468 N N . PRO E 1 101 ? 23.963 -39.344 73.084 1.00 31.70 101 PRO E N 1
ATOM 5469 C CA . PRO E 1 101 ? 24.081 -38.992 71.665 1.00 31.38 101 PRO E CA 1
ATOM 5470 C C . PRO E 1 101 ? 22.915 -38.104 71.202 1.00 31.06 101 PRO E C 1
ATOM 5471 O O . PRO E 1 101 ? 21.752 -38.402 71.499 1.00 31.80 101 PRO E O 1
ATOM 5475 N N . VAL E 1 102 ? 23.223 -36.995 70.528 1.00 30.46 102 VAL E N 1
ATOM 5476 C CA . VAL E 1 102 ? 22.194 -36.077 70.077 1.00 29.45 102 VAL E CA 1
ATOM 5477 C C . VAL E 1 102 ? 22.428 -35.806 68.623 1.00 29.58 102 VAL E C 1
ATOM 5478 O O . VAL E 1 102 ? 23.498 -36.112 68.099 1.00 29.43 102 VAL E O 1
ATOM 5482 N N . ILE E 1 103 ? 21.418 -35.268 67.953 1.00 28.96 103 ILE E N 1
ATOM 5483 C CA . ILE E 1 103 ? 21.493 -35.106 66.528 1.00 28.44 103 ILE E CA 1
ATOM 5484 C C . ILE E 1 103 ? 21.931 -33.686 66.207 1.00 29.02 103 ILE E C 1
ATOM 5485 O O . ILE E 1 103 ? 21.304 -32.700 66.625 1.00 28.49 103 ILE E O 1
ATOM 5490 N N . LYS E 1 104 ? 23.019 -33.609 65.454 1.00 29.37 104 LYS E N 1
ATOM 5491 C CA . LYS E 1 104 ? 23.580 -32.357 64.983 1.00 30.11 104 LYS E CA 1
ATOM 5492 C C . LYS E 1 104 ? 22.559 -31.557 64.193 1.00 29.16 104 LYS E C 1
ATOM 5493 O O . LYS E 1 104 ? 21.862 -32.111 63.345 1.00 29.34 104 LYS E O 1
ATOM 5499 N N . ASP E 1 105 ? 22.482 -30.260 64.484 1.00 29.04 105 ASP E N 1
ATOM 5500 C CA . ASP E 1 105 ? 21.602 -29.324 63.795 1.00 28.86 105 ASP E CA 1
ATOM 5501 C C . ASP E 1 105 ? 20.096 -29.495 64.114 1.00 28.07 105 ASP E C 1
ATOM 5502 O O . ASP E 1 105 ? 19.228 -28.920 63.444 1.00 27.82 105 ASP E O 1
ATOM 5507 N N . ALA E 1 106 ? 19.790 -30.259 65.157 1.00 26.95 106 ALA E N 1
ATOM 5508 C CA . ALA E 1 106 ? 18.405 -30.369 65.626 1.00 26.45 106 ALA E CA 1
ATOM 5509 C C . ALA E 1 106 ? 17.987 -28.976 66.030 1.00 25.48 106 ALA E C 1
ATOM 5510 O O . ALA E 1 106 ? 18.844 -28.179 66.414 1.00 26.03 106 ALA E O 1
ATOM 5512 N N . LEU E 1 107 ? 16.702 -28.664 65.934 1.00 24.73 107 LEU E N 1
ATOM 5513 C CA . LEU E 1 107 ? 16.183 -27.409 66.488 1.00 24.22 107 LEU E CA 1
ATOM 5514 C C . LEU E 1 107 ? 16.491 -27.246 67.994 1.00 23.84 107 LEU E C 1
ATOM 5515 O O . LEU E 1 107 ? 16.784 -26.128 68.467 1.00 24.16 107 LEU E O 1
ATOM 5520 N N . ALA E 1 108 ? 16.420 -28.347 68.742 1.00 22.49 108 ALA E N 1
ATOM 5521 C CA . ALA E 1 108 ? 16.685 -28.342 70.179 1.00 22.67 108 ALA E CA 1
ATOM 5522 C C . ALA E 1 108 ? 17.108 -29.732 70.631 1.00 22.76 108 ALA E C 1
ATOM 5523 O O . ALA E 1 108 ? 16.715 -30.737 70.032 1.00 22.52 108 ALA E O 1
ATOM 5525 N N . GLN E 1 109 ? 17.957 -29.777 71.649 1.00 23.29 109 GLN E N 1
ATOM 5526 C CA . GLN E 1 109 ? 18.428 -31.023 72.198 1.00 24.27 109 GLN E CA 1
ATOM 5527 C C . GLN E 1 109 ? 18.215 -30.978 73.703 1.00 24.94 109 GLN E C 1
ATOM 5528 O O . GLN E 1 109 ? 18.563 -29.995 74.328 1.00 24.77 109 GLN E O 1
ATOM 5534 N N . ILE E 1 110 ? 17.648 -32.054 74.278 1.00 26.13 110 ILE E N 1
ATOM 5535 C CA . ILE E 1 110 ? 17.300 -32.095 75.703 1.00 26.77 110 ILE E CA 1
ATOM 5536 C C . ILE E 1 110 ? 17.709 -33.465 76.224 1.00 27.69 110 ILE E C 1
ATOM 5537 O O . ILE E 1 110 ? 17.184 -34.486 75.784 1.00 27.99 110 ILE E O 1
ATOM 5542 N N . SER E 1 111 ? 18.658 -33.510 77.162 1.00 28.68 111 SER E N 1
ATOM 5543 C CA . SER E 1 111 ? 19.157 -34.787 77.660 1.00 29.69 111 SER E CA 1
ATOM 5544 C C . SER E 1 111 ? 18.528 -35.097 78.992 1.00 29.85 111 SER E C 1
ATOM 5545 O O . SER E 1 111 ? 18.413 -34.214 79.835 1.00 30.13 111 SER E O 1
ATOM 5548 N N . CYS E 1 112 ? 18.165 -36.352 79.208 1.00 30.83 112 CYS E N 1
ATOM 5549 C CA . CYS E 1 112 ? 17.374 -36.709 80.401 1.00 32.41 112 CYS E CA 1
ATOM 5550 C C . CYS E 1 112 ? 17.855 -37.969 81.087 1.00 32.73 112 CYS E C 1
ATOM 5551 O O . CYS E 1 112 ? 18.409 -38.855 80.433 1.00 32.93 112 CYS E O 1
ATOM 5554 N N . GLN E 1 113 ? 17.595 -38.060 82.392 1.00 33.58 113 GLN E N 1
ATOM 5555 C CA . GLN E 1 113 ? 17.760 -39.321 83.148 1.00 34.45 113 GLN E CA 1
ATOM 5556 C C . GLN E 1 113 ? 16.374 -39.794 83.585 1.00 34.36 113 GLN E C 1
ATOM 5557 O O . GLN E 1 113 ? 15.609 -39.013 84.156 1.00 34.34 113 GLN E O 1
ATOM 5563 N N . VAL E 1 114 ? 16.054 -41.051 83.314 1.00 34.78 114 VAL E N 1
ATOM 5564 C CA . VAL E 1 114 ? 14.728 -41.600 83.611 1.00 35.64 114 VAL E CA 1
ATOM 5565 C C . VAL E 1 114 ? 14.510 -41.662 85.127 1.00 36.66 114 VAL E C 1
ATOM 5566 O O . VAL E 1 114 ? 15.312 -42.270 85.826 1.00 37.38 114 VAL E O 1
ATOM 5570 N N . VAL E 1 115 ? 13.449 -41.027 85.633 1.00 37.30 115 VAL E N 1
ATOM 5571 C CA . VAL E 1 115 ? 13.129 -41.064 87.075 1.00 37.74 115 VAL E CA 1
ATOM 5572 C C . VAL E 1 115 ? 11.842 -41.827 87.424 1.00 38.17 115 VAL E C 1
ATOM 5573 O O . VAL E 1 115 ? 11.587 -42.102 88.611 1.00 38.50 115 VAL E O 1
ATOM 5577 N N . ASN E 1 116 ? 11.046 -42.173 86.408 1.00 38.43 116 ASN E N 1
ATOM 5578 C CA . ASN E 1 116 ? 9.803 -42.955 86.588 1.00 38.61 116 ASN E CA 1
ATOM 5579 C C . ASN E 1 116 ? 9.424 -43.630 85.298 1.00 38.81 116 ASN E C 1
ATOM 5580 O O . ASN E 1 116 ? 9.782 -43.158 84.223 1.00 39.24 116 ASN E O 1
ATOM 5585 N N . GLU E 1 117 ? 8.736 -44.753 85.402 1.00 38.87 117 GLU E N 1
ATOM 5586 C CA . GLU E 1 117 ? 8.305 -45.522 84.250 1.00 39.52 117 GLU E CA 1
ATOM 5587 C C . GLU E 1 117 ? 6.878 -46.038 84.540 1.00 39.52 117 GLU E C 1
ATOM 5588 O O . GLU E 1 117 ? 6.670 -46.816 85.469 1.00 39.88 117 GLU E O 1
ATOM 5594 N N . VAL E 1 118 ? 5.901 -45.576 83.769 1.00 39.10 118 VAL E N 1
ATOM 5595 C CA . VAL E 1 118 ? 4.497 -45.877 84.021 1.00 38.49 118 VAL E CA 1
ATOM 5596 C C . VAL E 1 118 ? 3.902 -46.526 82.796 1.00 38.19 118 VAL E C 1
ATOM 5597 O O . VAL E 1 118 ? 3.918 -45.926 81.734 1.00 38.30 118 VAL E O 1
ATOM 5601 N N . GLN E 1 119 ? 3.371 -47.739 82.930 1.00 37.92 119 GLN E N 1
ATOM 5602 C CA . GLN E 1 119 ? 2.697 -48.394 81.804 1.00 37.77 119 GLN E CA 1
ATOM 5603 C C . GLN E 1 119 ? 1.304 -47.793 81.642 1.00 37.12 119 GLN E C 1
ATOM 5604 O O . GLN E 1 119 ? 0.611 -47.510 82.628 1.00 36.80 119 GLN E O 1
ATOM 5610 N N . ALA E 1 120 ? 0.908 -47.583 80.395 1.00 36.40 120 ALA E N 1
ATOM 5611 C CA . ALA E 1 120 ? -0.397 -47.018 80.095 1.00 35.94 120 ALA E CA 1
ATOM 5612 C C . ALA E 1 120 ? -0.914 -47.624 78.813 1.00 35.94 120 ALA E C 1
ATOM 5613 O O . ALA E 1 120 ? -0.518 -47.206 77.708 1.00 36.39 120 ALA E O 1
ATOM 5615 N N . GLY E 1 121 ? -1.788 -48.616 78.957 1.00 35.35 121 GLY E N 1
ATOM 5616 C CA . GLY E 1 121 ? -2.241 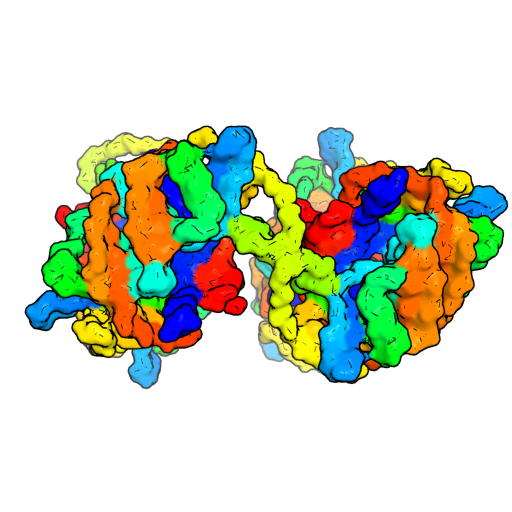-49.414 77.841 1.00 34.73 121 GLY E CA 1
ATOM 5617 C C . GLY E 1 121 ? -1.093 -49.952 77.018 1.00 34.93 121 GLY E C 1
ATOM 5618 O O . GLY E 1 121 ? -0.148 -50.537 77.548 1.00 35.20 121 GLY E O 1
ATOM 5619 N N . ASP E 1 122 ? -1.211 -49.734 75.710 1.00 34.85 122 ASP E N 1
ATOM 5620 C CA . ASP E 1 122 ? -0.268 -50.061 74.647 1.00 34.65 122 ASP E CA 1
ATOM 5621 C C . ASP E 1 122 ? 1.195 -49.585 74.823 1.00 33.36 122 ASP E C 1
ATOM 5622 O O . ASP E 1 122 ? 2.082 -49.980 74.038 1.00 32.37 122 ASP E O 1
ATOM 5627 N N . HIS E 1 123 ? 1.423 -48.715 75.808 1.00 31.55 123 HIS E N 1
ATOM 5628 C CA . HIS E 1 123 ? 2.603 -47.855 75.784 1.00 30.85 123 HIS E CA 1
ATOM 5629 C C . HIS E 1 123 ? 3.180 -47.728 77.163 1.00 30.63 123 HIS E C 1
ATOM 5630 O O . HIS E 1 123 ? 2.483 -47.967 78.160 1.00 30.69 123 HIS E O 1
ATOM 5637 N N . THR E 1 124 ? 4.453 -47.336 77.226 1.00 30.44 124 THR E N 1
ATOM 5638 C CA . THR E 1 124 ? 5.114 -46.971 78.482 1.00 30.31 124 THR E CA 1
ATOM 5639 C C . THR E 1 124 ? 5.566 -45.494 78.478 1.00 30.00 124 THR E C 1
ATOM 5640 O O . THR E 1 124 ? 6.178 -45.020 77.531 1.00 29.85 124 THR E O 1
ATOM 5644 N N . LEU E 1 125 ? 5.283 -44.800 79.568 1.00 29.91 125 LEU E N 1
ATOM 5645 C CA . LEU E 1 125 ? 5.656 -43.428 79.732 1.00 30.21 125 LEU E CA 1
ATOM 5646 C C . LEU E 1 125 ? 6.976 -43.386 80.498 1.00 30.81 125 LEU E C 1
ATOM 5647 O O . LEU E 1 125 ? 7.043 -43.816 81.654 1.00 30.95 125 LEU E O 1
ATOM 5652 N N . PHE E 1 126 ? 8.027 -42.879 79.858 1.00 30.51 126 PHE E N 1
ATOM 5653 C CA . PHE E 1 126 ? 9.283 -42.638 80.561 1.00 30.69 126 PHE E CA 1
ATOM 5654 C C . PHE E 1 126 ? 9.414 -41.177 80.975 1.00 31.10 126 PHE E C 1
ATOM 5655 O O . PHE E 1 126 ? 9.639 -40.306 80.149 1.00 30.78 126 PHE E O 1
ATOM 5663 N N . ILE E 1 127 ? 9.281 -40.919 82.267 1.00 31.65 127 ILE E N 1
ATOM 5664 C CA . ILE E 1 127 ? 9.398 -39.576 82.801 1.00 32.27 127 ILE E CA 1
ATOM 5665 C C . ILE E 1 127 ? 10.886 -39.344 83.061 1.00 32.97 127 ILE E C 1
ATOM 5666 O O . ILE E 1 127 ? 11.573 -40.214 83.624 1.00 32.74 127 ILE E O 1
ATOM 5671 N N . GLY E 1 128 ? 11.384 -38.187 82.611 1.00 33.19 128 GLY E N 1
ATOM 5672 C CA . GLY E 1 128 ? 12.805 -37.925 82.570 1.00 33.09 128 GLY E CA 1
ATOM 5673 C C . GLY E 1 128 ? 13.119 -36.579 83.175 1.00 33.51 128 GLY E C 1
ATOM 5674 O O . GLY E 1 128 ? 12.417 -35.603 82.932 1.00 33.23 128 GLY E O 1
ATOM 5675 N N . GLU E 1 129 ? 14.166 -36.546 83.998 1.00 33.90 129 GLU E N 1
ATOM 5676 C CA . GLU E 1 129 ? 14.671 -35.305 84.547 1.00 34.84 129 GLU E CA 1
ATOM 5677 C C . GLU E 1 129 ? 15.755 -34.738 83.620 1.00 34.90 129 GLU E C 1
ATOM 5678 O O . GLU E 1 129 ? 16.716 -35.423 83.254 1.00 34.96 129 GLU E O 1
ATOM 5684 N N . VAL E 1 130 ? 15.579 -33.480 83.254 1.00 35.00 130 VAL E N 1
ATOM 5685 C CA . VAL E 1 130 ? 16.424 -32.840 82.268 1.00 35.31 130 VAL E CA 1
ATOM 5686 C C . VAL E 1 130 ? 17.739 -32.428 82.931 1.00 36.24 130 VAL E C 1
ATOM 5687 O O . VAL E 1 130 ? 17.733 -31.750 83.996 1.00 36.33 130 VAL E O 1
ATOM 5691 N N . THR E 1 131 ? 18.855 -32.843 82.318 1.00 36.21 131 THR E N 1
ATOM 5692 C CA . THR E 1 131 ? 20.175 -32.453 82.812 1.00 36.48 131 THR E CA 1
ATOM 5693 C C . THR E 1 131 ? 20.822 -31.371 81.958 1.00 36.91 131 THR E C 1
ATOM 5694 O O . THR E 1 131 ? 21.519 -30.490 82.485 1.00 37.48 131 THR E O 1
ATOM 5698 N N . ASP E 1 132 ? 20.589 -31.424 80.649 1.00 36.60 132 ASP E N 1
ATOM 5699 C CA . ASP E 1 132 ? 21.215 -30.481 79.737 1.00 36.52 132 ASP E CA 1
ATOM 5700 C C . ASP E 1 132 ? 20.282 -30.083 78.591 1.00 35.66 132 ASP E C 1
ATOM 5701 O O . ASP E 1 132 ? 19.471 -30.889 78.120 1.00 35.00 132 ASP E O 1
ATOM 5706 N N . ILE E 1 133 ? 20.434 -28.843 78.138 1.00 35.05 133 ILE E N 1
ATOM 5707 C CA . ILE E 1 133 ? 19.625 -28.286 77.080 1.00 35.06 133 ILE E CA 1
ATOM 5708 C C . ILE E 1 133 ? 20.494 -27.539 76.048 1.00 35.01 133 ILE E C 1
ATOM 5709 O O . ILE E 1 133 ? 21.456 -26.886 76.422 1.00 34.60 133 ILE E O 1
ATOM 5714 N N . LYS E 1 134 ? 20.143 -27.649 74.767 1.00 34.58 134 LYS E N 1
ATOM 5715 C CA . LYS E 1 134 ? 20.717 -26.816 73.723 1.00 35.30 134 LYS E CA 1
ATOM 5716 C C . LYS E 1 134 ? 19.617 -26.442 72.733 1.00 34.63 134 LYS E C 1
ATOM 5717 O O . LYS E 1 134 ? 18.891 -27.314 72.242 1.00 34.05 134 LYS E O 1
ATOM 5723 N N . ILE E 1 135 ? 19.502 -25.149 72.456 1.00 34.06 135 ILE E N 1
ATOM 5724 C CA . ILE E 1 135 ? 18.447 -24.584 71.623 1.00 34.67 135 ILE E CA 1
ATOM 5725 C C . ILE E 1 135 ? 19.054 -23.803 70.440 1.00 34.55 135 ILE E C 1
ATOM 5726 O O . ILE E 1 135 ? 20.162 -23.254 70.541 1.00 34.63 135 ILE E O 1
ATOM 5731 N N . THR E 1 136 ? 18.326 -23.776 69.325 1.00 33.98 136 THR E N 1
ATOM 5732 C CA . THR E 1 136 ? 18.599 -22.897 68.195 1.00 33.09 136 THR E CA 1
ATOM 5733 C C . THR E 1 136 ? 17.314 -22.183 67.840 1.00 33.15 136 THR E C 1
ATOM 5734 O O . THR E 1 136 ? 16.281 -22.437 68.447 1.00 33.25 136 THR E O 1
ATOM 5738 N N . GLU E 1 137 ? 17.375 -21.296 66.854 1.00 32.61 137 GLU E N 1
ATOM 5739 C CA . GLU E 1 137 ? 16.230 -20.490 66.465 1.00 32.51 137 GLU E CA 1
ATOM 5740 C C . GLU E 1 137 ? 15.652 -20.938 65.120 1.00 31.44 137 GLU E C 1
ATOM 5741 O O . GLU E 1 137 ? 14.961 -20.168 64.427 1.00 31.78 137 GLU E O 1
ATOM 5747 N N . GLN E 1 138 ? 15.900 -22.191 64.759 1.00 29.67 138 GLN E N 1
ATOM 5748 C CA . GLN E 1 138 ? 15.356 -22.745 63.519 1.00 28.03 138 GLN E CA 1
ATOM 5749 C C . GLN E 1 138 ? 13.832 -22.920 63.553 1.00 27.37 138 GLN E C 1
ATOM 5750 O O . GLN E 1 138 ? 13.218 -22.917 64.600 1.00 26.61 138 GLN E O 1
ATOM 5756 N N . ASP E 1 139 ? 13.228 -23.057 62.389 1.00 26.83 139 ASP E N 1
ATOM 5757 C CA . ASP E 1 139 ? 11.801 -23.295 62.285 1.00 26.62 139 ASP E CA 1
ATOM 5758 C C . ASP E 1 139 ? 11.560 -24.812 62.415 1.00 25.01 139 ASP E C 1
ATOM 5759 O O . ASP E 1 139 ? 12.405 -25.627 62.003 1.00 24.71 139 ASP E O 1
ATOM 5764 N N . PRO E 1 140 ? 10.431 -25.183 63.015 1.00 23.53 140 PRO E N 1
ATOM 5765 C CA . PRO E 1 140 ? 10.133 -26.593 63.335 1.00 22.10 140 PRO E CA 1
ATOM 5766 C C . PRO E 1 140 ? 9.528 -27.430 62.230 1.00 21.40 140 PRO E C 1
ATOM 5767 O O . PRO E 1 140 ? 8.708 -26.948 61.476 1.00 21.76 140 PRO E O 1
ATOM 5771 N N . LEU E 1 141 ? 9.879 -28.705 62.180 1.00 21.12 141 LEU E N 1
ATOM 5772 C CA . LEU E 1 141 ? 9.073 -29.681 61.453 1.00 20.47 141 LEU E CA 1
ATOM 5773 C C . LEU E 1 141 ? 7.782 -29.886 62.229 1.00 20.28 141 LEU E C 1
ATOM 5774 O O . LEU E 1 141 ? 7.823 -30.087 63.452 1.00 20.49 141 LEU E O 1
ATOM 5779 N N . LEU E 1 142 ? 6.644 -29.851 61.530 1.00 20.13 142 LEU E N 1
ATOM 5780 C CA . LEU E 1 142 ? 5.369 -30.072 62.165 1.00 20.14 142 LEU E CA 1
ATOM 5781 C C . LEU E 1 142 ? 4.701 -31.340 61.614 1.00 20.47 142 LEU E C 1
ATOM 5782 O O . LEU E 1 142 ? 4.974 -31.754 60.473 1.00 19.52 142 LEU E O 1
ATOM 5787 N N . PHE E 1 143 ? 3.849 -31.962 62.443 1.00 19.63 143 PHE E N 1
ATOM 5788 C CA . PHE E 1 143 ? 3.098 -33.130 61.994 1.00 20.06 143 PHE E CA 1
ATOM 5789 C C . PHE E 1 143 ? 1.639 -32.922 62.338 1.00 20.06 143 PHE E C 1
ATOM 5790 O O . PHE E 1 143 ? 1.301 -32.681 63.486 1.00 19.47 143 PHE E O 1
ATOM 5798 N N . PHE E 1 144 ? 0.788 -32.946 61.328 1.00 19.81 144 PHE E N 1
ATOM 5799 C CA . PHE E 1 144 ? -0.623 -32.671 61.532 1.00 20.85 144 PHE E CA 1
ATOM 5800 C C . PHE E 1 144 ? -1.426 -33.422 60.492 1.00 21.83 144 PHE E C 1
ATOM 5801 O O . PHE E 1 144 ? -1.021 -33.481 59.321 1.00 21.78 144 PHE E O 1
ATOM 5809 N N . SER E 1 145 ? -2.533 -34.017 60.927 1.00 23.60 145 SER E N 1
ATOM 5810 C CA . SER E 1 145 ? -3.392 -34.834 60.048 1.00 26.38 145 SER E CA 1
ATOM 5811 C C . SER E 1 145 ? -2.609 -35.822 59.205 1.00 26.21 145 SER E C 1
ATOM 5812 O O . SER E 1 145 ? -2.900 -36.012 58.030 1.00 26.47 145 SER E O 1
ATOM 5815 N N . GLY E 1 146 ? -1.590 -36.422 59.790 1.00 26.94 146 GLY E N 1
ATOM 5816 C CA . GLY E 1 146 ? -0.843 -37.465 59.087 1.00 27.27 146 GLY E CA 1
ATOM 5817 C C . GLY E 1 146 ? 0.142 -36.984 58.048 1.00 27.91 146 GLY E C 1
ATOM 5818 O O . GLY E 1 146 ? 0.683 -37.786 57.306 1.00 28.07 146 GLY E O 1
ATOM 5819 N N . LYS E 1 147 ? 0.385 -35.673 58.001 1.00 27.92 147 LYS E N 1
ATOM 5820 C CA . LYS E 1 147 ? 1.298 -35.071 57.036 1.00 27.75 147 LYS E CA 1
ATOM 5821 C C . LYS E 1 147 ? 2.316 -34.153 57.708 1.00 26.45 147 LYS E C 1
ATOM 5822 O O . LYS E 1 147 ? 2.091 -33.649 58.806 1.00 25.97 147 LYS E O 1
ATOM 5828 N N . TYR E 1 148 ? 3.424 -33.931 57.028 1.00 25.27 148 TYR E N 1
ATOM 5829 C CA . TYR E 1 148 ? 4.441 -32.997 57.491 1.00 25.69 148 TYR E CA 1
ATOM 5830 C C . TYR E 1 148 ? 4.025 -31.581 57.046 1.00 25.18 148 TYR E C 1
ATOM 5831 O O . TYR E 1 148 ? 3.490 -31.408 55.970 1.00 24.27 148 TYR E O 1
ATOM 5840 N N . HIS E 1 149 ? 4.252 -30.598 57.904 1.00 25.04 149 HIS E N 1
ATOM 5841 C CA . HIS E 1 149 ? 3.832 -29.223 57.650 1.00 25.31 149 HIS E CA 1
ATOM 5842 C C . HIS E 1 149 ? 4.879 -28.263 58.179 1.00 25.69 149 HIS E C 1
ATOM 5843 O O . HIS E 1 149 ? 5.811 -28.660 58.865 1.00 25.77 149 HIS E O 1
ATOM 5850 N N . GLN E 1 150 ? 4.669 -26.981 57.880 1.00 27.18 150 GLN E N 1
ATOM 5851 C CA . GLN E 1 150 ? 5.546 -25.897 58.288 1.00 28.65 150 GLN E CA 1
ATOM 5852 C C . GLN E 1 150 ? 4.724 -24.806 58.946 1.00 28.59 150 GLN E C 1
ATOM 5853 O O . GLN E 1 150 ? 3.524 -24.713 58.701 1.00 28.76 150 GLN E O 1
ATOM 5859 N N . LEU E 1 151 ? 5.341 -23.994 59.798 1.00 29.43 151 LEU E N 1
ATOM 5860 C CA . LEU E 1 151 ? 4.666 -22.771 60.281 1.00 30.61 151 LEU E CA 1
ATOM 5861 C C . LEU E 1 151 ? 4.469 -21.726 59.167 1.00 31.31 151 LEU E C 1
ATOM 5862 O O . LEU E 1 151 ? 5.353 -21.523 58.357 1.00 30.71 151 LEU E O 1
ATOM 5867 N N . ALA E 1 152 ? 3.319 -21.058 59.161 1.00 32.91 152 ALA E N 1
ATOM 5868 C CA . ALA E 1 152 ? 3.107 -19.907 58.287 1.00 35.13 152 ALA E CA 1
ATOM 5869 C C . ALA E 1 152 ? 4.119 -18.812 58.663 1.00 36.69 152 ALA E C 1
ATOM 5870 O O . ALA E 1 152 ? 4.277 -18.488 59.845 1.00 36.79 152 ALA E O 1
ATOM 5872 N N . GLN E 1 153 ? 4.839 -18.290 57.670 1.00 39.04 153 GLN E N 1
ATOM 5873 C CA . GLN E 1 153 ? 5.883 -17.276 57.917 1.00 41.18 153 GLN E CA 1
ATOM 5874 C C . GLN E 1 153 ? 5.379 -15.870 57.650 1.00 41.60 153 GLN E C 1
ATOM 5875 O O . GLN E 1 153 ? 4.326 -15.685 57.014 1.00 42.67 153 GLN E O 1
ATOM 5889 N N . ASP F 1 2 ? 18.710 -22.543 84.205 1.00 73.34 2 ASP F N 1
ATOM 5890 C CA . ASP F 1 2 ? 17.596 -21.690 84.655 1.00 71.16 2 ASP F CA 1
ATOM 5891 C C . ASP F 1 2 ? 16.202 -22.200 84.256 1.00 69.30 2 ASP F C 1
ATOM 5892 O O . ASP F 1 2 ? 16.056 -23.093 83.408 1.00 69.26 2 ASP F O 1
ATOM 5897 N N . ASP F 1 3 ? 15.184 -21.606 84.879 1.00 66.32 3 ASP F N 1
ATOM 5898 C CA . ASP F 1 3 ? 13.783 -21.909 84.603 1.00 63.82 3 ASP F CA 1
ATOM 5899 C C . ASP F 1 3 ? 13.346 -21.332 83.269 1.00 61.81 3 ASP F C 1
ATOM 5900 O O . ASP F 1 3 ? 12.486 -21.904 82.601 1.00 61.45 3 ASP F O 1
ATOM 5905 N N . ARG F 1 4 ? 13.925 -20.187 82.901 1.00 59.42 4 ARG F N 1
ATOM 5906 C CA . ARG F 1 4 ? 13.672 -19.550 81.604 1.00 57.03 4 ARG F CA 1
ATOM 5907 C C . ARG F 1 4 ? 14.296 -20.358 80.458 1.00 54.47 4 ARG F C 1
ATOM 5908 O O . ARG F 1 4 ? 13.660 -20.551 79.425 1.00 54.40 4 ARG F O 1
ATOM 5916 N N . LEU F 1 5 ? 15.523 -20.838 80.641 1.00 51.25 5 LEU F N 1
ATOM 5917 C CA . LEU F 1 5 ? 16.157 -21.677 79.628 1.00 48.37 5 LEU F CA 1
ATOM 5918 C C . LEU F 1 5 ? 15.336 -22.944 79.357 1.00 45.97 5 LEU F C 1
ATOM 5919 O O . LEU F 1 5 ? 15.166 -23.338 78.205 1.00 45.29 5 LEU F O 1
ATOM 5924 N N . PHE F 1 6 ? 14.850 -23.573 80.422 1.00 43.02 6 PHE F N 1
ATOM 5925 C CA . PHE F 1 6 ? 14.028 -24.768 80.308 1.00 40.40 6 PHE F CA 1
ATOM 5926 C C . PHE F 1 6 ? 12.704 -24.455 79.584 1.00 39.34 6 PHE F C 1
ATOM 5927 O O . PHE F 1 6 ? 12.341 -25.152 78.652 1.00 38.59 6 PHE F O 1
ATOM 5935 N N . ARG F 1 7 ? 12.020 -23.391 80.001 1.00 37.91 7 ARG F N 1
ATOM 5936 C CA . ARG F 1 7 ? 10.769 -22.976 79.384 1.00 37.27 7 ARG F CA 1
ATOM 5937 C C . ARG F 1 7 ? 10.945 -22.611 77.907 1.00 35.79 7 ARG F C 1
ATOM 5938 O O . ARG F 1 7 ? 10.115 -22.954 77.071 1.00 34.98 7 ARG F O 1
ATOM 5946 N N . ASN F 1 8 ? 12.041 -21.916 77.600 1.00 34.45 8 ASN F N 1
ATOM 5947 C CA . ASN F 1 8 ? 12.409 -21.616 76.220 1.00 33.47 8 ASN F CA 1
ATOM 5948 C C . ASN F 1 8 ? 12.603 -22.886 75.412 1.00 31.95 8 ASN F C 1
ATOM 5949 O O . ASN F 1 8 ? 12.083 -23.002 74.307 1.00 31.84 8 ASN F O 1
ATOM 5954 N N . ALA F 1 9 ? 13.342 -23.833 75.974 1.00 30.30 9 ALA F N 1
ATOM 5955 C CA . ALA F 1 9 ? 13.577 -25.113 75.310 1.00 29.51 9 ALA F CA 1
ATOM 5956 C C . ALA F 1 9 ? 12.266 -25.824 75.032 1.00 28.50 9 ALA F C 1
ATOM 5957 O O . ALA F 1 9 ? 11.995 -26.216 73.897 1.00 28.43 9 ALA F O 1
ATOM 5967 N N . GLY F 1 11 ? 9.315 -24.689 74.870 1.00 25.40 11 GLY F N 1
ATOM 5968 C CA . GLY F 1 11 ? 8.572 -23.950 73.863 1.00 23.61 11 GLY F CA 1
ATOM 5969 C C . GLY F 1 11 ? 9.002 -24.256 72.439 1.00 22.72 11 GLY F C 1
ATOM 5970 O O . GLY F 1 11 ? 8.260 -23.961 71.490 1.00 22.29 11 GLY F O 1
ATOM 5971 N N . LYS F 1 12 ? 10.190 -24.833 72.278 1.00 21.58 12 LYS F N 1
ATOM 5972 C CA . LYS F 1 12 ? 10.636 -25.233 70.930 1.00 21.56 12 LYS F CA 1
ATOM 5973 C C . LYS F 1 12 ? 9.892 -26.466 70.398 1.00 20.44 12 LYS F C 1
ATOM 5974 O O . LYS F 1 12 ? 10.031 -26.824 69.220 1.00 20.59 12 LYS F O 1
ATOM 5980 N N . PHE F 1 13 ? 9.069 -27.087 71.237 1.00 19.33 13 PHE F N 1
ATOM 5981 C CA . PHE F 1 13 ? 8.232 -28.217 70.747 1.00 19.25 13 PHE F CA 1
ATOM 5982 C C . PHE F 1 13 ? 6.871 -27.686 70.443 1.00 18.32 13 PHE F C 1
ATOM 5983 O O . PHE F 1 13 ? 6.138 -27.309 71.342 1.00 18.11 13 PHE F O 1
ATOM 5991 N N . ALA F 1 14 ? 6.561 -27.577 69.154 1.00 18.01 14 ALA F N 1
ATOM 5992 C CA . ALA F 1 14 ? 5.305 -26.972 68.735 1.00 18.26 14 ALA F CA 1
ATOM 5993 C C . ALA F 1 14 ? 4.165 -27.901 69.069 1.00 18.22 14 ALA F C 1
ATOM 5994 O O . ALA F 1 14 ? 4.334 -29.114 69.071 1.00 18.39 14 ALA F O 1
ATOM 5996 N N . THR F 1 15 ? 3.006 -27.349 69.376 1.00 18.64 15 THR F N 1
ATOM 5997 C CA . THR F 1 15 ? 1.814 -28.166 69.645 1.00 18.62 15 THR F CA 1
ATOM 5998 C C . THR F 1 15 ? 0.609 -27.454 69.131 1.00 18.31 15 THR F C 1
ATOM 5999 O O . THR F 1 15 ? 0.645 -26.238 68.852 1.00 17.63 15 THR F O 1
ATOM 6003 N N . GLY F 1 16 ? -0.496 -28.203 69.089 1.00 18.19 16 GLY F N 1
ATOM 6004 C CA . GLY F 1 16 ? -1.817 -27.616 69.003 1.00 17.75 16 GLY F CA 1
ATOM 6005 C C . GLY F 1 16 ? -2.127 -27.054 70.371 1.00 18.70 16 GLY F C 1
ATOM 6006 O O . GLY F 1 16 ? -1.250 -27.014 71.231 1.00 18.81 16 GLY F O 1
ATOM 6007 N N . VAL F 1 17 ? -3.346 -26.577 70.547 1.00 18.51 17 VAL F N 1
ATOM 6008 C CA . VAL F 1 17 ? -3.803 -25.970 71.781 1.00 19.60 17 VAL F CA 1
ATOM 6009 C C . VAL F 1 17 ? -5.168 -26.610 72.045 1.00 20.66 17 VAL F C 1
ATOM 6010 O O . VAL F 1 17 ? -5.989 -26.763 71.115 1.00 19.92 17 VAL F O 1
ATOM 6014 N N . THR F 1 18 ? -5.391 -27.017 73.296 1.00 20.77 18 THR F N 1
ATOM 6015 C CA . THR F 1 18 ? -6.696 -27.544 73.640 1.00 21.67 18 THR F CA 1
ATOM 6016 C C . THR F 1 18 ? -7.284 -26.754 74.778 1.00 21.99 18 THR F C 1
ATOM 6017 O O . THR F 1 18 ? -6.574 -26.046 75.490 1.00 21.84 18 THR F O 1
ATOM 6021 N N . VAL F 1 19 ? -8.589 -26.929 74.986 1.00 22.37 19 VAL F N 1
ATOM 6022 C CA . VAL F 1 19 ? -9.189 -26.618 76.292 1.00 21.84 19 VAL F CA 1
ATOM 6023 C C . VAL F 1 19 ? -9.661 -27.934 76.893 1.00 22.38 19 VAL F C 1
ATOM 6024 O O . VAL F 1 19 ? -10.289 -28.730 76.197 1.00 22.57 19 VAL F O 1
ATOM 6028 N N . ILE F 1 20 ? -9.313 -28.188 78.152 1.00 23.49 20 ILE F N 1
ATOM 6029 C CA . ILE F 1 20 ? -9.741 -29.393 78.859 1.00 24.71 20 ILE F CA 1
ATOM 6030 C C . ILE F 1 20 ? -11.001 -28.953 79.540 1.00 25.28 20 ILE F C 1
ATOM 6031 O O . ILE F 1 20 ? -10.989 -27.946 80.217 1.00 25.36 20 ILE F O 1
ATOM 6036 N N . THR F 1 21 ? -12.086 -29.698 79.369 1.00 26.40 21 THR F N 1
ATOM 6037 C CA . THR F 1 21 ? -13.313 -29.360 80.106 1.00 28.12 21 THR F CA 1
ATOM 6038 C C . THR F 1 21 ? -13.796 -30.495 81.018 1.00 29.64 21 THR F C 1
ATOM 6039 O O . THR F 1 21 ? -13.488 -31.667 80.801 1.00 29.19 21 THR F O 1
ATOM 6043 N N . THR F 1 22 ? -14.556 -30.116 82.046 1.00 31.76 22 THR F N 1
ATOM 6044 C CA . THR F 1 22 ? -15.280 -31.101 82.838 1.00 33.56 22 THR F CA 1
ATOM 6045 C C . THR F 1 22 ? -16.505 -30.453 83.443 1.00 35.72 22 THR F C 1
ATOM 6046 O O . THR F 1 22 ? -16.682 -29.214 83.377 1.00 35.46 22 THR F O 1
ATOM 6050 N N . GLU F 1 23 ? -17.367 -31.287 84.019 1.00 38.34 23 GLU F N 1
ATOM 6051 C CA . GLU F 1 23 ? -18.528 -30.794 84.755 1.00 40.95 23 GLU F CA 1
ATOM 6052 C C . GLU F 1 23 ? -18.539 -31.316 86.187 1.00 41.71 23 GLU F C 1
ATOM 6053 O O . GLU F 1 23 ? -18.449 -32.524 86.423 1.00 42.07 23 GLU F O 1
ATOM 6059 N N . LEU F 1 24 ? -18.616 -30.398 87.138 1.00 43.13 24 LEU F N 1
ATOM 6060 C CA . LEU F 1 24 ? -18.801 -30.772 88.519 1.00 44.70 24 LEU F CA 1
ATOM 6061 C C . LEU F 1 24 ? -20.141 -30.191 88.868 1.00 45.78 24 LEU F C 1
ATOM 6062 O O . LEU F 1 24 ? -20.315 -28.949 89.059 1.00 45.48 24 LEU F O 1
ATOM 6067 N N . ASN F 1 25 ? -21.062 -31.173 88.839 1.00 47.48 25 ASN F N 1
ATOM 6068 C CA . ASN F 1 25 ? -22.488 -31.060 88.525 1.00 48.97 25 ASN F CA 1
ATOM 6069 C C . ASN F 1 25 ? -23.143 -29.801 89.043 1.00 48.88 25 ASN F C 1
ATOM 6070 O O . ASN F 1 25 ? -23.001 -29.448 90.219 1.00 49.92 25 ASN F O 1
ATOM 6075 N N . GLY F 1 26 ? -23.860 -29.141 88.139 1.00 48.40 26 GLY F N 1
ATOM 6076 C CA . GLY F 1 26 ? -24.147 -27.724 88.236 1.00 46.90 26 GLY F CA 1
ATOM 6077 C C . GLY F 1 26 ? -23.306 -26.930 87.231 1.00 46.21 26 GLY F C 1
ATOM 6078 O O . GLY F 1 26 ? -23.861 -26.105 86.485 1.00 46.81 26 GLY F O 1
ATOM 6079 N N . ALA F 1 27 ? -21.990 -27.195 87.188 1.00 43.91 27 ALA F N 1
ATOM 6080 C CA . ALA F 1 27 ? -21.034 -26.230 86.633 1.00 42.47 27 ALA F CA 1
ATOM 6081 C C . ALA F 1 27 ? -19.982 -26.787 85.652 1.00 41.01 27 ALA F C 1
ATOM 6082 O O . ALA F 1 27 ? -19.399 -27.866 85.860 1.00 40.82 27 ALA F O 1
ATOM 6084 N N . VAL F 1 28 ? -19.751 -26.031 84.582 1.00 39.42 28 VAL F N 1
ATOM 6085 C CA . VAL F 1 28 ? -18.746 -26.383 83.570 1.00 37.53 28 VAL F CA 1
ATOM 6086 C C . VAL F 1 28 ? -17.439 -25.679 83.904 1.00 36.36 28 VAL F C 1
ATOM 6087 O O . VAL F 1 28 ? -17.409 -24.474 84.138 1.00 35.68 28 VAL F O 1
ATOM 6091 N N . HIS F 1 29 ? -16.351 -26.431 83.927 1.00 35.22 29 HIS F N 1
ATOM 6092 C CA . HIS F 1 29 ? -15.040 -25.805 84.142 1.00 34.45 29 HIS F CA 1
ATOM 6093 C C . HIS F 1 29 ? -14.116 -26.122 82.984 1.00 32.63 29 HIS F C 1
ATOM 6094 O O . HIS F 1 29 ? -14.118 -27.251 82.490 1.00 32.33 29 HIS F O 1
ATOM 6101 N N . GLY F 1 30 ? -13.349 -25.121 82.547 1.00 31.16 30 GLY F N 1
ATOM 6102 C CA . GLY F 1 30 ? -12.394 -25.291 81.454 1.00 29.33 30 GLY F CA 1
ATOM 6103 C C . GLY F 1 30 ? -10.998 -24.794 81.791 1.00 28.41 30 GLY F C 1
ATOM 6104 O O . GLY F 1 30 ? -10.860 -23.921 82.650 1.00 27.69 30 GLY F O 1
ATOM 6113 N N . THR F 1 32 ? -7.093 -24.106 79.551 1.00 22.61 32 THR F N 1
ATOM 6114 C CA . THR F 1 32 ? -6.213 -24.192 78.387 1.00 21.69 32 THR F CA 1
ATOM 6115 C C . THR F 1 32 ? -5.023 -25.090 78.713 1.00 21.84 32 THR F C 1
ATOM 6116 O O . THR F 1 32 ? -4.327 -24.904 79.721 1.00 21.74 32 THR F O 1
ATOM 6120 N N . ALA F 1 33 ? -4.775 -26.053 77.841 1.00 21.81 33 ALA F N 1
ATOM 6121 C CA . ALA F 1 33 ? -3.663 -26.956 78.031 1.00 22.30 33 ALA F CA 1
ATOM 6122 C C . ALA F 1 33 ? -3.013 -27.277 76.688 1.00 22.36 33 ALA F C 1
ATOM 6123 O O . ALA F 1 33 ? -3.686 -27.451 75.696 1.00 22.34 33 ALA F O 1
ATOM 6125 N N . ASN F 1 34 ? -1.693 -27.375 76.648 1.00 22.78 34 ASN F N 1
ATOM 6126 C CA . ASN F 1 34 ? -1.074 -27.993 75.479 1.00 23.42 34 ASN F CA 1
ATOM 6127 C C . ASN F 1 34 ? -0.321 -29.258 75.816 1.00 23.74 34 ASN F C 1
ATOM 6128 O O . ASN F 1 34 ? 0.168 -29.934 74.927 1.00 23.37 34 ASN F O 1
ATOM 6133 N N . ALA F 1 35 ? -0.220 -29.563 77.119 1.00 25.01 35 ALA F N 1
ATOM 6134 C CA . ALA F 1 35 ? 0.442 -30.786 77.596 1.00 25.38 35 ALA F CA 1
ATOM 6135 C C . ALA F 1 35 ? -0.590 -31.913 77.520 1.00 26.19 35 ALA F C 1
ATOM 6136 O O . ALA F 1 35 ? -1.217 -32.321 78.549 1.00 25.86 35 ALA F O 1
ATOM 6138 N N . PHE F 1 36 ? -0.791 -32.370 76.282 1.00 25.97 36 PHE F N 1
ATOM 6139 C CA . PHE F 1 36 ? -1.768 -33.389 75.951 1.00 25.94 36 PHE F CA 1
ATOM 6140 C C . PHE F 1 36 ? -1.077 -34.300 74.975 1.00 26.63 36 PHE F C 1
ATOM 6141 O O . PHE F 1 36 ? -0.209 -33.849 74.214 1.00 26.53 36 PHE F O 1
ATOM 6157 N N . SER F 1 38 ? -1.685 -38.365 72.660 1.00 29.44 38 SER F N 1
ATOM 6158 C CA . SER F 1 38 ? -2.229 -39.688 72.469 1.00 31.13 38 SER F CA 1
ATOM 6159 C C . SER F 1 38 ? -1.277 -40.688 73.140 1.00 31.76 38 SER F C 1
ATOM 6160 O O . SER F 1 38 ? -0.053 -40.601 72.976 1.00 31.67 38 SER F O 1
ATOM 6163 N N . VAL F 1 39 ? -1.848 -41.637 73.891 1.00 32.25 39 VAL F N 1
ATOM 6164 C CA . VAL F 1 39 ? -1.037 -42.576 74.646 1.00 32.44 39 VAL F CA 1
ATOM 6165 C C . VAL F 1 39 ? -1.097 -43.962 74.046 1.00 33.32 39 VAL F C 1
ATOM 6166 O O . VAL F 1 39 ? -0.076 -44.514 73.620 1.00 33.65 39 VAL F O 1
ATOM 6170 N N . SER F 1 40 ? -2.303 -44.524 74.020 1.00 33.97 40 SER F N 1
ATOM 6171 C CA . SER F 1 40 ? -2.476 -45.932 73.699 1.00 34.63 40 SER F CA 1
ATOM 6172 C C . SER F 1 40 ? -3.604 -46.166 72.710 1.00 35.33 40 SER F C 1
ATOM 6173 O O . SER F 1 40 ? -4.617 -45.469 72.724 1.00 34.94 40 SER F O 1
ATOM 6176 N N . LEU F 1 41 ? -3.403 -47.153 71.845 1.00 36.65 41 LEU F N 1
ATOM 6177 C CA . LEU F 1 41 ? -4.365 -47.530 70.821 1.00 38.11 41 LEU F CA 1
ATOM 6178 C C . LEU F 1 41 ? -5.365 -48.558 71.350 1.00 38.76 41 LEU F C 1
ATOM 6179 O O . LEU F 1 41 ? -6.575 -48.363 71.211 1.00 39.44 41 LEU F O 1
ATOM 6184 N N . ASN F 1 42 ? -4.861 -49.650 71.946 1.00 39.66 42 ASN F N 1
ATOM 6185 C CA . ASN F 1 42 ? -5.685 -50.679 72.616 1.00 39.34 42 ASN F CA 1
ATOM 6186 C C . ASN F 1 42 ? -5.238 -50.837 74.061 1.00 38.33 42 ASN F C 1
ATOM 6187 O O . ASN F 1 42 ? -4.199 -51.429 74.301 1.00 38.65 42 ASN F O 1
ATOM 6192 N N . PRO F 1 43 ? -5.983 -50.326 75.040 1.00 37.68 43 PRO F N 1
ATOM 6193 C CA . PRO F 1 43 ? -7.232 -49.584 74.835 1.00 37.10 43 PRO F CA 1
ATOM 6194 C C . PRO F 1 43 ? -6.957 -48.132 74.382 1.00 36.47 43 PRO F C 1
ATOM 6195 O O . PRO F 1 43 ? -5.794 -47.705 74.350 1.00 36.62 43 PRO F O 1
ATOM 6199 N N . LYS F 1 44 ? -8.015 -47.408 74.033 1.00 35.56 44 LYS F N 1
ATOM 6200 C CA . LYS F 1 44 ? -7.918 -46.045 73.493 1.00 34.22 44 LYS F CA 1
ATOM 6201 C C . LYS F 1 44 ? -7.673 -45.058 74.607 1.00 33.29 44 LYS F C 1
ATOM 6202 O O . LYS F 1 44 ? -8.618 -44.608 75.263 1.00 33.48 44 LYS F O 1
ATOM 6208 N N . LEU F 1 45 ? -6.398 -44.721 74.836 1.00 31.85 45 LEU F N 1
ATOM 6209 C CA . LEU F 1 45 ? -6.046 -43.863 75.962 1.00 30.25 45 LEU F CA 1
ATOM 6210 C C . LEU F 1 45 ? -5.373 -42.584 75.517 1.00 29.33 45 LEU F C 1
ATOM 6211 O O . LEU F 1 45 ? -4.674 -42.550 74.546 1.00 28.60 45 LEU F O 1
ATOM 6216 N N . VAL F 1 46 ? -5.563 -41.564 76.326 1.00 28.22 46 VAL F N 1
ATOM 6217 C CA . VAL F 1 46 ? -5.082 -40.238 76.057 1.00 27.53 46 VAL F CA 1
ATOM 6218 C C . VAL F 1 46 ? -4.559 -39.755 77.401 1.00 27.37 46 VAL F C 1
ATOM 6219 O O . VAL F 1 46 ? -4.937 -40.313 78.437 1.00 27.29 46 VAL F O 1
ATOM 6223 N N . LEU F 1 47 ? -3.687 -38.751 77.413 1.00 27.05 47 LEU F N 1
ATOM 6224 C CA . LEU F 1 47 ? -3.182 -38.223 78.667 1.00 27.06 47 LEU F CA 1
ATOM 6225 C C . LEU F 1 47 ? -3.198 -36.703 78.687 1.00 26.92 47 LEU F C 1
ATOM 6226 O O . LEU F 1 47 ? -2.904 -36.075 77.673 1.00 27.56 47 LEU F O 1
ATOM 6231 N N . VAL F 1 48 ? -3.515 -36.107 79.835 1.00 26.73 48 VAL F N 1
ATOM 6232 C CA . VAL F 1 48 ? -3.353 -34.674 80.015 1.00 27.18 48 VAL F CA 1
ATOM 6233 C C . VAL F 1 48 ? -2.553 -34.357 81.304 1.00 27.41 48 VAL F C 1
ATOM 6234 O O . VAL F 1 48 ? -2.575 -35.143 82.253 1.00 27.45 48 VAL F O 1
ATOM 6238 N N . SER F 1 49 ? -1.847 -33.226 81.335 1.00 27.54 49 SER F N 1
ATOM 6239 C CA . SER F 1 49 ? -0.977 -32.901 82.452 1.00 28.15 49 SER F CA 1
ATOM 6240 C C . SER F 1 49 ? -1.400 -31.616 83.086 1.00 28.97 49 SER F C 1
ATOM 6241 O O . SER F 1 49 ? -1.426 -30.570 82.424 1.00 29.30 49 SER F O 1
ATOM 6244 N N . ILE F 1 50 ? -1.726 -31.679 84.380 1.00 29.54 50 ILE F N 1
ATOM 6245 C CA . ILE F 1 50 ? -2.273 -30.523 85.093 1.00 30.13 50 ILE F CA 1
ATOM 6246 C C . ILE F 1 50 ? -1.407 -30.096 86.265 1.00 30.20 50 ILE F C 1
ATOM 6247 O O . ILE F 1 50 ? -0.966 -30.916 87.023 1.00 30.25 50 ILE F O 1
ATOM 6252 N N . GLY F 1 51 ? -1.179 -28.800 86.413 1.00 30.83 51 GLY F N 1
ATOM 6253 C CA . GLY F 1 51 ? -0.341 -28.292 87.476 1.00 32.85 51 GLY F CA 1
ATOM 6254 C C . GLY F 1 51 ? -0.989 -28.438 88.838 1.00 34.51 51 GLY F C 1
ATOM 6255 O O . GLY F 1 51 ? -2.212 -28.270 88.980 1.00 34.41 51 GLY F O 1
ATOM 6256 N N . GLU F 1 52 ? -0.164 -28.723 89.849 1.00 35.46 52 GLU F N 1
ATOM 6257 C CA . GLU F 1 52 ? -0.642 -28.969 91.217 1.00 36.65 52 GLU F CA 1
ATOM 6258 C C . GLU F 1 52 ? -1.499 -27.832 91.798 1.00 37.32 52 GLU F C 1
ATOM 6259 O O . GLU F 1 52 ? -2.375 -28.084 92.624 1.00 37.64 52 GLU F O 1
ATOM 6265 N N . LYS F 1 53 ? -1.228 -26.593 91.382 1.00 38.00 53 LYS F N 1
ATOM 6266 C CA . LYS F 1 53 ? -1.947 -25.424 91.880 1.00 39.25 53 LYS F CA 1
ATOM 6267 C C . LYS F 1 53 ? -3.179 -25.044 91.024 1.00 39.30 53 LYS F C 1
ATOM 6268 O O . LYS F 1 53 ? -3.818 -24.007 91.275 1.00 39.55 53 LYS F O 1
ATOM 6274 N N . ALA F 1 54 ? -3.492 -25.856 90.017 1.00 38.76 54 ALA F N 1
ATOM 6275 C CA . ALA F 1 54 ? -4.593 -25.541 89.120 1.00 38.63 54 ALA F CA 1
ATOM 6276 C C . ALA F 1 54 ? -5.928 -26.027 89.668 1.00 38.49 54 ALA F C 1
ATOM 6277 O O . ALA F 1 54 ? -6.105 -27.224 89.952 1.00 37.87 54 ALA F O 1
ATOM 6279 N N . LYS F 1 55 ? -6.879 -25.097 89.762 1.00 38.63 55 LYS F N 1
ATOM 6280 C CA . LYS F 1 55 ? -8.262 -25.422 90.137 1.00 38.83 55 LYS F CA 1
ATOM 6281 C C . LYS F 1 55 ? -8.808 -26.647 89.407 1.00 38.58 55 LYS F C 1
ATOM 6282 O O . LYS F 1 55 ? -9.549 -27.440 89.994 1.00 38.75 55 LYS F O 1
ATOM 6296 N N . LEU F 1 57 ? -7.391 -29.322 88.722 1.00 36.99 57 LEU F N 1
ATOM 6297 C CA . LEU F 1 57 ? -6.876 -30.586 89.261 1.00 37.60 57 LEU F CA 1
ATOM 6298 C C . LEU F 1 57 ? -7.921 -31.271 90.150 1.00 37.54 57 LEU F C 1
ATOM 6299 O O . LEU F 1 57 ? -8.313 -32.384 89.871 1.00 37.64 57 LEU F O 1
ATOM 6304 N N . GLU F 1 58 ? -8.367 -30.589 91.198 1.00 38.66 58 GLU F N 1
ATOM 6305 C CA . GLU F 1 58 ? -9.394 -31.136 92.116 1.00 39.96 58 GLU F CA 1
ATOM 6306 C C . GLU F 1 58 ? -10.720 -31.434 91.387 1.00 39.75 58 GLU F C 1
ATOM 6307 O O . GLU F 1 58 ? -11.353 -32.459 91.644 1.00 40.08 58 GLU F O 1
ATOM 6313 N N . LYS F 1 59 ? -11.094 -30.584 90.425 1.00 39.67 59 LYS F N 1
ATOM 6314 C CA . LYS F 1 59 ? -12.322 -30.799 89.638 1.00 39.27 59 LYS F CA 1
ATOM 6315 C C . LYS F 1 59 ? -12.300 -32.102 88.875 1.00 38.77 59 LYS F C 1
ATOM 6316 O O . LYS F 1 59 ? -13.322 -32.776 88.782 1.00 39.21 59 LYS F O 1
ATOM 6322 N N . ILE F 1 60 ? -11.162 -32.446 88.278 1.00 37.99 60 ILE F N 1
ATOM 6323 C CA . ILE F 1 60 ? -11.062 -33.723 87.561 1.00 37.40 60 ILE F CA 1
ATOM 6324 C C . ILE F 1 60 ? -10.968 -34.896 88.539 1.00 37.47 60 ILE F C 1
ATOM 6325 O O . ILE F 1 60 ? -11.520 -35.967 88.279 1.00 37.33 60 ILE F O 1
ATOM 6330 N N . GLN F 1 61 ? -10.247 -34.696 89.644 1.00 38.07 61 GLN F N 1
ATOM 6331 C CA . GLN F 1 61 ? -10.128 -35.728 90.695 1.00 39.21 61 GLN F CA 1
ATOM 6332 C C . GLN F 1 61 ? -11.507 -36.170 91.189 1.00 39.29 61 GLN F C 1
ATOM 6333 O O . GLN F 1 61 ? -11.764 -37.359 91.347 1.00 39.87 61 GLN F O 1
ATOM 6339 N N . GLN F 1 62 ? -12.397 -35.202 91.385 1.00 39.73 62 GLN F N 1
ATOM 6340 C CA . GLN F 1 62 ? -13.801 -35.473 91.740 1.00 39.83 62 GLN F CA 1
ATOM 6341 C C . GLN F 1 62 ? -14.670 -36.061 90.634 1.00 39.14 62 GLN F C 1
ATOM 6342 O O . GLN F 1 62 ? -15.262 -37.128 90.815 1.00 39.33 62 GLN F O 1
ATOM 6348 N N . SER F 1 63 ? -14.763 -35.361 89.496 1.00 38.13 63 SER F N 1
ATOM 6349 C CA . SER F 1 63 ? -15.626 -35.780 88.388 1.00 36.67 63 SER F CA 1
ATOM 6350 C C . SER F 1 63 ? -15.178 -37.076 87.751 1.00 36.17 63 SER F C 1
ATOM 6351 O O . SER F 1 63 ? -15.983 -37.786 87.158 1.00 36.10 63 SER F O 1
ATOM 6354 N N . LYS F 1 64 ? -13.884 -37.367 87.864 1.00 35.83 64 LYS F N 1
ATOM 6355 C CA . LYS F 1 64 ? -13.245 -38.548 87.242 1.00 35.75 64 LYS F CA 1
ATOM 6356 C C . LYS F 1 64 ? -13.407 -38.593 85.737 1.00 34.36 64 LYS F C 1
ATOM 6357 O O . LYS F 1 64 ? -13.264 -39.657 85.107 1.00 34.51 64 LYS F O 1
ATOM 6363 N N . LYS F 1 65 ? -13.686 -37.435 85.145 1.00 32.84 65 LYS F N 1
ATOM 6364 C CA . LYS F 1 65 ? -13.814 -37.368 83.684 1.00 31.70 65 LYS F CA 1
ATOM 6365 C C . LYS F 1 65 ? -13.318 -36.031 83.121 1.00 29.48 65 LYS F C 1
ATOM 6366 O O . LYS F 1 65 ? -13.200 -35.051 83.854 1.00 28.75 65 LYS F O 1
ATOM 6372 N N . TYR F 1 66 ? -13.020 -36.008 81.822 1.00 27.71 66 TYR F N 1
ATOM 6373 C CA . TYR F 1 66 ? -12.661 -34.736 81.163 1.00 26.19 66 TYR F CA 1
ATOM 6374 C C . TYR F 1 66 ? -12.801 -34.860 79.676 1.00 25.36 66 TYR F C 1
ATOM 6375 O O . TYR F 1 66 ? -12.678 -35.962 79.114 1.00 25.22 66 TYR F O 1
ATOM 6384 N N . ALA F 1 67 ? -13.078 -33.741 79.019 1.00 24.18 67 ALA F N 1
ATOM 6385 C CA . ALA F 1 67 ? -13.030 -33.754 77.548 1.00 23.41 67 ALA F CA 1
ATOM 6386 C C . ALA F 1 67 ? -11.846 -32.894 77.097 1.00 22.49 67 ALA F C 1
ATOM 6387 O O . ALA F 1 67 ? -11.427 -31.972 77.792 1.00 22.18 67 ALA F O 1
ATOM 6389 N N . VAL F 1 68 ? -11.352 -33.191 75.916 1.00 22.05 68 VAL F N 1
ATOM 6390 C CA . VAL F 1 68 ? -10.244 -32.446 75.323 1.00 21.96 68 VAL F CA 1
ATOM 6391 C C . VAL F 1 68 ? -10.803 -31.750 74.103 1.00 21.15 68 VAL F C 1
ATOM 6392 O O . VAL F 1 68 ? -11.274 -32.380 73.203 1.00 21.39 68 VAL F O 1
ATOM 6396 N N . ASN F 1 69 ? -10.787 -30.423 74.097 1.00 21.16 69 ASN F N 1
ATOM 6397 C CA . ASN F 1 69 ? -11.277 -29.678 72.940 1.00 20.93 69 ASN F CA 1
ATOM 6398 C C . ASN F 1 69 ? -10.072 -29.108 72.171 1.00 20.35 69 ASN F C 1
ATOM 6399 O O . ASN F 1 69 ? -9.429 -28.207 72.645 1.00 20.05 69 ASN F O 1
ATOM 6404 N N . ILE F 1 70 ? -9.771 -29.661 71.012 1.00 20.16 70 ILE F N 1
ATOM 6405 C CA . ILE F 1 70 ? -8.703 -29.139 70.171 1.00 19.74 70 ILE F CA 1
ATOM 6406 C C . ILE F 1 70 ? -9.163 -27.890 69.426 1.00 20.29 70 ILE F C 1
ATOM 6407 O O . ILE F 1 70 ? -10.212 -27.881 68.765 1.00 19.88 70 ILE F O 1
ATOM 6412 N N . LEU F 1 71 ? -8.392 -26.823 69.578 1.00 19.95 71 LEU F N 1
ATOM 6413 C CA . LEU F 1 71 ? -8.826 -25.516 69.116 1.00 20.27 71 LEU F CA 1
ATOM 6414 C C . LEU F 1 71 ? -8.454 -25.271 67.661 1.00 20.90 71 LEU F C 1
ATOM 6415 O O . LEU F 1 71 ? -7.374 -25.691 67.173 1.00 20.22 71 LEU F O 1
ATOM 6420 N N . SER F 1 72 ? -9.373 -24.623 66.962 1.00 20.97 72 SER F N 1
ATOM 6421 C CA . SER F 1 72 ? -9.112 -24.218 65.605 1.00 21.66 72 SER F CA 1
ATOM 6422 C C . SER F 1 72 ? -8.359 -22.867 65.606 1.00 22.24 72 SER F C 1
ATOM 6423 O O . SER F 1 72 ? -8.273 -22.178 66.624 1.00 21.24 72 SER F O 1
ATOM 6426 N N . GLN F 1 73 ? -7.798 -22.554 64.446 1.00 22.65 73 GLN F N 1
ATOM 6427 C CA . GLN F 1 73 ? -7.177 -21.278 64.132 1.00 24.45 73 GLN F CA 1
ATOM 6428 C C . GLN F 1 73 ? -8.025 -20.076 64.547 1.00 24.12 73 GLN F C 1
ATOM 6429 O O . GLN F 1 73 ? -7.504 -19.056 64.874 1.00 24.25 73 GLN F O 1
ATOM 6435 N N . ASP F 1 74 ? -9.338 -20.206 64.474 1.00 24.55 74 ASP F N 1
ATOM 6436 C CA . ASP F 1 74 ? -10.269 -19.130 64.794 1.00 25.29 74 ASP F CA 1
ATOM 6437 C C . ASP F 1 74 ? -10.629 -19.013 66.280 1.00 25.11 74 ASP F C 1
ATOM 6438 O O . ASP F 1 74 ? -11.559 -18.314 66.609 1.00 24.90 74 ASP F O 1
ATOM 6443 N N . GLN F 1 75 ? -9.919 -19.700 67.175 1.00 24.37 75 GLN F N 1
ATOM 6444 C CA . GLN F 1 75 ? -10.330 -19.781 68.584 1.00 23.76 75 GLN F CA 1
ATOM 6445 C C . GLN F 1 75 ? -9.239 -19.328 69.564 1.00 23.97 75 GLN F C 1
ATOM 6446 O O . GLN F 1 75 ? -9.202 -19.725 70.732 1.00 23.72 75 GLN F O 1
ATOM 6452 N N . LYS F 1 76 ? -8.366 -18.454 69.081 1.00 24.28 76 LYS F N 1
ATOM 6453 C CA . LYS F 1 76 ? -7.324 -17.854 69.884 1.00 24.94 76 LYS F CA 1
ATOM 6454 C C . LYS F 1 76 ? -7.891 -17.162 71.141 1.00 24.68 76 LYS F C 1
ATOM 6455 O O . LYS F 1 76 ? -7.286 -17.241 72.216 1.00 23.93 76 LYS F O 1
ATOM 6461 N N . VAL F 1 77 ? -9.040 -16.510 71.007 1.00 24.41 77 VAL F N 1
ATOM 6462 C CA . VAL F 1 77 ? -9.686 -15.854 72.155 1.00 24.78 77 VAL F CA 1
ATOM 6463 C C . VAL F 1 77 ? -10.158 -16.847 73.241 1.00 24.23 77 VAL F C 1
ATOM 6464 O O . VAL F 1 77 ? -10.074 -16.589 74.446 1.00 23.56 77 VAL F O 1
ATOM 6468 N N . LEU F 1 78 ? -10.601 -18.009 72.807 1.00 24.46 78 LEU F N 1
ATOM 6469 C CA . LEU F 1 78 ? -10.930 -19.093 73.758 1.00 24.52 78 LEU F CA 1
ATOM 6470 C C . LEU F 1 78 ? -9.702 -19.613 74.505 1.00 24.60 78 LEU F C 1
ATOM 6471 O O . LEU F 1 78 ? -9.770 -19.868 75.696 1.00 24.53 78 LEU F O 1
ATOM 6476 N N . SER F 1 79 ? -8.581 -19.756 73.808 1.00 24.30 79 SER F N 1
ATOM 6477 C CA . SER F 1 79 ? -7.341 -20.180 74.447 1.00 24.82 79 SER F CA 1
ATOM 6478 C C . SER F 1 79 ? -6.933 -19.190 75.560 1.00 25.13 79 SER F C 1
ATOM 6479 O O . SER F 1 79 ? -6.590 -19.571 76.657 1.00 24.58 79 SER F O 1
ATOM 6490 N N . ASN F 1 81 ? -8.925 -17.040 77.032 1.00 25.83 81 ASN F N 1
ATOM 6491 C CA . ASN F 1 81 ? -9.971 -17.109 78.063 1.00 26.37 81 ASN F CA 1
ATOM 6492 C C . ASN F 1 81 ? -9.714 -18.204 79.076 1.00 25.85 81 ASN F C 1
ATOM 6493 O O . ASN F 1 81 ? -9.722 -17.960 80.256 1.00 25.96 81 ASN F O 1
ATOM 6498 N N . PHE F 1 82 ? -9.473 -19.417 78.613 1.00 25.50 82 PHE F N 1
ATOM 6499 C CA . PHE F 1 82 ? -9.342 -20.529 79.542 1.00 25.76 82 PHE F CA 1
ATOM 6500 C C . PHE F 1 82 ? -7.921 -20.645 80.119 1.00 26.64 82 PHE F C 1
ATOM 6501 O O . PHE F 1 82 ? -7.608 -21.602 80.860 1.00 26.25 82 PHE F O 1
ATOM 6509 N N . ALA F 1 83 ? -7.065 -19.674 79.767 1.00 27.46 83 ALA F N 1
ATOM 6510 C CA . ALA F 1 83 ? -5.725 -19.576 80.333 1.00 28.96 83 ALA F CA 1
ATOM 6511 C C . ALA F 1 83 ? -5.665 -18.469 81.389 1.00 30.03 83 ALA F C 1
ATOM 6512 O O . ALA F 1 83 ? -4.605 -18.172 81.923 1.00 30.49 83 ALA F O 1
ATOM 6514 N N . GLY F 1 84 ? -6.804 -17.856 81.674 1.00 31.28 84 GLY F N 1
ATOM 6515 C CA . GLY F 1 84 ? -6.894 -16.823 82.689 1.00 32.86 84 GLY F CA 1
ATOM 6516 C C . GLY F 1 84 ? -6.231 -15.531 82.282 1.00 33.97 84 GLY F C 1
ATOM 6517 O O . GLY F 1 84 ? -5.770 -14.794 83.153 1.00 34.69 84 GLY F O 1
ATOM 6518 N N . GLN F 1 85 ? -6.200 -15.250 80.978 1.00 34.52 85 GLN F N 1
ATOM 6519 C CA . GLN F 1 85 ? -5.489 -14.096 80.459 1.00 35.51 85 GLN F CA 1
ATOM 6520 C C . GLN F 1 85 ? -6.388 -12.941 80.077 1.00 36.02 85 GLN F C 1
ATOM 6521 O O . GLN F 1 85 ? -5.892 -11.893 79.618 1.00 35.59 85 GLN F O 1
ATOM 6527 N N . LEU F 1 86 ? -7.697 -13.133 80.231 1.00 36.87 86 LEU F N 1
ATOM 6528 C CA . LEU F 1 86 ? -8.655 -12.061 79.967 1.00 38.56 86 LEU F CA 1
ATOM 6529 C C . LEU F 1 86 ? -9.237 -11.545 81.287 1.00 40.33 86 LEU F C 1
ATOM 6530 O O . LEU F 1 86 ? -9.586 -12.327 82.158 1.00 40.54 86 LEU F O 1
ATOM 6535 N N . GLU F 1 87 ? -9.337 -10.234 81.434 1.00 42.56 87 GLU F N 1
ATOM 6536 C CA . GLU F 1 87 ? -9.961 -9.638 82.613 1.00 44.98 87 GLU F CA 1
ATOM 6537 C C . GLU F 1 87 ? -11.426 -10.061 82.769 1.00 45.76 87 GLU F C 1
ATOM 6538 O O . GLU F 1 87 ? -11.871 -10.359 83.866 1.00 46.22 87 GLU F O 1
ATOM 6544 N N . LYS F 1 88 ? -12.166 -10.098 81.667 1.00 47.03 88 LYS F N 1
ATOM 6545 C CA . LYS F 1 88 ? -13.576 -10.476 81.690 1.00 48.15 88 LYS F CA 1
ATOM 6546 C C . LYS F 1 88 ? -13.747 -11.776 80.909 1.00 48.09 88 LYS F C 1
ATOM 6547 O O . LYS F 1 88 ? -13.349 -11.846 79.743 1.00 47.97 88 LYS F O 1
ATOM 6553 N N . PRO F 1 89 ? -14.312 -12.804 81.543 1.00 48.21 89 PRO F N 1
ATOM 6554 C CA . PRO F 1 89 ? -14.545 -14.092 80.872 1.00 48.18 89 PRO F CA 1
ATOM 6555 C C . PRO F 1 89 ? -15.501 -13.932 79.700 1.00 47.78 89 PRO F C 1
ATOM 6556 O O . PRO F 1 89 ? -16.405 -13.090 79.748 1.00 47.91 89 PRO F O 1
ATOM 6560 N N . VAL F 1 90 ? -15.289 -14.705 78.643 1.00 47.36 90 VAL F N 1
ATOM 6561 C CA . VAL F 1 90 ? -16.206 -14.664 77.519 1.00 46.84 90 VAL F CA 1
ATOM 6562 C C . VAL F 1 90 ? -17.348 -15.667 77.757 1.00 46.48 90 VAL F C 1
ATOM 6563 O O . VAL F 1 90 ? -17.228 -16.603 78.559 1.00 45.86 90 VAL F O 1
ATOM 6567 N N . ASP F 1 91 ? -18.464 -15.424 77.088 1.00 46.24 91 ASP F N 1
ATOM 6568 C CA . ASP F 1 91 ? -19.605 -16.312 77.145 1.00 46.22 91 ASP F CA 1
ATOM 6569 C C . ASP F 1 91 ? -19.358 -17.435 76.138 1.00 45.09 91 ASP F C 1
ATOM 6570 O O . ASP F 1 91 ? -19.532 -17.262 74.924 1.00 45.03 91 ASP F O 1
ATOM 6575 N N . VAL F 1 92 ? -18.925 -18.577 76.652 1.00 43.72 92 VAL F N 1
ATOM 6576 C CA . VAL F 1 92 ? -18.547 -19.696 75.802 1.00 42.39 92 VAL F CA 1
ATOM 6577 C C . VAL F 1 92 ? -19.770 -20.551 75.489 1.00 42.18 92 VAL F C 1
ATOM 6578 O O . VAL F 1 92 ? -20.596 -20.826 76.365 1.00 41.97 92 VAL F O 1
ATOM 6582 N N . GLN F 1 93 ? -19.889 -20.931 74.226 1.00 41.71 93 GLN F N 1
ATOM 6583 C CA . GLN F 1 93 ? -20.946 -21.823 73.756 1.00 41.86 93 GLN F CA 1
ATOM 6584 C C . GLN F 1 93 ? -20.563 -23.298 73.930 1.00 40.63 93 GLN F C 1
ATOM 6585 O O . GLN F 1 93 ? -19.673 -23.802 73.245 1.00 40.61 93 GLN F O 1
ATOM 6591 N N . PHE F 1 94 ? -21.225 -23.974 74.863 1.00 39.60 94 PHE F N 1
ATOM 6592 C CA . PHE F 1 94 ? -20.977 -25.396 75.105 1.00 38.92 94 PHE F CA 1
ATOM 6593 C C . PHE F 1 94 ? -22.014 -26.311 74.443 1.00 38.54 94 PHE F C 1
ATOM 6594 O O . PHE F 1 94 ? -23.160 -25.935 74.269 1.00 38.79 94 PHE F O 1
ATOM 6602 N N . GLU F 1 95 ? -21.593 -27.503 74.048 1.00 37.84 95 GLU F N 1
ATOM 6603 C CA . GLU F 1 95 ? -22.525 -28.570 73.680 1.00 36.95 95 GLU F CA 1
ATOM 6604 C C . GLU F 1 95 ? -22.102 -29.794 74.487 1.00 35.89 95 GLU F C 1
ATOM 6605 O O . GLU F 1 95 ? -21.371 -29.641 75.474 1.00 35.36 95 GLU F O 1
ATOM 6611 N N . GLU F 1 96 ? -22.520 -30.989 74.062 1.00 35.26 96 GLU F N 1
ATOM 6612 C CA . GLU F 1 96 ? -22.346 -32.210 74.865 1.00 35.68 96 GLU F CA 1
ATOM 6613 C C . GLU F 1 96 ? -21.815 -33.381 74.092 1.00 34.81 96 GLU F C 1
ATOM 6614 O O . GLU F 1 96 ? -22.174 -33.605 72.964 1.00 34.97 96 GLU F O 1
ATOM 6620 N N . LEU F 1 97 ? -20.956 -34.164 74.707 1.00 34.75 97 LEU F N 1
ATOM 6621 C CA . LEU F 1 97 ? -20.421 -35.337 74.042 1.00 34.48 97 LEU F CA 1
ATOM 6622 C C . LEU F 1 97 ? -19.976 -36.313 75.103 1.00 34.62 97 LEU F C 1
ATOM 6623 O O . LEU F 1 97 ? -19.183 -35.956 75.985 1.00 34.95 97 LEU F O 1
ATOM 6628 N N . GLY F 1 98 ? -20.526 -37.529 75.046 1.00 34.71 98 GLY F N 1
ATOM 6629 C CA . GLY F 1 98 ? -20.264 -38.553 76.047 1.00 34.63 98 GLY F CA 1
ATOM 6630 C C . GLY F 1 98 ? -20.531 -38.079 77.467 1.00 34.99 98 GLY F C 1
ATOM 6631 O O . GLY F 1 98 ? -19.849 -38.489 78.410 1.00 35.41 98 GLY F O 1
ATOM 6632 N N . GLY F 1 99 ? -21.510 -37.197 77.635 1.00 34.55 99 GLY F N 1
ATOM 6633 C CA . GLY F 1 99 ? -21.828 -36.700 78.959 1.00 35.04 99 GLY F CA 1
ATOM 6634 C C . GLY F 1 99 ? -20.923 -35.585 79.484 1.00 35.25 99 GLY F C 1
ATOM 6635 O O . GLY F 1 99 ? -21.042 -35.173 80.664 1.00 35.78 99 GLY F O 1
ATOM 6636 N N . LEU F 1 100 ? -20.022 -35.094 78.624 1.00 34.55 100 LEU F N 1
ATOM 6637 C CA . LEU F 1 100 ? -19.131 -33.975 78.974 1.00 33.23 100 LEU F CA 1
ATOM 6638 C C . LEU F 1 100 ? -19.479 -32.691 78.216 1.00 32.17 100 LEU F C 1
ATOM 6639 O O . LEU F 1 100 ? -19.932 -32.717 77.054 1.00 31.93 100 LEU F O 1
ATOM 6644 N N . PRO F 1 101 ? -19.274 -31.546 78.850 1.00 31.57 101 PRO F N 1
ATOM 6645 C CA . PRO F 1 101 ? -19.421 -30.281 78.121 1.00 31.36 101 PRO F CA 1
ATOM 6646 C C . PRO F 1 101 ? -18.233 -30.135 77.148 1.00 30.92 101 PRO F C 1
ATOM 6647 O O . PRO F 1 101 ? -17.081 -30.363 77.525 1.00 31.53 101 PRO F O 1
ATOM 6651 N N . VAL F 1 102 ? -18.517 -29.821 75.899 1.00 30.14 102 VAL F N 1
ATOM 6652 C CA . VAL F 1 102 ? -17.463 -29.643 74.912 1.00 29.59 102 VAL F CA 1
ATOM 6653 C C . VAL F 1 102 ? -17.670 -28.277 74.260 1.00 29.78 102 VAL F C 1
ATOM 6654 O O . VAL F 1 102 ? -18.748 -27.676 74.391 1.00 29.84 102 VAL F O 1
ATOM 6658 N N . ILE F 1 103 ? -16.638 -27.770 73.589 1.00 29.13 103 ILE F N 1
ATOM 6659 C CA . ILE F 1 103 ? -16.723 -26.455 72.968 1.00 28.52 103 ILE F CA 1
ATOM 6660 C C . ILE F 1 103 ? -17.217 -26.558 71.508 1.00 28.98 103 ILE F C 1
ATOM 6661 O O . ILE F 1 103 ? -16.672 -27.292 70.679 1.00 28.25 103 ILE F O 1
ATOM 6666 N N . LYS F 1 104 ? -18.274 -25.812 71.223 1.00 29.31 104 LYS F N 1
ATOM 6667 C CA . LYS F 1 104 ? -18.828 -25.731 69.906 1.00 29.95 104 LYS F CA 1
ATOM 6668 C C . LYS F 1 104 ? -17.800 -25.188 68.902 1.00 29.56 104 LYS F C 1
ATOM 6669 O O . LYS F 1 104 ? -17.106 -24.191 69.168 1.00 29.61 104 LYS F O 1
ATOM 6675 N N . ASP F 1 105 ? -17.721 -25.843 67.743 1.00 29.27 105 ASP F N 1
ATOM 6676 C CA . ASP F 1 105 ? -16.844 -25.437 66.649 1.00 29.12 105 ASP F CA 1
ATOM 6677 C C . ASP F 1 105 ? -15.344 -25.679 66.928 1.00 28.14 105 ASP F C 1
ATOM 6678 O O . ASP F 1 105 ? -14.489 -25.222 66.158 1.00 27.37 105 ASP F O 1
ATOM 6683 N N . ALA F 1 106 ? -15.030 -26.424 67.998 1.00 27.17 106 ALA F N 1
ATOM 6684 C CA . ALA F 1 106 ? -13.655 -26.902 68.198 1.00 26.37 106 ALA F CA 1
ATOM 6685 C C . ALA F 1 106 ? -13.250 -27.657 66.969 1.00 25.56 106 ALA F C 1
ATOM 6686 O O . ALA F 1 106 ? -14.098 -28.175 66.266 1.00 25.65 106 ALA F O 1
ATOM 6688 N N . LEU F 1 107 ? -11.957 -27.692 66.679 1.00 24.89 107 LEU F N 1
ATOM 6689 C CA . LEU F 1 107 ? -11.450 -28.551 65.622 1.00 24.47 107 LEU F CA 1
ATOM 6690 C C . LEU F 1 107 ? -11.810 -30.018 65.885 1.00 23.95 107 LEU F C 1
ATOM 6691 O O . LEU F 1 107 ? -12.129 -30.751 64.948 1.00 24.71 107 LEU F O 1
ATOM 6696 N N . ALA F 1 108 ? -11.725 -30.444 67.140 1.00 22.63 108 ALA F N 1
ATOM 6697 C CA . ALA F 1 108 ? -11.959 -31.845 67.503 1.00 22.86 108 ALA F CA 1
ATOM 6698 C C . ALA F 1 108 ? -12.385 -31.890 68.939 1.00 22.65 108 ALA F C 1
ATOM 6699 O O . ALA F 1 108 ? -12.016 -31.032 69.701 1.00 22.69 108 ALA F O 1
ATOM 6701 N N . GLN F 1 109 ? -13.233 -32.850 69.280 1.00 23.39 109 GLN F N 1
ATOM 6702 C CA . GLN F 1 109 ? -13.710 -33.012 70.643 1.00 24.36 109 GLN F CA 1
ATOM 6703 C C . GLN F 1 109 ? -13.520 -34.480 71.035 1.00 25.01 109 GLN F C 1
ATOM 6704 O O . GLN F 1 109 ? -13.890 -35.359 70.282 1.00 25.28 109 GLN F O 1
ATOM 6710 N N . ILE F 1 110 ? -12.923 -34.734 72.196 1.00 25.80 110 ILE F N 1
ATOM 6711 C CA . ILE F 1 110 ? -12.630 -36.089 72.610 1.00 27.11 110 ILE F CA 1
ATOM 6712 C C . ILE F 1 110 ? -13.038 -36.171 74.067 1.00 27.52 110 ILE F C 1
ATOM 6713 O O . ILE F 1 110 ? -12.459 -35.469 74.869 1.00 28.01 110 ILE F O 1
ATOM 6718 N N . SER F 1 111 ? -14.020 -37.016 74.392 1.00 28.48 111 SER F N 1
ATOM 6719 C CA . SER F 1 111 ? -14.491 -37.205 75.789 1.00 29.68 111 SER F CA 1
ATOM 6720 C C . SER F 1 111 ? -13.845 -38.424 76.439 1.00 29.99 111 SER F C 1
ATOM 6721 O O . SER F 1 111 ? -13.745 -39.470 75.803 1.00 30.10 111 SER F O 1
ATOM 6724 N N . CYS F 1 112 ? -13.443 -38.289 77.705 1.00 31.02 112 CYS F N 1
ATOM 6725 C CA . CYS F 1 112 ? -12.678 -39.345 78.394 1.00 32.50 112 CYS F CA 1
ATOM 6726 C C . CYS F 1 112 ? -13.166 -39.639 79.807 1.00 32.88 112 CYS F C 1
ATOM 6727 O O . CYS F 1 112 ? -13.657 -38.745 80.502 1.00 32.86 112 CYS F O 1
ATOM 6730 N N . GLN F 1 113 ? -12.984 -40.898 80.227 1.00 33.91 113 GLN F N 1
ATOM 6731 C CA . GLN F 1 113 ? -13.098 -41.278 81.643 1.00 34.26 113 GLN F CA 1
ATOM 6732 C C . GLN F 1 113 ? -11.691 -41.514 82.225 1.00 34.24 113 GLN F C 1
ATOM 6733 O O . GLN F 1 113 ? -10.886 -42.191 81.626 1.00 34.18 113 GLN F O 1
ATOM 6739 N N . VAL F 1 114 ? -11.398 -40.923 83.381 1.00 34.90 114 VAL F N 1
ATOM 6740 C CA . VAL F 1 114 ? -10.086 -41.058 84.014 1.00 35.74 114 VAL F CA 1
ATOM 6741 C C . VAL F 1 114 ? -9.886 -42.502 84.480 1.00 36.71 114 VAL F C 1
ATOM 6742 O O . VAL F 1 114 ? -10.701 -42.995 85.255 1.00 37.62 114 VAL F O 1
ATOM 6746 N N . VAL F 1 115 ? -8.831 -43.173 84.005 1.00 37.33 115 VAL F N 1
ATOM 6747 C CA . VAL F 1 115 ? -8.509 -44.550 84.436 1.00 37.80 115 VAL F CA 1
ATOM 6748 C C . VAL F 1 115 ? -7.230 -44.650 85.288 1.00 38.26 115 VAL F C 1
ATOM 6749 O O . VAL F 1 115 ? -7.001 -45.670 85.939 1.00 38.79 115 VAL F O 1
ATOM 6753 N N . ASN F 1 116 ? -6.413 -43.591 85.299 1.00 38.57 116 ASN F N 1
ATOM 6754 C CA . ASN F 1 116 ? -5.197 -43.547 86.132 1.00 38.62 116 ASN F CA 1
ATOM 6755 C C . ASN F 1 116 ? -4.821 -42.116 86.451 1.00 38.86 116 ASN F C 1
ATOM 6756 O O . ASN F 1 116 ? -5.145 -41.200 85.698 1.00 38.97 116 ASN F O 1
ATOM 6761 N N . GLU F 1 117 ? -4.130 -41.926 87.565 1.00 38.97 117 GLU F N 1
ATOM 6762 C CA . GLU F 1 117 ? -3.697 -40.612 87.997 1.00 39.41 117 GLU F CA 1
ATOM 6763 C C . GLU F 1 117 ? -2.284 -40.714 88.593 1.00 39.45 117 GLU F C 1
ATOM 6764 O O . GLU F 1 117 ? -2.080 -41.370 89.613 1.00 39.50 117 GLU F O 1
ATOM 6770 N N . VAL F 1 118 ? -1.308 -40.066 87.947 1.00 39.08 118 VAL F N 1
ATOM 6771 C CA . VAL F 1 118 ? 0.113 -40.247 88.288 1.00 38.44 118 VAL F CA 1
ATOM 6772 C C . VAL F 1 118 ? 0.757 -38.905 88.587 1.00 38.32 118 VAL F C 1
ATOM 6773 O O . VAL F 1 118 ? 0.777 -38.000 87.727 1.00 38.40 118 VAL F O 1
ATOM 6777 N N . GLN F 1 119 ? 1.268 -38.746 89.806 1.00 37.64 119 GLN F N 1
ATOM 6778 C CA . GLN F 1 119 ? 1.936 -37.506 90.145 1.00 37.70 119 GLN F CA 1
ATOM 6779 C C . GLN F 1 119 ? 3.337 -37.508 89.491 1.00 37.32 119 GLN F C 1
ATOM 6780 O O . GLN F 1 119 ? 3.999 -38.566 89.404 1.00 36.93 119 GLN F O 1
ATOM 6786 N N . ALA F 1 120 ? 3.742 -36.353 88.958 1.00 36.40 120 ALA F N 1
ATOM 6787 C CA . ALA F 1 120 ? 5.037 -36.224 88.279 1.00 35.78 120 ALA F CA 1
ATOM 6788 C C . ALA F 1 120 ? 5.551 -34.830 88.543 1.00 35.89 120 ALA F C 1
ATOM 6789 O O . ALA F 1 120 ? 5.158 -33.876 87.861 1.00 36.18 120 ALA F O 1
ATOM 6791 N N . GLY F 1 121 ? 6.407 -34.701 89.558 1.00 35.35 121 GLY F N 1
ATOM 6792 C CA . GLY F 1 121 ? 6.870 -33.410 90.012 1.00 34.64 121 GLY F CA 1
ATOM 6793 C C . GLY F 1 121 ? 5.742 -32.440 90.294 1.00 34.88 121 GLY F C 1
ATOM 6794 O O . GLY F 1 121 ? 4.825 -32.732 91.042 1.00 35.03 121 GLY F O 1
ATOM 6795 N N . ASP F 1 122 ? 5.854 -31.268 89.674 1.00 34.88 122 ASP F N 1
ATOM 6796 C CA . ASP F 1 122 ? 4.919 -30.155 89.711 1.00 34.56 122 ASP F CA 1
ATOM 6797 C C . ASP F 1 122 ? 3.458 -30.437 89.291 1.00 33.40 122 ASP F C 1
ATOM 6798 O O . ASP F 1 122 ? 2.592 -29.548 89.403 1.00 32.74 122 ASP F O 1
ATOM 6803 N N . HIS F 1 123 ? 3.209 -31.616 88.730 1.00 31.61 123 HIS F N 1
ATOM 6804 C CA . HIS F 1 123 ? 2.024 -31.808 87.911 1.00 30.93 123 HIS F CA 1
ATOM 6805 C C . HIS F 1 123 ? 1.461 -33.183 88.164 1.00 30.64 123 HIS F C 1
ATOM 6806 O O . HIS F 1 123 ? 2.193 -34.050 88.638 1.00 30.49 123 HIS F O 1
ATOM 6813 N N . THR F 1 124 ? 0.185 -33.378 87.796 1.00 30.26 124 THR F N 1
ATOM 6814 C CA . THR F 1 124 ? -0.446 -34.694 87.795 1.00 30.37 124 THR F CA 1
ATOM 6815 C C . THR F 1 124 ? -0.891 -35.060 86.387 1.00 30.33 124 THR F C 1
ATOM 6816 O O . THR F 1 124 ? -1.489 -34.236 85.686 1.00 30.01 124 THR F O 1
ATOM 6820 N N . LEU F 1 125 ? -0.617 -36.309 86.006 1.00 30.23 125 LEU F N 1
ATOM 6821 C CA . LEU F 1 125 ? -0.998 -36.854 84.722 1.00 30.36 125 LEU F CA 1
ATOM 6822 C C . LEU F 1 125 ? -2.305 -37.585 84.896 1.00 30.96 125 LEU F C 1
ATOM 6823 O O . LEU F 1 125 ? -2.398 -38.503 85.719 1.00 31.17 125 LEU F O 1
ATOM 6828 N N . PHE F 1 126 ? -3.322 -37.171 84.147 1.00 30.89 126 PHE F N 1
ATOM 6829 C CA . PHE F 1 126 ? -4.595 -37.877 84.177 1.00 30.76 126 PHE F CA 1
ATOM 6830 C C . PHE F 1 126 ? -4.723 -38.628 82.903 1.00 31.17 126 PHE F C 1
ATOM 6831 O O . PHE F 1 126 ? -4.968 -38.036 81.856 1.00 31.26 126 PHE F O 1
ATOM 6839 N N . ILE F 1 127 ? -4.533 -39.936 82.984 1.00 31.79 127 ILE F N 1
ATOM 6840 C CA . ILE F 1 127 ? -4.733 -40.826 81.852 1.00 32.34 127 ILE F CA 1
ATOM 6841 C C . ILE F 1 127 ? -6.234 -41.035 81.696 1.00 32.89 127 ILE F C 1
ATOM 6842 O O . ILE F 1 127 ? -6.939 -41.238 82.692 1.00 32.63 127 ILE F O 1
ATOM 6847 N N . GLY F 1 128 ? -6.720 -40.944 80.449 1.00 33.18 128 GLY F N 1
ATOM 6848 C CA . GLY F 1 128 ? -8.140 -41.048 80.170 1.00 33.03 128 GLY F CA 1
ATOM 6849 C C . GLY F 1 128 ? -8.444 -42.013 79.064 1.00 33.46 128 GLY F C 1
ATOM 6850 O O . GLY F 1 128 ? -7.710 -42.064 78.073 1.00 33.41 128 GLY F O 1
ATOM 6851 N N . GLU F 1 129 ? -9.515 -42.796 79.234 1.00 33.99 129 GLU F N 1
ATOM 6852 C CA . GLU F 1 129 ? -9.990 -43.695 78.188 1.00 34.87 129 GLU F CA 1
ATOM 6853 C C . GLU F 1 129 ? -11.023 -42.942 77.402 1.00 34.76 129 GLU F C 1
ATOM 6854 O O . GLU F 1 129 ? -11.933 -42.351 77.985 1.00 35.29 129 GLU F O 1
ATOM 6860 N N . VAL F 1 130 ? -10.878 -42.971 76.084 1.00 34.99 130 VAL F N 1
ATOM 6861 C CA . VAL F 1 130 ? -11.725 -42.201 75.188 1.00 35.47 130 VAL F CA 1
ATOM 6862 C C . VAL F 1 130 ? -13.039 -42.936 74.921 1.00 36.08 130 VAL F C 1
ATOM 6863 O O . VAL F 1 130 ? -13.012 -44.090 74.507 1.00 35.85 130 VAL F O 1
ATOM 6867 N N . THR F 1 131 ? -14.173 -42.264 75.184 1.00 36.40 131 THR F N 1
ATOM 6868 C CA . THR F 1 131 ? -15.514 -42.849 74.952 1.00 36.43 131 THR F CA 1
ATOM 6869 C C . THR F 1 131 ? -16.193 -42.309 73.694 1.00 36.89 131 THR F C 1
ATOM 6870 O O . THR F 1 131 ? -16.975 -43.017 73.067 1.00 37.26 131 THR F O 1
ATOM 6874 N N . ASP F 1 132 ? -15.897 -41.054 73.334 1.00 36.60 132 ASP F N 1
ATOM 6875 C CA . ASP F 1 132 ? -16.528 -40.386 72.189 1.00 36.46 132 ASP F CA 1
ATOM 6876 C C . ASP F 1 132 ? -15.595 -39.401 71.486 1.00 35.48 132 ASP F C 1
ATOM 6877 O O . ASP F 1 132 ? -14.758 -38.771 72.094 1.00 34.95 132 ASP F O 1
ATOM 6882 N N . ILE F 1 133 ? -15.770 -39.284 70.184 1.00 35.03 133 ILE F N 1
ATOM 6883 C CA . ILE F 1 133 ? -14.923 -38.469 69.350 1.00 35.16 133 ILE F CA 1
ATOM 6884 C C . ILE F 1 133 ? -15.780 -37.701 68.343 1.00 35.05 133 ILE F C 1
ATOM 6885 O O . ILE F 1 133 ? -16.754 -38.248 67.806 1.00 34.56 133 ILE F O 1
ATOM 6890 N N . LYS F 1 134 ? -15.426 -36.433 68.112 1.00 34.70 134 LYS F N 1
ATOM 6891 C CA . LYS F 1 134 ? -15.996 -35.672 66.999 1.00 35.26 134 LYS F CA 1
ATOM 6892 C C . LYS F 1 134 ? -14.896 -34.869 66.351 1.00 34.47 134 LYS F C 1
ATOM 6893 O O . LYS F 1 134 ? -14.112 -34.238 67.033 1.00 34.34 134 LYS F O 1
ATOM 6899 N N . ILE F 1 135 ? -14.831 -34.902 65.035 1.00 34.24 135 ILE F N 1
ATOM 6900 C CA . ILE F 1 135 ? -13.746 -34.290 64.277 1.00 34.88 135 ILE F CA 1
ATOM 6901 C C . ILE F 1 135 ? -14.318 -33.351 63.216 1.00 34.72 135 ILE F C 1
ATOM 6902 O O . ILE F 1 135 ? -15.421 -33.589 62.717 1.00 34.80 135 ILE F O 1
ATOM 6907 N N . THR F 1 136 ? -13.575 -32.286 62.890 1.00 33.91 136 THR F N 1
ATOM 6908 C CA . THR F 1 136 ? -13.845 -31.459 61.708 1.00 33.16 136 THR F CA 1
ATOM 6909 C C . THR F 1 136 ? -12.565 -31.344 60.895 1.00 33.18 136 THR F C 1
ATOM 6910 O O . THR F 1 136 ? -11.505 -31.801 61.324 1.00 33.30 136 THR F O 1
ATOM 6914 N N . GLU F 1 137 ? -12.650 -30.709 59.738 1.00 32.59 137 GLU F N 1
ATOM 6915 C CA . GLU F 1 137 ? -11.466 -30.464 58.916 1.00 32.56 137 GLU F CA 1
ATOM 6916 C C . GLU F 1 137 ? -10.911 -29.034 59.003 1.00 31.40 137 GLU F C 1
ATOM 6917 O O . GLU F 1 137 ? -10.257 -28.579 58.073 1.00 31.92 137 GLU F O 1
ATOM 6923 N N . GLN F 1 138 ? -11.121 -28.346 60.130 1.00 29.79 138 GLN F N 1
ATOM 6924 C CA . GLN F 1 138 ? -10.551 -27.016 60.340 1.00 27.94 138 GLN F CA 1
ATOM 6925 C C . GLN F 1 138 ? -9.016 -27.003 60.467 1.00 27.58 138 GLN F C 1
ATOM 6926 O O . GLN F 1 138 ? -8.356 -28.022 60.700 1.00 25.94 138 GLN F O 1
ATOM 6932 N N . ASP F 1 139 ? -8.441 -25.817 60.273 1.00 27.09 139 ASP F N 1
ATOM 6933 C CA . ASP F 1 139 ? -7.019 -25.632 60.502 1.00 26.74 139 ASP F CA 1
ATOM 6934 C C . ASP F 1 139 ? -6.769 -25.357 61.987 1.00 25.02 139 ASP F C 1
ATOM 6935 O O . ASP F 1 139 ? -7.592 -24.708 62.651 1.00 25.32 139 ASP F O 1
ATOM 6940 N N . PRO F 1 140 ? -5.652 -25.850 62.514 1.00 23.22 140 PRO F N 1
ATOM 6941 C CA . PRO F 1 140 ? -5.374 -25.775 63.956 1.00 22.32 140 PRO F CA 1
ATOM 6942 C C . PRO F 1 140 ? -4.732 -24.460 64.466 1.00 21.47 140 PRO F C 1
ATOM 6943 O O . PRO F 1 140 ? -3.956 -23.844 63.762 1.00 21.80 140 PRO F O 1
ATOM 6947 N N . LEU F 1 141 ? -5.082 -24.065 65.675 1.00 20.95 141 LEU F N 1
ATOM 6948 C CA . LEU F 1 141 ? -4.295 -23.131 66.464 1.00 20.81 141 LEU F CA 1
ATOM 6949 C C . LEU F 1 141 ? -2.992 -23.776 66.904 1.00 20.61 141 LEU F C 1
ATOM 6950 O O . LEU F 1 141 ? -2.988 -24.856 67.517 1.00 20.61 141 LEU F O 1
ATOM 6955 N N . LEU F 1 142 ? -1.870 -23.145 66.588 1.00 20.06 142 LEU F N 1
ATOM 6956 C CA . LEU F 1 142 ? -0.605 -23.674 67.025 1.00 20.01 142 LEU F CA 1
ATOM 6957 C C . LEU F 1 142 ? 0.045 -22.812 68.103 1.00 20.05 142 LEU F C 1
ATOM 6958 O O . LEU F 1 142 ? -0.248 -21.638 68.235 1.00 19.63 142 LEU F O 1
ATOM 6963 N N . PHE F 1 143 ? 0.932 -23.413 68.882 1.00 20.08 143 PHE F N 1
ATOM 6964 C CA . PHE F 1 143 ? 1.670 -22.692 69.908 1.00 20.13 143 PHE F CA 1
ATOM 6965 C C . PHE F 1 143 ? 3.126 -23.117 69.809 1.00 20.41 143 PHE F C 1
ATOM 6966 O O . PHE F 1 143 ? 3.460 -24.320 69.768 1.00 19.82 143 PHE F O 1
ATOM 6974 N N . PHE F 1 144 ? 4.015 -22.135 69.711 1.00 20.28 144 PHE F N 1
ATOM 6975 C CA . PHE F 1 144 ? 5.438 -22.399 69.418 1.00 20.81 144 PHE F CA 1
ATOM 6976 C C . PHE F 1 144 ? 6.232 -21.183 69.842 1.00 22.02 144 PHE F C 1
ATOM 6977 O O . PHE F 1 144 ? 5.831 -20.051 69.533 1.00 21.83 144 PHE F O 1
ATOM 6985 N N . SER F 1 145 ? 7.326 -21.416 70.561 1.00 23.84 145 SER F N 1
ATOM 6986 C CA . SER F 1 145 ? 8.197 -20.363 71.112 1.00 26.37 145 SER F CA 1
ATOM 6987 C C . SER F 1 145 ? 7.456 -19.269 71.837 1.00 26.52 145 SER F C 1
ATOM 6988 O O . SER F 1 145 ? 7.761 -18.097 71.633 1.00 26.59 145 SER F O 1
ATOM 6991 N N . GLY F 1 146 ? 6.447 -19.636 72.635 1.00 27.40 146 GLY F N 1
ATOM 6992 C CA . GLY F 1 146 ? 5.650 -18.646 73.352 1.00 27.17 146 GLY F CA 1
ATOM 6993 C C . GLY F 1 146 ? 4.637 -17.852 72.559 1.00 27.81 146 GLY F C 1
ATOM 6994 O O . GLY F 1 146 ? 4.015 -16.931 73.092 1.00 28.30 146 GLY F O 1
ATOM 6995 N N . LYS F 1 147 ? 4.451 -18.189 71.290 1.00 27.67 147 LYS F N 1
ATOM 6996 C CA . LYS F 1 147 ? 3.524 -17.439 70.421 1.00 27.78 147 LYS F CA 1
ATOM 6997 C C . LYS F 1 147 ? 2.468 -18.344 69.749 1.00 26.40 147 LYS F C 1
ATOM 6998 O O . LYS F 1 147 ? 2.699 -19.537 69.574 1.00 25.18 147 LYS F O 1
ATOM 7004 N N . TYR F 1 148 ? 1.332 -17.751 69.376 1.00 25.44 148 TYR F N 1
ATOM 7005 C CA . TYR F 1 148 ? 0.318 -18.421 68.568 1.00 25.35 148 TYR F CA 1
ATOM 7006 C C . TYR F 1 148 ? 0.713 -18.352 67.115 1.00 25.07 148 TYR F C 1
ATOM 7007 O O . TYR F 1 148 ? 1.230 -17.329 66.652 1.00 24.24 148 TYR F O 1
ATOM 7016 N N . HIS F 1 149 ? 0.491 -19.450 66.403 1.00 25.15 149 HIS F N 1
ATOM 7017 C CA . HIS F 1 149 ? 0.930 -19.585 65.001 1.00 25.46 149 HIS F CA 1
ATOM 7018 C C . HIS F 1 149 ? -0.140 -20.320 64.213 1.00 26.01 149 HIS F C 1
ATOM 7019 O O . HIS F 1 149 ? -1.158 -20.738 64.781 1.00 25.66 149 HIS F O 1
ATOM 7026 N N . GLN F 1 150 ? 0.095 -20.455 62.898 1.00 27.43 150 GLN F N 1
ATOM 7027 C CA . GLN F 1 150 ? -0.813 -21.114 61.980 1.00 28.70 150 GLN F CA 1
ATOM 7028 C C . GLN F 1 150 ? 0.013 -22.019 61.077 1.00 28.86 150 GLN F C 1
ATOM 7029 O O . GLN F 1 150 ? 1.214 -21.811 60.942 1.00 29.01 150 GLN F O 1
ATOM 7035 N N . LEU F 1 151 ? -0.616 -23.022 60.468 1.00 29.43 151 LEU F N 1
ATOM 7036 C CA . LEU F 1 151 ? 0.082 -23.858 59.478 1.00 30.69 151 LEU F CA 1
ATOM 7037 C C . LEU F 1 151 ? 0.302 -23.080 58.184 1.00 31.51 151 LEU F C 1
ATOM 7038 O O . LEU F 1 151 ? -0.611 -22.358 57.737 1.00 31.04 151 LEU F O 1
ATOM 7043 N N . ALA F 1 152 ? 1.474 -23.250 57.567 1.00 32.95 152 ALA F N 1
ATOM 7044 C CA . ALA F 1 152 ? 1.688 -22.747 56.211 1.00 35.09 152 ALA F CA 1
ATOM 7045 C C . ALA F 1 152 ? 0.684 -23.404 55.277 1.00 36.45 152 ALA F C 1
ATOM 7046 O O . ALA F 1 152 ? 0.508 -24.622 55.315 1.00 36.96 152 ALA F O 1
ATOM 7048 N N . GLN F 1 153 ? 0.013 -22.606 54.459 1.00 38.74 153 GLN F N 1
ATOM 7049 C CA . GLN F 1 153 ? -1.025 -23.119 53.568 1.00 41.20 153 GLN F CA 1
ATOM 7050 C C . GLN F 1 153 ? -0.524 -23.293 52.123 1.00 41.66 153 GLN F C 1
ATOM 7051 O O . GLN F 1 153 ? 0.551 -22.783 51.756 1.00 42.46 153 GLN F O 1
ATOM 7065 N N . ASP G 1 2 ? 38.508 -47.608 40.216 1.00 71.09 2 ASP G N 1
ATOM 7066 C CA . ASP G 1 2 ? 37.453 -48.472 40.731 1.00 69.60 2 ASP G CA 1
ATOM 7067 C C . ASP G 1 2 ? 36.089 -48.170 40.066 1.00 68.11 2 ASP G C 1
ATOM 7068 O O . ASP G 1 2 ? 35.983 -47.305 39.189 1.00 68.01 2 ASP G O 1
ATOM 7073 N N . ASP G 1 3 ? 35.064 -48.917 40.475 1.00 66.05 3 ASP G N 1
ATOM 7074 C CA . ASP G 1 3 ? 33.671 -48.578 40.203 1.00 63.69 3 ASP G CA 1
ATOM 7075 C C . ASP G 1 3 ? 33.244 -47.383 41.048 1.00 61.76 3 ASP G C 1
ATOM 7076 O O . ASP G 1 3 ? 32.383 -46.597 40.643 1.00 61.44 3 ASP G O 1
ATOM 7081 N N . ARG G 1 4 ? 33.835 -47.265 42.232 1.00 59.28 4 ARG G N 1
ATOM 7082 C CA . ARG G 1 4 ? 33.552 -46.154 43.125 1.00 56.97 4 ARG G CA 1
ATOM 7083 C C . ARG G 1 4 ? 34.169 -44.874 42.575 1.00 54.45 4 ARG G C 1
ATOM 7084 O O . ARG G 1 4 ? 33.538 -43.831 42.614 1.00 54.31 4 ARG G O 1
ATOM 7092 N N . LEU G 1 5 ? 35.391 -44.957 42.049 1.00 51.33 5 LEU G N 1
ATOM 7093 C CA . LEU G 1 5 ? 36.048 -43.786 41.464 1.00 48.38 5 LEU G CA 1
ATOM 7094 C C . LEU G 1 5 ? 35.239 -43.246 40.291 1.00 46.09 5 LEU G C 1
ATOM 7095 O O . LEU G 1 5 ? 35.051 -42.040 40.160 1.00 45.43 5 LEU G O 1
ATOM 7100 N N . PHE G 1 6 ? 34.756 -44.148 39.444 1.00 43.19 6 PHE G N 1
ATOM 7101 C CA . PHE G 1 6 ? 33.942 -43.771 38.293 1.00 40.42 6 PHE G CA 1
ATOM 7102 C C . PHE G 1 6 ? 32.608 -43.148 38.722 1.00 39.30 6 PHE G C 1
ATOM 7103 O O . PHE G 1 6 ? 32.222 -42.098 38.210 1.00 38.44 6 PHE G O 1
ATOM 7111 N N . ARG G 1 7 ? 31.924 -43.772 39.676 1.00 37.73 7 ARG G N 1
ATOM 7112 C CA . ARG G 1 7 ? 30.678 -43.217 40.199 1.00 37.19 7 ARG G CA 1
ATOM 7113 C C . ARG G 1 7 ? 30.873 -41.848 40.856 1.00 35.61 7 ARG G C 1
ATOM 7114 O O . ARG G 1 7 ? 30.034 -40.967 40.689 1.00 34.93 7 ARG G O 1
ATOM 7122 N N . ASN G 1 8 ? 31.975 -41.682 41.591 1.00 34.13 8 ASN G N 1
ATOM 7123 C CA . ASN G 1 8 ? 32.327 -40.412 42.223 1.00 33.36 8 ASN G CA 1
ATOM 7124 C C . ASN G 1 8 ? 32.543 -39.313 41.180 1.00 31.94 8 ASN G C 1
ATOM 7125 O O . ASN G 1 8 ? 32.044 -38.193 41.316 1.00 31.41 8 ASN G O 1
ATOM 7130 N N . ALA G 1 9 ? 33.298 -39.655 40.146 1.00 30.16 9 ALA G N 1
ATOM 7131 C CA . ALA G 1 9 ? 33.509 -38.792 38.997 1.00 29.54 9 ALA G CA 1
ATOM 7132 C C . ALA G 1 9 ? 32.191 -38.386 38.320 1.00 28.46 9 ALA G C 1
ATOM 7133 O O . ALA G 1 9 ? 31.927 -37.222 38.117 1.00 28.20 9 ALA G O 1
ATOM 7143 N N . GLY G 1 11 ? 29.272 -38.404 39.515 1.00 25.40 11 GLY G N 1
ATOM 7144 C CA . GLY G 1 11 ? 28.535 -37.591 40.466 1.00 23.84 11 GLY G CA 1
ATOM 7145 C C . GLY G 1 11 ? 28.954 -36.140 40.493 1.00 22.86 11 GLY G C 1
ATOM 7146 O O . GLY G 1 11 ? 28.225 -35.295 41.048 1.00 22.22 11 GLY G O 1
ATOM 7147 N N . LYS G 1 12 ? 30.120 -35.846 39.907 1.00 21.86 12 LYS G N 1
ATOM 7148 C CA . LYS G 1 12 ? 30.610 -34.482 39.849 1.00 21.61 12 LYS G CA 1
ATOM 7149 C C . LYS G 1 12 ? 29.908 -33.658 38.734 1.00 20.86 12 LYS G C 1
ATOM 7150 O O . LYS G 1 12 ? 30.109 -32.447 38.613 1.00 20.61 12 LYS G O 1
ATOM 7156 N N . PHE G 1 13 ? 29.126 -34.323 37.895 1.00 19.46 13 PHE G N 1
ATOM 7157 C CA . PHE G 1 13 ? 28.282 -33.619 36.935 1.00 19.12 13 PHE G CA 1
ATOM 7158 C C . PHE G 1 13 ? 26.891 -33.448 37.547 1.00 18.29 13 PHE G C 1
ATOM 7159 O O . PHE G 1 13 ? 26.126 -34.395 37.653 1.00 18.53 13 PHE G O 1
ATOM 7167 N N . ALA G 1 14 ? 26.591 -32.244 37.968 1.00 17.59 14 ALA G N 1
ATOM 7168 C CA . ALA G 1 14 ? 25.346 -31.918 38.616 1.00 18.08 14 ALA G CA 1
ATOM 7169 C C . ALA G 1 14 ? 24.190 -32.039 37.650 1.00 18.10 14 ALA G C 1
ATOM 7170 O O . ALA G 1 14 ? 24.343 -31.713 36.479 1.00 18.12 14 ALA G O 1
ATOM 7172 N N . THR G 1 15 ? 23.038 -32.530 38.116 1.00 18.03 15 THR G N 1
ATOM 7173 C CA . THR G 1 15 ? 21.843 -32.583 37.280 1.00 18.10 15 THR G CA 1
ATOM 7174 C C . THR G 1 15 ? 20.594 -32.200 38.055 1.00 18.23 15 THR G C 1
ATOM 7175 O O . THR G 1 15 ? 20.578 -32.240 39.287 1.00 17.64 15 THR G O 1
ATOM 7179 N N . GLY G 1 16 ? 19.522 -31.875 37.318 1.00 17.93 16 GLY G N 1
ATOM 7180 C CA . GLY G 1 16 ? 18.202 -31.995 37.878 1.00 18.17 16 GLY G CA 1
ATOM 7181 C C . GLY G 1 16 ? 17.855 -33.459 38.097 1.00 19.18 16 GLY G C 1
ATOM 7182 O O . GLY G 1 16 ? 18.666 -34.363 37.828 1.00 19.26 16 GLY G O 1
ATOM 7183 N N . VAL G 1 17 ? 16.633 -33.698 38.565 1.00 19.44 17 VAL G N 1
ATOM 7184 C CA . VAL G 1 17 ? 16.157 -35.034 38.885 1.00 19.63 17 VAL G CA 1
ATOM 7185 C C . VAL G 1 17 ? 14.814 -35.141 38.187 1.00 20.63 17 VAL G C 1
ATOM 7186 O O . VAL G 1 17 ? 14.003 -34.199 38.246 1.00 20.81 17 VAL G O 1
ATOM 7190 N N . THR G 1 18 ? 14.585 -36.257 37.497 1.00 20.85 18 THR G N 1
ATOM 7191 C CA . THR G 1 18 ? 13.293 -36.522 36.872 1.00 21.59 18 THR G CA 1
ATOM 7192 C C . THR G 1 18 ? 12.677 -37.821 37.375 1.00 22.15 18 THR G C 1
ATOM 7193 O O . THR G 1 18 ? 13.357 -38.631 38.000 1.00 21.74 18 THR G O 1
ATOM 7197 N N . VAL G 1 19 ? 11.379 -38.003 37.098 1.00 22.08 19 VAL G N 1
ATOM 7198 C CA . VAL G 1 19 ? 10.768 -39.310 37.191 1.00 21.69 19 VAL G CA 1
ATOM 7199 C C . VAL G 1 19 ? 10.299 -39.648 35.787 1.00 22.31 19 VAL G C 1
ATOM 7200 O O . VAL G 1 19 ? 9.645 -38.843 35.148 1.00 22.32 19 VAL G O 1
ATOM 7204 N N . ILE G 1 20 ? 10.682 -40.809 35.270 1.00 23.35 20 ILE G N 1
ATOM 7205 C CA . ILE G 1 20 ? 10.237 -41.237 33.956 1.00 24.53 20 ILE G CA 1
ATOM 7206 C C . ILE G 1 20 ? 8.950 -41.979 34.243 1.00 25.02 20 ILE G C 1
ATOM 7207 O O . ILE G 1 20 ? 8.912 -42.792 35.151 1.00 25.32 20 ILE G O 1
ATOM 7212 N N . THR G 1 21 ? 7.878 -41.670 33.527 1.00 26.27 21 THR G N 1
ATOM 7213 C CA . THR G 1 21 ? 6.622 -42.417 33.700 1.00 27.93 21 THR G CA 1
ATOM 7214 C C . THR G 1 21 ? 6.126 -42.997 32.380 1.00 29.64 21 THR G C 1
ATOM 7215 O O . THR G 1 21 ? 6.431 -42.494 31.290 1.00 29.10 21 THR G O 1
ATOM 7219 N N . THR G 1 22 ? 5.374 -44.083 32.503 1.00 31.62 22 THR G N 1
ATOM 7220 C CA . THR G 1 22 ? 4.669 -44.637 31.379 1.00 33.51 22 THR G CA 1
ATOM 7221 C C . THR G 1 22 ? 3.451 -45.419 31.877 1.00 35.56 22 THR G C 1
ATOM 7222 O O . THR G 1 22 ? 3.294 -45.665 33.073 1.00 35.23 22 THR G O 1
ATOM 7226 N N . GLU G 1 23 ? 2.607 -45.817 30.933 1.00 38.23 23 GLU G N 1
ATOM 7227 C CA . GLU G 1 23 ? 1.403 -46.569 31.237 1.00 41.03 23 GLU G CA 1
ATOM 7228 C C . GLU G 1 23 ? 1.400 -47.858 30.420 1.00 41.72 23 GLU G C 1
ATOM 7229 O O . GLU G 1 23 ? 1.572 -47.838 29.204 1.00 41.96 23 GLU G O 1
ATOM 7235 N N . LEU G 1 24 ? 1.251 -48.978 31.106 1.00 43.08 24 LEU G N 1
ATOM 7236 C CA . LEU G 1 24 ? 1.073 -50.257 30.431 1.00 44.66 24 LEU G CA 1
ATOM 7237 C C . LEU G 1 24 ? -0.162 -50.919 30.977 1.00 45.41 24 LEU G C 1
ATOM 7238 O O . LEU G 1 24 ? -0.288 -51.101 32.207 1.00 45.43 24 LEU G O 1
ATOM 7243 N N . ASN G 1 25 ? -1.068 -51.258 30.055 1.00 46.55 25 ASN G N 1
ATOM 7244 C CA . ASN G 1 25 ? -2.261 -52.047 30.374 1.00 47.01 25 ASN G CA 1
ATOM 7245 C C . ASN G 1 25 ? -3.019 -51.390 31.537 1.00 46.78 25 ASN G C 1
ATOM 7246 O O . ASN G 1 25 ? -3.421 -52.061 32.498 1.00 46.92 25 ASN G O 1
ATOM 7251 N N . GLY G 1 26 ? -3.164 -50.063 31.466 1.00 46.73 26 GLY G N 1
ATOM 7252 C CA . GLY G 1 26 ? -3.836 -49.293 32.514 1.00 46.07 26 GLY G CA 1
ATOM 7253 C C . GLY G 1 26 ? -3.035 -48.907 33.766 1.00 45.45 26 GLY G C 1
ATOM 7254 O O . GLY G 1 26 ? -3.387 -47.922 34.450 1.00 45.86 26 GLY G O 1
ATOM 7255 N N . ALA G 1 27 ? -1.993 -49.677 34.096 1.00 43.74 27 ALA G N 1
ATOM 7256 C CA . ALA G 1 27 ? -1.154 -49.380 35.263 1.00 42.49 27 ALA G CA 1
ATOM 7257 C C . ALA G 1 27 ? -0.084 -48.298 34.969 1.00 41.03 27 ALA G C 1
ATOM 7258 O O . ALA G 1 27 ? 0.511 -48.275 33.895 1.00 40.87 27 ALA G O 1
ATOM 7260 N N . VAL G 1 28 ? 0.134 -47.398 35.925 1.00 39.36 28 VAL G N 1
ATOM 7261 C CA . VAL G 1 28 ? 1.151 -46.353 35.793 1.00 37.49 28 VAL G CA 1
ATOM 7262 C C . VAL G 1 28 ? 2.446 -46.823 36.428 1.00 36.44 28 VAL G C 1
ATOM 7263 O O . VAL G 1 28 ? 2.444 -47.253 37.584 1.00 35.59 28 VAL G O 1
ATOM 7267 N N . HIS G 1 29 ? 3.543 -46.723 35.680 1.00 35.02 29 HIS G N 1
ATOM 7268 C CA . HIS G 1 29 ? 4.864 -47.046 36.238 1.00 34.28 29 HIS G CA 1
ATOM 7269 C C . HIS G 1 29 ? 5.797 -45.833 36.166 1.00 32.64 29 HIS G C 1
ATOM 7270 O O . HIS G 1 29 ? 5.799 -45.120 35.169 1.00 31.95 29 HIS G O 1
ATOM 7277 N N . GLY G 1 30 ? 6.567 -45.612 37.234 1.00 31.20 30 GLY G N 1
ATOM 7278 C CA . GLY G 1 30 ? 7.550 -44.555 37.294 1.00 29.14 30 GLY G CA 1
ATOM 7279 C C . GLY G 1 30 ? 8.924 -45.012 37.795 1.00 28.58 30 GLY G C 1
ATOM 7280 O O . GLY G 1 30 ? 9.037 -45.992 38.557 1.00 27.91 30 GLY G O 1
ATOM 7289 N N . THR G 1 32 ? 12.771 -42.968 39.022 1.00 22.98 32 THR G N 1
ATOM 7290 C CA . THR G 1 32 ? 13.698 -41.841 39.159 1.00 22.03 32 THR G CA 1
ATOM 7291 C C . THR G 1 32 ? 14.903 -41.997 38.231 1.00 21.82 32 THR G C 1
ATOM 7292 O O . THR G 1 32 ? 15.543 -43.036 38.199 1.00 21.75 32 THR G O 1
ATOM 7296 N N . ALA G 1 33 ? 15.220 -40.944 37.501 1.00 21.66 33 ALA G N 1
ATOM 7297 C CA . ALA G 1 33 ? 16.323 -40.971 36.555 1.00 22.06 33 ALA G CA 1
ATOM 7298 C C . ALA G 1 33 ? 16.955 -39.593 36.496 1.00 22.45 33 ALA G C 1
ATOM 7299 O O . ALA G 1 33 ? 16.256 -38.578 36.572 1.00 22.93 33 ALA G O 1
ATOM 7301 N N . ASN G 1 34 ? 18.270 -39.527 36.379 1.00 22.69 34 ASN G N 1
ATOM 7302 C CA . ASN G 1 34 ? 18.902 -38.249 36.067 1.00 23.40 34 ASN G CA 1
ATOM 7303 C C . ASN G 1 34 ? 19.697 -38.341 34.781 1.00 23.70 34 ASN G C 1
ATOM 7304 O O . ASN G 1 34 ? 20.174 -37.342 34.277 1.00 23.42 34 ASN G O 1
ATOM 7309 N N . ALA G 1 35 ? 19.804 -39.549 34.236 1.00 24.73 35 ALA G N 1
ATOM 7310 C CA . ALA G 1 35 ? 20.428 -39.746 32.932 1.00 25.39 35 ALA G CA 1
ATOM 7311 C C . ALA G 1 35 ? 19.401 -39.389 31.852 1.00 26.12 35 ALA G C 1
ATOM 7312 O O . ALA G 1 35 ? 18.785 -40.254 31.202 1.00 26.00 35 ALA G O 1
ATOM 7314 N N . PHE G 1 36 ? 19.208 -38.081 31.700 1.00 26.07 36 PHE G N 1
ATOM 7315 C CA . PHE G 1 36 ? 18.270 -37.540 30.749 1.00 26.01 36 PHE G CA 1
ATOM 7316 C C . PHE G 1 36 ? 18.964 -36.398 30.037 1.00 26.17 36 PHE G C 1
ATOM 7317 O O . PHE G 1 36 ? 19.832 -35.762 30.604 1.00 26.13 36 PHE G O 1
ATOM 7333 N N . SER G 1 38 ? 18.337 -33.277 26.573 1.00 29.50 38 SER G N 1
ATOM 7334 C CA . SER G 1 38 ? 17.885 -32.803 25.280 1.00 30.86 38 SER G CA 1
ATOM 7335 C C . SER G 1 38 ? 18.855 -33.238 24.184 1.00 31.57 38 SER G C 1
ATOM 7336 O O . SER G 1 38 ? 20.095 -33.116 24.333 1.00 31.68 38 SER G O 1
ATOM 7339 N N . VAL G 1 39 ? 18.304 -33.722 23.074 1.00 32.02 39 VAL G N 1
ATOM 7340 C CA . VAL G 1 39 ? 19.106 -34.302 22.020 1.00 32.28 39 VAL G CA 1
ATOM 7341 C C . VAL G 1 39 ? 19.039 -33.453 20.776 1.00 33.30 39 VAL G C 1
ATOM 7342 O O . VAL G 1 39 ? 20.051 -32.929 20.325 1.00 33.89 39 VAL G O 1
ATOM 7346 N N . SER G 1 40 ? 17.840 -33.307 20.228 1.00 34.11 40 SER G N 1
ATOM 7347 C CA . SER G 1 40 ? 17.668 -32.682 18.921 1.00 34.88 40 SER G CA 1
ATOM 7348 C C . SER G 1 40 ? 16.553 -31.650 18.890 1.00 35.56 40 SER G C 1
ATOM 7349 O O . SER G 1 40 ? 15.527 -31.800 19.579 1.00 34.99 40 SER G O 1
ATOM 7352 N N . LEU G 1 41 ? 16.769 -30.605 18.088 1.00 36.56 41 LEU G N 1
ATOM 7353 C CA . LEU G 1 41 ? 15.823 -29.494 17.961 1.00 38.16 41 LEU G CA 1
ATOM 7354 C C . LEU G 1 41 ? 14.818 -29.764 16.831 1.00 38.62 41 LEU G C 1
ATOM 7355 O O . LEU G 1 41 ? 13.612 -29.664 17.031 1.00 39.15 41 LEU G O 1
ATOM 7360 N N . ASN G 1 42 ? 15.326 -30.120 15.652 1.00 39.39 42 ASN G N 1
ATOM 7361 C CA . ASN G 1 42 ? 14.508 -30.559 14.517 1.00 39.39 42 ASN G CA 1
ATOM 7362 C C . ASN G 1 42 ? 14.959 -31.942 14.036 1.00 38.37 42 ASN G C 1
ATOM 7363 O O . ASN G 1 42 ? 15.986 -32.048 13.371 1.00 38.85 42 ASN G O 1
ATOM 7368 N N . PRO G 1 43 ? 14.212 -33.000 14.338 1.00 37.66 43 PRO G N 1
ATOM 7369 C CA . PRO G 1 43 ? 12.946 -32.934 15.094 1.00 37.05 43 PRO G CA 1
ATOM 7370 C C . PRO G 1 43 ? 13.179 -32.803 16.607 1.00 36.47 43 PRO G C 1
ATOM 7371 O O . PRO G 1 43 ? 14.310 -32.924 17.064 1.00 36.65 43 PRO G O 1
ATOM 7375 N N . LYS G 1 44 ? 12.127 -32.551 17.371 1.00 35.50 44 LYS G N 1
ATOM 7376 C CA . LYS G 1 44 ? 12.254 -32.388 18.813 1.00 34.26 44 LYS G CA 1
ATOM 7377 C C . LYS G 1 44 ? 12.512 -33.731 19.477 1.00 33.34 44 LYS G C 1
ATOM 7378 O O . LYS G 1 44 ? 11.572 -34.519 19.665 1.00 33.22 44 LYS G O 1
ATOM 7384 N N . LEU G 1 45 ? 13.788 -33.983 19.833 1.00 31.55 45 LEU G N 1
ATOM 7385 C CA . LEU G 1 45 ? 14.153 -35.243 20.466 1.00 30.21 45 LEU G CA 1
ATOM 7386 C C . LEU G 1 45 ? 14.801 -35.123 21.818 1.00 29.66 45 LEU G C 1
ATOM 7387 O O . LEU G 1 45 ? 15.524 -34.148 22.159 1.00 28.87 45 LEU G O 1
ATOM 7392 N N . VAL G 1 46 ? 14.563 -36.173 22.581 1.00 28.17 46 VAL G N 1
ATOM 7393 C CA . VAL G 1 46 ? 14.975 -36.207 23.942 1.00 27.51 46 VAL G CA 1
ATOM 7394 C C . VAL G 1 46 ? 15.514 -37.631 24.166 1.00 27.24 46 VAL G C 1
ATOM 7395 O O . VAL G 1 46 ? 15.236 -38.538 23.380 1.00 26.76 46 VAL G O 1
ATOM 7399 N N . LEU G 1 47 ? 16.327 -37.835 25.198 1.00 27.07 47 LEU G N 1
ATOM 7400 C CA . LEU G 1 47 ? 16.857 -39.173 25.427 1.00 27.13 47 LEU G CA 1
ATOM 7401 C C . LEU G 1 47 ? 16.853 -39.489 26.901 1.00 26.91 47 LEU G C 1
ATOM 7402 O O . LEU G 1 47 ? 17.177 -38.631 27.702 1.00 27.14 47 LEU G O 1
ATOM 7407 N N . VAL G 1 48 ? 16.526 -40.733 27.246 1.00 26.46 48 VAL G N 1
ATOM 7408 C CA . VAL G 1 48 ? 16.653 -41.208 28.603 1.00 27.07 48 VAL G CA 1
ATOM 7409 C C . VAL G 1 48 ? 17.418 -42.554 28.613 1.00 27.46 48 VAL G C 1
ATOM 7410 O O . VAL G 1 48 ? 17.334 -43.320 27.633 1.00 27.66 48 VAL G O 1
ATOM 7414 N N . SER G 1 49 ? 18.159 -42.825 29.693 1.00 27.52 49 SER G N 1
ATOM 7415 C CA . SER G 1 49 ? 19.012 -44.007 29.777 1.00 28.32 49 SER G CA 1
ATOM 7416 C C . SER G 1 49 ? 18.563 -44.915 30.921 1.00 29.02 49 SER G C 1
ATOM 7417 O O . SER G 1 49 ? 18.535 -44.499 32.072 1.00 29.18 49 SER G O 1
ATOM 7420 N N . ILE G 1 50 ? 18.222 -46.155 30.600 1.00 29.41 50 ILE G N 1
ATOM 7421 C CA . ILE G 1 50 ? 17.650 -47.067 31.591 1.00 29.93 50 ILE G CA 1
ATOM 7422 C C . ILE G 1 50 ? 18.505 -48.331 31.738 1.00 30.15 50 ILE G C 1
ATOM 7423 O O . ILE G 1 50 ? 18.917 -48.900 30.757 1.00 29.84 50 ILE G O 1
ATOM 7428 N N . GLY G 1 51 ? 18.798 -48.717 32.969 1.00 30.58 51 GLY G N 1
ATOM 7429 C CA . GLY G 1 51 ? 19.573 -49.899 33.259 1.00 33.02 51 GLY G CA 1
ATOM 7430 C C . GLY G 1 51 ? 18.894 -51.204 32.843 1.00 34.26 51 GLY G C 1
ATOM 7431 O O . GLY G 1 51 ? 17.670 -51.341 32.931 1.00 33.89 51 GLY G O 1
ATOM 7432 N N . GLU G 1 52 ? 19.710 -52.149 32.385 1.00 35.41 52 GLU G N 1
ATOM 7433 C CA . GLU G 1 52 ? 19.246 -53.421 31.824 1.00 36.54 52 GLU G CA 1
ATOM 7434 C C . GLU G 1 52 ? 18.382 -54.219 32.801 1.00 37.23 52 GLU G C 1
ATOM 7435 O O . GLU G 1 52 ? 17.488 -54.947 32.385 1.00 37.61 52 GLU G O 1
ATOM 7441 N N . LYS G 1 53 ? 18.639 -54.069 34.097 1.00 38.10 53 LYS G N 1
ATOM 7442 C CA . LYS G 1 53 ? 17.890 -54.791 35.124 1.00 39.30 53 LYS G CA 1
ATOM 7443 C C . LYS G 1 53 ? 16.647 -54.039 35.632 1.00 39.29 53 LYS G C 1
ATOM 7444 O O . LYS G 1 53 ? 15.933 -54.539 36.510 1.00 39.65 53 LYS G O 1
ATOM 7450 N N . ALA G 1 54 ? 16.389 -52.849 35.098 1.00 38.83 54 ALA G N 1
ATOM 7451 C CA . ALA G 1 54 ? 15.268 -52.039 35.569 1.00 38.63 54 ALA G CA 1
ATOM 7452 C C . ALA G 1 54 ? 13.928 -52.480 34.955 1.00 38.47 54 ALA G C 1
ATOM 7453 O O . ALA G 1 54 ? 13.803 -52.617 33.733 1.00 37.69 54 ALA G O 1
ATOM 7455 N N . LYS G 1 55 ? 12.933 -52.660 35.830 1.00 38.47 55 LYS G N 1
ATOM 7456 C CA . LYS G 1 55 ? 11.576 -53.019 35.436 1.00 38.72 55 LYS G CA 1
ATOM 7457 C C . LYS G 1 55 ? 11.027 -52.060 34.383 1.00 38.37 55 LYS G C 1
ATOM 7458 O O . LYS G 1 55 ? 10.305 -52.475 33.482 1.00 38.29 55 LYS G O 1
ATOM 7472 N N . LEU G 1 57 ? 12.559 -50.778 31.888 1.00 36.64 57 LEU G N 1
ATOM 7473 C CA . LEU G 1 57 ? 13.034 -51.090 30.533 1.00 37.25 57 LEU G CA 1
ATOM 7474 C C . LEU G 1 57 ? 11.984 -51.825 29.672 1.00 37.58 57 LEU G C 1
ATOM 7475 O O . LEU G 1 57 ? 11.616 -51.360 28.597 1.00 37.53 57 LEU G O 1
ATOM 7480 N N . GLU G 1 58 ? 11.515 -52.976 30.144 1.00 38.49 58 GLU G N 1
ATOM 7481 C CA . GLU G 1 58 ? 10.518 -53.746 29.401 1.00 39.81 58 GLU G CA 1
ATOM 7482 C C . GLU G 1 58 ? 9.197 -52.964 29.243 1.00 39.53 58 GLU G C 1
ATOM 7483 O O . GLU G 1 58 ? 8.585 -52.999 28.170 1.00 39.68 58 GLU G O 1
ATOM 7489 N N . LYS G 1 59 ? 8.796 -52.219 30.283 1.00 39.48 59 LYS G N 1
ATOM 7490 C CA . LYS G 1 59 ? 7.590 -51.376 30.230 1.00 39.13 59 LYS G CA 1
ATOM 7491 C C . LYS G 1 59 ? 7.629 -50.343 29.109 1.00 38.67 59 LYS G C 1
ATOM 7492 O O . LYS G 1 59 ? 6.616 -50.130 28.419 1.00 38.91 59 LYS G O 1
ATOM 7498 N N . ILE G 1 60 ? 8.777 -49.692 28.921 1.00 37.81 60 ILE G N 1
ATOM 7499 C CA . ILE G 1 60 ? 8.925 -48.734 27.815 1.00 37.14 60 ILE G CA 1
ATOM 7500 C C . ILE G 1 60 ? 9.029 -49.437 26.463 1.00 37.32 60 ILE G C 1
ATOM 7501 O O . ILE G 1 60 ? 8.462 -48.963 25.493 1.00 36.72 60 ILE G O 1
ATOM 7506 N N . GLN G 1 61 ? 9.742 -50.570 26.415 1.00 37.94 61 GLN G N 1
ATOM 7507 C CA . GLN G 1 61 ? 9.823 -51.381 25.184 1.00 39.08 61 GLN G CA 1
ATOM 7508 C C . GLN G 1 61 ? 8.449 -51.748 24.649 1.00 39.21 61 GLN G C 1
ATOM 7509 O O . GLN G 1 61 ? 8.234 -51.722 23.446 1.00 39.80 61 GLN G O 1
ATOM 7515 N N . GLN G 1 62 ? 7.518 -52.053 25.544 1.00 39.42 62 GLN G N 1
ATOM 7516 C CA . GLN G 1 62 ? 6.150 -52.430 25.163 1.00 39.77 62 GLN G CA 1
ATOM 7517 C C . GLN G 1 62 ? 5.252 -51.243 24.859 1.00 39.10 62 GLN G C 1
ATOM 7518 O O . GLN G 1 62 ? 4.585 -51.227 23.827 1.00 39.18 62 GLN G O 1
ATOM 7524 N N . SER G 1 63 ? 5.228 -50.254 25.762 1.00 38.17 63 SER G N 1
ATOM 7525 C CA . SER G 1 63 ? 4.338 -49.103 25.608 1.00 36.90 63 SER G CA 1
ATOM 7526 C C . SER G 1 63 ? 4.804 -48.192 24.483 1.00 36.37 63 SER G C 1
ATOM 7527 O O . SER G 1 63 ? 3.998 -47.445 23.907 1.00 36.20 63 SER G O 1
ATOM 7530 N N . LYS G 1 64 ? 6.107 -48.245 24.188 1.00 35.88 64 LYS G N 1
ATOM 7531 C CA . LYS G 1 64 ? 6.734 -47.394 23.168 1.00 35.58 64 LYS G CA 1
ATOM 7532 C C . LYS G 1 64 ? 6.568 -45.902 23.434 1.00 34.21 64 LYS G C 1
ATOM 7533 O O . LYS G 1 64 ? 6.678 -45.077 22.516 1.00 34.26 64 LYS G O 1
ATOM 7539 N N . LYS G 1 65 ? 6.316 -45.546 24.687 1.00 32.68 65 LYS G N 1
ATOM 7540 C CA . LYS G 1 65 ? 6.229 -44.135 25.063 1.00 31.54 65 LYS G CA 1
ATOM 7541 C C . LYS G 1 65 ? 6.702 -43.915 26.503 1.00 29.63 65 LYS G C 1
ATOM 7542 O O . LYS G 1 65 ? 6.801 -44.870 27.267 1.00 29.00 65 LYS G O 1
ATOM 7548 N N . TYR G 1 66 ? 6.977 -42.662 26.860 1.00 27.50 66 TYR G N 1
ATOM 7549 C CA . TYR G 1 66 ? 7.338 -42.306 28.232 1.00 25.90 66 TYR G CA 1
ATOM 7550 C C . TYR G 1 66 ? 7.214 -40.793 28.415 1.00 25.21 66 TYR G C 1
ATOM 7551 O O . TYR G 1 66 ? 7.293 -40.049 27.445 1.00 25.07 66 TYR G O 1
ATOM 7560 N N . ALA G 1 67 ? 6.966 -40.353 29.641 1.00 23.63 67 ALA G N 1
ATOM 7561 C CA . ALA G 1 67 ? 6.995 -38.937 29.927 1.00 23.13 67 ALA G CA 1
ATOM 7562 C C . ALA G 1 67 ? 8.175 -38.728 30.877 1.00 22.56 67 ALA G C 1
ATOM 7563 O O . ALA G 1 67 ? 8.533 -39.618 31.628 1.00 21.74 67 ALA G O 1
ATOM 7565 N N . VAL G 1 68 ? 8.745 -37.537 30.832 1.00 21.88 68 VAL G N 1
ATOM 7566 C CA . VAL G 1 68 ? 9.823 -37.152 31.715 1.00 21.95 68 VAL G CA 1
ATOM 7567 C C . VAL G 1 68 ? 9.225 -36.071 32.589 1.00 21.35 68 VAL G C 1
ATOM 7568 O O . VAL G 1 68 ? 8.743 -35.085 32.056 1.00 21.71 68 VAL G O 1
ATOM 7572 N N . ASN G 1 69 ? 9.254 -36.263 33.910 1.00 21.09 69 ASN G N 1
ATOM 7573 C CA . ASN G 1 69 ? 8.737 -35.288 34.875 1.00 20.95 69 ASN G CA 1
ATOM 7574 C C . ASN G 1 69 ? 9.915 -34.711 35.638 1.00 20.41 69 ASN G C 1
ATOM 7575 O O . ASN G 1 69 ? 10.526 -35.401 36.443 1.00 20.01 69 ASN G O 1
ATOM 7580 N N . ILE G 1 70 ? 10.252 -33.454 35.367 1.00 20.52 70 ILE G N 1
ATOM 7581 C CA . ILE G 1 70 ? 11.326 -32.773 36.074 1.00 19.68 70 ILE G CA 1
ATOM 7582 C C . ILE G 1 70 ? 10.846 -32.336 37.439 1.00 20.25 70 ILE G C 1
ATOM 7583 O O . ILE G 1 70 ? 9.799 -31.718 37.580 1.00 20.15 70 ILE G O 1
ATOM 7588 N N . LEU G 1 71 ? 11.613 -32.688 38.472 1.00 20.11 71 LEU G N 1
ATOM 7589 C CA . LEU G 1 71 ? 11.149 -32.495 39.827 1.00 19.98 71 LEU G CA 1
ATOM 7590 C C . LEU G 1 71 ? 11.565 -31.148 40.396 1.00 21.27 71 LEU G C 1
ATOM 7591 O O . LEU G 1 71 ? 12.622 -30.579 40.053 1.00 19.96 71 LEU G O 1
ATOM 7596 N N . SER G 1 72 ? 10.694 -30.616 41.261 1.00 21.14 72 SER G N 1
ATOM 7597 C CA . SER G 1 72 ? 10.947 -29.327 41.831 1.00 21.70 72 SER G CA 1
ATOM 7598 C C . SER G 1 72 ? 11.637 -29.628 43.131 1.00 22.19 72 SER G C 1
ATOM 7599 O O . SER G 1 72 ? 11.710 -30.792 43.566 1.00 21.39 72 SER G O 1
ATOM 7602 N N . GLN G 1 73 ? 12.172 -28.576 43.721 1.00 22.53 73 GLN G N 1
ATOM 7603 C CA . GLN G 1 73 ? 12.804 -28.549 45.031 1.00 24.20 73 GLN G CA 1
ATOM 7604 C C . GLN G 1 73 ? 11.964 -29.182 46.142 1.00 24.05 73 GLN G C 1
ATOM 7605 O O . GLN G 1 73 ? 12.502 -29.624 47.161 1.00 23.98 73 GLN G O 1
ATOM 7611 N N . ASP G 1 74 ? 10.648 -29.120 45.977 1.00 24.33 74 ASP G N 1
ATOM 7612 C CA . ASP G 1 74 ? 9.727 -29.600 46.998 1.00 25.64 74 ASP G CA 1
ATOM 7613 C C . ASP G 1 74 ? 9.408 -31.086 46.858 1.00 25.21 74 ASP G C 1
ATOM 7614 O O . ASP G 1 74 ? 8.592 -31.587 47.610 1.00 25.53 74 ASP G O 1
ATOM 7619 N N . GLN G 1 75 ? 10.043 -31.774 45.915 1.00 24.38 75 GLN G N 1
ATOM 7620 C CA . GLN G 1 75 ? 9.630 -33.125 45.511 1.00 23.94 75 GLN G CA 1
ATOM 7621 C C . GLN G 1 75 ? 10.701 -34.212 45.785 1.00 23.98 75 GLN G C 1
ATOM 7622 O O . GLN G 1 75 ? 10.698 -35.305 45.190 1.00 23.66 75 GLN G O 1
ATOM 7628 N N . LYS G 1 76 ? 11.595 -33.908 46.713 1.00 24.08 76 LYS G N 1
ATOM 7629 C CA . LYS G 1 76 ? 12.616 -34.852 47.137 1.00 24.90 76 LYS G CA 1
ATOM 7630 C C . LYS G 1 76 ? 12.055 -36.243 47.534 1.00 24.72 76 LYS G C 1
ATOM 7631 O O . LYS G 1 76 ? 12.652 -37.253 47.194 1.00 24.02 76 LYS G O 1
ATOM 7637 N N . VAL G 1 77 ? 10.923 -36.270 48.243 1.00 24.82 77 VAL G N 1
ATOM 7638 C CA . VAL G 1 77 ? 10.273 -37.526 48.629 1.00 24.83 77 VAL G CA 1
ATOM 7639 C C . VAL G 1 77 ? 9.828 -38.348 47.414 1.00 24.58 77 VAL G C 1
ATOM 7640 O O . VAL G 1 77 ? 9.927 -39.577 47.446 1.00 24.14 77 VAL G O 1
ATOM 7644 N N . LEU G 1 78 ? 9.394 -37.678 46.339 1.00 24.48 78 LEU G N 1
ATOM 7645 C CA . LEU G 1 78 ? 9.026 -38.375 45.108 1.00 24.54 78 LEU G CA 1
ATOM 7646 C C . LEU G 1 78 ? 10.242 -39.011 44.427 1.00 24.77 78 LEU G C 1
ATOM 7647 O O . LEU G 1 78 ? 10.165 -40.115 43.899 1.00 24.52 78 LEU G O 1
ATOM 7652 N N . SER G 1 79 ? 11.350 -38.290 44.410 1.00 24.47 79 SER G N 1
ATOM 7653 C CA . SER G 1 79 ? 12.602 -38.822 43.891 1.00 25.00 79 SER G CA 1
ATOM 7654 C C . SER G 1 79 ? 12.980 -40.119 44.620 1.00 24.89 79 SER G C 1
ATOM 7655 O O . SER G 1 79 ? 13.323 -41.104 43.987 1.00 24.86 79 SER G O 1
ATOM 7666 N N . ASN G 1 81 ? 10.945 -42.089 46.522 1.00 25.86 81 ASN G N 1
ATOM 7667 C CA . ASN G 1 81 ? 9.894 -43.038 46.141 1.00 26.05 81 ASN G CA 1
ATOM 7668 C C . ASN G 1 81 ? 10.171 -43.785 44.836 1.00 26.08 81 ASN G C 1
ATOM 7669 O O . ASN G 1 81 ? 10.172 -45.030 44.797 1.00 25.69 81 ASN G O 1
ATOM 7674 N N . PHE G 1 82 ? 10.427 -43.040 43.770 1.00 25.13 82 PHE G N 1
ATOM 7675 C CA . PHE G 1 82 ? 10.547 -43.680 42.493 1.00 25.69 82 PHE G CA 1
ATOM 7676 C C . PHE G 1 82 ? 11.928 -44.288 42.243 1.00 26.40 82 PHE G C 1
ATOM 7677 O O . PHE G 1 82 ? 12.169 -44.880 41.176 1.00 25.96 82 PHE G O 1
ATOM 7685 N N . ALA G 1 83 ? 12.820 -44.114 43.225 1.00 27.45 83 ALA G N 1
ATOM 7686 C CA . ALA G 1 83 ? 14.146 -44.727 43.222 1.00 28.78 83 ALA G CA 1
ATOM 7687 C C . ALA G 1 83 ? 14.181 -46.003 44.077 1.00 29.86 83 ALA G C 1
ATOM 7688 O O . ALA G 1 83 ? 15.240 -46.571 44.287 1.00 30.32 83 ALA G O 1
ATOM 7690 N N . GLY G 1 84 ? 13.025 -46.431 44.576 1.00 31.13 84 GLY G N 1
ATOM 7691 C CA . GLY G 1 84 ? 12.916 -47.601 45.436 1.00 32.73 84 GLY G CA 1
ATOM 7692 C C . GLY G 1 84 ? 13.563 -47.454 46.790 1.00 33.91 84 GLY G C 1
ATOM 7693 O O . GLY G 1 84 ? 14.058 -48.426 47.341 1.00 34.65 84 GLY G O 1
ATOM 7694 N N . GLN G 1 85 ? 13.549 -46.255 47.351 1.00 34.47 85 GLN G N 1
ATOM 7695 C CA . GLN G 1 85 ? 14.296 -46.011 48.582 1.00 35.38 85 GLN G CA 1
ATOM 7696 C C . GLN G 1 85 ? 13.397 -45.888 49.799 1.00 35.79 85 GLN G C 1
ATOM 7697 O O . GLN G 1 85 ? 13.871 -45.698 50.919 1.00 35.30 85 GLN G O 1
ATOM 7703 N N . LEU G 1 86 ? 12.094 -45.989 49.584 1.00 36.73 86 LEU G N 1
ATOM 7704 C CA . LEU G 1 86 ? 11.160 -45.944 50.699 1.00 38.48 86 LEU G CA 1
ATOM 7705 C C . LEU G 1 86 ? 10.579 -47.333 50.929 1.00 40.30 86 LEU G C 1
ATOM 7706 O O . LEU G 1 86 ? 10.305 -48.050 49.981 1.00 40.43 86 LEU G O 1
ATOM 7711 N N . GLU G 1 87 ? 10.400 -47.693 52.193 1.00 42.42 87 GLU G N 1
ATOM 7712 C CA . GLU G 1 87 ? 9.805 -48.978 52.555 1.00 45.07 87 GLU G CA 1
ATOM 7713 C C . GLU G 1 87 ? 8.364 -49.103 52.073 1.00 45.61 87 GLU G C 1
ATOM 7714 O O . GLU G 1 87 ? 7.968 -50.143 51.569 1.00 46.11 87 GLU G O 1
ATOM 7720 N N . LYS G 1 88 ? 7.606 -48.031 52.223 1.00 46.80 88 LYS G N 1
ATOM 7721 C CA . LYS G 1 88 ? 6.226 -47.965 51.764 1.00 48.14 88 LYS G CA 1
ATOM 7722 C C . LYS G 1 88 ? 6.090 -46.909 50.657 1.00 47.94 88 LYS G C 1
ATOM 7723 O O . LYS G 1 88 ? 6.504 -45.773 50.826 1.00 47.83 88 LYS G O 1
ATOM 7729 N N . PRO G 1 89 ? 5.512 -47.295 49.525 1.00 48.26 89 PRO G N 1
ATOM 7730 C CA . PRO G 1 89 ? 5.271 -46.366 48.416 1.00 48.12 89 PRO G CA 1
ATOM 7731 C C . PRO G 1 89 ? 4.342 -45.240 48.806 1.00 47.76 89 PRO G C 1
ATOM 7732 O O . PRO G 1 89 ? 3.417 -45.455 49.582 1.00 47.88 89 PRO G O 1
ATOM 7736 N N . VAL G 1 90 ? 4.586 -44.046 48.286 1.00 47.33 90 VAL G N 1
ATOM 7737 C CA . VAL G 1 90 ? 3.660 -42.953 48.552 1.00 46.87 90 VAL G CA 1
ATOM 7738 C C . VAL G 1 90 ? 2.535 -42.966 47.513 1.00 46.44 90 VAL G C 1
ATOM 7739 O O . VAL G 1 90 ? 2.680 -43.520 46.415 1.00 45.82 90 VAL G O 1
ATOM 7743 N N . ASP G 1 91 ? 1.401 -42.390 47.895 1.00 46.25 91 ASP G N 1
ATOM 7744 C CA . ASP G 1 91 ? 0.259 -42.252 47.008 1.00 46.08 91 ASP G CA 1
ATOM 7745 C C . ASP G 1 91 ? 0.493 -41.019 46.140 1.00 45.02 91 ASP G C 1
ATOM 7746 O O . ASP G 1 91 ? 0.357 -39.885 46.605 1.00 45.03 91 ASP G O 1
ATOM 7751 N N . VAL G 1 92 ? 0.880 -41.252 44.889 1.00 43.79 92 VAL G N 1
ATOM 7752 C CA . VAL G 1 92 ? 1.331 -40.184 44.007 1.00 42.33 92 VAL G CA 1
ATOM 7753 C C . VAL G 1 92 ? 0.153 -39.694 43.197 1.00 42.23 92 VAL G C 1
ATOM 7754 O O . VAL G 1 92 ? -0.657 -40.492 42.704 1.00 42.02 92 VAL G O 1
ATOM 7758 N N . GLN G 1 93 ? 0.057 -38.375 43.092 1.00 41.77 93 GLN G N 1
ATOM 7759 C CA . GLN G 1 93 ? -0.987 -37.704 42.324 1.00 41.90 93 GLN G CA 1
ATOM 7760 C C . GLN G 1 93 ? -0.575 -37.542 40.869 1.00 40.65 93 GLN G C 1
ATOM 7761 O O . GLN G 1 93 ? 0.327 -36.751 40.563 1.00 40.54 93 GLN G O 1
ATOM 7767 N N . PHE G 1 94 ? -1.228 -38.307 39.992 1.00 39.56 94 PHE G N 1
ATOM 7768 C CA . PHE G 1 94 ? -0.984 -38.274 38.547 1.00 38.84 94 PHE G CA 1
ATOM 7769 C C . PHE G 1 94 ? -2.014 -37.437 37.809 1.00 38.60 94 PHE G C 1
ATOM 7770 O O . PHE G 1 94 ? -3.146 -37.273 38.274 1.00 38.84 94 PHE G O 1
ATOM 7778 N N . GLU G 1 95 ? -1.589 -36.860 36.689 1.00 37.79 95 GLU G N 1
ATOM 7779 C CA . GLU G 1 95 ? -2.488 -36.222 35.741 1.00 37.00 95 GLU G CA 1
ATOM 7780 C C . GLU G 1 95 ? -2.051 -36.732 34.379 1.00 36.10 95 GLU G C 1
ATOM 7781 O O . GLU G 1 95 ? -1.300 -37.703 34.303 1.00 35.92 95 GLU G O 1
ATOM 7787 N N . GLU G 1 96 ? -2.525 -36.106 33.308 1.00 35.65 96 GLU G N 1
ATOM 7788 C CA . GLU G 1 96 ? -2.321 -36.630 31.966 1.00 35.80 96 GLU G CA 1
ATOM 7789 C C . GLU G 1 96 ? -1.736 -35.593 31.026 1.00 35.01 96 GLU G C 1
ATOM 7790 O O . GLU G 1 96 ? -2.060 -34.423 31.117 1.00 35.08 96 GLU G O 1
ATOM 7796 N N . LEU G 1 97 ? -0.872 -36.029 30.108 1.00 34.75 97 LEU G N 1
ATOM 7797 C CA . LEU G 1 97 ? -0.320 -35.132 29.090 1.00 34.56 97 LEU G CA 1
ATOM 7798 C C . LEU G 1 97 ? 0.132 -35.964 27.903 1.00 34.77 97 LEU G C 1
ATOM 7799 O O . LEU G 1 97 ? 0.912 -36.911 28.056 1.00 34.98 97 LEU G O 1
ATOM 7804 N N . GLY G 1 98 ? -0.411 -35.651 26.727 1.00 34.89 98 GLY G N 1
ATOM 7805 C CA . GLY G 1 98 ? -0.137 -36.411 25.518 1.00 34.68 98 GLY G CA 1
ATOM 7806 C C . GLY G 1 98 ? -0.435 -37.888 25.655 1.00 34.99 98 GLY G C 1
ATOM 7807 O O . GLY G 1 98 ? 0.228 -38.734 25.038 1.00 35.39 98 GLY G O 1
ATOM 7808 N N . GLY G 1 99 ? -1.420 -38.218 26.472 1.00 34.67 99 GLY G N 1
ATOM 7809 C CA . GLY G 1 99 ? -1.783 -39.609 26.668 1.00 34.89 99 GLY G CA 1
ATOM 7810 C C . GLY G 1 99 ? -0.853 -40.350 27.612 1.00 35.18 99 GLY G C 1
ATOM 7811 O O . GLY G 1 99 ? -0.934 -41.579 27.710 1.00 35.95 99 GLY G O 1
ATOM 7812 N N . LEU G 1 100 ? 0.032 -39.625 28.305 1.00 34.46 100 LEU G N 1
ATOM 7813 C CA . LEU G 1 100 ? 0.884 -40.248 29.337 1.00 33.34 100 LEU G CA 1
ATOM 7814 C C . LEU G 1 100 ? 0.514 -39.769 30.736 1.00 32.29 100 LEU G C 1
ATOM 7815 O O . LEU G 1 100 ? 0.098 -38.630 30.908 1.00 32.11 100 LEU G O 1
ATOM 7820 N N . PRO G 1 101 ? 0.674 -40.629 31.730 1.00 31.57 101 PRO G N 1
ATOM 7821 C CA . PRO G 1 101 ? 0.568 -40.189 33.130 1.00 31.47 101 PRO G CA 1
ATOM 7822 C C . PRO G 1 101 ? 1.741 -39.284 33.517 1.00 31.03 101 PRO G C 1
ATOM 7823 O O . PRO G 1 101 ? 2.886 -39.614 33.236 1.00 31.71 101 PRO G O 1
ATOM 7827 N N . VAL G 1 102 ? 1.456 -38.121 34.090 1.00 30.44 102 VAL G N 1
ATOM 7828 C CA . VAL G 1 102 ? 2.507 -37.200 34.495 1.00 29.37 102 VAL G CA 1
ATOM 7829 C C . VAL G 1 102 ? 2.272 -36.811 35.938 1.00 29.45 102 VAL G C 1
ATOM 7830 O O . VAL G 1 102 ? 1.189 -37.012 36.442 1.00 29.53 102 VAL G O 1
ATOM 7834 N N . ILE G 1 103 ? 3.290 -36.282 36.609 1.00 28.98 103 ILE G N 1
ATOM 7835 C CA . ILE G 1 103 ? 3.215 -36.040 38.025 1.00 28.37 103 ILE G CA 1
ATOM 7836 C C . ILE G 1 103 ? 2.803 -34.594 38.237 1.00 29.05 103 ILE G C 1
ATOM 7837 O O . ILE G 1 103 ? 3.383 -33.681 37.658 1.00 27.90 103 ILE G O 1
ATOM 7842 N N . LYS G 1 104 ? 1.777 -34.428 39.075 1.00 29.46 104 LYS G N 1
ATOM 7843 C CA . LYS G 1 104 ? 1.175 -33.146 39.366 1.00 29.97 104 LYS G CA 1
ATOM 7844 C C . LYS G 1 104 ? 2.164 -32.277 40.104 1.00 29.30 104 LYS G C 1
ATOM 7845 O O . LYS G 1 104 ? 2.841 -32.742 41.017 1.00 29.94 104 LYS G O 1
ATOM 7851 N N . ASP G 1 105 ? 2.265 -31.017 39.702 1.00 29.03 105 ASP G N 1
ATOM 7852 C CA . ASP G 1 105 ? 3.141 -30.050 40.368 1.00 29.01 105 ASP G CA 1
ATOM 7853 C C . ASP G 1 105 ? 4.656 -30.252 40.090 1.00 27.97 105 ASP G C 1
ATOM 7854 O O . ASP G 1 105 ? 5.499 -29.657 40.765 1.00 27.53 105 ASP G O 1
ATOM 7859 N N . ALA G 1 106 ? 4.978 -31.088 39.107 1.00 26.89 106 ALA G N 1
ATOM 7860 C CA . ALA G 1 106 ? 6.366 -31.257 38.652 1.00 26.27 106 ALA G CA 1
ATOM 7861 C C . ALA G 1 106 ? 6.814 -29.930 38.095 1.00 25.41 106 ALA G C 1
ATOM 7862 O O . ALA G 1 106 ? 5.996 -29.165 37.595 1.00 26.03 106 ALA G O 1
ATOM 7864 N N . LEU G 1 107 ? 8.103 -29.645 38.158 1.00 24.84 107 LEU G N 1
ATOM 7865 C CA . LEU G 1 107 ? 8.631 -28.448 37.533 1.00 24.30 107 LEU G CA 1
ATOM 7866 C C . LEU G 1 107 ? 8.280 -28.400 36.039 1.00 23.94 107 LEU G C 1
ATOM 7867 O O . LEU G 1 107 ? 7.889 -27.366 35.519 1.00 24.61 107 LEU G O 1
ATOM 7872 N N . ALA G 1 108 ? 8.402 -29.519 35.349 1.00 22.74 108 ALA G N 1
ATOM 7873 C CA . ALA G 1 108 ? 8.082 -29.573 33.932 1.00 22.87 108 ALA G CA 1
ATOM 7874 C C . ALA G 1 108 ? 7.619 -30.962 33.610 1.00 22.82 108 ALA G C 1
ATOM 7875 O O . ALA G 1 108 ? 8.014 -31.916 34.268 1.00 22.85 108 ALA G O 1
ATOM 7877 N N . GLN G 1 109 ? 6.794 -31.076 32.580 1.00 23.52 109 GLN G N 1
ATOM 7878 C CA . GLN G 1 109 ? 6.342 -32.350 32.104 1.00 24.24 109 GLN G CA 1
ATOM 7879 C C . GLN G 1 109 ? 6.540 -32.401 30.602 1.00 24.98 109 GLN G C 1
ATOM 7880 O O . GLN G 1 109 ? 6.148 -31.478 29.904 1.00 25.15 109 GLN G O 1
ATOM 7886 N N . ILE G 1 110 ? 7.118 -33.495 30.099 1.00 25.82 110 ILE G N 1
ATOM 7887 C CA . ILE G 1 110 ? 7.434 -33.635 28.681 1.00 26.81 110 ILE G CA 1
ATOM 7888 C C . ILE G 1 110 ? 7.029 -35.043 28.232 1.00 27.54 110 ILE G C 1
ATOM 7889 O O . ILE G 1 110 ? 7.574 -36.011 28.735 1.00 27.66 110 ILE G O 1
ATOM 7894 N N . SER G 1 111 ? 6.104 -35.152 27.276 1.00 28.31 111 SER G N 1
ATOM 7895 C CA . SER G 1 111 ? 5.597 -36.457 26.858 1.00 29.75 111 SER G CA 1
ATOM 7896 C C . SER G 1 111 ? 6.234 -36.875 25.568 1.00 29.95 111 SER G C 1
ATOM 7897 O O . SER G 1 111 ? 6.364 -36.056 24.672 1.00 30.35 111 SER G O 1
ATOM 7900 N N . CYS G 1 112 ? 6.588 -38.144 25.438 1.00 30.58 112 CYS G N 1
ATOM 7901 C CA . CYS G 1 112 ? 7.370 -38.575 24.282 1.00 32.24 112 CYS G CA 1
ATOM 7902 C C . CYS G 1 112 ? 6.872 -39.883 23.673 1.00 32.81 112 CYS G C 1
ATOM 7903 O O . CYS G 1 112 ? 6.298 -40.715 24.367 1.00 32.76 112 CYS G O 1
ATOM 7906 N N . GLN G 1 113 ? 7.125 -40.053 22.371 1.00 33.60 113 GLN G N 1
ATOM 7907 C CA . GLN G 1 113 ? 6.978 -41.351 21.698 1.00 34.41 113 GLN G CA 1
ATOM 7908 C C . GLN G 1 113 ? 8.359 -41.897 21.323 1.00 34.19 113 GLN G C 1
ATOM 7909 O O . GLN G 1 113 ? 9.169 -41.203 20.747 1.00 33.91 113 GLN G O 1
ATOM 7915 N N . VAL G 1 114 ? 8.627 -43.137 21.685 1.00 34.69 114 VAL G N 1
ATOM 7916 C CA . VAL G 1 114 ? 9.942 -43.728 21.433 1.00 35.68 114 VAL G CA 1
ATOM 7917 C C . VAL G 1 114 ? 10.167 -43.883 19.929 1.00 36.61 114 VAL G C 1
ATOM 7918 O O . VAL G 1 114 ? 9.348 -44.525 19.266 1.00 37.39 114 VAL G O 1
ATOM 7922 N N . VAL G 1 115 ? 11.244 -43.286 19.393 1.00 37.22 115 VAL G N 1
ATOM 7923 C CA . VAL G 1 115 ? 11.579 -43.402 17.945 1.00 37.82 115 VAL G CA 1
ATOM 7924 C C . VAL G 1 115 ? 12.849 -44.225 17.652 1.00 38.20 115 VAL G C 1
ATOM 7925 O O . VAL G 1 115 ? 13.075 -44.624 16.512 1.00 38.65 115 VAL G O 1
ATOM 7929 N N . ASN G 1 116 ? 13.672 -44.469 18.678 1.00 38.66 116 ASN G N 1
ATOM 7930 C CA . ASN G 1 116 ? 14.883 -45.304 18.562 1.00 38.63 116 ASN G CA 1
ATOM 7931 C C . ASN G 1 116 ? 15.254 -45.893 19.899 1.00 38.92 116 ASN G C 1
ATOM 7932 O O . ASN G 1 116 ? 14.944 -45.313 20.938 1.00 39.19 116 ASN G O 1
ATOM 7937 N N . GLU G 1 117 ? 15.929 -47.031 19.873 1.00 38.90 117 GLU G N 1
ATOM 7938 C CA . GLU G 1 117 ? 16.330 -47.724 21.077 1.00 39.48 117 GLU G CA 1
ATOM 7939 C C . GLU G 1 117 ? 17.738 -48.282 20.827 1.00 39.53 117 GLU G C 1
ATOM 7940 O O . GLU G 1 117 ? 17.936 -49.110 19.931 1.00 39.55 117 GLU G O 1
ATOM 7946 N N . VAL G 1 118 ? 18.717 -47.808 21.608 1.00 39.16 118 VAL G N 1
ATOM 7947 C CA . VAL G 1 118 ? 20.125 -48.140 21.376 1.00 38.49 118 VAL G CA 1
ATOM 7948 C C . VAL G 1 118 ? 20.744 -48.722 22.633 1.00 38.34 118 VAL G C 1
ATOM 7949 O O . VAL G 1 118 ? 20.796 -48.053 23.671 1.00 38.42 118 VAL G O 1
ATOM 7953 N N . GLN G 1 119 ? 21.208 -49.964 22.562 1.00 37.78 119 GLN G N 1
ATOM 7954 C CA . GLN G 1 119 ? 21.908 -50.549 23.697 1.00 37.79 119 GLN G CA 1
ATOM 7955 C C . GLN G 1 119 ? 23.311 -49.945 23.837 1.00 37.19 119 GLN G C 1
ATOM 7956 O O . GLN G 1 119 ? 24.020 -49.726 22.844 1.00 36.89 119 GLN G O 1
ATOM 7962 N N . ALA G 1 120 ? 23.685 -49.644 25.077 1.00 36.39 120 ALA G N 1
ATOM 7963 C CA . ALA G 1 120 ? 24.983 -49.052 25.371 1.00 35.91 120 ALA G CA 1
ATOM 7964 C C . ALA G 1 120 ? 25.476 -49.610 26.698 1.00 35.96 120 ALA G C 1
ATOM 7965 O O . ALA G 1 120 ? 25.082 -49.128 27.775 1.00 36.06 120 ALA G O 1
ATOM 7967 N N . GLY G 1 121 ? 26.322 -50.634 26.614 1.00 35.29 121 GLY G N 1
ATOM 7968 C CA . GLY G 1 121 ? 26.792 -51.342 27.783 1.00 34.76 121 GLY G CA 1
ATOM 7969 C C . GLY G 1 121 ? 25.656 -51.816 28.675 1.00 34.86 121 GLY G C 1
ATOM 7970 O O . GLY G 1 121 ? 24.712 -52.461 28.220 1.00 35.25 121 GLY G O 1
ATOM 7971 N N . ASP G 1 122 ? 25.778 -51.488 29.955 1.00 34.68 122 ASP G N 1
ATOM 7972 C CA . ASP G 1 122 ? 24.796 -51.727 31.028 1.00 34.77 122 ASP G CA 1
ATOM 7973 C C . ASP G 1 122 ? 23.350 -51.252 30.785 1.00 33.35 122 ASP G C 1
ATOM 7974 O O . ASP G 1 122 ? 22.447 -51.593 31.558 1.00 32.75 122 ASP G O 1
ATOM 7979 N N . HIS G 1 123 ? 23.156 -50.421 29.776 1.00 31.36 123 HIS G N 1
ATOM 7980 C CA . HIS G 1 123 ? 21.966 -49.584 29.728 1.00 30.91 123 HIS G CA 1
ATOM 7981 C C . HIS G 1 123 ? 21.386 -49.573 28.351 1.00 30.39 123 HIS G C 1
ATOM 7982 O O . HIS G 1 123 ? 22.068 -49.952 27.410 1.00 30.73 123 HIS G O 1
ATOM 7989 N N . THR G 1 124 ? 20.141 -49.112 28.244 1.00 30.21 124 THR G N 1
ATOM 7990 C CA . THR G 1 124 ? 19.491 -48.842 26.960 1.00 30.40 124 THR G CA 1
ATOM 7991 C C . THR G 1 124 ? 19.060 -47.367 26.886 1.00 30.19 124 THR G C 1
ATOM 7992 O O . THR G 1 124 ? 18.470 -46.828 27.831 1.00 29.89 124 THR G O 1
ATOM 7996 N N . LEU G 1 125 ? 19.353 -46.744 25.754 1.00 29.91 125 LEU G N 1
ATOM 7997 C CA . LEU G 1 125 ? 18.980 -45.381 25.481 1.00 30.29 125 LEU G CA 1
ATOM 7998 C C . LEU G 1 125 ? 17.683 -45.377 24.704 1.00 30.76 125 LEU G C 1
ATOM 7999 O O . LEU G 1 125 ? 17.611 -45.961 23.633 1.00 31.28 125 LEU G O 1
ATOM 8004 N N . PHE G 1 126 ? 16.658 -44.735 25.244 1.00 30.60 126 PHE G N 1
ATOM 8005 C CA . PHE G 1 126 ? 15.409 -44.573 24.540 1.00 30.64 126 PHE G CA 1
ATOM 8006 C C . PHE G 1 126 ? 15.321 -43.129 24.089 1.00 31.24 126 PHE G C 1
ATOM 8007 O O . PHE G 1 126 ? 15.117 -42.217 24.887 1.00 30.75 126 PHE G O 1
ATOM 8015 N N . ILE G 1 127 ? 15.472 -42.943 22.788 1.00 31.79 127 ILE G N 1
ATOM 8016 C CA . ILE G 1 127 ? 15.339 -41.667 22.158 1.00 32.40 127 ILE G CA 1
ATOM 8017 C C . ILE G 1 127 ? 13.870 -41.475 21.859 1.00 32.86 127 ILE G C 1
ATOM 8018 O O . ILE G 1 127 ? 13.252 -42.348 21.259 1.00 32.71 127 ILE G O 1
ATOM 8023 N N . GLY G 1 128 ? 13.330 -40.331 22.310 1.00 33.09 128 GLY G N 1
ATOM 8024 C CA . GLY G 1 128 ? 11.914 -40.040 22.250 1.00 33.09 128 GLY G CA 1
ATOM 8025 C C . GLY G 1 128 ? 11.631 -38.730 21.541 1.00 33.46 128 GLY G C 1
ATOM 8026 O O . GLY G 1 128 ? 12.330 -37.737 21.752 1.00 33.03 128 GLY G O 1
ATOM 8027 N N . GLU G 1 129 ? 10.600 -38.740 20.694 1.00 33.92 129 GLU G N 1
ATOM 8028 C CA . GLU G 1 129 ? 10.098 -37.510 20.079 1.00 34.89 129 GLU G CA 1
ATOM 8029 C C . GLU G 1 129 ? 9.061 -36.878 21.004 1.00 34.92 129 GLU G C 1
ATOM 8030 O O . GLU G 1 129 ? 8.132 -37.548 21.447 1.00 35.40 129 GLU G O 1
ATOM 8036 N N . VAL G 1 130 ? 9.239 -35.595 21.288 1.00 35.04 130 VAL G N 1
ATOM 8037 C CA . VAL G 1 130 ? 8.394 -34.857 22.188 1.00 35.40 130 VAL G CA 1
ATOM 8038 C C . VAL G 1 130 ? 7.093 -34.479 21.499 1.00 36.07 130 VAL G C 1
ATOM 8039 O O . VAL G 1 130 ? 7.123 -33.876 20.423 1.00 36.18 130 VAL G O 1
ATOM 8043 N N . THR G 1 131 ? 5.957 -34.842 22.119 1.00 36.34 131 THR G N 1
ATOM 8044 C CA . THR G 1 131 ? 4.625 -34.485 21.602 1.00 36.43 131 THR G CA 1
ATOM 8045 C C . THR G 1 131 ? 3.969 -33.332 22.353 1.00 36.81 131 THR G C 1
ATOM 8046 O O . THR G 1 131 ? 3.230 -32.544 21.740 1.00 37.54 131 THR G O 1
ATOM 8050 N N . ASP G 1 132 ? 4.248 -33.221 23.657 1.00 36.48 132 ASP G N 1
ATOM 8051 C CA . ASP G 1 132 ? 3.603 -32.248 24.540 1.00 36.30 132 ASP G CA 1
ATOM 8052 C C . ASP G 1 132 ? 4.524 -31.800 25.662 1.00 35.59 132 ASP G C 1
ATOM 8053 O O . ASP G 1 132 ? 5.351 -32.573 26.186 1.00 35.15 132 ASP G O 1
ATOM 8058 N N . ILE G 1 133 ? 4.365 -30.543 26.042 1.00 35.12 133 ILE G N 1
ATOM 8059 C CA . ILE G 1 133 ? 5.189 -29.918 27.063 1.00 35.14 133 ILE G CA 1
ATOM 8060 C C . ILE G 1 133 ? 4.339 -29.091 28.032 1.00 34.88 133 ILE G C 1
ATOM 8061 O O . ILE G 1 133 ? 3.422 -28.414 27.613 1.00 34.75 133 ILE G O 1
ATOM 8066 N N . LYS G 1 134 ? 4.653 -29.155 29.319 1.00 34.79 134 LYS G N 1
ATOM 8067 C CA . LYS G 1 134 ? 4.103 -28.234 30.303 1.00 35.31 134 LYS G CA 1
ATOM 8068 C C . LYS G 1 134 ? 5.206 -27.789 31.255 1.00 34.66 134 LYS G C 1
ATOM 8069 O O . LYS G 1 134 ? 5.934 -28.626 31.787 1.00 34.30 134 LYS G O 1
ATOM 8075 N N . ILE G 1 135 ? 5.306 -26.482 31.487 1.00 34.17 135 ILE G N 1
ATOM 8076 C CA . ILE G 1 135 ? 6.374 -25.893 32.279 1.00 34.72 135 ILE G CA 1
ATOM 8077 C C . ILE G 1 135 ? 5.806 -25.027 33.396 1.00 34.42 135 ILE G C 1
ATOM 8078 O O . ILE G 1 135 ? 4.738 -24.445 33.247 1.00 34.68 135 ILE G O 1
ATOM 8083 N N . THR G 1 136 ? 6.529 -24.950 34.522 1.00 34.13 136 THR G N 1
ATOM 8084 C CA . THR G 1 136 ? 6.264 -23.982 35.586 1.00 33.11 136 THR G CA 1
ATOM 8085 C C . THR G 1 136 ? 7.554 -23.253 35.909 1.00 33.37 136 THR G C 1
ATOM 8086 O O . THR G 1 136 ? 8.611 -23.548 35.339 1.00 33.32 136 THR G O 1
ATOM 8090 N N . GLU G 1 137 ? 7.477 -22.306 36.835 1.00 32.66 137 GLU G N 1
ATOM 8091 C CA . GLU G 1 137 ? 8.637 -21.507 37.161 1.00 32.61 137 GLU G CA 1
ATOM 8092 C C . GLU G 1 137 ? 9.186 -21.860 38.533 1.00 31.35 137 GLU G C 1
ATOM 8093 O O . GLU G 1 137 ? 9.790 -21.033 39.186 1.00 32.09 137 GLU G O 1
ATOM 8099 N N . GLN G 1 138 ? 9.030 -23.110 38.947 1.00 29.86 138 GLN G N 1
ATOM 8100 C CA . GLN G 1 138 ? 9.544 -23.563 40.232 1.00 28.17 138 GLN G CA 1
ATOM 8101 C C . GLN G 1 138 ? 11.054 -23.722 40.223 1.00 27.35 138 GLN G C 1
ATOM 8102 O O . GLN G 1 138 ? 11.663 -23.792 39.190 1.00 27.02 138 GLN G O 1
ATOM 8108 N N . ASP G 1 139 ? 11.655 -23.762 41.396 1.00 27.07 139 ASP G N 1
ATOM 8109 C CA . ASP G 1 139 ? 13.073 -24.051 41.542 1.00 26.78 139 ASP G CA 1
ATOM 8110 C C . ASP G 1 139 ? 13.284 -25.590 41.554 1.00 25.52 139 ASP G C 1
ATOM 8111 O O . ASP G 1 139 ? 12.412 -26.342 42.040 1.00 25.35 139 ASP G O 1
ATOM 8116 N N . PRO G 1 140 ? 14.411 -26.028 40.981 1.00 23.70 140 PRO G N 1
ATOM 8117 C CA . PRO G 1 140 ? 14.675 -27.442 40.740 1.00 22.17 140 PRO G CA 1
ATOM 8118 C C . PRO G 1 140 ? 15.306 -28.202 41.879 1.00 21.69 140 PRO G C 1
ATOM 8119 O O . PRO G 1 140 ? 16.151 -27.677 42.605 1.00 21.67 140 PRO G O 1
ATOM 8123 N N . LEU G 1 141 ? 14.941 -29.485 41.986 1.00 21.45 141 LEU G N 1
ATOM 8124 C CA . LEU G 1 141 ? 15.687 -30.422 42.801 1.00 20.64 141 LEU G CA 1
ATOM 8125 C C . LEU G 1 141 ? 16.969 -30.709 42.058 1.00 20.17 141 LEU G C 1
ATOM 8126 O O . LEU G 1 141 ? 16.935 -30.958 40.868 1.00 20.81 141 LEU G O 1
ATOM 8131 N N . LEU G 1 142 ? 18.099 -30.687 42.753 1.00 20.07 142 LEU G N 1
ATOM 8132 C CA . LEU G 1 142 ? 19.370 -30.935 42.126 1.00 20.15 142 LEU G CA 1
ATOM 8133 C C . LEU G 1 142 ? 20.012 -32.148 42.776 1.00 20.30 142 LEU G C 1
ATOM 8134 O O . LEU G 1 142 ? 19.776 -32.426 43.950 1.00 19.72 142 LEU G O 1
ATOM 8139 N N . PHE G 1 143 ? 20.836 -32.842 42.001 1.00 20.07 143 PHE G N 1
ATOM 8140 C CA . PHE G 1 143 ? 21.611 -33.966 42.513 1.00 20.15 143 PHE G CA 1
ATOM 8141 C C . PHE G 1 143 ? 23.077 -33.779 42.131 1.00 20.12 143 PHE G C 1
ATOM 8142 O O . PHE G 1 143 ? 23.401 -33.566 40.961 1.00 19.74 143 PHE G O 1
ATOM 8150 N N . PHE G 1 144 ? 23.957 -33.825 43.125 1.00 20.11 144 PHE G N 1
ATOM 8151 C CA . PHE G 1 144 ? 25.376 -33.575 42.927 1.00 20.84 144 PHE G CA 1
ATOM 8152 C C . PHE G 1 144 ? 26.157 -34.287 44.028 1.00 22.14 144 PHE G C 1
ATOM 8153 O O . PHE G 1 144 ? 25.797 -34.214 45.223 1.00 21.92 144 PHE G O 1
ATOM 8161 N N . SER G 1 145 ? 27.227 -34.964 43.625 1.00 23.98 145 SER G N 1
ATOM 8162 C CA . SER G 1 145 ? 28.114 -35.702 44.539 1.00 26.25 145 SER G CA 1
ATOM 8163 C C . SER G 1 145 ? 27.346 -36.625 45.464 1.00 26.47 145 SER G C 1
ATOM 8164 O O . SER G 1 145 ? 27.668 -36.707 46.653 1.00 26.43 145 SER G O 1
ATOM 8167 N N . GLY G 1 146 ? 26.301 -37.261 44.941 1.00 26.93 146 GLY G N 1
ATOM 8168 C CA . GLY G 1 146 ? 25.535 -38.224 45.704 1.00 27.26 146 GLY G CA 1
ATOM 8169 C C . GLY G 1 146 ? 24.549 -37.629 46.699 1.00 28.08 146 GLY G C 1
ATOM 8170 O O . GLY G 1 146 ? 23.986 -38.376 47.502 1.00 28.06 146 GLY G O 1
ATOM 8171 N N . LYS G 1 147 ? 24.316 -36.311 46.618 1.00 27.67 147 LYS G N 1
ATOM 8172 C CA . LYS G 1 147 ? 23.423 -35.608 47.536 1.00 27.74 147 LYS G CA 1
ATOM 8173 C C . LYS G 1 147 ? 22.396 -34.732 46.806 1.00 26.47 147 LYS G C 1
ATOM 8174 O O . LYS G 1 147 ? 22.633 -34.271 45.693 1.00 25.58 147 LYS G O 1
ATOM 8180 N N . TYR G 1 148 ? 21.251 -34.528 47.439 1.00 25.44 148 TYR G N 1
ATOM 8181 C CA . TYR G 1 148 ? 20.262 -33.552 46.965 1.00 25.76 148 TYR G CA 1
ATOM 8182 C C . TYR G 1 148 ? 20.716 -32.127 47.332 1.00 25.04 148 TYR G C 1
ATOM 8183 O O . TYR G 1 148 ? 21.304 -31.922 48.359 1.00 24.12 148 TYR G O 1
ATOM 8192 N N . HIS G 1 149 ? 20.475 -31.181 46.436 1.00 25.54 149 HIS G N 1
ATOM 8193 C CA . HIS G 1 149 ? 20.922 -29.799 46.577 1.00 25.40 149 HIS G CA 1
ATOM 8194 C C . HIS G 1 149 ? 19.872 -28.878 45.984 1.00 25.81 149 HIS G C 1
ATOM 8195 O O . HIS G 1 149 ? 18.883 -29.335 45.394 1.00 25.71 149 HIS G O 1
ATOM 8202 N N . GLN G 1 150 ? 20.114 -27.580 46.145 1.00 27.06 150 GLN G N 1
ATOM 8203 C CA . GLN G 1 150 ? 19.237 -26.519 45.683 1.00 28.69 150 GLN G CA 1
ATOM 8204 C C . GLN G 1 150 ? 20.100 -25.465 44.991 1.00 28.82 150 GLN G C 1
ATOM 8205 O O . GLN G 1 150 ? 21.295 -25.354 45.293 1.00 29.01 150 GLN G O 1
ATOM 8211 N N . LEU G 1 151 ? 19.508 -24.695 44.085 1.00 29.49 151 LEU G N 1
ATOM 8212 C CA . LEU G 1 151 ? 20.183 -23.499 43.536 1.00 30.85 151 LEU G CA 1
ATOM 8213 C C . LEU G 1 151 ? 20.392 -22.416 44.595 1.00 31.30 151 LEU G C 1
ATOM 8214 O O . LEU G 1 151 ? 19.500 -22.145 45.398 1.00 31.01 151 LEU G O 1
ATOM 8219 N N . ALA G 1 152 ? 21.560 -21.788 44.583 1.00 32.99 152 ALA G N 1
ATOM 8220 C CA . ALA G 1 152 ? 21.786 -20.563 45.369 1.00 35.04 152 ALA G CA 1
ATOM 8221 C C . ALA G 1 152 ? 20.808 -19.473 44.926 1.00 36.56 152 ALA G C 1
ATOM 8222 O O . ALA G 1 152 ? 20.682 -19.213 43.730 1.00 36.97 152 ALA G O 1
ATOM 8224 N N . GLN G 1 153 ? 20.098 -18.869 45.878 1.00 38.94 153 GLN G N 1
ATOM 8225 C CA . GLN G 1 153 ? 19.041 -17.887 45.564 1.00 41.22 153 GLN G CA 1
ATOM 8226 C C . GLN G 1 153 ? 19.527 -16.455 45.754 1.00 41.66 153 GLN G C 1
ATOM 8227 O O . GLN G 1 153 ? 20.553 -16.225 46.409 1.00 42.63 153 GLN G O 1
ATOM 8241 N N . ASP H 1 2 ? 6.117 -24.524 19.358 1.00 72.85 2 ASP H N 1
ATOM 8242 C CA . ASP H 1 2 ? 7.250 -23.664 19.021 1.00 70.83 2 ASP H CA 1
ATOM 8243 C C . ASP H 1 2 ? 8.609 -24.269 19.430 1.00 69.13 2 ASP H C 1
ATOM 8244 O O . ASP H 1 2 ? 8.685 -25.285 20.147 1.00 69.15 2 ASP H O 1
ATOM 8249 N N . ASP H 1 3 ? 9.674 -23.623 18.957 1.00 66.25 3 ASP H N 1
ATOM 8250 C CA . ASP H 1 3 ? 11.052 -23.967 19.276 1.00 63.78 3 ASP H CA 1
ATOM 8251 C C . ASP H 1 3 ? 11.503 -23.318 20.589 1.00 61.88 3 ASP H C 1
ATOM 8252 O O . ASP H 1 3 ? 12.357 -23.860 21.300 1.00 61.45 3 ASP H O 1
ATOM 8257 N N . ARG H 1 4 ? 10.947 -22.143 20.885 1.00 59.46 4 ARG H N 1
ATOM 8258 C CA . ARG H 1 4 ? 11.239 -21.443 22.123 1.00 57.02 4 ARG H CA 1
ATOM 8259 C C . ARG H 1 4 ? 10.610 -22.174 23.309 1.00 54.57 4 ARG H C 1
ATOM 8260 O O . ARG H 1 4 ? 11.239 -22.296 24.356 1.00 54.51 4 ARG H O 1
ATOM 8268 N N . LEU H 1 5 ? 9.378 -22.662 23.147 1.00 51.47 5 LEU H N 1
ATOM 8269 C CA . LEU H 1 5 ? 8.717 -23.423 24.216 1.00 48.46 5 LEU H CA 1
ATOM 8270 C C . LEU H 1 5 ? 9.528 -24.681 24.568 1.00 46.06 5 LEU H C 1
ATOM 8271 O O . LEU H 1 5 ? 9.726 -25.005 25.749 1.00 45.49 5 LEU H O 1
ATOM 8276 N N . PHE H 1 6 ? 9.992 -25.379 23.536 1.00 43.17 6 PHE H N 1
ATOM 8277 C CA . PHE H 1 6 ? 10.822 -26.574 23.704 1.00 40.54 6 PHE H CA 1
ATOM 8278 C C . PHE H 1 6 ? 12.160 -26.255 24.398 1.00 39.47 6 PHE H C 1
ATOM 8279 O O . PHE H 1 6 ? 12.568 -26.957 25.331 1.00 38.75 6 PHE H O 1
ATOM 8287 N N . ARG H 1 7 ? 12.814 -25.179 23.964 1.00 38.01 7 ARG H N 1
ATOM 8288 C CA . ARG H 1 7 ? 14.067 -24.754 24.555 1.00 37.31 7 ARG H CA 1
ATOM 8289 C C . ARG H 1 7 ? 13.894 -24.329 25.993 1.00 35.86 7 ARG H C 1
ATOM 8290 O O . ARG H 1 7 ? 14.752 -24.633 26.838 1.00 35.39 7 ARG H O 1
ATOM 8298 N N . ASN H 1 8 ? 12.797 -23.631 26.278 1.00 34.37 8 ASN H N 1
ATOM 8299 C CA . ASN H 1 8 ? 12.494 -23.213 27.645 1.00 33.48 8 ASN H CA 1
ATOM 8300 C C . ASN H 1 8 ? 12.269 -24.444 28.541 1.00 32.03 8 ASN H C 1
ATOM 8301 O O . ASN H 1 8 ? 12.738 -24.499 29.678 1.00 31.77 8 ASN H O 1
ATOM 8306 N N . ALA H 1 9 ? 11.547 -25.418 28.010 1.00 30.32 9 ALA H N 1
ATOM 8307 C CA . ALA H 1 9 ? 11.262 -26.645 28.727 1.00 29.51 9 ALA H CA 1
ATOM 8308 C C . ALA H 1 9 ? 12.548 -27.369 29.023 1.00 28.50 9 ALA H C 1
ATOM 8309 O O . ALA H 1 9 ? 12.800 -27.712 30.151 1.00 28.74 9 ALA H O 1
ATOM 8319 N N . GLY H 1 11 ? 15.484 -26.232 29.162 1.00 25.36 11 GLY H N 1
ATOM 8320 C CA . GLY H 1 11 ? 16.253 -25.459 30.110 1.00 23.81 11 GLY H CA 1
ATOM 8321 C C . GLY H 1 11 ? 15.825 -25.653 31.547 1.00 22.90 11 GLY H C 1
ATOM 8322 O O . GLY H 1 11 ? 16.553 -25.244 32.461 1.00 22.78 11 GLY H O 1
ATOM 8323 N N . LYS H 1 12 ? 14.673 -26.285 31.769 1.00 21.96 12 LYS H N 1
ATOM 8324 C CA . LYS H 1 12 ? 14.205 -26.520 33.147 1.00 21.50 12 LYS H CA 1
ATOM 8325 C C . LYS H 1 12 ? 14.897 -27.743 33.753 1.00 20.90 12 LYS H C 1
ATOM 8326 O O . LYS H 1 12 ? 14.726 -28.059 34.943 1.00 20.55 12 LYS H O 1
ATOM 8332 N N . PHE H 1 13 ? 15.698 -28.438 32.933 1.00 19.73 13 PHE H N 1
ATOM 8333 C CA . PHE H 1 13 ? 16.541 -29.502 33.473 1.00 19.18 13 PHE H CA 1
ATOM 8334 C C . PHE H 1 13 ? 17.916 -28.966 33.749 1.00 18.35 13 PHE H C 1
ATOM 8335 O O . PHE H 1 13 ? 18.685 -28.710 32.811 1.00 18.47 13 PHE H O 1
ATOM 8343 N N . ALA H 1 14 ? 18.217 -28.764 35.021 1.00 17.72 14 ALA H N 1
ATOM 8344 C CA . ALA H 1 14 ? 19.490 -28.175 35.424 1.00 18.42 14 ALA H CA 1
ATOM 8345 C C . ALA H 1 14 ? 20.627 -29.119 35.118 1.00 18.38 14 ALA H C 1
ATOM 8346 O O . ALA H 1 14 ? 20.450 -30.330 35.207 1.00 18.29 14 ALA H O 1
ATOM 8348 N N . THR H 1 15 ? 21.787 -28.575 34.754 1.00 18.40 15 THR H N 1
ATOM 8349 C CA . THR H 1 15 ? 22.967 -29.414 34.530 1.00 18.57 15 THR H CA 1
ATOM 8350 C C . THR H 1 15 ? 24.200 -28.722 35.053 1.00 18.36 15 THR H C 1
ATOM 8351 O O . THR H 1 15 ? 24.187 -27.514 35.339 1.00 17.66 15 THR H O 1
ATOM 8355 N N . GLY H 1 16 ? 25.288 -29.486 35.147 1.00 18.04 16 GLY H N 1
ATOM 8356 C CA . GLY H 1 16 ? 26.612 -28.894 35.180 1.00 18.09 16 GLY H CA 1
ATOM 8357 C C . GLY H 1 16 ? 26.944 -28.425 33.776 1.00 18.92 16 GLY H C 1
ATOM 8358 O O . GLY H 1 16 ? 26.107 -28.471 32.860 1.00 19.13 16 GLY H O 1
ATOM 8359 N N . VAL H 1 17 ? 28.165 -27.971 33.601 1.00 19.13 17 VAL H N 1
ATOM 8360 C CA . VAL H 1 17 ? 28.649 -27.483 32.331 1.00 19.53 17 VAL H CA 1
ATOM 8361 C C . VAL H 1 17 ? 29.988 -28.136 32.118 1.00 20.39 17 VAL H C 1
ATOM 8362 O O . VAL H 1 17 ? 30.793 -28.222 33.058 1.00 20.11 17 VAL H O 1
ATOM 8366 N N . THR H 1 18 ? 30.223 -28.606 30.896 1.00 20.74 18 THR H N 1
ATOM 8367 C CA . THR H 1 18 ? 31.500 -29.200 30.551 1.00 21.55 18 THR H CA 1
ATOM 8368 C C . THR H 1 18 ? 32.082 -28.530 29.328 1.00 22.10 18 THR H C 1
ATOM 8369 O O . THR H 1 18 ? 31.364 -27.884 28.553 1.00 22.05 18 THR H O 1
ATOM 8373 N N . VAL H 1 19 ? 33.384 -28.738 29.124 1.00 22.08 19 VAL H N 1
ATOM 8374 C CA . VAL H 1 19 ? 33.971 -28.508 27.811 1.00 21.82 19 VAL H CA 1
ATOM 8375 C C . VAL H 1 19 ? 34.443 -29.845 27.291 1.00 22.40 19 VAL H C 1
ATOM 8376 O O . VAL H 1 19 ? 35.108 -30.561 27.999 1.00 22.26 19 VAL H O 1
ATOM 8380 N N . ILE H 1 20 ? 34.038 -30.192 26.071 1.00 23.51 20 ILE H N 1
ATOM 8381 C CA . ILE H 1 20 ? 34.476 -31.400 25.421 1.00 24.88 20 ILE H CA 1
ATOM 8382 C C . ILE H 1 20 ? 35.728 -31.020 24.685 1.00 25.37 20 ILE H C 1
ATOM 8383 O O . ILE H 1 20 ? 35.698 -30.057 23.923 1.00 25.32 20 ILE H O 1
ATOM 8388 N N . THR H 1 21 ? 36.819 -31.754 24.904 1.00 26.37 21 THR H N 1
ATOM 8389 C CA . THR H 1 21 ? 38.046 -31.479 24.162 1.00 27.85 21 THR H CA 1
ATOM 8390 C C . THR H 1 21 ? 38.494 -32.699 23.383 1.00 29.64 21 THR H C 1
ATOM 8391 O O . THR H 1 21 ? 38.121 -33.840 23.714 1.00 29.49 21 THR H O 1
ATOM 8395 N N . THR H 1 22 ? 39.271 -32.436 22.330 1.00 31.49 22 THR H N 1
ATOM 8396 C CA . THR H 1 22 ? 39.956 -33.468 21.579 1.00 33.52 22 THR H CA 1
ATOM 8397 C C . THR H 1 22 ? 41.201 -32.880 20.896 1.00 35.44 22 THR H C 1
ATOM 8398 O O . THR H 1 22 ? 41.440 -31.658 20.926 1.00 35.13 22 THR H O 1
ATOM 8402 N N . GLU H 1 23 ? 42.006 -33.760 20.313 1.00 38.04 23 GLU H N 1
ATOM 8403 C CA . GLU H 1 23 ? 43.221 -33.335 19.628 1.00 40.83 23 GLU H CA 1
ATOM 8404 C C . GLU H 1 23 ? 43.201 -33.934 18.241 1.00 41.62 23 GLU H C 1
ATOM 8405 O O . GLU H 1 23 ? 43.001 -35.142 18.077 1.00 41.88 23 GLU H O 1
ATOM 8411 N N . LEU H 1 24 ? 43.395 -33.075 17.248 1.00 43.06 24 LEU H N 1
ATOM 8412 C CA . LEU H 1 24 ? 43.552 -33.528 15.879 1.00 44.63 24 LEU H CA 1
ATOM 8413 C C . LEU H 1 24 ? 44.866 -33.006 15.325 1.00 45.50 24 LEU H C 1
ATOM 8414 O O . LEU H 1 24 ? 45.124 -31.776 15.256 1.00 45.29 24 LEU H O 1
ATOM 8419 N N . ASN H 1 25 ? 45.712 -34.004 15.034 1.00 46.85 25 ASN H N 1
ATOM 8420 C CA . ASN H 1 25 ? 47.053 -33.824 14.501 1.00 47.89 25 ASN H CA 1
ATOM 8421 C C . ASN H 1 25 ? 47.748 -32.623 15.138 1.00 47.99 25 ASN H C 1
ATOM 8422 O O . ASN H 1 25 ? 48.202 -31.700 14.451 1.00 48.62 25 ASN H O 1
ATOM 8427 N N . GLY H 1 26 ? 47.792 -32.641 16.471 1.00 47.51 26 GLY H N 1
ATOM 8428 C CA . GLY H 1 26 ? 48.495 -31.636 17.247 1.00 46.36 26 GLY H CA 1
ATOM 8429 C C . GLY H 1 26 ? 47.607 -30.550 17.819 1.00 45.27 26 GLY H C 1
ATOM 8430 O O . GLY H 1 26 ? 47.787 -30.144 18.968 1.00 46.05 26 GLY H O 1
ATOM 8431 N N . ALA H 1 27 ? 46.658 -30.065 17.026 1.00 43.72 27 ALA H N 1
ATOM 8432 C CA . ALA H 1 27 ? 45.799 -28.968 17.468 1.00 42.58 27 ALA H CA 1
ATOM 8433 C C . ALA H 1 27 ? 44.732 -29.413 18.477 1.00 40.98 27 ALA H C 1
ATOM 8434 O O . ALA H 1 27 ? 44.119 -30.475 18.328 1.00 40.72 27 ALA H O 1
ATOM 8436 N N . VAL H 1 28 ? 44.520 -28.575 19.484 1.00 39.32 28 VAL H N 1
ATOM 8437 C CA . VAL H 1 28 ? 43.535 -28.818 20.528 1.00 37.51 28 VAL H CA 1
ATOM 8438 C C . VAL H 1 28 ? 42.238 -28.100 20.166 1.00 36.48 28 VAL H C 1
ATOM 8439 O O . VAL H 1 28 ? 42.234 -26.892 19.895 1.00 35.63 28 VAL H O 1
ATOM 8443 N N . HIS H 1 29 ? 41.141 -28.844 20.160 1.00 35.18 29 HIS H N 1
ATOM 8444 C CA . HIS H 1 29 ? 39.828 -28.242 19.960 1.00 34.20 29 HIS H CA 1
ATOM 8445 C C . HIS H 1 29 ? 38.913 -28.499 21.150 1.00 32.59 29 HIS H C 1
ATOM 8446 O O . HIS H 1 29 ? 38.931 -29.603 21.731 1.00 32.15 29 HIS H O 1
ATOM 8453 N N . GLY H 1 30 ? 38.114 -27.486 21.490 1.00 31.09 30 GLY H N 1
ATOM 8454 C CA . GLY H 1 30 ? 37.187 -27.551 22.611 1.00 29.37 30 GLY H CA 1
ATOM 8455 C C . GLY H 1 30 ? 35.807 -27.017 22.243 1.00 28.53 30 GLY H C 1
ATOM 8456 O O . GLY H 1 30 ? 35.684 -26.149 21.369 1.00 27.98 30 GLY H O 1
ATOM 8465 N N . THR H 1 32 ? 31.965 -26.144 24.473 1.00 22.93 32 THR H N 1
ATOM 8466 C CA . THR H 1 32 ? 31.064 -26.161 25.622 1.00 22.06 32 THR H CA 1
ATOM 8467 C C . THR H 1 32 ? 29.840 -27.021 25.330 1.00 22.05 32 THR H C 1
ATOM 8468 O O . THR H 1 32 ? 29.207 -26.902 24.260 1.00 21.63 32 THR H O 1
ATOM 8472 N N . ALA H 1 33 ? 29.520 -27.873 26.294 1.00 21.85 33 ALA H N 1
ATOM 8473 C CA . ALA H 1 33 ? 28.438 -28.840 26.140 1.00 22.43 33 ALA H CA 1
ATOM 8474 C C . ALA H 1 33 ? 27.821 -29.080 27.504 1.00 22.48 33 ALA H C 1
ATOM 8475 O O . ALA H 1 33 ? 28.520 -29.190 28.505 1.00 22.60 33 ALA H O 1
ATOM 8477 N N . ASN H 1 34 ? 26.505 -29.157 27.549 1.00 22.70 34 ASN H N 1
ATOM 8478 C CA . ASN H 1 34 ? 25.886 -29.683 28.764 1.00 23.71 34 ASN H CA 1
ATOM 8479 C C . ASN H 1 34 ? 25.108 -30.933 28.486 1.00 23.59 34 ASN H C 1
ATOM 8480 O O . ASN H 1 34 ? 24.639 -31.522 29.400 1.00 23.75 34 ASN H O 1
ATOM 8485 N N . ALA H 1 35 ? 24.984 -31.313 27.214 1.00 24.68 35 ALA H N 1
ATOM 8486 C CA . ALA H 1 35 ? 24.316 -32.546 26.820 1.00 25.54 35 ALA H CA 1
ATOM 8487 C C . ALA H 1 35 ? 25.339 -33.684 26.961 1.00 25.83 35 ALA H C 1
ATOM 8488 O O . ALA H 1 35 ? 25.947 -34.141 25.986 1.00 25.90 35 ALA H O 1
ATOM 8490 N N . PHE H 1 36 ? 25.546 -34.074 28.211 1.00 26.00 36 PHE H N 1
ATOM 8491 C CA . PHE H 1 36 ? 26.490 -35.117 28.603 1.00 25.90 36 PHE H CA 1
ATOM 8492 C C . PHE H 1 36 ? 25.757 -35.988 29.642 1.00 26.62 36 PHE H C 1
ATOM 8493 O O . PHE H 1 36 ? 24.859 -35.500 30.355 1.00 25.88 36 PHE H O 1
ATOM 8509 N N . SER H 1 38 ? 26.340 -39.892 32.216 1.00 29.23 38 SER H N 1
ATOM 8510 C CA . SER H 1 38 ? 26.810 -41.237 32.484 1.00 31.03 38 SER H CA 1
ATOM 8511 C C . SER H 1 38 ? 25.858 -42.240 31.841 1.00 31.34 38 SER H C 1
ATOM 8512 O O . SER H 1 38 ? 24.633 -42.114 31.952 1.00 31.56 38 SER H O 1
ATOM 8515 N N . VAL H 1 39 ? 26.423 -43.234 31.155 1.00 32.11 39 VAL H N 1
ATOM 8516 C CA . VAL H 1 39 ? 25.617 -44.214 30.451 1.00 32.25 39 VAL H CA 1
ATOM 8517 C C . VAL H 1 39 ? 25.647 -45.569 31.135 1.00 33.34 39 VAL H C 1
ATOM 8518 O O . VAL H 1 39 ? 24.607 -46.083 31.579 1.00 33.65 39 VAL H O 1
ATOM 8522 N N . SER H 1 40 ? 26.843 -46.138 31.229 1.00 33.96 40 SER H N 1
ATOM 8523 C CA . SER H 1 40 ? 27.004 -47.515 31.634 1.00 34.70 40 SER H CA 1
ATOM 8524 C C . SER H 1 40 ? 28.133 -47.689 32.644 1.00 35.40 40 SER H C 1
ATOM 8525 O O . SER H 1 40 ? 29.143 -46.987 32.602 1.00 34.54 40 SER H O 1
ATOM 8528 N N . LEU H 1 41 ? 27.928 -48.637 33.552 1.00 36.42 41 LEU H N 1
ATOM 8529 C CA . LEU H 1 41 ? 28.888 -48.957 34.603 1.00 37.98 41 LEU H CA 1
ATOM 8530 C C . LEU H 1 41 ? 29.859 -50.069 34.166 1.00 38.65 41 LEU H C 1
ATOM 8531 O O . LEU H 1 41 ? 31.063 -49.922 34.339 1.00 38.98 41 LEU H O 1
ATOM 8536 N N . ASN H 1 42 ? 29.328 -51.166 33.606 1.00 39.14 42 ASN H N 1
ATOM 8537 C CA . ASN H 1 42 ? 30.130 -52.236 32.995 1.00 39.38 42 ASN H CA 1
ATOM 8538 C C . ASN H 1 42 ? 29.668 -52.483 31.565 1.00 38.39 42 ASN H C 1
ATOM 8539 O O . ASN H 1 42 ? 28.585 -53.053 31.376 1.00 38.61 42 ASN H O 1
ATOM 8544 N N . PRO H 1 43 ? 30.438 -52.041 30.560 1.00 37.51 43 PRO H N 1
ATOM 8545 C CA . PRO H 1 43 ? 31.709 -51.334 30.741 1.00 36.82 43 PRO H CA 1
ATOM 8546 C C . PRO H 1 43 ? 31.474 -49.860 31.117 1.00 36.35 43 PRO H C 1
ATOM 8547 O O . PRO H 1 43 ? 30.319 -49.409 31.144 1.00 36.39 43 PRO H O 1
ATOM 8551 N N . LYS H 1 44 ? 32.540 -49.132 31.402 1.00 35.21 44 LYS H N 1
ATOM 8552 C CA . LYS H 1 44 ? 32.424 -47.736 31.831 1.00 34.22 44 LYS H CA 1
ATOM 8553 C C . LYS H 1 44 ? 32.200 -46.832 30.627 1.00 33.21 44 LYS H C 1
ATOM 8554 O O . LYS H 1 44 ? 33.160 -46.472 29.934 1.00 33.01 44 LYS H O 1
ATOM 8560 N N . LEU H 1 45 ? 30.933 -46.478 30.393 1.00 31.63 45 LEU H N 1
ATOM 8561 C CA . LEU H 1 45 ? 30.555 -45.684 29.230 1.00 30.31 45 LEU H CA 1
ATOM 8562 C C . LEU H 1 45 ? 29.912 -44.371 29.629 1.00 29.41 45 LEU H C 1
ATOM 8563 O O . LEU H 1 45 ? 29.266 -44.258 30.672 1.00 28.82 45 LEU H O 1
ATOM 8568 N N . VAL H 1 46 ? 30.099 -43.406 28.752 1.00 27.98 46 VAL H N 1
ATOM 8569 C CA . VAL H 1 46 ? 29.676 -42.041 28.930 1.00 27.34 46 VAL H CA 1
ATOM 8570 C C . VAL H 1 46 ? 29.144 -41.633 27.554 1.00 27.06 46 VAL H C 1
ATOM 8571 O O . VAL H 1 46 ? 29.425 -42.306 26.579 1.00 26.71 46 VAL H O 1
ATOM 8575 N N . LEU H 1 47 ? 28.346 -40.576 27.469 1.00 26.82 47 LEU H N 1
ATOM 8576 C CA . LEU H 1 47 ? 27.821 -40.134 26.185 1.00 26.88 47 LEU H CA 1
ATOM 8577 C C . LEU H 1 47 ? 27.824 -38.611 26.092 1.00 26.74 47 LEU H C 1
ATOM 8578 O O . LEU H 1 47 ? 27.551 -37.915 27.082 1.00 26.77 47 LEU H O 1
ATOM 8583 N N . VAL H 1 48 ? 28.132 -38.102 24.906 1.00 26.31 48 VAL H N 1
ATOM 8584 C CA . VAL H 1 48 ? 28.014 -36.687 24.632 1.00 27.20 48 VAL H CA 1
ATOM 8585 C C . VAL H 1 48 ? 27.220 -36.435 23.319 1.00 27.34 48 VAL H C 1
ATOM 8586 O O . VAL H 1 48 ? 27.217 -37.257 22.416 1.00 27.29 48 VAL H O 1
ATOM 8590 N N . SER H 1 49 ? 26.532 -35.308 23.227 1.00 27.57 49 SER H N 1
ATOM 8591 C CA . SER H 1 49 ? 25.666 -35.049 22.080 1.00 28.25 49 SER H CA 1
ATOM 8592 C C . SER H 1 49 ? 26.087 -33.781 21.357 1.00 29.08 49 SER H C 1
ATOM 8593 O O . SER H 1 49 ? 26.104 -32.673 21.948 1.00 28.75 49 SER H O 1
ATOM 8596 N N . ILE H 1 50 ? 26.444 -33.954 20.079 1.00 29.45 50 ILE H N 1
ATOM 8597 C CA . ILE H 1 50 ? 27.029 -32.863 19.296 1.00 30.03 50 ILE H CA 1
ATOM 8598 C C . ILE H 1 50 ? 26.188 -32.511 18.066 1.00 30.32 50 ILE H C 1
ATOM 8599 O O . ILE H 1 50 ? 25.789 -33.398 17.317 1.00 29.79 50 ILE H O 1
ATOM 8604 N N . GLY H 1 51 ? 25.946 -31.217 17.867 1.00 30.65 51 GLY H N 1
ATOM 8605 C CA . GLY H 1 51 ? 25.112 -30.752 16.778 1.00 33.03 51 GLY H CA 1
ATOM 8606 C C . GLY H 1 51 ? 25.750 -31.019 15.429 1.00 34.42 51 GLY H C 1
ATOM 8607 O O . GLY H 1 51 ? 26.983 -31.010 15.301 1.00 34.65 51 GLY H O 1
ATOM 8608 N N . GLU H 1 52 ? 24.918 -31.270 14.426 1.00 35.35 52 GLU H N 1
ATOM 8609 C CA . GLU H 1 52 ? 25.388 -31.602 13.075 1.00 36.60 52 GLU H CA 1
ATOM 8610 C C . GLU H 1 52 ? 26.254 -30.518 12.413 1.00 37.12 52 GLU H C 1
ATOM 8611 O O . GLU H 1 52 ? 27.093 -30.829 11.579 1.00 37.36 52 GLU H O 1
ATOM 8617 N N . LYS H 1 53 ? 26.058 -29.264 12.791 1.00 37.96 53 LYS H N 1
ATOM 8618 C CA . LYS H 1 53 ? 26.794 -28.156 12.189 1.00 39.29 53 LYS H CA 1
ATOM 8619 C C . LYS H 1 53 ? 28.042 -27.774 13.012 1.00 39.54 53 LYS H C 1
ATOM 8620 O O . LYS H 1 53 ? 28.748 -26.799 12.680 1.00 39.85 53 LYS H O 1
ATOM 8626 N N . ALA H 1 54 ? 28.294 -28.503 14.102 1.00 38.94 54 ALA H N 1
ATOM 8627 C CA . ALA H 1 54 ? 29.415 -28.154 14.972 1.00 38.80 54 ALA H CA 1
ATOM 8628 C C . ALA H 1 54 ? 30.730 -28.657 14.401 1.00 38.39 54 ALA H C 1
ATOM 8629 O O . ALA H 1 54 ? 30.847 -29.816 13.992 1.00 37.92 54 ALA H O 1
ATOM 8631 N N . LYS H 1 55 ? 31.722 -27.775 14.386 1.00 38.52 55 LYS H N 1
ATOM 8632 C CA . LYS H 1 55 ? 33.083 -28.131 13.986 1.00 38.74 55 LYS H CA 1
ATOM 8633 C C . LYS H 1 55 ? 33.616 -29.350 14.749 1.00 38.39 55 LYS H C 1
ATOM 8634 O O . LYS H 1 55 ? 34.282 -30.202 14.171 1.00 38.53 55 LYS H O 1
ATOM 8648 N N . LEU H 1 57 ? 32.107 -31.968 15.628 1.00 36.78 57 LEU H N 1
ATOM 8649 C CA . LEU H 1 57 ? 31.589 -33.236 15.139 1.00 37.17 57 LEU H CA 1
ATOM 8650 C C . LEU H 1 57 ? 32.599 -33.982 14.302 1.00 37.79 57 LEU H C 1
ATOM 8651 O O . LEU H 1 57 ? 32.908 -35.141 14.603 1.00 37.79 57 LEU H O 1
ATOM 8656 N N . GLU H 1 58 ? 33.112 -33.332 13.252 1.00 38.68 58 GLU H N 1
ATOM 8657 C CA . GLU H 1 58 ? 34.099 -33.958 12.369 1.00 39.88 58 GLU H CA 1
ATOM 8658 C C . GLU H 1 58 ? 35.408 -34.278 13.107 1.00 39.48 58 GLU H C 1
ATOM 8659 O O . GLU H 1 58 ? 35.985 -35.355 12.901 1.00 39.75 58 GLU H O 1
ATOM 8665 N N . LYS H 1 59 ? 35.840 -33.364 13.981 1.00 39.25 59 LYS H N 1
ATOM 8666 C CA . LYS H 1 59 ? 37.043 -33.550 14.791 1.00 39.07 59 LYS H CA 1
ATOM 8667 C C . LYS H 1 59 ? 36.995 -34.857 15.614 1.00 38.80 59 LYS H C 1
ATOM 8668 O O . LYS H 1 59 ? 37.964 -35.607 15.657 1.00 38.83 59 LYS H O 1
ATOM 8674 N N . ILE H 1 60 ? 35.863 -35.134 16.259 1.00 38.11 60 ILE H N 1
ATOM 8675 C CA . ILE H 1 60 ? 35.724 -36.363 17.039 1.00 37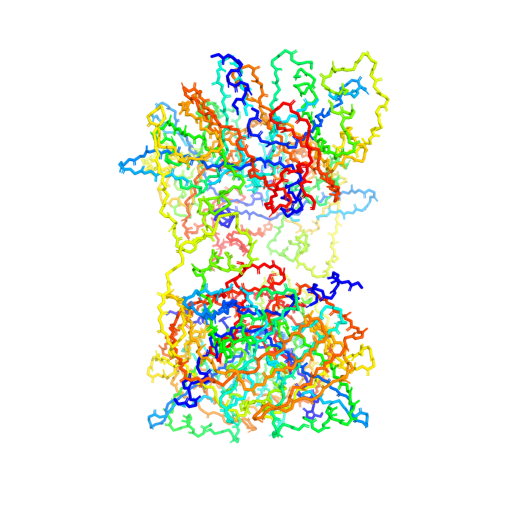.23 60 ILE H CA 1
ATOM 8676 C C . ILE H 1 60 ? 35.587 -37.584 16.132 1.00 37.43 60 ILE H C 1
ATOM 8677 O O . ILE H 1 60 ? 36.119 -38.651 16.452 1.00 36.97 60 ILE H O 1
ATOM 8682 N N . GLN H 1 61 ? 34.860 -37.444 15.023 1.00 37.89 61 GLN H N 1
ATOM 8683 C CA . GLN H 1 61 ? 34.756 -38.519 14.031 1.00 39.08 61 GLN H CA 1
ATOM 8684 C C . GLN H 1 61 ? 36.124 -39.006 13.517 1.00 39.34 61 GLN H C 1
ATOM 8685 O O . GLN H 1 61 ? 36.306 -40.207 13.268 1.00 39.68 61 GLN H O 1
ATOM 8691 N N . GLN H 1 62 ? 37.071 -38.086 13.380 1.00 39.32 62 GLN H N 1
ATOM 8692 C CA . GLN H 1 62 ? 38.432 -38.421 12.957 1.00 39.71 62 GLN H CA 1
ATOM 8693 C C . GLN H 1 62 ? 39.332 -38.923 14.082 1.00 39.12 62 GLN H C 1
ATOM 8694 O O . GLN H 1 62 ? 39.959 -39.973 13.935 1.00 39.27 62 GLN H O 1
ATOM 8700 N N . SER H 1 63 ? 39.413 -38.170 15.188 1.00 38.11 63 SER H N 1
ATOM 8701 C CA . SER H 1 63 ? 40.287 -38.519 16.312 1.00 36.73 63 SER H CA 1
ATOM 8702 C C . SER H 1 63 ? 39.788 -39.764 17.040 1.00 36.22 63 SER H C 1
ATOM 8703 O O . SER H 1 63 ? 40.568 -40.471 17.683 1.00 36.09 63 SER H O 1
ATOM 8706 N N . LYS H 1 64 ? 38.492 -40.026 16.935 1.00 35.52 64 LYS H N 1
ATOM 8707 C CA . LYS H 1 64 ? 37.830 -41.146 17.627 1.00 35.56 64 LYS H CA 1
ATOM 8708 C C . LYS H 1 64 ? 37.999 -41.101 19.158 1.00 34.36 64 LYS H C 1
ATOM 8709 O O . LYS H 1 64 ? 37.884 -42.127 19.827 1.00 34.10 64 LYS H O 1
ATOM 8715 N N . LYS H 1 65 ? 38.293 -39.916 19.696 1.00 32.63 65 LYS H N 1
ATOM 8716 C CA . LYS H 1 65 ? 38.433 -39.755 21.127 1.00 31.48 65 LYS H CA 1
ATOM 8717 C C . LYS H 1 65 ? 37.947 -38.377 21.588 1.00 29.55 65 LYS H C 1
ATOM 8718 O O . LYS H 1 65 ? 37.827 -37.456 20.785 1.00 28.89 65 LYS H O 1
ATOM 8724 N N . TYR H 1 66 ? 37.629 -38.257 22.876 1.00 27.60 66 TYR H N 1
ATOM 8725 C CA . TYR H 1 66 ? 37.314 -36.964 23.474 1.00 25.98 66 TYR H CA 1
ATOM 8726 C C . TYR H 1 66 ? 37.449 -37.013 25.000 1.00 25.40 66 TYR H C 1
ATOM 8727 O O . TYR H 1 66 ? 37.341 -38.096 25.623 1.00 25.02 66 TYR H O 1
ATOM 8736 N N . ALA H 1 67 ? 37.711 -35.857 25.592 1.00 23.84 67 ALA H N 1
ATOM 8737 C CA . ALA H 1 67 ? 37.703 -35.729 27.035 1.00 22.96 67 ALA H CA 1
ATOM 8738 C C . ALA H 1 67 ? 36.550 -34.818 27.414 1.00 22.44 67 ALA H C 1
ATOM 8739 O O . ALA H 1 67 ? 36.203 -33.896 26.681 1.00 21.71 67 ALA H O 1
ATOM 8741 N N . VAL H 1 68 ? 35.972 -35.082 28.576 1.00 21.64 68 VAL H N 1
ATOM 8742 C CA . VAL H 1 68 ? 34.924 -34.250 29.121 1.00 21.79 68 VAL H CA 1
ATOM 8743 C C . VAL H 1 68 ? 35.500 -33.505 30.314 1.00 21.41 68 VAL H C 1
ATOM 8744 O O . VAL H 1 68 ? 35.953 -34.126 31.270 1.00 21.54 68 VAL H O 1
ATOM 8748 N N . ASN H 1 69 ? 35.455 -32.178 30.284 1.00 20.91 69 ASN H N 1
ATOM 8749 C CA . ASN H 1 69 ? 36.012 -31.382 31.363 1.00 20.67 69 ASN H CA 1
ATOM 8750 C C . ASN H 1 69 ? 34.853 -30.721 32.096 1.00 20.59 69 ASN H C 1
ATOM 8751 O O . ASN H 1 69 ? 34.238 -29.795 31.569 1.00 20.17 69 ASN H O 1
ATOM 8756 N N . ILE H 1 70 ? 34.530 -31.213 33.290 1.00 20.54 70 ILE H N 1
ATOM 8757 C CA . ILE H 1 70 ? 33.456 -30.632 34.084 1.00 19.59 70 ILE H CA 1
ATOM 8758 C C . ILE H 1 70 ? 33.969 -29.367 34.741 1.00 20.05 70 ILE H C 1
ATOM 8759 O O . ILE H 1 70 ? 35.021 -29.360 35.395 1.00 19.73 70 ILE H O 1
ATOM 8764 N N . LEU H 1 71 ? 33.222 -28.286 34.555 1.00 19.78 71 LEU H N 1
ATOM 8765 C CA . LEU H 1 71 ? 33.683 -26.972 34.941 1.00 20.08 71 LEU H CA 1
ATOM 8766 C C . LEU H 1 71 ? 33.273 -26.623 36.358 1.00 20.74 71 LEU H C 1
ATOM 8767 O O . LEU H 1 71 ? 32.176 -26.947 36.816 1.00 20.31 71 LEU H O 1
ATOM 8772 N N . SER H 1 72 ? 34.187 -25.989 37.056 1.00 21.23 72 SER H N 1
ATOM 8773 C CA . SER H 1 72 ? 33.943 -25.514 38.413 1.00 21.55 72 SER H CA 1
ATOM 8774 C C . SER H 1 72 ? 33.246 -24.157 38.301 1.00 22.32 72 SER H C 1
ATOM 8775 O O . SER H 1 72 ? 33.195 -23.583 37.218 1.00 21.67 72 SER H O 1
ATOM 8778 N N . GLN H 1 73 ? 32.708 -23.692 39.428 1.00 22.77 73 GLN H N 1
ATOM 8779 C CA . GLN H 1 73 ? 32.076 -22.395 39.631 1.00 24.35 73 GLN H CA 1
ATOM 8780 C C . GLN H 1 73 ? 32.964 -21.250 39.162 1.00 24.36 73 GLN H C 1
ATOM 8781 O O . GLN H 1 73 ? 32.484 -20.157 38.852 1.00 24.35 73 GLN H O 1
ATOM 8787 N N . ASP H 1 74 ? 34.273 -21.482 39.201 1.00 24.57 74 ASP H N 1
ATOM 8788 C CA . ASP H 1 74 ? 35.236 -20.439 38.890 1.00 25.49 74 ASP H CA 1
ATOM 8789 C C . ASP H 1 74 ? 35.581 -20.350 37.418 1.00 25.35 74 ASP H C 1
ATOM 8790 O O . ASP H 1 74 ? 36.520 -19.632 37.074 1.00 25.55 74 ASP H O 1
ATOM 8795 N N . GLN H 1 75 ? 34.851 -21.073 36.560 1.00 24.63 75 GLN H N 1
ATOM 8796 C CA . GLN H 1 75 ? 35.251 -21.256 35.164 1.00 23.78 75 GLN H CA 1
ATOM 8797 C C . GLN H 1 75 ? 34.163 -20.855 34.179 1.00 23.80 75 GLN H C 1
ATOM 8798 O O . GLN H 1 75 ? 34.066 -21.414 33.107 1.00 23.65 75 GLN H O 1
ATOM 8804 N N . LYS H 1 76 ? 33.354 -19.872 34.562 1.00 24.18 76 LYS H N 1
ATOM 8805 C CA . LYS H 1 76 ? 32.291 -19.350 33.737 1.00 24.78 76 LYS H CA 1
ATOM 8806 C C . LYS H 1 76 ? 32.856 -18.736 32.452 1.00 24.82 76 LYS H C 1
ATOM 8807 O O . LYS H 1 76 ? 32.256 -18.855 31.389 1.00 24.52 76 LYS H O 1
ATOM 8813 N N . VAL H 1 77 ? 34.026 -18.107 32.540 1.00 24.97 77 VAL H N 1
ATOM 8814 C CA . VAL H 1 77 ? 34.680 -17.529 31.357 1.00 24.95 77 VAL H CA 1
ATOM 8815 C C . VAL H 1 77 ? 35.098 -18.592 30.352 1.00 24.75 77 VAL H C 1
ATOM 8816 O O . VAL H 1 77 ? 34.998 -18.390 29.114 1.00 24.21 77 VAL H O 1
ATOM 8820 N N . LEU H 1 78 ? 35.546 -19.746 30.864 1.00 24.55 78 LEU H N 1
ATOM 8821 C CA . LEU H 1 78 ? 35.834 -20.868 29.963 1.00 24.62 78 LEU H CA 1
ATOM 8822 C C . LEU H 1 78 ? 34.595 -21.379 29.239 1.00 24.71 78 LEU H C 1
ATOM 8823 O O . LEU H 1 78 ? 34.634 -21.620 28.045 1.00 25.00 78 LEU H O 1
ATOM 8828 N N . SER H 1 79 ? 33.496 -21.520 29.962 1.00 24.42 79 SER H N 1
ATOM 8829 C CA . SER H 1 79 ? 32.233 -21.929 29.349 1.00 25.13 79 SER H CA 1
ATOM 8830 C C . SER H 1 79 ? 31.861 -21.031 28.143 1.00 25.09 79 SER H C 1
ATOM 8831 O O . SER H 1 79 ? 31.656 -21.498 27.025 1.00 24.74 79 SER H O 1
ATOM 8842 N N . ASN H 1 81 ? 33.830 -18.920 26.538 1.00 25.85 81 ASN H N 1
ATOM 8843 C CA . ASN H 1 81 ? 34.871 -19.082 25.537 1.00 26.08 81 ASN H CA 1
ATOM 8844 C C . ASN H 1 81 ? 34.592 -20.206 24.572 1.00 26.00 81 ASN H C 1
ATOM 8845 O O . ASN H 1 81 ? 34.597 -19.999 23.362 1.00 26.05 81 ASN H O 1
ATOM 8850 N N . PHE H 1 82 ? 34.368 -21.399 25.105 1.00 25.66 82 PHE H N 1
ATOM 8851 C CA . PHE H 1 82 ? 34.237 -22.572 24.252 1.00 25.67 82 PHE H CA 1
ATOM 8852 C C . PHE H 1 82 ? 32.831 -22.695 23.691 1.00 26.22 82 PHE H C 1
ATOM 8853 O O . PHE H 1 82 ? 32.521 -23.632 22.967 1.00 26.35 82 PHE H O 1
ATOM 8861 N N . ALA H 1 83 ? 31.985 -21.719 24.016 1.00 27.35 83 ALA H N 1
ATOM 8862 C CA . ALA H 1 83 ? 30.649 -21.630 23.440 1.00 28.88 83 ALA H CA 1
ATOM 8863 C C . ALA H 1 83 ? 30.577 -20.617 22.296 1.00 30.25 83 ALA H C 1
ATOM 8864 O O . ALA H 1 83 ? 29.493 -20.397 21.730 1.00 31.09 83 ALA H O 1
ATOM 8866 N N . GLY H 1 84 ? 31.711 -20.010 21.955 1.00 31.27 84 GLY H N 1
ATOM 8867 C CA . GLY H 1 84 ? 31.771 -19.061 20.858 1.00 32.94 84 GLY H CA 1
ATOM 8868 C C . GLY H 1 84 ? 31.140 -17.728 21.238 1.00 34.25 84 GLY H C 1
ATOM 8869 O O . GLY H 1 84 ? 30.657 -16.990 20.379 1.00 35.02 84 GLY H O 1
ATOM 8870 N N . GLN H 1 85 ? 31.146 -17.402 22.523 1.00 34.79 85 GLN H N 1
ATOM 8871 C CA . GLN H 1 85 ? 30.468 -16.206 22.999 1.00 35.48 85 GLN H CA 1
ATOM 8872 C C . GLN H 1 85 ? 31.371 -15.012 23.342 1.00 36.04 85 GLN H C 1
ATOM 8873 O O . GLN H 1 85 ? 30.883 -13.973 23.789 1.00 35.44 85 GLN H O 1
ATOM 8879 N N . LEU H 1 86 ? 32.678 -15.167 23.142 1.00 37.03 86 LEU H N 1
ATOM 8880 C CA . LEU H 1 86 ? 33.622 -14.079 23.358 1.00 38.52 86 LEU H CA 1
ATOM 8881 C C . LEU H 1 86 ? 34.233 -13.671 22.021 1.00 40.40 86 LEU H C 1
ATOM 8882 O O . LEU H 1 86 ? 34.567 -14.519 21.183 1.00 40.48 86 LEU H O 1
ATOM 8887 N N . GLU H 1 87 ? 34.366 -12.360 21.824 1.00 42.59 87 GLU H N 1
ATOM 8888 C CA . GLU H 1 87 ? 34.986 -11.814 20.613 1.00 45.01 87 GLU H CA 1
ATOM 8889 C C . GLU H 1 87 ? 36.438 -12.254 20.460 1.00 45.65 87 GLU H C 1
ATOM 8890 O O . GLU H 1 87 ? 36.871 -12.597 19.371 1.00 46.28 87 GLU H O 1
ATOM 8896 N N . LYS H 1 88 ? 37.176 -12.268 21.560 1.00 46.93 88 LYS H N 1
ATOM 8897 C CA . LYS H 1 88 ? 38.565 -12.742 21.543 1.00 48.41 88 LYS H CA 1
ATOM 8898 C C . LYS H 1 88 ? 38.730 -14.000 22.380 1.00 48.15 88 LYS H C 1
ATOM 8899 O O . LYS H 1 88 ? 38.400 -13.977 23.559 1.00 48.19 88 LYS H O 1
ATOM 8905 N N . PRO H 1 89 ? 39.270 -15.075 21.803 1.00 48.43 89 PRO H N 1
ATOM 8906 C CA . PRO H 1 89 ? 39.459 -16.318 22.565 1.00 48.22 89 PRO H CA 1
ATOM 8907 C C . PRO H 1 89 ? 40.410 -16.060 23.725 1.00 47.82 89 PRO H C 1
ATOM 8908 O O . PRO H 1 89 ? 41.295 -15.211 23.618 1.00 47.87 89 PRO H O 1
ATOM 8912 N N . VAL H 1 90 ? 40.205 -16.756 24.837 1.00 47.40 90 VAL H N 1
ATOM 8913 C CA . VAL H 1 90 ? 41.153 -16.682 25.943 1.00 46.84 90 VAL H CA 1
ATOM 8914 C C . VAL H 1 90 ? 42.256 -17.724 25.744 1.00 46.46 90 VAL H C 1
ATOM 8915 O O . VAL H 1 90 ? 42.095 -18.693 24.983 1.00 46.06 90 VAL H O 1
ATOM 8919 N N . ASP H 1 91 ? 43.382 -17.489 26.403 1.00 46.36 91 ASP H N 1
ATOM 8920 C CA . ASP H 1 91 ? 44.524 -18.400 26.360 1.00 46.27 91 ASP H CA 1
ATOM 8921 C C . ASP H 1 91 ? 44.273 -19.453 27.445 1.00 45.22 91 ASP H C 1
ATOM 8922 O O . ASP H 1 91 ? 44.415 -19.182 28.654 1.00 45.13 91 ASP H O 1
ATOM 8927 N N . VAL H 1 92 ? 43.850 -20.639 27.006 1.00 44.00 92 VAL H N 1
ATOM 8928 C CA . VAL H 1 92 ? 43.447 -21.697 27.925 1.00 42.44 92 VAL H CA 1
ATOM 8929 C C . VAL H 1 92 ? 44.651 -22.563 28.268 1.00 42.26 92 VAL H C 1
ATOM 8930 O O . VAL H 1 92 ? 45.450 -22.937 27.389 1.00 41.76 92 VAL H O 1
ATOM 8934 N N . GLN H 1 93 ? 44.769 -22.861 29.562 1.00 42.03 93 GLN H N 1
ATOM 8935 C CA . GLN H 1 93 ? 45.813 -23.743 30.090 1.00 41.91 93 GLN H CA 1
ATOM 8936 C C . GLN H 1 93 ? 45.379 -25.204 30.023 1.00 40.74 93 GLN H C 1
ATOM 8937 O O . GLN H 1 93 ? 44.468 -25.640 30.760 1.00 40.70 93 GLN H O 1
ATOM 8943 N N . PHE H 1 94 ? 46.016 -25.946 29.123 1.00 39.64 94 PHE H N 1
ATOM 8944 C CA . PHE H 1 94 ? 45.749 -27.376 28.959 1.00 38.94 94 PHE H CA 1
ATOM 8945 C C . PHE H 1 94 ? 46.786 -28.238 29.669 1.00 38.62 94 PHE H C 1
ATOM 8946 O O . PHE H 1 94 ? 47.918 -27.817 29.846 1.00 38.73 94 PHE H O 1
ATOM 8954 N N . GLU H 1 95 ? 46.376 -29.440 30.072 1.00 37.87 95 GLU H N 1
ATOM 8955 C CA . GLU H 1 95 ? 47.286 -30.483 30.525 1.00 36.81 95 GLU H CA 1
ATOM 8956 C C . GLU H 1 95 ? 46.827 -31.756 29.813 1.00 36.01 95 GLU H C 1
ATOM 8957 O O . GLU H 1 95 ? 46.058 -31.687 28.846 1.00 35.74 95 GLU H O 1
ATOM 8963 N N . GLU H 1 96 ? 47.283 -32.908 30.264 1.00 35.31 96 GLU H N 1
ATOM 8964 C CA . GLU H 1 96 ? 47.060 -34.133 29.530 1.00 35.70 96 GLU H CA 1
ATOM 8965 C C . GLU H 1 96 ? 46.510 -35.199 30.421 1.00 34.88 96 GLU H C 1
ATOM 8966 O O . GLU H 1 96 ? 46.903 -35.281 31.572 1.00 34.94 96 GLU H O 1
ATOM 8972 N N . LEU H 1 97 ? 45.628 -36.027 29.875 1.00 34.61 97 LEU H N 1
ATOM 8973 C CA . LEU H 1 97 ? 45.095 -37.182 30.592 1.00 34.42 97 LEU H CA 1
ATOM 8974 C C . LEU H 1 97 ? 44.630 -38.221 29.595 1.00 34.50 97 LEU H C 1
ATOM 8975 O O . LEU H 1 97 ? 43.828 -37.924 28.704 1.00 34.72 97 LEU H O 1
ATOM 8980 N N . GLY H 1 98 ? 45.160 -39.435 29.728 1.00 34.57 98 GLY H N 1
ATOM 8981 C CA . GLY H 1 98 ? 44.868 -40.519 28.809 1.00 34.61 98 GLY H CA 1
ATOM 8982 C C . GLY H 1 98 ? 45.126 -40.174 27.352 1.00 34.88 98 GLY H C 1
ATOM 8983 O O . GLY H 1 98 ? 44.414 -40.636 26.455 1.00 35.18 98 GLY H O 1
ATOM 8984 N N . GLY H 1 99 ? 46.113 -39.316 27.116 1.00 34.79 99 GLY H N 1
ATOM 8985 C CA . GLY H 1 99 ? 46.469 -38.912 25.766 1.00 34.97 99 GLY H CA 1
ATOM 8986 C C . GLY H 1 99 ? 45.551 -37.856 25.180 1.00 35.24 99 GLY H C 1
ATOM 8987 O O . GLY H 1 99 ? 45.640 -37.559 23.978 1.00 36.01 99 GLY H O 1
ATOM 8988 N N . LEU H 1 100 ? 44.678 -37.277 26.009 1.00 34.40 100 LEU H N 1
ATOM 8989 C CA . LEU H 1 100 ? 43.811 -36.179 25.580 1.00 33.13 100 LEU H CA 1
ATOM 8990 C C . LEU H 1 100 ? 44.187 -34.877 26.263 1.00 32.16 100 LEU H C 1
ATOM 8991 O O . LEU H 1 100 ? 44.626 -34.889 27.405 1.00 32.38 100 LEU H O 1
ATOM 8996 N N . PRO H 1 101 ? 43.979 -33.752 25.591 1.00 31.56 101 PRO H N 1
ATOM 8997 C CA . PRO H 1 101 ? 44.118 -32.444 26.246 1.00 31.37 101 PRO H CA 1
ATOM 8998 C C . PRO H 1 101 ? 42.939 -32.188 27.198 1.00 30.86 101 PRO H C 1
ATOM 8999 O O . PRO H 1 101 ? 41.765 -32.396 26.845 1.00 31.11 101 PRO H O 1
ATOM 9003 N N . VAL H 1 102 ? 43.249 -31.758 28.405 1.00 30.10 102 VAL H N 1
ATOM 9004 C CA . VAL H 1 102 ? 42.213 -31.521 29.383 1.00 29.50 102 VAL H CA 1
ATOM 9005 C C . VAL H 1 102 ? 42.459 -30.149 29.953 1.00 29.59 102 VAL H C 1
ATOM 9006 O O . VAL H 1 102 ? 43.546 -29.606 29.765 1.00 29.45 102 VAL H O 1
ATOM 9010 N N . ILE H 1 103 ? 41.445 -29.584 30.611 1.00 28.95 103 ILE H N 1
ATOM 9011 C CA . ILE H 1 103 ? 41.542 -28.234 31.146 1.00 28.45 103 ILE H CA 1
ATOM 9012 C C . ILE H 1 103 ? 42.009 -28.250 32.610 1.00 29.15 103 ILE H C 1
ATOM 9013 O O . ILE H 1 103 ? 41.443 -28.956 33.474 1.00 28.17 103 ILE H O 1
ATOM 9018 N N . LYS H 1 104 ? 43.078 -27.491 32.850 1.00 29.39 104 LYS H N 1
ATOM 9019 C CA . LYS H 1 104 ? 43.650 -27.326 34.166 1.00 30.09 104 LYS H CA 1
ATOM 9020 C C . LYS H 1 104 ? 42.624 -26.744 35.138 1.00 29.50 104 LYS H C 1
ATOM 9021 O O . LYS H 1 104 ? 41.893 -25.820 34.796 1.00 29.66 104 LYS H O 1
ATOM 9027 N N . ASP H 1 105 ? 42.573 -27.308 36.347 1.00 29.25 105 ASP H N 1
ATOM 9028 C CA . ASP H 1 105 ? 41.678 -26.849 37.411 1.00 29.01 105 ASP H CA 1
ATOM 9029 C C . ASP H 1 105 ? 40.178 -27.110 37.167 1.00 28.19 105 ASP H C 1
ATOM 9030 O O . ASP H 1 105 ? 39.313 -26.541 37.868 1.00 27.77 105 ASP H O 1
ATOM 9035 N N . ALA H 1 106 ? 39.873 -27.966 36.196 1.00 26.81 106 ALA H N 1
ATOM 9036 C CA . ALA H 1 106 ? 38.500 -28.405 35.981 1.00 26.54 106 ALA H CA 1
ATOM 9037 C C . ALA H 1 106 ? 38.032 -29.061 37.265 1.00 25.48 106 ALA H C 1
ATOM 9038 O O . ALA H 1 106 ? 38.848 -29.534 38.045 1.00 25.88 106 ALA H O 1
ATOM 9040 N N . LEU H 1 107 ? 36.732 -29.062 37.513 1.00 25.03 107 LEU H N 1
ATOM 9041 C CA . LEU H 1 107 ? 36.180 -29.858 38.609 1.00 24.23 107 LEU H CA 1
ATOM 9042 C C . LEU H 1 107 ? 36.523 -31.334 38.442 1.00 23.67 107 LEU H C 1
ATOM 9043 O O . LEU H 1 107 ? 36.888 -32.010 39.405 1.00 24.41 107 LEU H O 1
ATOM 9048 N N . ALA H 1 108 ? 36.362 -31.852 37.227 1.00 22.76 108 ALA H N 1
ATOM 9049 C CA . ALA H 1 108 ? 36.677 -33.245 36.911 1.00 22.62 108 ALA H CA 1
ATOM 9050 C C . ALA H 1 108 ? 37.128 -33.353 35.478 1.00 22.72 108 ALA H C 1
ATOM 9051 O O . ALA H 1 108 ? 36.756 -32.539 34.650 1.00 22.65 108 ALA H O 1
ATOM 9053 N N . GLN H 1 109 ? 37.936 -34.361 35.178 1.00 23.59 109 GLN H N 1
ATOM 9054 C CA . GLN H 1 109 ? 38.382 -34.604 33.819 1.00 24.17 109 GLN H CA 1
ATOM 9055 C C . GLN H 1 109 ? 38.177 -36.075 33.522 1.00 24.96 109 GLN H C 1
ATOM 9056 O O . GLN H 1 109 ? 38.555 -36.942 34.329 1.00 25.47 109 GLN H O 1
ATOM 9062 N N . ILE H 1 110 ? 37.585 -36.377 32.370 1.00 25.58 110 ILE H N 1
ATOM 9063 C CA . ILE H 1 110 ? 37.264 -37.759 32.034 1.00 27.04 110 ILE H CA 1
ATOM 9064 C C . ILE H 1 110 ? 37.674 -37.967 30.597 1.00 27.52 110 ILE H C 1
ATOM 9065 O O . ILE H 1 110 ? 37.091 -37.337 29.721 1.00 27.80 110 ILE H O 1
ATOM 9070 N N . SER H 1 111 ? 38.625 -38.862 30.344 1.00 28.41 111 SER H N 1
ATOM 9071 C CA . SER H 1 111 ? 39.112 -39.136 28.979 1.00 29.78 111 SER H CA 1
ATOM 9072 C C . SER H 1 111 ? 38.460 -40.382 28.446 1.00 29.97 111 SER H C 1
ATOM 9073 O O . SER H 1 111 ? 38.340 -41.362 29.177 1.00 30.12 111 SER H O 1
ATOM 9076 N N . CYS H 1 112 ? 38.093 -40.351 27.167 1.00 30.81 112 CYS H N 1
ATOM 9077 C CA . CYS H 1 112 ? 37.299 -41.396 26.537 1.00 32.12 112 CYS H CA 1
ATOM 9078 C C . CYS H 1 112 ? 37.768 -41.784 25.134 1.00 32.70 112 CYS H C 1
ATOM 9079 O O . CYS H 1 112 ? 38.348 -40.974 24.428 1.00 32.73 112 CYS H O 1
ATOM 9082 N N . GLN H 1 113 ? 37.501 -43.034 24.752 1.00 33.48 113 GLN H N 1
ATOM 9083 C CA . GLN H 1 113 ? 37.672 -43.504 23.371 1.00 34.38 113 GLN H CA 1
ATOM 9084 C C . GLN H 1 113 ? 36.286 -43.818 22.809 1.00 34.34 113 GLN H C 1
ATOM 9085 O O . GLN H 1 113 ? 35.510 -44.520 23.442 1.00 34.27 113 GLN H O 1
ATOM 9091 N N . VAL H 1 114 ? 35.979 -43.293 21.630 1.00 34.83 114 VAL H N 1
ATOM 9092 C CA . VAL H 1 114 ? 34.672 -43.447 21.004 1.00 35.36 114 VAL H CA 1
ATOM 9093 C C . VAL H 1 114 ? 34.457 -44.914 20.667 1.00 36.51 114 VAL H C 1
ATOM 9094 O O . VAL H 1 114 ? 35.290 -45.526 20.001 1.00 37.11 114 VAL H O 1
ATOM 9098 N N . VAL H 1 115 ? 33.359 -45.493 21.151 1.00 37.14 115 VAL H N 1
ATOM 9099 C CA . VAL H 1 115 ? 33.027 -46.892 20.827 1.00 37.70 115 VAL H CA 1
ATOM 9100 C C . VAL H 1 115 ? 31.765 -47.060 19.974 1.00 38.11 115 VAL H C 1
ATOM 9101 O O . VAL H 1 115 ? 31.535 -48.138 19.438 1.00 38.67 115 VAL H O 1
ATOM 9105 N N . ASN H 1 116 ? 30.962 -45.998 19.863 1.00 38.55 116 ASN H N 1
ATOM 9106 C CA . ASN H 1 116 ? 29.746 -45.982 19.049 1.00 38.55 116 ASN H CA 1
ATOM 9107 C C . ASN H 1 116 ? 29.382 -44.548 18.656 1.00 38.86 116 ASN H C 1
ATOM 9108 O O . ASN H 1 116 ? 29.746 -43.589 19.343 1.00 38.99 116 ASN H O 1
ATOM 9113 N N . GLU H 1 117 ? 28.663 -44.414 17.550 1.00 38.92 117 GLU H N 1
ATOM 9114 C CA . GLU H 1 117 ? 28.268 -43.117 17.034 1.00 39.52 117 GLU H CA 1
ATOM 9115 C C . GLU H 1 117 ? 26.866 -43.236 16.451 1.00 39.37 117 GLU H C 1
ATOM 9116 O O . GLU H 1 117 ? 26.663 -43.947 15.471 1.00 39.69 117 GLU H O 1
ATOM 9122 N N . VAL H 1 118 ? 25.899 -42.552 17.056 1.00 38.97 118 VAL H N 1
ATOM 9123 C CA . VAL H 1 118 ? 24.492 -42.722 16.696 1.00 38.36 118 VAL H CA 1
ATOM 9124 C C . VAL H 1 118 ? 23.903 -41.375 16.336 1.00 38.16 118 VAL H C 1
ATOM 9125 O O . VAL H 1 118 ? 23.900 -40.466 17.161 1.00 37.85 118 VAL H O 1
ATOM 9129 N N . GLN H 1 119 ? 23.395 -41.248 15.110 1.00 37.84 119 GLN H N 1
ATOM 9130 C CA . GLN H 1 119 ? 22.712 -40.025 14.693 1.00 37.73 119 GLN H CA 1
ATOM 9131 C C . GLN H 1 119 ? 21.329 -39.993 15.319 1.00 36.94 119 GLN H C 1
ATOM 9132 O O . GLN H 1 119 ? 20.641 -41.012 15.385 1.00 36.69 119 GLN H O 1
ATOM 9138 N N . ALA H 1 120 ? 20.953 -38.819 15.803 1.00 36.20 120 ALA H N 1
ATOM 9139 C CA . ALA H 1 120 ? 19.671 -38.616 16.455 1.00 35.87 120 ALA H CA 1
ATOM 9140 C C . ALA H 1 120 ? 19.165 -37.215 16.116 1.00 35.76 120 ALA H C 1
ATOM 9141 O O . ALA H 1 120 ? 19.593 -36.229 16.722 1.00 35.71 120 ALA H O 1
ATOM 9143 N N . GLY H 1 121 ? 18.276 -37.141 15.120 1.00 35.34 121 GLY H N 1
ATOM 9144 C CA . GLY H 1 121 ? 17.833 -35.884 14.550 1.00 34.69 121 GLY H CA 1
ATOM 9145 C C . GLY H 1 121 ? 18.964 -34.922 14.224 1.00 34.72 121 GLY H C 1
ATOM 9146 O O . GLY H 1 121 ? 19.876 -35.251 13.507 1.00 35.02 121 GLY H O 1
ATOM 9147 N N . ASP H 1 122 ? 18.862 -33.718 14.765 1.00 34.81 122 ASP H N 1
ATOM 9148 C CA . ASP H 1 122 ? 19.831 -32.620 14.671 1.00 34.66 122 ASP H CA 1
ATOM 9149 C C . ASP H 1 122 ? 21.292 -32.898 15.102 1.00 33.59 122 ASP H C 1
ATOM 9150 O O . ASP H 1 122 ? 22.182 -32.025 14.912 1.00 32.66 122 ASP H O 1
ATOM 9155 N N . HIS H 1 123 ? 21.524 -34.053 15.741 1.00 31.53 123 HIS H N 1
ATOM 9156 C CA . HIS H 1 123 ? 22.704 -34.221 16.584 1.00 30.73 123 HIS H CA 1
ATOM 9157 C C . HIS H 1 123 ? 23.271 -35.615 16.394 1.00 30.52 123 HIS H C 1
ATOM 9158 O O . HIS H 1 123 ? 22.584 -36.501 15.882 1.00 30.30 123 HIS H O 1
ATOM 9165 N N . THR H 1 124 ? 24.523 -35.791 16.813 1.00 30.19 124 THR H N 1
ATOM 9166 C CA . THR H 1 124 ? 25.139 -37.109 16.883 1.00 30.47 124 THR H CA 1
ATOM 9167 C C . THR H 1 124 ? 25.591 -37.407 18.318 1.00 30.30 124 THR H C 1
ATOM 9168 O O . THR H 1 124 ? 26.190 -36.567 18.969 1.00 29.91 124 THR H O 1
ATOM 9172 N N . LEU H 1 125 ? 25.302 -38.624 18.772 1.00 30.17 125 LEU H N 1
ATOM 9173 C CA . LEU H 1 125 ? 25.663 -39.092 20.095 1.00 30.27 125 LEU H CA 1
ATOM 9174 C C . LEU H 1 125 ? 26.941 -39.898 19.958 1.00 30.73 125 LEU H C 1
ATOM 9175 O O . LEU H 1 125 ? 26.995 -40.870 19.191 1.00 31.00 125 LEU H O 1
ATOM 9180 N N . PHE H 1 126 ? 27.978 -39.463 20.656 1.00 30.58 126 PHE H N 1
ATOM 9181 C CA . PHE H 1 126 ? 29.230 -40.181 20.667 1.00 30.87 126 PHE H CA 1
ATOM 9182 C C . PHE H 1 126 ? 29.345 -40.852 22.007 1.00 31.19 126 PHE H C 1
ATOM 9183 O O . PHE H 1 126 ? 29.515 -40.198 23.020 1.00 30.68 126 PHE H O 1
ATOM 9191 N N . ILE H 1 127 ? 29.212 -42.172 21.984 1.00 31.75 127 ILE H N 1
ATOM 9192 C CA . ILE H 1 127 ? 29.329 -42.995 23.167 1.00 32.27 127 ILE H CA 1
ATOM 9193 C C . ILE H 1 127 ? 30.805 -43.295 23.386 1.00 32.66 127 ILE H C 1
ATOM 9194 O O . ILE H 1 127 ? 31.493 -43.737 22.467 1.00 32.88 127 ILE H O 1
ATOM 9199 N N . GLY H 1 128 ? 31.294 -43.024 24.597 1.00 32.95 128 GLY H N 1
ATOM 9200 C CA . GLY H 1 128 ? 32.716 -43.105 24.896 1.00 33.11 128 GLY H CA 1
ATOM 9201 C C . GLY H 1 128 ? 33.031 -44.040 26.049 1.00 33.55 128 GLY H C 1
ATOM 9202 O O . GLY H 1 128 ? 32.302 -44.079 27.053 1.00 33.00 128 GLY H O 1
ATOM 9203 N N . GLU H 1 129 ? 34.110 -44.806 25.898 1.00 33.62 129 GLU H N 1
ATOM 9204 C CA . GLU H 1 129 ? 34.570 -45.664 26.971 1.00 34.81 129 GLU H CA 1
ATOM 9205 C C . GLU H 1 129 ? 35.629 -44.915 27.743 1.00 34.69 129 GLU H C 1
ATOM 9206 O O . GLU H 1 129 ? 36.567 -44.402 27.164 1.00 34.94 129 GLU H O 1
ATOM 9212 N N . VAL H 1 130 ? 35.457 -44.852 29.054 1.00 34.71 130 VAL H N 1
ATOM 9213 C CA . VAL H 1 130 ? 36.314 -44.052 29.900 1.00 35.34 130 VAL H CA 1
ATOM 9214 C C . VAL H 1 130 ? 37.642 -44.776 30.190 1.00 35.92 130 VAL H C 1
ATOM 9215 O O . VAL H 1 130 ? 37.649 -45.915 30.664 1.00 36.10 130 VAL H O 1
ATOM 9219 N N . THR H 1 131 ? 38.758 -44.120 29.884 1.00 36.12 131 THR H N 1
ATOM 9220 C CA . THR H 1 131 ? 40.070 -44.705 30.152 1.00 36.40 131 THR H CA 1
ATOM 9221 C C . THR H 1 131 ? 40.731 -44.106 31.388 1.00 36.63 131 THR H C 1
ATOM 9222 O O . THR H 1 131 ? 41.462 -44.794 32.081 1.00 37.21 131 THR H O 1
ATOM 9226 N N . ASP H 1 132 ? 40.487 -42.825 31.647 1.00 36.43 132 ASP H N 1
ATOM 9227 C CA . ASP H 1 132 ? 41.135 -42.111 32.742 1.00 36.55 132 ASP H CA 1
ATOM 9228 C C . ASP H 1 132 ? 40.212 -41.080 33.396 1.00 35.55 132 ASP H C 1
ATOM 9229 O O . ASP H 1 132 ? 39.378 -40.503 32.743 1.00 34.68 132 ASP H O 1
ATOM 9234 N N . ILE H 1 133 ? 40.415 -40.847 34.687 1.00 34.83 133 ILE H N 1
ATOM 9235 C CA . ILE H 1 133 ? 39.573 -39.967 35.466 1.00 35.10 133 ILE H CA 1
ATOM 9236 C C . ILE H 1 133 ? 40.417 -39.163 36.444 1.00 34.90 133 ILE H C 1
ATOM 9237 O O . ILE H 1 133 ? 41.322 -39.712 37.065 1.00 34.95 133 ILE H O 1
ATOM 9242 N N . LYS H 1 134 ? 40.130 -37.877 36.574 1.00 34.39 134 LYS H N 1
ATOM 9243 C CA . LYS H 1 134 ? 40.702 -37.055 37.643 1.00 35.22 134 LYS H CA 1
ATOM 9244 C C . LYS H 1 134 ? 39.603 -36.215 38.254 1.00 34.48 134 LYS H C 1
ATOM 9245 O O . LYS H 1 134 ? 38.810 -35.645 37.530 1.00 34.26 134 LYS H O 1
ATOM 9251 N N . ILE H 1 135 ? 39.530 -36.174 39.581 1.00 34.28 135 ILE H N 1
ATOM 9252 C CA . ILE H 1 135 ? 38.453 -35.480 40.294 1.00 34.82 135 ILE H CA 1
ATOM 9253 C C . ILE H 1 135 ? 39.037 -34.518 41.315 1.00 34.48 135 ILE H C 1
ATOM 9254 O O . ILE H 1 135 ? 40.106 -34.769 41.843 1.00 34.59 135 ILE H O 1
ATOM 9259 N N . THR H 1 136 ? 38.325 -33.423 41.584 1.00 34.14 136 THR H N 1
ATOM 9260 C CA . THR H 1 136 ? 38.610 -32.523 42.702 1.00 33.08 136 THR H CA 1
ATOM 9261 C C . THR H 1 136 ? 37.324 -32.331 43.490 1.00 33.22 136 THR H C 1
ATOM 9262 O O . THR H 1 136 ? 36.263 -32.864 43.115 1.00 33.24 136 THR H O 1
ATOM 9266 N N . GLU H 1 137 ? 37.410 -31.567 44.572 1.00 32.54 137 GLU H N 1
ATOM 9267 C CA . GLU H 1 137 ? 36.245 -31.303 45.405 1.00 32.67 137 GLU H CA 1
ATOM 9268 C C . GLU H 1 137 ? 35.708 -29.874 45.243 1.00 31.42 137 GLU H C 1
ATOM 9269 O O . GLU H 1 137 ? 35.062 -29.321 46.146 1.00 31.98 137 GLU H O 1
ATOM 9275 N N . GLN H 1 138 ? 35.940 -29.273 44.080 1.00 29.86 138 GLN H N 1
ATOM 9276 C CA . GLN H 1 138 ? 35.395 -27.937 43.810 1.00 28.16 138 GLN H CA 1
ATOM 9277 C C . GLN H 1 138 ? 33.863 -27.919 43.699 1.00 27.34 138 GLN H C 1
ATOM 9278 O O . GLN H 1 138 ? 33.225 -28.967 43.532 1.00 26.36 138 GLN H O 1
ATOM 9284 N N . ASP H 1 139 ? 33.286 -26.726 43.824 1.00 26.68 139 ASP H N 1
ATOM 9285 C CA . ASP H 1 139 ? 31.872 -26.509 43.562 1.00 26.73 139 ASP H CA 1
ATOM 9286 C C . ASP H 1 139 ? 31.648 -26.328 42.067 1.00 25.08 139 ASP H C 1
ATOM 9287 O O . ASP H 1 139 ? 32.540 -25.831 41.374 1.00 25.03 139 ASP H O 1
ATOM 9292 N N . PRO H 1 140 ? 30.502 -26.798 41.566 1.00 23.73 140 PRO H N 1
ATOM 9293 C CA . PRO H 1 140 ? 30.242 -26.837 40.117 1.00 22.24 140 PRO H CA 1
ATOM 9294 C C . PRO H 1 140 ? 29.638 -25.573 39.535 1.00 21.48 140 PRO H C 1
ATOM 9295 O O . PRO H 1 140 ? 28.865 -24.887 40.198 1.00 21.95 140 PRO H O 1
ATOM 9299 N N . LEU H 1 141 ? 29.980 -25.273 38.299 1.00 21.10 141 LEU H N 1
ATOM 9300 C CA . LEU H 1 141 ? 29.194 -24.319 37.480 1.00 20.84 141 LEU H CA 1
ATOM 9301 C C . LEU H 1 141 ? 27.901 -25.004 37.066 1.00 20.39 141 LEU H C 1
ATOM 9302 O O . LEU H 1 141 ? 27.936 -26.109 36.572 1.00 20.42 141 LEU H O 1
ATOM 9307 N N . LEU H 1 142 ? 26.771 -24.341 37.265 1.00 20.45 142 LEU H N 1
ATOM 9308 C CA . LEU H 1 142 ? 25.486 -24.914 36.919 1.00 20.27 142 LEU H CA 1
ATOM 9309 C C . LEU H 1 142 ? 24.875 -24.082 35.826 1.00 20.22 142 LEU H C 1
ATOM 9310 O O . LEU H 1 142 ? 25.238 -22.926 35.683 1.00 19.92 142 LEU H O 1
ATOM 9315 N N . PHE H 1 143 ? 23.946 -24.674 35.083 1.00 19.93 143 PHE H N 1
ATOM 9316 C CA . PHE H 1 143 ? 23.227 -23.997 34.014 1.00 20.28 143 PHE H CA 1
ATOM 9317 C C . PHE H 1 143 ? 21.779 -24.379 34.146 1.00 20.60 143 PHE H C 1
ATOM 9318 O O . PHE H 1 143 ? 21.450 -25.577 34.173 1.00 20.06 143 PHE H O 1
ATOM 9326 N N . PHE H 1 144 ? 20.895 -23.372 34.256 1.00 20.35 144 PHE H N 1
ATOM 9327 C CA . PHE H 1 144 ? 19.469 -23.642 34.492 1.00 20.98 144 PHE H CA 1
ATOM 9328 C C . PHE H 1 144 ? 18.653 -22.467 33.992 1.00 22.19 144 PHE H C 1
ATOM 9329 O O . PHE H 1 144 ? 18.978 -21.342 34.313 1.00 22.49 144 PHE H O 1
ATOM 9337 N N . SER H 1 145 ? 17.602 -22.741 33.217 1.00 24.10 145 SER H N 1
ATOM 9338 C CA . SER H 1 145 ? 16.716 -21.719 32.653 1.00 26.56 145 SER H CA 1
ATOM 9339 C C . SER H 1 145 ? 17.476 -20.657 31.892 1.00 26.66 145 SER H C 1
ATOM 9340 O O . SER H 1 145 ? 17.160 -19.485 32.037 1.00 26.74 145 SER H O 1
ATOM 9343 N N . GLY H 1 146 ? 18.496 -21.062 31.123 1.00 27.34 146 GLY H N 1
ATOM 9344 C CA . GLY H 1 146 ? 19.257 -20.121 30.314 1.00 27.27 146 GLY H CA 1
ATOM 9345 C C . GLY H 1 146 ? 20.300 -19.314 31.050 1.00 28.06 146 GLY H C 1
ATOM 9346 O O . GLY H 1 146 ? 20.931 -18.458 30.428 1.00 28.49 146 GLY H O 1
ATOM 9347 N N . LYS H 1 147 ? 20.526 -19.589 32.343 1.00 27.83 147 LYS H N 1
ATOM 9348 C CA . LYS H 1 147 ? 21.451 -18.777 33.141 1.00 27.85 147 LYS H CA 1
ATOM 9349 C C . LYS H 1 147 ? 22.471 -19.630 33.882 1.00 26.75 147 LYS H C 1
ATOM 9350 O O . LYS H 1 147 ? 22.216 -20.812 34.129 1.00 26.46 147 LYS H O 1
ATOM 9356 N N . TYR H 1 148 ? 23.604 -19.029 34.236 1.00 25.49 148 TYR H N 1
ATOM 9357 C CA . TYR H 1 148 ? 24.607 -19.673 35.103 1.00 25.75 148 TYR H CA 1
ATOM 9358 C C . TYR H 1 148 ? 24.193 -19.561 36.554 1.00 25.09 148 TYR H C 1
ATOM 9359 O O . TYR H 1 148 ? 23.637 -18.559 36.968 1.00 24.16 148 TYR H O 1
ATOM 9368 N N . HIS H 1 149 ? 24.445 -20.619 37.323 1.00 25.17 149 HIS H N 1
ATOM 9369 C CA . HIS H 1 149 ? 24.022 -20.671 38.705 1.00 25.23 149 HIS H CA 1
ATOM 9370 C C . HIS H 1 149 ? 25.068 -21.368 39.542 1.00 25.85 149 HIS H C 1
ATOM 9371 O O . HIS H 1 149 ? 26.062 -21.889 39.024 1.00 25.87 149 HIS H O 1
ATOM 9378 N N . GLN H 1 150 ? 24.836 -21.367 40.853 1.00 27.49 150 GLN H N 1
ATOM 9379 C CA . GLN H 1 150 ? 25.719 -22.025 41.829 1.00 28.86 150 GLN H CA 1
ATOM 9380 C C . GLN H 1 150 ? 24.873 -22.881 42.763 1.00 28.95 150 GLN H C 1
ATOM 9381 O O . GLN H 1 150 ? 23.663 -22.670 42.857 1.00 29.11 150 GLN H O 1
ATOM 9387 N N . LEU H 1 151 ? 25.498 -23.835 43.454 1.00 29.62 151 LEU H N 1
ATOM 9388 C CA . LEU H 1 151 ? 24.800 -24.609 44.499 1.00 30.64 151 LEU H CA 1
ATOM 9389 C C . LEU H 1 151 ? 24.599 -23.769 45.747 1.00 31.39 151 LEU H C 1
ATOM 9390 O O . LEU H 1 151 ? 25.528 -23.086 46.182 1.00 30.73 151 LEU H O 1
ATOM 9395 N N . ALA H 1 152 ? 23.418 -23.866 46.362 1.00 33.12 152 ALA H N 1
ATOM 9396 C CA . ALA H 1 152 ? 23.215 -23.277 47.695 1.00 34.96 152 ALA H CA 1
ATOM 9397 C C . ALA H 1 152 ? 24.225 -23.896 48.650 1.00 36.59 152 ALA H C 1
ATOM 9398 O O . ALA H 1 152 ? 24.423 -25.101 48.648 1.00 36.89 152 ALA H O 1
ATOM 9400 N N . GLN H 1 153 ? 24.891 -23.066 49.439 1.00 39.00 153 GLN H N 1
ATOM 9401 C CA . GLN H 1 153 ? 25.937 -23.535 50.346 1.00 41.25 153 GLN H CA 1
ATOM 9402 C C . GLN H 1 153 ? 25.460 -23.590 51.801 1.00 41.57 153 GLN H C 1
ATOM 9403 O O . GLN H 1 153 ? 24.373 -23.105 52.130 1.00 42.45 153 GLN H O 1
#

InterPro domains:
  IPR002563 Flavin reductase like domain [PF01613] (10-151)
  IPR002563 Flavin reductase like domain [SM00903] (10-150)
  IPR012349 FMN-binding split barrel [G3DSA:2.30.110.10] (1-161)
  IPR050268 NADH-dependent flavin reductase [PTHR30466] (3-154)

Sequence (1176 aa):
DDRLFRNAGKFATGVTVITTELNGAVHGTANAFSVSLNPKLVLVSIGEKAKLEKIQQSKKYAVNILSQDQKVLSNFAGQLEKPVDVQFEELGGLPVIKDALAQISCQVVNEVQAGDHTLFIGEVTDIKITEQDPLLFFSGKYHQLAQDDRLFRNAGKFATGVTVITTELNGAVHGTANAFSVSLNPKLVLVSIGEKAKLEKIQQSKKYAVNILSQDQKVLSNFAGQLEKPVDVQFEELGGLPVIKDALAQISCQVVNEVQAGDHTLFIGEVTDIKITEQDPLLFFSGKYHQLAQDDRLFRNAGKFATGVTVITTELNGAVHGTANAFSVSLNPKLVLVSIGEKAKLEKIQQSKKYAVNILSQDQKVLSNFAGQLEKPVDVQFEELGGLPVIKDALAQISCQVVNEVQAGDHTLFIGEVTDIKITEQDPLLFFSGKYHQLAQDDRLFRNAGKFATGVTVITTELNGAVHGTANAFSVSLNPKLVLVSIGEKAKLEKIQQSKKYAVNILSQDQKVLSNFAGQLEKPVDVQFEELGGLPVIKDALAQISCQVVNEVQAGDHTLFIGEVTDIKITEQDPLLFFSGKYHQLAQDDRLFRNAGKFATGVTVITTELNGAVHGTANAFSVSLNPKLVLVSIGEKAKLEKIQQSKKYAVNILSQDQKVLSNFAGQLEKPVDVQFEELGGLPVIKDALAQISCQVVNEVQAGDHTLFIGEVTDIKITEQDPLLFFSGKYHQLAQDDRLFRNAGKFATGVTVITTELNGAVHGTANAFSVSLNPKLVLVSIGEKAKLEKIQQSKKYAVNILSQDQKVLSNFAGQLEKPVDVQFEELGGLPVIKDALAQISCQVVNEVQAGDHTLFIGEVTDIKITEQDPLLFFSGKYHQLAQDDRLFRNAGKFATGVTVITTELNGAVHGTANAFSVSLNPKLVLVSIGEKAKLEKIQQSKKYAVNILSQDQKVLSNFAGQLEKPVDVQFEELGGLPVIKDALAQISCQVVNEVQAGDHTLFIGEVTDIKITEQDPLLFFSGKYHQLAQDDRLFRNAGKFATGVTVITTELNGAVHGTANAFSVSLNPKLVLVSIGEKAKLEKIQQSKKYAVNILSQDQKVLSNFAGQLEKPVDVQFEELGGLPVIKDALAQISCQVVNEVQAGDHTLFIGEVTDIKITEQDPLLFFSGKYHQLAQ

Organism: Parageobacillus thermoglucosidasius (NCBI:txid1426)

Foldseek 3Di:
DVVVVVLVLQDKFFWKKKWFDDPHDIAITFRQWFDDVVQGKIKGKFFPPPVVVRCVVRQWIKIFGAFPVCVVVNCNVVPDPDRDDFDWDDDPRGTYGPPGQKMWIWGFDDWADDPRIIMTMTGTDDMDHDDGWTFMGGSRDTDGDDD/DVVVVVLVLQDKFFWKKKWFDDPNDIAITAGQWFDDVVQGKIKGKFFPPPVVVRCVVRQWIKIFGAFPVCVVVNLNVPPDPDRDDFDWDDDPRGTYGPPGQKMWIWGFDDWADDPRIIMTMTGTDDMDHDDGWTFMGGSRDTDGDDD/DVVVVVLCLQDKFFWKKKWFDDPRDIAIIFRQWFDDVVQGKIKGKFFPPPVVVRCVVRQWIKIFGAFPVCPVVNLNVPPDPDRDDFDWDDDPRGTYGPPGQKMWIWGFDDWDDDPRIIMTMTGTDTMDHDDGWTFMGGSRDTDGDDD/DVVVVVLCLQDKFFWKKKWFDDPNDIAITFRQWFDDVVQGKIKGKFFPPPVVVRCVVRQWIKIFGAFPVCPVVNLNVPPDPDRDDFDWDDDPRGTYGPPGQKMWIWGFDDWDDDPRIIMTMTGTDTMDHDDGWTFMGGSRDTDGDDD/DVVVVVLVLQDKFFWKKKWFDDPNDIAIIAGQWFDDVVQGKIKGKFFPPPVVVRCVVRQWIKIFGAFPVCVVVNLNVPPDPDRDDFDWDDDPRGTYGPPGQKMWIWGFDDWDDDPRIIMTMTGTDDMDHDDGWTFMGGSRDTDGDDD/DVVVVVLVLQDKFFWKKKWFDPDPDIAIIAGQWFDDVVQGKIKGKFFPPPVVVRCVVRQWIKIFGAFPPCVVVNLNVVPDPDRDDFDWDDDPRGTYGPPGQKMWIWGFPDWADDPRIIMTMTGTDTMDHDDGWTFMGGSRDTDGDDD/DVVVVVLCLQDKFFWKKKWFDDPRDIAITAGQWFDDVVQGKIKGKFFPPPVVVRCVVRQWIKIFTAFQVCVVVNCNVPPDPDRDDFDWDDDPRGTYGPPGQKMWIWGFDDWDDDPRIIMTMTGTDTMDHDDGWTFMGGSRDTDGDDD/DVVVVVLCLQDKFFWKKKWFDDPHDIAIIAGQWFDDVVQGKIKGKFFPPPVVVRCVVRQWIKIFGAFPVCVVVNLNVPPDPDRDDFDWDDDPRGTYGPPGQKMWIWGFDDWADDPRIIMTMTGTDTMDHDDGWTFMGGSRDTDGDDD

B-factor: mean 34.41, std 10.21, range [10.6, 94.02]

CATH classification: 2.30.110.10